Protein AF-0000000070255903 (afdb_homodimer)

Foldseek 3Di:
DDDPDDDDDDDPDDDDPCPDDPPDDPPPPPVVVVVVVVPVVPPPPVPVPVPCPVVVPDQQDPDDAPVNVPVDDLFLQDFDPPQVVRLVVRCVRHVVLQVPLQPAEEEEEEDELDFFPFPCLVVLLVLLVVQVCLLCVLVVYHYDYYNYQPDPQQDDQSSVLSVQSNVLVVCSSHFKYKYAYSQKGFLPSLDDDPCVVQSQAFKEWAFDCCQLANDQPNHALVRTDPRIMIGGSDSLSSVVSSVLSCCDPPDPCQQVSLCVLCVRHVPDDDSTDDSRSSLSCCCHVVVVSHVVRYHHDQQAPSPDELVVCPPCLVVVVVLVQVLCVVVLVLLAQDASNCSSVSVVVSVVVDDDPHHHHGMYGLPQLPSRHQRGDPVDPSVSSVQSSQLSSLSSVQSVCVNVQWHAPHSRDPDIDGDDRSPPDD/DDDDDDDDDDDDDDDDDDDDDDDDPDPPPVVPVVVVVVPPVPPPPVPVPVPCPVVVPDQQDPDDAPVNPPVDDLFLQDFDPPQVVRLVVRCVRHVVLQVPLQPAEEEEEEDEQDFFPFPCLVVLLVLQVVQVCLLCVLVVYHYDYDRYQPDPQQDDQSSVLSVQSNVLVVCSSHFKYKYAYSQKGFLPSLDDDPCVVQSQAFKEWAFDCCQLANDQPNHALVRTDPRIMIGGSDSLSSVVSNVLSCCDPPDPCQQVSLCVLCVRHVPDDDSTDDSRSSLSCCCHVVVVSHVVRYHHDQQAPSPDELVVCPPCLVVVVVLVQVLCVVVLVLLAQDASNCSSVSVVVSVVVDDDPHHHHGMYGLPQCPSRHNRGDPVDPDCSSVQSSQLSSLSSVQSVCVNVQWHAPHSRDPDIDGDDGSPPDD

Sequence (844 aa):
MTNAKRKRGCSIPNRNGYGEFPILKATLFVLLLLLCALWFKRNQLTILCPNKTMSEAIQDPPEKTFYDDPTLSYSVEEPMKQWDKKRSHWLQLHPSFAAGASDRILVLTGSQPTPCKNPIGDHLLLRCFKNKVDYCRIHNCEVYYSNLHLHPKMDSYWSKLPIIRSTMMAHPEVEWIWWMDADAVFSDMEFKVPLDRYKDHNLVVHGWSNMVYDDSENKSWTGLNAGSILVRNCQWSMDLLHVWAQMGPLTSNYAKWGKILTSIFKDKPFPLPDDQSSLIYLLSRQRRKWGAKTFLEEGYDLEGYWIATMGKLEGIQNKYDEIEKKARVLRRRHSEKVSVWYGEMREPYLKWSERRPFVKHFTGCQPCSGDHNPSYKGDVCWKEMERALNFADNQVLRNYGFVRKNLMTSSVYEVPFGYPRDMTNAKRKRGCSIPNRNGYGEFPILKATLFVLLLLLCALWFKRNQLTILCPNKTMSEAIQDPPEKTFYDDPTLSYSVEEPMKQWDKKRSHWLQLHPSFAAGASDRILVLTGSQPTPCKNPIGDHLLLRCFKNKVDYCRIHNCEVYYSNLHLHPKMDSYWSKLPIIRSTMMAHPEVEWIWWMDADAVFSDMEFKVPLDRYKDHNLVVHGWSNMVYDDSENKSWTGLNAGSILVRNCQWSMDLLHVWAQMGPLTSNYAKWGKILTSIFKDKPFPLPDDQSSLIYLLSRQRRKWGAKTFLEEGYDLEGYWIATMGKLEGIQNKYDEIEKKARVLRRRHSEKVSVWYGEMREPYLKWSERRPFVKHFTGCQPCSGDHNPSYKGDVCWKEMERALNFADNQVLRNYGFVRKNLMTSSVYEVPFGYPRD

InterPro domains:
  IPR008630 Glycosyltransferase 34 [PF05637] (102-371)
  IPR008630 Glycosyltransferase 34 [PTHR31311] (61-412)
  IPR029044 Nucleotide-diphospho-sugar transferases [G3DSA:3.90.550.10] (102-264)

pLDDT: mean 84.94, std 24.36, range [14.05, 98.94]

Radius of gyration: 37.78 Å; Cα contacts (8 Å, |Δi|>4): 1338; chains: 2; bounding box: 101×169×129 Å

Organism: Medicago truncatula (NCBI:txid3880)

Secondary structure (DSSP, 8-state):
----------------------GGGGGGGTHHHHHHHHHHTTTT--------------SS-SS--GGG-TT---STTSPP-SHHHHHHHHHHH-HHHHTTGGG-EEEEEE--SSPPSSTTHHHHHHHHHHHHHHHHHHHT-EEEEE-S-SSTT--GGGTHHHHHHHHHHH-TT-SEEEEE-TTEEES-TTPPP-GGGGTT-SEEEEE-HHHHTS-GGG--TTSEEEEEEEEESSHHHHHHHHHHHHTTTTSTTHHHHHHHHHHH-TT---SS--HHHHHHHHHHHTTTTTGGGEEEE-SB-SSEEGGGGTT-HHHHHHHHHHHHHH-GGGG----GGGHHHHHHHHGGG---SS-B--EEE-TTT-TTT----TTS-HHHHHHHHHHHHHHHHHHHHGGGTEEESSTT---EEEPPTTPSP-/-----------------------GGGGGGHHHHHHHHHHHTTTT--------------SS-SS--GGG-TT---STTSPP-SHHHHHHHHHHH-HHHHTTGGG-EEEEEE--SSPPSSTTHHHHHHHHHHHHHHHHHHHT-EEEEE-S-SSTT--GGGGHHHHHHHHHHH-TT-SEEEEE-TTEEES-TTPPP-GGGGTT-SEEEEE-HHHHTS-GGG--TTSEEEEEEEEESSHHHHHHHHHHHHTTTTSTTHHHHHHHHHHH-TT---SS--HHHHHHHHHHHTTTTTGGGEEE--SB-SSEEGGGGTT-HHHHHHHHHHHHHH-GGGG----GGGHHHHHHHHGGG---SS-B--EEE-TTT-TTT----TTS-TTHHHHHHHHHHHHHHHHHHGGGTEEESSTT---EEEPPTTPSP-

Nearest PDB structures (foldseek):
  6bsu-assembly1_B  TM=9.099E-01  e=1.149E-35  Arabidopsis thaliana
  2p72-assembly2_B  TM=7.169E-01  e=1.211E-06  Paramecium bursaria Chlorella virus 1
  2p6w-assembly1_A  TM=7.329E-01  e=1.877E-06  Paramecium bursaria Chlorella virus 1
  4cjb-assembly4_D  TM=5.389E-01  e=1.866E-03  Bacteroides ovatus
  5ggg-assembly1_A  TM=3.843E-01  e=2.195E-02  Homo sapiens

Structure (mmCIF, N/CA/C/O backbone):
data_AF-0000000070255903-model_v1
#
loop_
_entity.id
_entity.type
_entity.pdbx_description
1 polymer 'Galactosyl transferase GMA12/MNN10 family protein'
#
loop_
_atom_site.group_PDB
_atom_site.id
_atom_site.type_symbol
_atom_site.label_atom_id
_atom_site.label_alt_id
_atom_site.label_comp_id
_atom_site.label_asym_id
_atom_site.label_entity_id
_atom_site.label_seq_id
_atom_site.pdbx_PDB_ins_code
_atom_site.Cartn_x
_atom_site.Cartn_y
_atom_site.Cartn_z
_atom_site.occupancy
_atom_site.B_iso_or_equiv
_atom_site.auth_seq_id
_atom_site.auth_comp_id
_atom_site.auth_asym_id
_atom_site.auth_atom_id
_atom_site.pdbx_PDB_model_num
ATOM 1 N N . MET A 1 1 ? 68.125 -87.75 51.656 1 17.16 1 MET A N 1
ATOM 2 C CA . MET A 1 1 ? 67.312 -88.938 52.031 1 17.16 1 MET A CA 1
ATOM 3 C C . MET A 1 1 ? 66.062 -89.062 51.156 1 17.16 1 MET A C 1
ATOM 5 O O . MET A 1 1 ? 65.938 -90.062 50.438 1 17.16 1 MET A O 1
ATOM 9 N N . THR A 1 2 ? 64.75 -88.688 51.812 1 15.72 2 THR A N 1
ATOM 10 C CA . THR A 1 2 ? 63.656 -89.688 51.75 1 15.72 2 THR A CA 1
ATOM 11 C C . THR A 1 2 ? 63 -89.625 50.375 1 15.72 2 THR A C 1
ATOM 13 O O . THR A 1 2 ? 63.188 -88.75 49.594 1 15.72 2 THR A O 1
ATOM 16 N N . ASN A 1 3 ? 61.5 -89.688 50.312 1 14.05 3 ASN A N 1
ATOM 17 C CA . ASN A 1 3 ? 60.469 -90.688 50.031 1 14.05 3 ASN A CA 1
ATOM 18 C C . ASN A 1 3 ? 59.688 -90.312 48.781 1 14.05 3 ASN A C 1
ATOM 20 O O . ASN A 1 3 ? 58.625 -89.688 48.844 1 14.05 3 ASN A O 1
ATOM 24 N N . ALA A 1 4 ? 60.062 -89.812 47.656 1 15.47 4 ALA A N 1
ATOM 25 C CA . ALA A 1 4 ? 59.562 -88.938 46.656 1 15.47 4 ALA A CA 1
ATOM 26 C C . ALA A 1 4 ? 58.594 -89.625 45.688 1 15.47 4 ALA A C 1
ATOM 28 O O . ALA A 1 4 ? 58.344 -89.188 44.594 1 15.47 4 ALA A O 1
ATOM 29 N N . LYS A 1 5 ? 58.125 -90.875 46.406 1 16.66 5 LYS A N 1
ATOM 30 C CA . LYS A 1 5 ? 57.906 -91.875 45.312 1 16.66 5 LYS A CA 1
ATOM 31 C C . LYS A 1 5 ? 56.844 -91.375 44.344 1 16.66 5 LYS A C 1
ATOM 33 O O . LYS A 1 5 ? 56 -90.562 44.719 1 16.66 5 LYS A O 1
ATOM 38 N N . ARG A 1 6 ? 56.531 -92 43.25 1 15.74 6 ARG A N 1
ATOM 39 C CA . ARG A 1 6 ? 56.312 -92 41.781 1 15.74 6 ARG A CA 1
ATOM 40 C C . ARG A 1 6 ? 54.844 -92 41.469 1 15.74 6 ARG A C 1
ATOM 42 O O . ARG A 1 6 ? 54.406 -91.25 40.594 1 15.74 6 ARG A O 1
ATOM 49 N N . LYS A 1 7 ? 54.125 -93.188 41.906 1 16.7 7 LYS A N 1
ATOM 50 C CA . LYS A 1 7 ? 53.656 -94 40.75 1 16.7 7 LYS A CA 1
ATOM 51 C C . LYS A 1 7 ? 52.344 -93.438 40.219 1 16.7 7 LYS A C 1
ATOM 53 O O . LYS A 1 7 ? 52.25 -93.062 39.031 1 16.7 7 LYS A O 1
ATOM 58 N N . ARG A 1 8 ? 51.125 -94.188 40.406 1 16.09 8 ARG A N 1
ATOM 59 C CA . ARG A 1 8 ? 50.5 -95 39.406 1 16.09 8 ARG A CA 1
ATOM 60 C C . ARG A 1 8 ? 49.219 -94.312 38.875 1 16.09 8 ARG A C 1
ATOM 62 O O . ARG A 1 8 ? 48.781 -93.312 39.406 1 16.09 8 ARG A O 1
ATOM 69 N N . GLY A 1 9 ? 48.031 -95.125 38.844 1 16.58 9 GLY A N 1
ATOM 70 C CA . GLY A 1 9 ? 47.25 -95.688 37.75 1 16.58 9 GLY A CA 1
ATOM 71 C C . GLY A 1 9 ? 46 -94.875 37.438 1 16.58 9 GLY A C 1
ATOM 72 O O . GLY A 1 9 ? 45.812 -94.438 36.312 1 16.58 9 GLY A O 1
ATOM 73 N N . CYS A 1 10 ? 44.812 -95.125 38.156 1 17.2 10 CYS A N 1
ATOM 74 C CA . CYS A 1 10 ? 43.656 -95.812 37.594 1 17.2 10 CYS A CA 1
ATOM 75 C C . CYS A 1 10 ? 42.656 -94.812 37.031 1 17.2 10 CYS A C 1
ATOM 77 O O . CYS A 1 10 ? 42.719 -93.625 37.375 1 17.2 10 CYS A O 1
ATOM 79 N N . SER A 1 11 ? 41.281 -95.25 36.844 1 18.31 11 SER A N 1
ATOM 80 C CA . SER A 1 11 ? 40.125 -95.5 35.969 1 18.31 11 SER A CA 1
ATOM 81 C C . SER A 1 11 ? 39.062 -94.438 36.156 1 18.31 11 SER A C 1
ATOM 83 O O . SER A 1 11 ? 38.531 -94.25 37.25 1 18.31 11 SER A O 1
ATOM 85 N N . ILE A 1 12 ? 38.938 -93.25 35.344 1 19.92 12 ILE A N 1
ATOM 86 C CA . ILE A 1 12 ? 38.562 -91.875 35.562 1 19.92 12 ILE A CA 1
ATOM 87 C C . ILE A 1 12 ? 37.031 -91.688 35.438 1 19.92 12 ILE A C 1
ATOM 89 O O . ILE A 1 12 ? 36.531 -90.625 35.094 1 19.92 12 ILE A O 1
ATOM 93 N N . PRO A 1 13 ? 36.156 -92.688 36.094 1 18.52 13 PRO A N 1
ATOM 94 C CA . PRO A 1 13 ? 34.844 -92.875 35.5 1 18.52 13 PRO A CA 1
ATOM 95 C C . PRO A 1 13 ? 34 -91.625 35.438 1 18.52 13 PRO A C 1
ATOM 97 O O . PRO A 1 13 ? 34.281 -90.688 36.156 1 18.52 13 PRO A O 1
ATOM 100 N N . ASN A 1 14 ? 32.812 -91.75 34.656 1 18.48 14 ASN A N 1
ATOM 101 C CA . ASN A 1 14 ? 31.938 -90.875 33.812 1 18.48 14 ASN A CA 1
ATOM 102 C C . ASN A 1 14 ? 31.062 -90 34.656 1 18.48 14 ASN A C 1
ATOM 104 O O . ASN A 1 14 ? 30.422 -90.375 35.625 1 18.48 14 ASN A O 1
ATOM 108 N N . ARG A 1 15 ? 31.156 -88.688 34.562 1 19.22 15 ARG A N 1
ATOM 109 C CA . ARG A 1 15 ? 31.172 -87.5 35.406 1 19.22 15 ARG A CA 1
ATOM 110 C C . ARG A 1 15 ? 29.75 -87 35.75 1 19.22 15 ARG A C 1
ATOM 112 O O . ARG A 1 15 ? 29.516 -86.438 36.812 1 19.22 15 ARG A O 1
ATOM 119 N N . ASN A 1 16 ? 28.844 -87.188 34.75 1 19.2 16 ASN A N 1
ATOM 120 C CA . ASN A 1 16 ? 28.266 -85.938 34.438 1 19.2 16 ASN A CA 1
ATOM 121 C C . ASN A 1 16 ? 27.062 -85.625 35.312 1 19.2 16 ASN A C 1
ATOM 123 O O . ASN A 1 16 ? 26.047 -85.062 34.844 1 19.2 16 ASN A O 1
ATOM 127 N N . GLY A 1 17 ? 26.953 -85.875 36.5 1 18.92 17 GLY A N 1
ATOM 128 C CA . GLY A 1 17 ? 25.719 -86 37.281 1 18.92 17 GLY A CA 1
ATOM 129 C C . GLY A 1 17 ? 25.031 -84.625 37.438 1 18.92 17 GLY A C 1
ATOM 130 O O . GLY A 1 17 ? 24.188 -84.438 38.312 1 18.92 17 GLY A O 1
ATOM 131 N N . TYR A 1 18 ? 25.172 -83.625 36.438 1 19.59 18 TYR A N 1
ATOM 132 C CA . TYR A 1 18 ? 24.969 -82.25 36.938 1 19.59 18 TYR A CA 1
ATOM 133 C C . TYR A 1 18 ? 23.531 -82.125 37.438 1 19.59 18 TYR A C 1
ATOM 135 O O . TYR A 1 18 ? 22.578 -82.375 36.688 1 19.59 18 TYR A O 1
ATOM 143 N N . GLY A 1 19 ? 23.25 -82.375 38.625 1 19.97 19 GLY A N 1
ATOM 144 C CA . GLY A 1 19 ? 22.047 -82.312 39.438 1 19.97 19 GLY A CA 1
ATOM 145 C C . GLY A 1 19 ? 21.328 -81 39.438 1 19.97 19 GLY A C 1
ATOM 146 O O . GLY A 1 19 ? 20.469 -80.75 40.281 1 19.97 19 GLY A O 1
ATOM 147 N N . GLU A 1 20 ? 21.484 -80.25 38.312 1 20.03 20 GLU A N 1
ATOM 148 C CA . GLU A 1 20 ? 21.25 -78.812 38.562 1 20.03 20 GLU A CA 1
ATOM 149 C C . GLU A 1 20 ? 19.875 -78.562 39.188 1 20.03 20 GLU A C 1
ATOM 151 O O . GLU A 1 20 ? 18.984 -79.438 39.094 1 20.03 20 GLU A O 1
ATOM 156 N N . PHE A 1 21 ? 19.703 -77.375 39.938 1 21.02 21 PHE A N 1
ATOM 157 C CA . PHE A 1 21 ? 19.031 -76.688 41.031 1 21.02 21 PHE A CA 1
ATOM 158 C C . PHE A 1 21 ? 17.609 -76.25 40.625 1 21.02 21 PHE A C 1
ATOM 160 O O . PHE A 1 21 ? 17.406 -75.75 39.531 1 21.02 21 PHE A O 1
ATOM 167 N N . PRO A 1 22 ? 16.516 -77 41.125 1 21.66 22 PRO A N 1
ATOM 168 C CA . PRO A 1 22 ? 15.07 -77.062 40.906 1 21.66 22 PRO A CA 1
ATOM 169 C C . PRO A 1 22 ? 14.383 -75.688 40.938 1 21.66 22 PRO A C 1
ATOM 171 O O . PRO A 1 22 ? 13.266 -75.562 40.438 1 21.66 22 PRO A O 1
ATOM 174 N N . ILE A 1 23 ? 14.906 -74.812 41.812 1 21.52 23 ILE A N 1
ATOM 175 C CA . ILE A 1 23 ? 14 -74.062 42.719 1 21.52 23 ILE A CA 1
ATOM 176 C C . ILE A 1 23 ? 13.195 -73.062 41.906 1 21.52 23 ILE A C 1
ATOM 178 O O . ILE A 1 23 ? 12.102 -72.688 42.312 1 21.52 23 ILE A O 1
ATOM 182 N N . LEU A 1 24 ? 13.828 -72.375 40.969 1 21.66 24 LEU A N 1
ATOM 183 C CA . LEU A 1 24 ? 13.57 -70.938 40.938 1 21.66 24 LEU A CA 1
ATOM 184 C C . LEU A 1 24 ? 12.203 -70.688 40.312 1 21.66 24 LEU A C 1
ATOM 186 O O . LEU A 1 24 ? 12 -69.625 39.719 1 21.66 24 LEU A O 1
ATOM 190 N N . LYS A 1 25 ? 11.469 -71.625 39.844 1 22.83 25 LYS A N 1
ATOM 191 C CA . LYS A 1 25 ? 10.516 -71.25 38.812 1 22.83 25 LYS A CA 1
ATOM 192 C C . LYS A 1 25 ? 9.367 -70.438 39.375 1 22.83 25 LYS A C 1
ATOM 194 O O . LYS A 1 25 ? 8.391 -70.188 38.656 1 22.83 25 LYS A O 1
ATOM 199 N N . ALA A 1 26 ? 9.242 -70.438 40.656 1 21.88 26 ALA A N 1
ATOM 200 C CA . ALA A 1 26 ? 7.91 -70.188 41.188 1 21.88 26 ALA A CA 1
ATOM 201 C C . ALA A 1 26 ? 7.422 -68.812 40.688 1 21.88 26 ALA A C 1
ATOM 203 O O . ALA A 1 26 ? 6.223 -68.625 40.5 1 21.88 26 ALA A O 1
ATOM 204 N N . THR A 1 27 ? 8.328 -67.812 40.781 1 24.14 27 THR A N 1
ATOM 205 C CA . THR A 1 27 ? 7.816 -66.5 41.062 1 24.14 27 THR A CA 1
ATOM 206 C C . THR A 1 27 ? 7.133 -65.875 39.812 1 24.14 27 THR A C 1
ATOM 208 O O . THR A 1 27 ? 6.762 -64.75 39.781 1 24.14 27 THR A O 1
ATOM 211 N N . LEU A 1 28 ? 7.051 -66.688 38.75 1 25.62 28 LEU A N 1
ATOM 212 C CA . LEU A 1 28 ? 6.715 -66 37.5 1 25.62 28 LEU A CA 1
ATOM 213 C C . LEU A 1 28 ? 5.254 -65.562 37.469 1 25.62 28 LEU A C 1
ATOM 215 O O . LEU A 1 28 ? 4.812 -64.938 36.531 1 25.62 28 LEU A O 1
ATOM 219 N N . PHE A 1 29 ? 4.48 -66.25 38.281 1 26.17 29 PHE A N 1
ATOM 220 C CA . PHE A 1 29 ? 3.057 -66.25 37.969 1 26.17 29 PHE A CA 1
ATOM 221 C C . PHE A 1 29 ? 2.512 -64.812 38.062 1 26.17 29 PHE A C 1
ATOM 223 O O . PHE A 1 29 ? 1.541 -64.438 37.406 1 26.17 29 PHE A O 1
ATOM 230 N N . VAL A 1 30 ? 2.922 -64.188 39.156 1 28.98 30 VAL A N 1
ATOM 231 C CA . VAL A 1 30 ? 2.098 -63.062 39.625 1 28.98 30 VAL A CA 1
ATOM 232 C C . VAL A 1 30 ? 2.109 -61.906 38.625 1 28.98 30 VAL A C 1
ATOM 234 O O . VAL A 1 30 ? 1.23 -61.062 38.625 1 28.98 30 VAL A O 1
ATOM 237 N N . LEU A 1 31 ? 3.23 -61.844 37.906 1 27.03 31 LEU A N 1
ATOM 238 C CA . LEU A 1 31 ? 3.34 -60.531 37.25 1 27.03 31 LEU A CA 1
ATOM 239 C C . LEU A 1 31 ? 2.342 -60.406 36.094 1 27.03 31 LEU A C 1
ATOM 241 O O . LEU A 1 31 ? 2.285 -59.375 35.438 1 27.03 31 LEU A O 1
ATOM 245 N N . LEU A 1 32 ? 1.722 -61.5 35.75 1 29.53 32 LEU A N 1
ATOM 246 C CA . LEU A 1 32 ? 0.874 -61.438 34.562 1 29.53 32 LEU A CA 1
ATOM 247 C C . LEU A 1 32 ? -0.328 -60.531 34.781 1 29.53 32 LEU A C 1
ATOM 249 O O . LEU A 1 32 ? -0.903 -60 33.844 1 29.53 32 LEU A O 1
ATOM 253 N N . LEU A 1 33 ? -0.804 -60.594 36.031 1 30.41 33 LEU A N 1
ATOM 254 C CA . LEU A 1 33 ? -2.082 -59.938 36.281 1 30.41 33 LEU A CA 1
ATOM 255 C C . LEU A 1 33 ? -1.998 -58.438 35.938 1 30.41 33 LEU A C 1
ATOM 257 O O . LEU A 1 33 ? -2.99 -57.844 35.5 1 30.41 33 LEU A O 1
ATOM 261 N N . LEU A 1 34 ? -0.887 -57.875 36.375 1 29.67 34 LEU A N 1
ATOM 262 C CA . LEU A 1 34 ? -0.934 -56.406 36.375 1 29.67 34 LEU A CA 1
ATOM 263 C C . LEU A 1 34 ? -0.962 -55.875 34.938 1 29.67 34 LEU A C 1
ATOM 265 O O . LEU A 1 34 ? -1.273 -54.719 34.719 1 29.67 34 LEU A O 1
ATOM 269 N N . LEU A 1 35 ? -0.492 -56.656 34 1 30.09 35 LEU A N 1
ATOM 270 C CA . LEU A 1 35 ? -0.379 -56.031 32.688 1 30.09 35 LEU A CA 1
ATOM 271 C C . LEU A 1 35 ? -1.753 -55.875 32.062 1 30.09 35 LEU A C 1
ATOM 273 O O . LEU A 1 35 ? -1.914 -55.094 31.125 1 30.09 35 LEU A O 1
ATOM 277 N N . CYS A 1 36 ? -2.609 -56.844 32.344 1 30.62 36 CYS A N 1
ATOM 278 C CA . CYS A 1 36 ? -3.838 -56.781 31.578 1 30.62 36 CYS A CA 1
ATOM 279 C C . CYS A 1 36 ? -4.602 -55.5 31.859 1 30.62 36 CYS A C 1
ATOM 281 O O . CYS A 1 36 ? -5.473 -55.094 31.078 1 30.62 36 CYS A O 1
ATOM 283 N N . ALA A 1 37 ? -4.68 -55.188 33.125 1 30.62 37 ALA A N 1
ATOM 284 C CA . ALA A 1 37 ? -5.559 -54.062 33.5 1 30.62 37 ALA A CA 1
ATOM 285 C C . ALA A 1 37 ? -5.152 -52.781 32.781 1 30.62 37 ALA A C 1
ATOM 287 O O . ALA A 1 37 ? -5.969 -51.875 32.594 1 30.62 37 ALA A O 1
ATOM 288 N N . LEU A 1 38 ? -3.832 -52.656 32.594 1 30.66 38 LEU A N 1
ATOM 289 C CA . LEU A 1 38 ? -3.516 -51.344 32.062 1 30.66 38 LEU A CA 1
ATOM 290 C C . LEU A 1 38 ? -3.969 -51.219 30.609 1 30.66 38 LEU A C 1
ATOM 292 O O . LEU A 1 38 ? -3.869 -50.156 30 1 30.66 38 LEU A O 1
ATOM 296 N N . TRP A 1 39 ? -4.242 -52.344 29.969 1 29.66 39 TRP A N 1
ATOM 297 C CA . TRP A 1 39 ? -4.496 -52.188 28.547 1 29.66 39 TRP A CA 1
ATOM 298 C C . TRP A 1 39 ? -5.816 -51.469 28.297 1 29.66 39 TRP A C 1
ATOM 300 O O . TRP A 1 39 ? -6 -50.812 27.25 1 29.66 39 TRP A O 1
ATOM 310 N N . PHE A 1 40 ? -6.805 -51.875 29.062 1 29.41 40 PHE A N 1
ATOM 311 C CA . PHE A 1 40 ? -8.109 -51.375 28.641 1 29.41 40 PHE A CA 1
ATOM 312 C C . PHE A 1 40 ? -8.164 -49.844 28.719 1 29.41 40 PHE A C 1
ATOM 314 O O . PHE A 1 40 ? -9.109 -49.219 28.219 1 29.41 40 PHE A O 1
ATOM 321 N N . LYS A 1 41 ? -7.578 -49.312 29.766 1 28.67 41 LYS A N 1
ATOM 322 C CA . LYS A 1 41 ? -7.887 -47.906 29.906 1 28.67 41 LYS A CA 1
ATOM 323 C C . LYS A 1 41 ? -7.324 -47.094 28.734 1 28.67 41 LYS A C 1
ATOM 325 O O . LYS A 1 41 ? -7.176 -45.875 28.828 1 28.67 41 LYS A O 1
ATOM 330 N N . ARG A 1 42 ? -6.75 -47.812 27.844 1 28.14 42 ARG A N 1
ATOM 331 C CA . ARG A 1 42 ? -6.117 -46.938 26.875 1 28.14 42 ARG A CA 1
ATOM 332 C C . ARG A 1 42 ? -7.16 -46.094 26.125 1 28.14 42 ARG A C 1
ATOM 334 O O . ARG A 1 42 ? -6.816 -45.188 25.391 1 28.14 42 ARG A O 1
ATOM 341 N N . ASN A 1 43 ? -8.289 -46.812 25.891 1 26.52 43 ASN A N 1
ATOM 342 C CA . ASN A 1 43 ? -8.969 -46.219 24.75 1 26.52 43 ASN A CA 1
ATOM 343 C C . ASN A 1 43 ? -9.414 -44.781 25.031 1 26.52 43 ASN A C 1
ATOM 345 O O . ASN A 1 43 ? -9.578 -44 24.109 1 26.52 43 ASN A O 1
ATOM 349 N N . GLN A 1 44 ? -10.133 -44.75 26.172 1 26.73 44 GLN A N 1
ATOM 350 C CA . GLN A 1 44 ? -11.023 -43.594 26.094 1 26.73 44 GLN A CA 1
ATOM 351 C C . GLN A 1 44 ? -10.25 -42.281 26.219 1 26.73 44 GLN A C 1
ATOM 353 O O . GLN A 1 44 ? -10.359 -41.594 27.219 1 26.73 44 GLN A O 1
ATOM 358 N N . LEU A 1 45 ? -8.977 -42.281 26.219 1 27.55 45 LEU A N 1
ATOM 359 C CA . LEU A 1 45 ? -8.602 -40.875 26.359 1 27.55 45 LEU A CA 1
ATOM 360 C C . LEU A 1 45 ? -9.32 -40 25.328 1 27.55 45 LEU A C 1
ATOM 362 O O . LEU A 1 45 ? -9.062 -40.125 24.125 1 27.55 45 LEU A O 1
ATOM 366 N N . THR A 1 46 ? -10.633 -39.906 25.578 1 26.94 46 THR A N 1
ATOM 367 C CA . THR A 1 46 ? -11.289 -38.812 24.844 1 26.94 46 THR A CA 1
ATOM 368 C C . THR A 1 46 ? -10.398 -37.562 24.797 1 26.94 46 THR A C 1
ATOM 370 O O . THR A 1 46 ? -10 -37.062 25.844 1 26.94 46 THR A O 1
ATOM 373 N N . ILE A 1 47 ? -9.445 -37.625 23.922 1 28.92 47 ILE A N 1
ATOM 374 C CA . ILE A 1 47 ? -8.828 -36.312 23.625 1 28.92 47 ILE A CA 1
ATOM 375 C C . ILE A 1 47 ? -9.875 -35.219 23.719 1 28.92 47 ILE A C 1
ATOM 377 O O . ILE A 1 47 ? -10.828 -35.188 22.938 1 28.92 47 ILE A O 1
ATOM 381 N N . LEU A 1 48 ? -10.297 -34.969 24.984 1 27.95 48 LEU A N 1
ATOM 382 C CA . LEU A 1 48 ? -10.93 -33.656 25.016 1 27.95 48 LEU A CA 1
ATOM 383 C C . LEU A 1 48 ? -10.164 -32.656 24.141 1 27.95 48 LEU A C 1
ATOM 385 O O . LEU A 1 48 ? -9 -32.344 24.422 1 27.95 48 LEU A O 1
ATOM 389 N N . CYS A 1 49 ? -10.234 -33 22.875 1 28.48 49 CYS A N 1
ATOM 390 C CA . CYS A 1 49 ? -9.859 -31.828 22.094 1 28.48 49 CYS A CA 1
ATOM 391 C C . CYS A 1 49 ? -10.352 -30.547 22.766 1 28.48 49 CYS A C 1
ATOM 393 O O . CYS A 1 49 ? -11.547 -30.391 23 1 28.48 49 CYS A O 1
ATOM 395 N N . PRO A 1 50 ? -9.602 -30.156 23.812 1 31.27 50 PRO A N 1
ATOM 396 C CA . PRO A 1 50 ? -10.18 -28.875 24.188 1 31.27 50 PRO A CA 1
ATOM 397 C C . PRO A 1 50 ? -10.805 -28.141 23 1 31.27 50 PRO A C 1
ATOM 399 O O . PRO A 1 50 ? -10.227 -28.125 21.906 1 31.27 50 PRO A O 1
ATOM 402 N N . ASN A 1 51 ? -12.055 -28.391 22.812 1 29.45 51 ASN A N 1
ATOM 403 C CA . ASN A 1 51 ? -12.664 -27.281 22.094 1 29.45 51 ASN A CA 1
ATOM 404 C C . ASN A 1 51 ? -11.992 -25.953 22.422 1 29.45 51 ASN A C 1
ATOM 406 O O . ASN A 1 51 ? -12.109 -25.453 23.547 1 29.45 51 ASN A O 1
ATOM 410 N N . LYS A 1 52 ? -10.781 -25.859 22.109 1 33.44 52 LYS A N 1
ATOM 411 C CA . LYS A 1 52 ? -10.398 -24.453 22.156 1 33.44 52 LYS A CA 1
ATOM 412 C C . LYS A 1 52 ? -11.562 -23.547 21.719 1 33.44 52 LYS A C 1
ATOM 414 O O . LYS A 1 52 ? -11.859 -23.438 20.531 1 33.44 52 LYS A O 1
ATOM 419 N N . THR A 1 53 ? -12.602 -23.75 22.422 1 33.28 53 THR A N 1
ATOM 420 C CA . THR A 1 53 ? -13.336 -22.484 22.297 1 33.28 53 THR A CA 1
ATOM 421 C C . THR A 1 53 ? -12.383 -21.297 22.25 1 33.28 53 THR A C 1
ATOM 423 O O . THR A 1 53 ? -11.797 -20.922 23.281 1 33.28 53 THR A O 1
ATOM 426 N N . MET A 1 54 ? -11.469 -21.281 21.484 1 36.25 54 MET A N 1
ATOM 427 C CA . MET A 1 54 ? -10.891 -19.953 21.359 1 36.25 54 MET A CA 1
ATOM 428 C C . MET A 1 54 ? -11.922 -18.875 21.719 1 36.25 54 MET A C 1
ATOM 430 O O . MET A 1 54 ? -12.875 -18.656 20.969 1 36.25 54 MET A O 1
ATOM 434 N N . SER A 1 55 ? -12.406 -18.875 22.844 1 41.25 55 SER A N 1
ATOM 435 C CA . SER A 1 55 ? -13.148 -17.672 23.203 1 41.25 55 SER A CA 1
ATOM 436 C C . SER A 1 55 ? -12.727 -16.484 22.344 1 41.25 55 SER A C 1
ATOM 438 O O . SER A 1 55 ? -11.57 -16.062 22.375 1 41.25 55 SER A O 1
ATOM 440 N N . GLU A 1 56 ? -13.086 -16.469 21.125 1 57 56 GLU A N 1
ATOM 441 C CA . GLU A 1 56 ? -12.852 -15.352 20.234 1 57 56 GLU A CA 1
ATOM 442 C C . GLU A 1 56 ? -12.773 -14.031 21 1 57 56 GLU A C 1
ATOM 444 O O . GLU A 1 56 ? -13.742 -13.633 21.641 1 57 56 GLU A O 1
ATOM 449 N N . ALA A 1 57 ? -11.578 -13.641 21.484 1 70.88 57 ALA A N 1
ATOM 450 C CA . ALA A 1 57 ? -11.336 -12.398 22.219 1 70.88 57 ALA A CA 1
ATOM 451 C C . ALA A 1 57 ? -12.148 -11.25 21.625 1 70.88 57 ALA A C 1
ATOM 453 O O . ALA A 1 57 ? -12.188 -11.078 20.406 1 70.88 57 ALA A O 1
ATOM 454 N N . ILE A 1 58 ? -13.047 -10.797 22.406 1 86 58 ILE A N 1
ATOM 455 C CA . ILE A 1 58 ? -13.805 -9.609 22.047 1 86 58 ILE A CA 1
ATOM 456 C C . ILE A 1 58 ? -12.844 -8.469 21.688 1 86 58 ILE A C 1
ATOM 458 O O . ILE A 1 58 ? -12.086 -8.008 22.547 1 86 58 ILE A O 1
ATOM 462 N N . GLN A 1 59 ? -12.812 -8.117 20.391 1 91.56 59 GLN A N 1
ATOM 463 C CA . GLN A 1 59 ? -11.891 -7.078 19.938 1 91.56 59 GLN A CA 1
ATOM 464 C C . GLN A 1 59 ? -12.484 -5.688 20.141 1 91.56 59 GLN A C 1
ATOM 466 O O . GLN A 1 59 ? -11.75 -4.699 20.234 1 91.56 59 GLN A O 1
ATOM 471 N N . ASP A 1 60 ? -13.805 -5.594 20.156 1 95.19 60 ASP A N 1
ATOM 472 C CA . ASP A 1 60 ? -14.492 -4.332 20.422 1 95.19 60 ASP A CA 1
ATOM 473 C C . ASP A 1 60 ? -15.516 -4.48 21.547 1 95.19 60 ASP A C 1
ATOM 475 O O . ASP A 1 60 ? -16.656 -4.855 21.297 1 95.19 60 ASP A O 1
ATOM 479 N N . PRO A 1 61 ? -15.164 -4.133 22.75 1 95.31 61 PRO A N 1
ATOM 480 C CA . PRO A 1 61 ? -16.062 -4.316 23.891 1 95.31 61 PRO A CA 1
ATOM 481 C C . PRO A 1 61 ? -17.344 -3.504 23.766 1 95.31 61 PRO A C 1
ATOM 483 O O . PRO A 1 61 ? -17.391 -2.5 23.047 1 95.31 61 PRO A O 1
ATOM 486 N N . PRO A 1 62 ? -18.406 -3.906 24.484 1 94.25 62 PRO A N 1
ATOM 487 C CA . PRO A 1 62 ? -19.719 -3.285 24.328 1 94.25 62 PRO A CA 1
ATOM 488 C C . PRO A 1 62 ? -19.797 -1.913 24.984 1 94.25 62 PRO A C 1
ATOM 490 O O . PRO A 1 62 ? -20.766 -1.17 24.75 1 94.25 62 PRO A O 1
ATOM 493 N N . GLU A 1 63 ? -18.875 -1.629 25.859 1 96.62 63 GLU A N 1
ATOM 494 C CA . GLU A 1 63 ? -18.875 -0.318 26.5 1 96.62 63 GLU A CA 1
ATOM 495 C C . GLU A 1 63 ? -18.953 0.803 25.469 1 96.62 63 GLU A C 1
ATOM 497 O O . GLU A 1 63 ? -18.312 0.722 24.422 1 96.62 63 GLU A O 1
ATOM 502 N N . LYS A 1 64 ? -19.625 1.818 25.828 1 96.88 64 LYS A N 1
ATOM 503 C CA . LYS A 1 64 ? -19.828 2.926 24.906 1 96.88 64 LYS A CA 1
ATOM 504 C C . LYS A 1 64 ? -18.547 3.758 24.766 1 96.88 64 LYS A C 1
ATOM 506 O O . LYS A 1 64 ? -17.844 3.979 25.75 1 96.88 64 LYS A O 1
ATOM 511 N N . THR A 1 65 ? -18.281 4.219 23.609 1 97.81 65 THR A N 1
ATOM 512 C CA . THR A 1 65 ? -17.188 5.137 23.266 1 97.81 65 THR A CA 1
ATOM 513 C C . THR A 1 65 ? -17.719 6.281 22.391 1 97.81 65 THR A C 1
ATOM 515 O O . THR A 1 65 ? -18.922 6.43 22.219 1 97.81 65 THR A O 1
ATOM 518 N N . PHE A 1 66 ? -16.75 7.098 21.891 1 98.12 66 PHE A N 1
ATOM 519 C CA . PHE A 1 66 ? -17.172 8.195 21.031 1 98.12 66 PHE A CA 1
ATOM 520 C C . PHE A 1 66 ? -17.828 7.676 19.766 1 98.12 66 PHE A C 1
ATOM 522 O O . PHE A 1 66 ? -18.562 8.398 19.094 1 98.12 66 PHE A O 1
ATOM 529 N N . TYR A 1 67 ? -17.625 6.387 19.438 1 97.5 67 TYR A N 1
ATOM 530 C CA . TYR A 1 67 ? -18.234 5.773 18.266 1 97.5 67 TYR A CA 1
ATOM 531 C C . TYR A 1 67 ? -19.734 5.59 18.453 1 97.5 67 TYR A C 1
ATOM 533 O O . TYR A 1 67 ? -20.453 5.309 17.5 1 97.5 67 TYR A O 1
ATOM 541 N N . ASP A 1 68 ? -20.203 5.758 19.625 1 96.75 68 ASP A N 1
ATOM 542 C CA . ASP A 1 68 ? -21.609 5.555 19.922 1 96.75 68 ASP A CA 1
ATOM 543 C C . ASP A 1 68 ? -22.344 6.891 20.062 1 96.75 68 ASP A C 1
ATOM 545 O O . ASP A 1 68 ? -23.531 6.926 20.391 1 96.75 68 ASP A O 1
ATOM 549 N N . ASP A 1 69 ? -21.641 8 19.891 1 96.19 69 ASP A N 1
ATOM 550 C CA . ASP A 1 69 ? -22.219 9.336 20 1 96.19 69 ASP A CA 1
ATOM 551 C C . ASP A 1 69 ? -22.703 9.828 18.625 1 96.19 69 ASP A C 1
ATOM 553 O O . ASP A 1 69 ? -21.906 10.273 17.812 1 96.19 69 ASP A O 1
ATOM 557 N N . PRO A 1 70 ? -23.953 9.852 18.375 1 93.31 70 PRO A N 1
ATOM 558 C CA . PRO A 1 70 ? -24.469 10.188 17.047 1 93.31 70 PRO A CA 1
ATOM 559 C C . PRO A 1 70 ? -24.328 11.664 16.703 1 93.31 70 PRO A C 1
ATOM 561 O O . PRO A 1 70 ? -24.578 12.07 15.57 1 93.31 70 PRO A O 1
ATOM 564 N N . THR A 1 71 ? -23.953 12.453 17.625 1 94.88 71 THR A N 1
ATOM 565 C CA . THR A 1 71 ? -23.828 13.891 17.375 1 94.88 71 THR A CA 1
ATOM 566 C C . THR A 1 71 ? -22.469 14.227 16.797 1 94.88 71 THR A C 1
ATOM 568 O O . THR A 1 71 ? -22.234 15.352 16.328 1 94.88 71 THR A O 1
ATOM 571 N N . LEU A 1 72 ? -21.578 13.289 16.844 1 96.38 72 LEU A N 1
ATOM 572 C CA . LEU A 1 72 ? -20.234 13.547 16.344 1 96.38 72 LEU A CA 1
ATOM 573 C C . LEU A 1 72 ? -20.188 13.43 14.828 1 96.38 72 LEU A C 1
ATOM 575 O O . LEU A 1 72 ? -21.094 12.852 14.211 1 96.38 72 LEU A O 1
ATOM 579 N N . SER A 1 73 ? -19.188 14.047 14.219 1 96.94 73 SER A N 1
ATOM 580 C CA . SER A 1 73 ? -19 14.07 12.773 1 96.94 73 SER A CA 1
ATOM 581 C C . SER A 1 73 ? -17.547 13.812 12.398 1 96.94 73 SER A C 1
ATOM 583 O O . SER A 1 73 ? -16.641 14.195 13.141 1 96.94 73 SER A O 1
ATOM 585 N N . TYR A 1 74 ? -17.375 13.133 11.266 1 97.62 74 TYR A N 1
ATOM 586 C CA . TYR A 1 74 ? -16.031 12.938 10.703 1 97.62 74 TYR A CA 1
ATOM 587 C C . TYR A 1 74 ? -15.609 14.148 9.883 1 97.62 74 TYR A C 1
ATOM 589 O O . TYR A 1 74 ? -14.438 14.273 9.516 1 97.62 74 TYR A O 1
ATOM 597 N N . SER A 1 75 ? -16.5 15.031 9.594 1 96.5 75 SER A N 1
ATOM 598 C CA . SER A 1 75 ? -16.266 16.156 8.703 1 96.5 75 SER A CA 1
ATOM 599 C C . SER A 1 75 ? -15.383 17.219 9.367 1 96.5 75 SER A C 1
ATOM 601 O O . SER A 1 75 ? -15.555 17.516 10.547 1 96.5 75 SER A O 1
ATOM 603 N N . VAL A 1 76 ? -14.461 17.766 8.594 1 96.5 76 VAL A N 1
ATOM 604 C CA . VAL A 1 76 ? -13.562 18.812 9.062 1 96.5 76 VAL A CA 1
ATOM 605 C C . VAL A 1 76 ? -14.359 20.094 9.344 1 96.5 76 VAL A C 1
ATOM 607 O O . VAL A 1 76 ? -13.891 20.984 10.039 1 96.5 76 VAL A O 1
ATOM 610 N N . GLU A 1 77 ? -15.602 20.141 8.914 1 95.44 77 GLU A N 1
ATOM 611 C CA . GLU A 1 77 ? -16.469 21.297 9.086 1 95.44 77 GLU A CA 1
ATOM 612 C C . GLU A 1 77 ? -16.938 21.422 10.523 1 95.44 77 GLU A C 1
ATOM 614 O O . GLU A 1 77 ? -17.297 22.516 10.977 1 95.44 77 GLU A O 1
ATOM 619 N N . GLU A 1 78 ? -17.016 20.297 11.203 1 96.31 78 GLU A N 1
ATOM 620 C CA . GLU A 1 78 ? -17.531 20.266 12.57 1 96.31 78 GLU A CA 1
ATOM 621 C C . GLU A 1 78 ? -16.406 20.172 13.586 1 96.31 78 GLU A C 1
ATOM 623 O O . GLU A 1 78 ? -15.586 19.25 13.523 1 96.31 78 GLU A O 1
ATOM 628 N N . PRO A 1 79 ? -16.391 21.109 14.523 1 97 79 PRO A N 1
ATOM 629 C CA . PRO A 1 79 ? -15.336 21.016 15.539 1 97 79 PRO A CA 1
ATOM 630 C C . PRO A 1 79 ? -15.469 19.781 16.422 1 97 79 PRO A C 1
ATOM 632 O O . PRO A 1 79 ? -16.594 19.344 16.703 1 97 79 PRO A O 1
ATOM 635 N N . MET A 1 80 ? -14.422 19.219 16.828 1 98 80 MET A N 1
ATOM 636 C CA . MET A 1 80 ? -14.352 18.109 17.781 1 98 80 MET A CA 1
ATOM 637 C C . MET A 1 80 ? -13.938 18.594 19.156 1 98 80 MET A C 1
ATOM 639 O O . MET A 1 80 ? -12.984 19.375 19.297 1 98 80 MET A O 1
ATOM 643 N N . LYS A 1 81 ? -14.703 18.266 20.188 1 98.12 81 LYS A N 1
ATOM 644 C CA . LYS A 1 81 ? -14.375 18.641 21.547 1 98.12 81 LYS A CA 1
ATOM 645 C C . LYS A 1 81 ? -13.984 17.422 22.375 1 98.12 81 LYS A C 1
ATOM 647 O O . LYS A 1 81 ? -14.523 16.328 22.188 1 98.12 81 LYS A O 1
ATOM 652 N N . GLN A 1 82 ? -12.977 17.578 23.25 1 98.56 82 GLN A N 1
ATOM 653 C CA . GLN A 1 82 ? -12.539 16.578 24.219 1 98.56 82 GLN A CA 1
ATOM 654 C C . GLN A 1 82 ? -12.023 15.328 23.516 1 98.56 82 GLN A C 1
ATOM 656 O O . GLN A 1 82 ? -12.305 14.211 23.953 1 98.56 82 GLN A O 1
ATOM 661 N N . TRP A 1 83 ? -11.32 15.508 22.422 1 98.81 83 TRP A N 1
ATOM 662 C CA . TRP A 1 83 ? -10.836 14.375 21.656 1 98.81 83 TRP A CA 1
ATOM 663 C C . TRP A 1 83 ? -9.844 13.547 22.453 1 98.81 83 TRP A C 1
ATOM 665 O O . TRP A 1 83 ? -9.859 12.312 22.406 1 98.81 83 TRP A O 1
ATOM 675 N N . ASP A 1 84 ? -8.945 14.234 23.219 1 98.75 84 ASP A N 1
ATOM 676 C CA . ASP A 1 84 ? -7.965 13.492 24 1 98.75 84 ASP A CA 1
ATOM 677 C C . ASP A 1 84 ? -8.648 12.539 24.984 1 98.75 84 ASP A C 1
ATOM 679 O O . ASP A 1 84 ? -8.219 11.398 25.141 1 98.75 84 ASP A O 1
ATOM 683 N N . LYS A 1 85 ? -9.688 13.031 25.609 1 98.69 85 LYS A N 1
ATOM 684 C CA . LYS A 1 85 ? -10.438 12.203 26.547 1 98.69 85 LYS A CA 1
ATOM 685 C C . LYS A 1 85 ? -11.141 11.055 25.828 1 98.69 85 LYS A C 1
ATOM 687 O O . LYS A 1 85 ? -11.094 9.906 26.281 1 98.69 85 LYS A O 1
ATOM 692 N N . LYS A 1 86 ? -11.82 11.375 24.75 1 98.69 86 LYS A N 1
ATOM 693 C CA . LYS A 1 86 ? -12.523 10.375 23.953 1 98.69 86 LYS A CA 1
ATOM 694 C C . LYS A 1 86 ? -11.562 9.289 23.469 1 98.69 86 LYS A C 1
ATOM 696 O O . LYS A 1 86 ? -11.852 8.094 23.609 1 98.69 86 LYS A O 1
ATOM 701 N N . ARG A 1 87 ? -10.453 9.688 22.922 1 98.25 87 ARG A N 1
ATOM 702 C CA . ARG A 1 87 ? -9.461 8.773 22.391 1 98.25 87 ARG A CA 1
ATOM 703 C C . ARG A 1 87 ? -8.836 7.926 23.5 1 98.25 87 ARG A C 1
ATOM 705 O O . ARG A 1 87 ? -8.672 6.715 23.344 1 98.25 87 ARG A O 1
ATOM 712 N N . SER A 1 88 ? -8.469 8.547 24.609 1 97.75 88 SER A N 1
ATOM 713 C CA . SER A 1 88 ? -7.895 7.828 25.734 1 97.75 88 SER A CA 1
ATOM 714 C C . SER A 1 88 ? -8.859 6.77 26.266 1 97.75 88 SER A C 1
ATOM 716 O O . SER A 1 88 ? -8.445 5.66 26.609 1 97.75 88 SER A O 1
ATOM 718 N N . HIS A 1 89 ? -10.125 7.164 26.375 1 98.38 89 HIS A N 1
ATOM 719 C CA . HIS A 1 89 ? -11.148 6.219 26.812 1 98.38 89 HIS A CA 1
ATOM 720 C C . HIS A 1 89 ? -11.227 5.012 25.875 1 98.38 89 HIS A C 1
ATOM 722 O O . HIS A 1 89 ? -11.266 3.867 26.344 1 98.38 89 HIS A O 1
ATOM 728 N N . TRP A 1 90 ? -11.203 5.242 24.562 1 98.12 90 TRP A N 1
ATOM 729 C CA . TRP A 1 90 ? -11.234 4.148 23.594 1 98.12 90 TRP A CA 1
ATOM 730 C C . TRP A 1 90 ? -10.016 3.25 23.75 1 98.12 90 TRP A C 1
ATOM 732 O O . TRP A 1 90 ? -10.133 2.021 23.734 1 98.12 90 TRP A O 1
ATOM 742 N N . LEU A 1 91 ? -8.852 3.801 23.938 1 97.44 91 LEU A N 1
ATOM 743 C CA . LEU A 1 91 ? -7.609 3.049 24.062 1 97.44 91 LEU A CA 1
ATOM 744 C C . LEU A 1 91 ? -7.617 2.193 25.328 1 97.44 91 LEU A C 1
ATOM 746 O O . LEU A 1 91 ? -7.086 1.08 25.328 1 97.44 91 LEU A O 1
ATOM 750 N N . GLN A 1 92 ? -8.203 2.695 26.359 1 97.25 92 GLN A N 1
ATOM 751 C CA . GLN A 1 92 ? -8.305 1.938 27.594 1 97.25 92 GLN A CA 1
ATOM 752 C C . GLN A 1 92 ? -9.141 0.678 27.406 1 97.25 92 GLN A C 1
ATOM 754 O O . GLN A 1 92 ? -8.859 -0.358 28.016 1 97.25 92 GLN A O 1
ATOM 759 N N . LEU A 1 93 ? -10.094 0.827 26.562 1 96.94 93 LEU A N 1
ATOM 760 C CA . LEU A 1 93 ? -10.992 -0.291 26.312 1 96.94 93 LEU A CA 1
ATOM 761 C C . LEU A 1 93 ? -10.391 -1.257 25.297 1 96.94 93 LEU A C 1
ATOM 763 O O . LEU A 1 93 ? -10.891 -2.369 25.125 1 96.94 93 LEU A O 1
ATOM 767 N N . HIS A 1 94 ? -9.32 -0.854 24.609 1 96.31 94 HIS A N 1
ATOM 768 C CA . HIS A 1 94 ? -8.664 -1.662 23.594 1 96.31 94 HIS A CA 1
ATOM 769 C C . HIS A 1 94 ? -7.164 -1.771 23.859 1 96.31 94 HIS A C 1
ATOM 771 O O . HIS A 1 94 ? -6.352 -1.317 23.062 1 96.31 94 HIS A O 1
ATOM 777 N N . PRO A 1 95 ? -6.75 -2.479 24.891 1 94.06 95 PRO A N 1
ATOM 778 C CA . PRO A 1 95 ? -5.352 -2.48 25.328 1 94.06 95 PRO A CA 1
ATOM 779 C C . PRO A 1 95 ? -4.41 -3.084 24.297 1 94.06 95 PRO A C 1
ATOM 781 O O . PRO A 1 95 ? -3.238 -2.705 24.219 1 94.06 95 PRO A O 1
ATOM 784 N N . SER A 1 96 ? -4.895 -3.982 23.469 1 90.75 96 SER A N 1
ATOM 785 C CA . SER A 1 96 ? -4.055 -4.578 22.438 1 90.75 96 SER A CA 1
ATOM 786 C C . SER A 1 96 ? -3.562 -3.527 21.453 1 90.75 96 SER A C 1
ATOM 788 O O . SER A 1 96 ? -2.52 -3.703 20.812 1 90.75 96 SER A O 1
ATOM 790 N N . PHE A 1 97 ? -4.277 -2.414 21.359 1 92.94 97 PHE A N 1
ATOM 791 C CA . PHE A 1 97 ? -3.902 -1.357 20.422 1 92.94 97 PHE A CA 1
ATOM 792 C C . PHE A 1 97 ? -3.188 -0.223 21.156 1 92.94 97 PHE A C 1
ATOM 794 O O . PHE A 1 97 ? -2.605 0.658 20.516 1 92.94 97 PHE A O 1
ATOM 801 N N . ALA A 1 98 ? -3.26 -0.258 22.469 1 87.88 98 ALA A N 1
ATOM 802 C CA . ALA A 1 98 ? -2.633 0.799 23.25 1 87.88 98 ALA A CA 1
ATOM 803 C C . ALA A 1 98 ? -1.123 0.594 23.344 1 87.88 98 ALA A C 1
ATOM 805 O O . ALA A 1 98 ? -0.359 1.562 23.375 1 87.88 98 ALA A O 1
ATOM 806 N N . ALA A 1 99 ? -0.757 -0.65 23.297 1 82.75 99 ALA A N 1
ATOM 807 C CA . ALA A 1 99 ? 0.669 -0.961 23.328 1 82.75 99 ALA A CA 1
ATOM 808 C C . ALA A 1 99 ? 1.379 -0.46 22.078 1 82.75 99 ALA A C 1
ATOM 810 O O . ALA A 1 99 ? 0.982 -0.792 20.953 1 82.75 99 ALA A O 1
ATOM 811 N N . GLY A 1 100 ? 2.314 0.405 22.219 1 80.56 100 GLY A N 1
ATOM 812 C CA . GLY A 1 100 ? 3.088 0.897 21.094 1 80.56 100 GLY A CA 1
ATOM 813 C C . GLY A 1 100 ? 2.389 2.006 20.328 1 80.56 100 GLY A C 1
ATOM 814 O O . GLY A 1 100 ? 2.865 2.438 19.266 1 80.56 100 GLY A O 1
ATOM 815 N N . ALA A 1 101 ? 1.292 2.43 20.844 1 82.81 101 ALA A N 1
ATOM 816 C CA . ALA A 1 101 ? 0.495 3.436 20.141 1 82.81 101 ALA A CA 1
ATOM 817 C C . ALA A 1 101 ? 1.277 4.734 19.969 1 82.81 101 ALA A C 1
ATOM 819 O O . ALA A 1 101 ? 1.131 5.426 18.969 1 82.81 101 ALA A O 1
ATOM 820 N N . SER A 1 102 ? 2.184 4.973 20.844 1 86.19 102 SER A N 1
ATOM 821 C CA . SER A 1 102 ? 2.867 6.262 20.859 1 86.19 102 SER A CA 1
ATOM 822 C C . SER A 1 102 ? 3.781 6.422 19.641 1 86.19 102 SER A C 1
ATOM 824 O O . SER A 1 102 ? 4.094 7.543 19.234 1 86.19 102 SER A O 1
ATOM 826 N N . ASP A 1 103 ? 4.109 5.301 19.016 1 91.69 103 ASP A N 1
ATOM 827 C CA . ASP A 1 103 ? 5.047 5.383 17.891 1 91.69 103 ASP A CA 1
ATOM 828 C C . ASP A 1 103 ? 4.379 4.957 16.578 1 91.69 103 ASP A C 1
ATOM 830 O O . ASP A 1 103 ? 5.043 4.824 15.555 1 91.69 103 ASP A O 1
ATOM 834 N N . ARG A 1 104 ? 3.119 4.777 16.641 1 96.69 104 ARG A N 1
ATOM 835 C CA . ARG A 1 104 ? 2.428 4.266 15.461 1 96.69 104 ARG A CA 1
ATOM 836 C C . ARG A 1 104 ? 2.174 5.375 14.445 1 96.69 104 ARG A C 1
ATOM 838 O O . ARG A 1 104 ? 1.646 6.434 14.797 1 96.69 104 ARG A O 1
ATOM 845 N N . ILE A 1 105 ? 2.594 5.141 13.219 1 98.25 105 ILE A N 1
ATOM 846 C CA . ILE A 1 105 ? 2.445 6.09 12.117 1 98.25 105 ILE A CA 1
ATOM 847 C C . ILE A 1 105 ? 1.5 5.516 11.062 1 98.25 105 ILE A C 1
ATOM 849 O O . ILE A 1 105 ? 1.578 4.332 10.734 1 98.25 105 ILE A O 1
ATOM 853 N N . LEU A 1 106 ? 0.542 6.242 10.609 1 98.69 106 LEU A N 1
ATOM 854 C CA . LEU A 1 106 ? -0.225 5.969 9.398 1 98.69 106 LEU A CA 1
ATOM 855 C C . LEU A 1 106 ? 0.073 7.008 8.32 1 98.69 106 LEU A C 1
ATOM 857 O O . LEU A 1 106 ? -0.162 8.203 8.523 1 98.69 106 LEU A O 1
ATOM 861 N N . VAL A 1 107 ? 0.657 6.586 7.191 1 98.88 107 VAL A N 1
ATOM 862 C CA . VAL A 1 107 ? 0.956 7.473 6.07 1 98.88 107 VAL A CA 1
ATOM 863 C C . VAL A 1 107 ? -0.292 7.652 5.207 1 98.88 107 VAL A C 1
ATOM 865 O O . VAL A 1 107 ? -0.976 6.68 4.883 1 98.88 107 VAL A O 1
ATOM 868 N N . LEU A 1 108 ? -0.63 8.906 4.934 1 98.75 108 LEU A N 1
ATOM 869 C CA . LEU A 1 108 ? -1.744 9.266 4.059 1 98.75 108 LEU A CA 1
ATOM 870 C C . LEU A 1 108 ? -1.241 9.922 2.779 1 98.75 108 LEU A C 1
ATOM 872 O O . LEU A 1 108 ? -0.307 10.727 2.816 1 98.75 108 LEU A O 1
ATOM 876 N N . THR A 1 109 ? -1.771 9.555 1.693 1 98.62 109 THR A N 1
ATOM 877 C CA . THR A 1 109 ? -1.541 10.18 0.396 1 98.62 109 THR A CA 1
ATOM 878 C C . THR A 1 109 ? -2.795 10.102 -0.471 1 98.62 109 THR A C 1
ATOM 880 O O . THR A 1 109 ? -3.811 9.539 -0.053 1 98.62 109 THR A O 1
ATOM 883 N N . GLY A 1 110 ? -2.814 10.773 -1.588 1 96.62 110 GLY A N 1
ATOM 884 C CA . GLY A 1 110 ? -4.027 10.734 -2.387 1 96.62 110 GLY A CA 1
ATOM 885 C C . GLY A 1 110 ? -3.928 11.547 -3.666 1 96.62 110 GLY A C 1
ATOM 886 O O . GLY A 1 110 ? -2.928 12.227 -3.896 1 96.62 110 GLY A O 1
ATOM 887 N N . SER A 1 111 ? -4.891 11.406 -4.465 1 95.75 111 SER A N 1
ATOM 888 C CA . SER A 1 111 ? -5.039 12.117 -5.73 1 95.75 111 SER A CA 1
ATOM 889 C C . SER A 1 111 ? -6.508 12.398 -6.035 1 95.75 111 SER A C 1
ATOM 891 O O . SER A 1 111 ? -7.395 12 -5.277 1 95.75 111 SER A O 1
ATOM 893 N N . GLN A 1 112 ? -6.746 13.117 -7.109 1 94.94 112 GLN A N 1
ATOM 894 C CA . GLN A 1 112 ? -8.109 13.352 -7.586 1 94.94 112 GLN A CA 1
ATOM 895 C C . GLN A 1 112 ? -8.758 12.039 -8.039 1 94.94 112 GLN A C 1
ATOM 897 O O . GLN A 1 112 ? -8.062 11.078 -8.367 1 94.94 112 GLN A O 1
ATOM 902 N N . PRO A 1 113 ? -10.062 12.008 -8.055 1 95 113 PRO A N 1
ATOM 903 C CA . PRO A 1 113 ? -10.773 10.766 -8.367 1 95 113 PRO A CA 1
ATOM 904 C C . PRO A 1 113 ? -10.719 10.414 -9.852 1 95 113 PRO A C 1
ATOM 906 O O . PRO A 1 113 ? -10.883 9.25 -10.227 1 95 113 PRO A O 1
ATOM 909 N N . THR A 1 114 ? -10.469 11.367 -10.734 1 94.81 114 THR A N 1
ATOM 910 C CA . THR A 1 114 ? -10.5 11.133 -12.172 1 94.81 114 THR A CA 1
ATOM 911 C C . THR A 1 114 ? -9.109 10.797 -12.695 1 94.81 114 THR A C 1
ATOM 913 O O . THR A 1 114 ? -8.102 11.133 -12.07 1 94.81 114 THR A O 1
ATOM 916 N N . PRO A 1 115 ? -9.055 10.117 -13.867 1 95.88 115 PRO A N 1
ATOM 917 C CA . PRO A 1 115 ? -7.746 9.898 -14.484 1 95.88 115 PRO A CA 1
ATOM 918 C C . PRO A 1 115 ? -6.984 11.203 -14.727 1 95.88 115 PRO A C 1
ATOM 920 O O . PRO A 1 115 ? -7.602 12.242 -14.969 1 95.88 115 PRO A O 1
ATOM 923 N N . CYS A 1 116 ? -5.695 11.086 -14.672 1 96.5 116 CYS A N 1
ATOM 924 C CA . CYS A 1 116 ? -4.848 12.234 -14.953 1 96.5 116 CYS A CA 1
ATOM 925 C C . CYS A 1 116 ? -5.004 12.688 -16.406 1 96.5 116 CYS A C 1
ATOM 927 O O . CYS A 1 116 ? -5.188 11.859 -17.297 1 96.5 116 CYS A O 1
ATOM 929 N N . LYS A 1 117 ? -4.906 13.984 -16.609 1 95.06 117 LYS A N 1
ATOM 930 C CA . LYS A 1 117 ? -4.863 14.539 -17.953 1 95.06 117 LYS A CA 1
ATOM 931 C C . LYS A 1 117 ? -3.557 14.188 -18.656 1 95.06 117 LYS A C 1
ATOM 933 O O . LYS A 1 117 ? -3.551 13.867 -19.844 1 95.06 117 LYS A O 1
ATOM 938 N N . ASN A 1 118 ? -2.469 14.32 -17.891 1 92.81 118 ASN A N 1
ATOM 939 C CA . ASN A 1 118 ? -1.167 13.891 -18.406 1 92.81 118 ASN A CA 1
ATOM 940 C C . ASN A 1 118 ? -1.122 12.383 -18.641 1 92.81 118 ASN A C 1
ATOM 942 O O . ASN A 1 118 ? -1.348 11.602 -17.719 1 92.81 118 ASN A O 1
ATOM 946 N N . PRO A 1 119 ? -0.793 11.969 -19.828 1 91.62 119 PRO A N 1
ATOM 947 C CA . PRO A 1 119 ? -0.877 10.547 -20.188 1 91.62 119 PRO A CA 1
ATOM 948 C C . PRO A 1 119 ? -0.018 9.664 -19.297 1 91.62 119 PRO A C 1
ATOM 950 O O . PRO A 1 119 ? -0.344 8.492 -19.078 1 91.62 119 PRO A O 1
ATOM 953 N N . ILE A 1 120 ? 1.023 10.164 -18.781 1 93.69 120 ILE A N 1
ATOM 954 C CA . ILE A 1 120 ? 1.874 9.32 -17.953 1 93.69 120 ILE A CA 1
ATOM 955 C C . ILE A 1 120 ? 1.626 9.625 -16.484 1 93.69 120 ILE A C 1
ATOM 957 O O . ILE A 1 120 ? 2.316 9.094 -15.609 1 93.69 120 ILE A O 1
ATOM 961 N N . GLY A 1 121 ? 0.671 10.539 -16.219 1 95.94 121 GLY A N 1
ATOM 962 C CA . GLY A 1 121 ? 0.429 11.023 -14.867 1 95.94 121 GLY A CA 1
ATOM 963 C C . GLY A 1 121 ? 0.064 9.914 -13.898 1 95.94 121 GLY A C 1
ATOM 964 O O . GLY A 1 121 ? 0.671 9.797 -12.828 1 95.94 121 GLY A O 1
ATOM 965 N N . ASP A 1 122 ? -0.889 9.086 -14.305 1 97.69 122 ASP A N 1
ATOM 966 C CA . ASP A 1 122 ? -1.338 8.023 -13.406 1 97.69 122 ASP A CA 1
ATOM 967 C C . ASP A 1 122 ? -0.252 6.965 -13.227 1 97.69 122 ASP A C 1
ATOM 969 O O . ASP A 1 122 ? -0.175 6.324 -12.172 1 97.69 122 ASP A O 1
ATOM 973 N N . HIS A 1 123 ? 0.599 6.758 -14.203 1 97.56 123 HIS A N 1
ATOM 974 C CA . HIS A 1 123 ? 1.743 5.867 -14.055 1 97.56 123 HIS A CA 1
ATOM 975 C C . HIS A 1 123 ? 2.693 6.371 -12.969 1 97.56 123 HIS A C 1
ATOM 977 O O . HIS A 1 123 ? 3.154 5.594 -12.133 1 97.56 123 HIS A O 1
ATOM 983 N N . LEU A 1 124 ? 2.961 7.637 -13.023 1 96.88 124 LEU A N 1
ATOM 984 C CA . LEU A 1 124 ? 3.834 8.234 -12.023 1 96.88 124 LEU A CA 1
ATOM 985 C C . LEU A 1 124 ? 3.197 8.164 -10.641 1 96.88 124 LEU A C 1
ATOM 987 O O . LEU A 1 124 ? 3.873 7.859 -9.656 1 96.88 124 LEU A O 1
ATOM 991 N N . LEU A 1 125 ? 1.888 8.422 -10.539 1 97.75 125 LEU A N 1
ATOM 992 C CA . LEU A 1 125 ? 1.193 8.336 -9.258 1 97.75 125 LEU A CA 1
ATOM 993 C C . LEU A 1 125 ? 1.24 6.914 -8.711 1 97.75 125 LEU A C 1
ATOM 995 O O . LEU A 1 125 ? 1.41 6.715 -7.504 1 97.75 125 LEU A O 1
ATOM 999 N N . LEU A 1 126 ? 1.05 5.953 -9.578 1 98.38 126 LEU A N 1
ATOM 1000 C CA . LEU A 1 126 ? 1.134 4.547 -9.188 1 98.38 126 LEU A CA 1
ATOM 1001 C C . LEU A 1 126 ? 2.506 4.23 -8.602 1 98.38 126 LEU A C 1
ATOM 1003 O O . LEU A 1 126 ? 2.602 3.6 -7.547 1 98.38 126 LEU A O 1
ATOM 1007 N N . ARG A 1 127 ? 3.533 4.676 -9.234 1 98.31 127 ARG A N 1
ATOM 1008 C CA . ARG A 1 127 ? 4.895 4.414 -8.773 1 98.31 127 ARG A CA 1
ATOM 1009 C C . ARG A 1 127 ? 5.188 5.168 -7.48 1 98.31 127 ARG A C 1
ATOM 1011 O O . ARG A 1 127 ? 5.902 4.66 -6.609 1 98.31 127 ARG A O 1
ATOM 1018 N N . CYS A 1 128 ? 4.688 6.375 -7.371 1 98.56 128 CYS A N 1
ATOM 1019 C CA . CYS A 1 128 ? 4.828 7.125 -6.129 1 98.56 128 CYS A CA 1
ATOM 1020 C C . CYS A 1 128 ? 4.113 6.422 -4.98 1 98.56 128 CYS A C 1
ATOM 1022 O O . CYS A 1 128 ? 4.625 6.375 -3.861 1 98.56 128 CYS A O 1
ATOM 1024 N N . PHE A 1 129 ? 2.912 5.887 -5.262 1 98.75 129 PHE A N 1
ATOM 1025 C CA . PHE A 1 129 ? 2.168 5.141 -4.25 1 98.75 129 PHE A CA 1
ATOM 1026 C C . PHE A 1 129 ? 2.926 3.885 -3.836 1 98.75 129 PHE A C 1
ATOM 1028 O O . PHE A 1 129 ? 3.055 3.598 -2.645 1 98.75 129 PHE A O 1
ATOM 1035 N N . LYS A 1 130 ? 3.453 3.164 -4.77 1 98.88 130 LYS A N 1
ATOM 1036 C CA . LYS A 1 130 ? 4.293 2.004 -4.48 1 98.88 130 LYS A CA 1
ATOM 1037 C C . LYS A 1 130 ? 5.441 2.375 -3.549 1 98.88 130 LYS A C 1
ATOM 1039 O O . LYS A 1 130 ? 5.762 1.628 -2.623 1 98.88 130 LYS A O 1
ATOM 1044 N N . ASN A 1 131 ? 6.141 3.459 -3.861 1 98.81 131 ASN A N 1
ATOM 1045 C CA . ASN A 1 131 ? 7.234 3.971 -3.039 1 98.81 131 ASN A CA 1
ATOM 1046 C C . ASN A 1 131 ? 6.824 4.098 -1.575 1 98.81 131 ASN A C 1
ATOM 1048 O O . ASN A 1 131 ? 7.547 3.65 -0.683 1 98.81 131 ASN A O 1
ATOM 1052 N N . LYS A 1 132 ? 5.668 4.672 -1.339 1 98.94 132 LYS A N 1
ATOM 1053 C CA . LYS A 1 132 ? 5.176 4.883 0.019 1 98.94 132 LYS A CA 1
ATOM 1054 C C . LYS A 1 132 ? 4.777 3.562 0.67 1 98.94 132 LYS A C 1
ATOM 1056 O O . LYS A 1 132 ? 5.008 3.357 1.863 1 98.94 132 LYS A O 1
ATOM 1061 N N . VAL A 1 133 ? 4.18 2.674 -0.088 1 98.88 133 VAL A N 1
ATOM 1062 C CA . VAL A 1 133 ? 3.807 1.356 0.417 1 98.88 133 VAL A CA 1
ATOM 1063 C C . VAL A 1 133 ? 5.062 0.58 0.807 1 98.88 133 VAL A C 1
ATOM 1065 O O . VAL A 1 133 ? 5.098 -0.067 1.856 1 98.88 133 VAL A O 1
ATOM 1068 N N . ASP A 1 134 ? 6.133 0.654 -0.026 1 98.81 134 ASP A N 1
ATOM 1069 C CA . ASP A 1 134 ? 7.395 -0.016 0.277 1 98.81 134 ASP A CA 1
ATOM 1070 C C . ASP A 1 134 ? 8.008 0.522 1.569 1 98.81 134 ASP A C 1
ATOM 1072 O O . ASP A 1 134 ? 8.453 -0.251 2.422 1 98.81 134 ASP A O 1
ATOM 1076 N N . TYR A 1 135 ? 8.055 1.829 1.691 1 98.81 135 TYR A N 1
ATOM 1077 C CA . TYR A 1 135 ? 8.602 2.422 2.904 1 98.81 135 TYR A CA 1
ATOM 1078 C C . TYR A 1 135 ? 7.859 1.93 4.141 1 98.81 135 TYR A C 1
ATOM 1080 O O . TYR A 1 135 ? 8.477 1.569 5.145 1 98.81 135 TYR A O 1
ATOM 1088 N N . CYS A 1 136 ? 6.5 1.926 4.051 1 98.56 136 CYS A N 1
ATOM 1089 C CA . CYS A 1 136 ? 5.684 1.526 5.195 1 98.56 136 CYS A CA 1
ATOM 1090 C C . CYS A 1 136 ? 5.863 0.044 5.5 1 98.56 136 CYS A C 1
ATOM 1092 O O . CYS A 1 136 ? 5.887 -0.356 6.664 1 98.56 136 CYS A O 1
ATOM 1094 N N . ARG A 1 137 ? 6.023 -0.768 4.48 1 98.12 137 ARG A N 1
ATOM 1095 C CA . ARG A 1 137 ? 6.266 -2.189 4.703 1 98.12 137 ARG A CA 1
ATOM 1096 C C . ARG A 1 137 ? 7.582 -2.412 5.445 1 98.12 137 ARG A C 1
ATOM 1098 O O . ARG A 1 137 ? 7.637 -3.182 6.406 1 98.12 137 ARG A O 1
ATOM 1105 N N . ILE A 1 138 ? 8.633 -1.692 5.082 1 97.94 138 ILE A N 1
ATOM 1106 C CA . ILE A 1 138 ? 9.969 -1.815 5.652 1 97.94 138 ILE A CA 1
ATOM 1107 C C . ILE A 1 138 ? 9.961 -1.33 7.102 1 97.94 138 ILE A C 1
ATOM 1109 O O . ILE A 1 138 ? 10.609 -1.924 7.965 1 97.94 138 ILE A O 1
ATOM 1113 N N . HIS A 1 139 ? 9.172 -0.335 7.402 1 97.25 139 HIS A N 1
ATOM 1114 C CA . HIS A 1 139 ? 9.211 0.315 8.703 1 97.25 139 HIS A CA 1
ATOM 1115 C C . HIS A 1 139 ? 8.055 -0.146 9.586 1 97.25 139 HIS A C 1
ATOM 1117 O O . HIS A 1 139 ? 7.855 0.377 10.68 1 97.25 139 HIS A O 1
ATOM 1123 N N . ASN A 1 140 ? 7.273 -1.099 9.078 1 94.06 140 ASN A N 1
ATOM 1124 C CA . ASN A 1 140 ? 6.137 -1.637 9.82 1 94.06 140 ASN A CA 1
ATOM 1125 C C . ASN A 1 140 ? 5.113 -0.552 10.141 1 94.06 140 ASN A C 1
ATOM 1127 O O . ASN A 1 140 ? 4.691 -0.414 11.289 1 94.06 140 ASN A O 1
ATOM 1131 N N . CYS A 1 141 ? 4.855 0.273 9.18 1 96.62 141 CYS A N 1
ATOM 1132 C CA . CYS A 1 141 ? 3.748 1.219 9.258 1 96.62 141 CYS A CA 1
ATOM 1133 C C . CYS A 1 141 ? 2.74 0.971 8.141 1 96.62 141 CYS A C 1
ATOM 1135 O O . CYS A 1 141 ? 2.941 0.093 7.301 1 96.62 141 CYS A O 1
ATOM 1137 N N . GLU A 1 142 ? 1.596 1.629 8.266 1 97.12 142 GLU A N 1
ATOM 1138 C CA . GLU A 1 142 ? 0.523 1.426 7.297 1 97.12 142 GLU A CA 1
ATOM 1139 C C . GLU A 1 142 ? 0.319 2.666 6.434 1 97.12 142 GLU A C 1
ATOM 1141 O O . GLU A 1 142 ? 0.828 3.742 6.75 1 97.12 142 GLU A O 1
ATOM 1146 N N . VAL A 1 143 ? -0.331 2.494 5.309 1 98.5 143 VAL A N 1
ATOM 1147 C CA . VAL A 1 143 ? -0.558 3.592 4.371 1 98.5 143 VAL A CA 1
ATOM 1148 C C . VAL A 1 143 ? -2.002 3.561 3.877 1 98.5 143 VAL A C 1
ATOM 1150 O O . VAL A 1 143 ? -2.588 2.486 3.725 1 98.5 143 VAL A O 1
ATOM 1153 N N . TYR A 1 144 ? -2.605 4.668 3.773 1 98.62 144 TYR A N 1
ATOM 1154 C CA . TYR A 1 144 ? -3.93 4.859 3.191 1 98.62 144 TYR A CA 1
ATOM 1155 C C . TYR A 1 144 ? -3.873 5.832 2.02 1 98.62 144 TYR A C 1
ATOM 1157 O O . TYR A 1 144 ? -3.297 6.918 2.131 1 98.62 144 TYR A O 1
ATOM 1165 N N . TYR A 1 145 ? -4.355 5.441 0.858 1 98.56 145 TYR A N 1
ATOM 1166 C CA . TYR A 1 145 ? -4.461 6.262 -0.345 1 98.56 145 TYR A CA 1
ATOM 1167 C C . TYR A 1 145 ? -5.891 6.734 -0.559 1 98.56 145 TYR A C 1
ATOM 1169 O O . TYR A 1 145 ? -6.805 5.918 -0.709 1 98.56 145 TYR A O 1
ATOM 1177 N N . SER A 1 146 ? -6.105 7.996 -0.602 1 97.12 146 SER A N 1
ATOM 1178 C CA . SER A 1 146 ? -7.426 8.539 -0.897 1 97.12 146 SER A CA 1
ATOM 1179 C C . SER A 1 146 ? -7.527 8.984 -2.352 1 97.12 146 SER A C 1
ATOM 1181 O O . SER A 1 146 ? -6.812 9.898 -2.779 1 97.12 146 SER A O 1
ATOM 1183 N N . ASN A 1 147 ? -8.367 8.398 -3.092 1 95.31 147 ASN A N 1
ATOM 1184 C CA . ASN A 1 147 ? -8.617 8.812 -4.469 1 95.31 147 ASN A CA 1
ATOM 1185 C C . ASN A 1 147 ? -9.953 9.547 -4.594 1 95.31 147 ASN A C 1
ATOM 1187 O O . ASN A 1 147 ? -10.664 9.383 -5.586 1 95.31 147 ASN A O 1
ATOM 1191 N N . LEU A 1 148 ? -10.352 10.25 -3.465 1 94.69 148 LEU A N 1
ATOM 1192 C CA . LEU A 1 148 ? -11.602 11 -3.393 1 94.69 148 LEU A CA 1
ATOM 1193 C C . LEU A 1 148 ? -11.391 12.336 -2.682 1 94.69 148 LEU A C 1
ATOM 1195 O O . LEU A 1 148 ? -10.477 12.477 -1.87 1 94.69 148 LEU A O 1
ATOM 1199 N N . HIS A 1 149 ? -12.266 13.242 -3.133 1 95.06 149 HIS A N 1
ATOM 1200 C CA . HIS A 1 149 ? -12.438 14.422 -2.293 1 95.06 149 HIS A CA 1
ATOM 1201 C C . HIS A 1 149 ? -13.555 14.203 -1.274 1 95.06 149 HIS A C 1
ATOM 1203 O O . HIS A 1 149 ? -14.727 14.062 -1.647 1 95.06 149 HIS A O 1
ATOM 1209 N N . LEU A 1 150 ? -13.18 14.188 0.012 1 94.75 150 LEU A N 1
ATOM 1210 C CA . LEU A 1 150 ? -14.188 13.945 1.039 1 94.75 150 LEU A CA 1
ATOM 1211 C C . LEU A 1 150 ? -15.125 15.141 1.17 1 94.75 150 LEU A C 1
ATOM 1213 O O . LEU A 1 150 ? -16.219 15.016 1.739 1 94.75 150 LEU A O 1
ATOM 1217 N N . HIS A 1 151 ? -14.703 16.281 0.702 1 93.19 151 HIS A N 1
ATOM 1218 C CA . HIS A 1 151 ? -15.523 17.469 0.577 1 93.19 151 HIS A CA 1
ATOM 1219 C C . HIS A 1 151 ? -15.445 18.047 -0.835 1 93.19 151 HIS A C 1
ATOM 1221 O O . HIS A 1 151 ? -14.359 18.266 -1.364 1 93.19 151 HIS A O 1
ATOM 1227 N N . PRO A 1 152 ? -16.547 18.344 -1.409 1 90.56 152 PRO A N 1
ATOM 1228 C CA . PRO A 1 152 ? -16.547 18.703 -2.826 1 90.56 152 PRO A CA 1
ATOM 1229 C C . PRO A 1 152 ? -15.812 20.016 -3.096 1 90.56 152 PRO A C 1
ATOM 1231 O O . PRO A 1 152 ? -15.273 20.203 -4.188 1 90.56 152 PRO A O 1
ATOM 1234 N N . LYS A 1 153 ? -15.781 20.922 -2.156 1 93 153 LYS A N 1
ATOM 1235 C CA . LYS A 1 153 ? -15.125 22.219 -2.359 1 93 153 LYS A CA 1
ATOM 1236 C C . LYS A 1 153 ? -13.633 22.125 -2.037 1 93 153 LYS A C 1
ATOM 1238 O O . LYS A 1 153 ? -12.867 23.016 -2.393 1 93 153 LYS A O 1
ATOM 1243 N N . MET A 1 154 ? -13.266 21.125 -1.286 1 92.81 154 MET A N 1
ATOM 1244 C CA . MET A 1 154 ? -11.883 21 -0.834 1 92.81 154 MET A CA 1
ATOM 1245 C C . MET A 1 154 ? -11.086 20.094 -1.764 1 92.81 154 MET A C 1
ATOM 1247 O O . MET A 1 154 ? -10.711 18.984 -1.383 1 92.81 154 MET A O 1
ATOM 1251 N N . ASP A 1 155 ? -10.75 20.609 -2.871 1 90.69 155 ASP A N 1
ATOM 1252 C CA . ASP A 1 155 ? -9.969 19.859 -3.85 1 90.69 155 ASP A CA 1
ATOM 1253 C C . ASP A 1 155 ? -8.5 20.266 -3.812 1 90.69 155 ASP A C 1
ATOM 1255 O O . ASP A 1 155 ? -8.078 20.984 -2.906 1 90.69 155 ASP A O 1
ATOM 1259 N N . SER A 1 156 ? -7.672 19.641 -4.629 1 88.44 156 SER A N 1
ATOM 1260 C CA . SER A 1 156 ? -6.254 19.969 -4.766 1 88.44 156 SER A CA 1
ATOM 1261 C C . SER A 1 156 ? -5.543 19.922 -3.418 1 88.44 156 SER A C 1
ATOM 1263 O O . SER A 1 156 ? -5.691 18.953 -2.662 1 88.44 156 SER A O 1
ATOM 1265 N N . TYR A 1 157 ? -4.863 21.031 -3.062 1 92.06 157 TYR A N 1
ATOM 1266 C CA . TYR A 1 157 ? -4.027 21 -1.867 1 92.06 157 TYR A CA 1
ATOM 1267 C C . TYR A 1 157 ? -4.879 21.109 -0.607 1 92.06 157 TYR A C 1
ATOM 1269 O O . TYR A 1 157 ? -4.398 20.844 0.498 1 92.06 157 TYR A O 1
ATOM 1277 N N . TRP A 1 158 ? -6.152 21.453 -0.663 1 96.75 158 TRP A N 1
ATOM 1278 C CA . TRP A 1 158 ? -7.039 21.516 0.494 1 96.75 158 TRP A CA 1
ATOM 1279 C C . TRP A 1 158 ? -7.574 20.141 0.86 1 96.75 158 TRP A C 1
ATOM 1281 O O . TRP A 1 158 ? -8.086 19.938 1.963 1 96.75 158 TRP A O 1
ATOM 1291 N N . SER A 1 159 ? -7.449 19.125 -0.037 1 96.25 159 SER A N 1
ATOM 1292 C CA . SER A 1 159 ? -8.086 17.828 0.123 1 96.25 159 SER A CA 1
ATOM 1293 C C . SER A 1 159 ? -7.473 17.047 1.279 1 96.25 159 SER A C 1
ATOM 1295 O O . SER A 1 159 ? -8.102 16.141 1.829 1 96.25 159 SER A O 1
ATOM 1297 N N . LYS A 1 160 ? -6.258 17.391 1.684 1 97.56 160 LYS A N 1
ATOM 1298 C CA . LYS A 1 160 ? -5.57 16.625 2.721 1 97.56 160 LYS A CA 1
ATOM 1299 C C . LYS A 1 160 ? -6.234 16.828 4.078 1 97.56 160 LYS A C 1
ATOM 1301 O O . LYS A 1 160 ? -6.246 15.906 4.91 1 97.56 160 LYS A O 1
ATOM 1306 N N . LEU A 1 161 ? -6.848 18.016 4.352 1 98.38 161 LEU A N 1
ATOM 1307 C CA . LEU A 1 161 ? -7.34 18.344 5.684 1 98.38 161 LEU A CA 1
ATOM 1308 C C . LEU A 1 161 ? -8.539 17.469 6.043 1 98.38 161 LEU A C 1
ATOM 1310 O O . LEU A 1 161 ? -8.555 16.828 7.098 1 98.38 161 LEU A O 1
ATOM 1314 N N . PRO A 1 162 ? -9.562 17.328 5.121 1 98.12 162 PRO A N 1
ATOM 1315 C CA . PRO A 1 162 ? -10.672 16.422 5.445 1 98.12 162 PRO A CA 1
ATOM 1316 C C . PRO A 1 162 ? -10.211 14.977 5.633 1 98.12 162 PRO A C 1
ATOM 1318 O O . PRO A 1 162 ? -10.734 14.266 6.496 1 98.12 162 PRO A O 1
ATOM 1321 N N . ILE A 1 163 ? -9.258 14.539 4.895 1 98.12 163 ILE A N 1
ATOM 1322 C CA . ILE A 1 163 ? -8.805 13.156 4.969 1 98.12 163 ILE A CA 1
ATOM 1323 C C . ILE A 1 163 ? -8.078 12.922 6.289 1 98.12 163 ILE A C 1
ATOM 1325 O O . ILE A 1 163 ? -8.258 11.883 6.93 1 98.12 163 ILE A O 1
ATOM 1329 N N . ILE A 1 164 ? -7.203 13.852 6.695 1 98.75 164 ILE A N 1
ATOM 1330 C CA . ILE A 1 164 ? -6.496 13.727 7.965 1 98.75 164 ILE A CA 1
ATOM 1331 C C . ILE A 1 164 ? -7.5 13.688 9.117 1 98.75 164 ILE A C 1
ATOM 1333 O O . ILE A 1 164 ? -7.426 12.82 9.984 1 98.75 164 ILE A O 1
ATOM 1337 N N . ARG A 1 165 ? -8.461 14.594 9.078 1 98.62 165 ARG A N 1
ATOM 1338 C CA . ARG A 1 165 ? -9.492 14.664 10.102 1 98.62 165 ARG A CA 1
ATOM 1339 C C . ARG A 1 165 ? -10.25 13.352 10.219 1 98.62 165 ARG A C 1
ATOM 1341 O O . ARG A 1 165 ? -10.445 12.828 11.32 1 98.62 165 ARG A O 1
ATOM 1348 N N . SER A 1 166 ? -10.703 12.867 9.125 1 98.44 166 SER A N 1
ATOM 1349 C CA . SER A 1 166 ? -11.461 11.617 9.109 1 98.44 166 SER A CA 1
ATOM 1350 C C . SER A 1 166 ? -10.617 10.445 9.594 1 98.44 166 SER A C 1
ATOM 1352 O O . SER A 1 166 ? -11.102 9.578 10.32 1 98.44 166 SER A O 1
ATOM 1354 N N . THR A 1 167 ? -9.359 10.438 9.219 1 98.75 167 THR A N 1
ATOM 1355 C CA . THR A 1 167 ? -8.438 9.359 9.578 1 98.75 167 THR A CA 1
ATOM 1356 C C . THR A 1 167 ? -8.195 9.344 11.086 1 98.75 167 THR A C 1
ATOM 1358 O O . THR A 1 167 ? -8.07 8.273 11.688 1 98.75 167 THR A O 1
ATOM 1361 N N . MET A 1 168 ? -8.109 10.5 11.727 1 98.75 168 MET A N 1
ATOM 1362 C CA . MET A 1 168 ? -7.895 10.586 13.164 1 98.75 168 MET A CA 1
ATOM 1363 C C . MET A 1 168 ? -8.984 9.836 13.922 1 98.75 168 MET A C 1
ATOM 1365 O O . MET A 1 168 ? -8.711 9.18 14.93 1 98.75 168 MET A O 1
ATOM 1369 N N . MET A 1 169 ? -10.188 9.883 13.43 1 98.56 169 MET A N 1
ATOM 1370 C CA . MET A 1 169 ? -11.305 9.211 14.086 1 98.56 169 MET A CA 1
ATOM 1371 C C . MET A 1 169 ? -11.359 7.742 13.695 1 98.56 169 MET A C 1
ATOM 1373 O O . MET A 1 169 ? -11.688 6.887 14.516 1 98.56 169 MET A O 1
ATOM 1377 N N . ALA A 1 170 ? -11.008 7.445 12.445 1 98.62 170 ALA A N 1
ATOM 1378 C CA . ALA A 1 170 ? -11.047 6.074 11.953 1 98.62 170 ALA A CA 1
ATOM 1379 C C . ALA A 1 170 ? -9.961 5.223 12.609 1 98.62 170 ALA A C 1
ATOM 1381 O O . ALA A 1 170 ? -10.094 4 12.695 1 98.62 170 ALA A O 1
ATOM 1382 N N . HIS A 1 171 ? -8.883 5.902 13.078 1 98.44 171 HIS A N 1
ATOM 1383 C CA . HIS A 1 171 ? -7.727 5.211 13.633 1 98.44 171 HIS A CA 1
ATOM 1384 C C . HIS A 1 171 ? -7.301 5.836 14.953 1 98.44 171 HIS A C 1
ATOM 1386 O O . HIS A 1 171 ? -6.195 6.375 15.062 1 98.44 171 HIS A O 1
ATOM 1392 N N . PRO A 1 172 ? -8.07 5.633 15.961 1 98.25 172 PRO A N 1
ATOM 1393 C CA . PRO A 1 172 ? -7.68 6.191 17.266 1 98.25 172 PRO A CA 1
ATOM 1394 C C . PRO A 1 172 ? -6.418 5.543 17.828 1 98.25 172 PRO A C 1
ATOM 1396 O O . PRO A 1 172 ? -5.793 6.094 18.734 1 98.25 172 PRO A O 1
ATOM 1399 N N . GLU A 1 173 ? -6.02 4.402 17.312 1 97.81 173 GLU A N 1
ATOM 1400 C CA . GLU A 1 173 ? -4.824 3.703 17.781 1 97.81 173 GLU A CA 1
ATOM 1401 C C . GLU A 1 173 ? -3.557 4.344 17.234 1 97.81 173 GLU A C 1
ATOM 1403 O O . GLU A 1 173 ? -2.453 4.051 17.703 1 97.81 173 GLU A O 1
ATOM 1408 N N . VAL A 1 174 ? -3.658 5.223 16.25 1 98.25 174 VAL A N 1
ATOM 1409 C CA . VAL A 1 174 ? -2.514 5.84 15.586 1 98.25 174 VAL A CA 1
ATOM 1410 C C . VAL A 1 174 ? -2.15 7.145 16.297 1 98.25 174 VAL A C 1
ATOM 1412 O O . VAL A 1 174 ? -3.023 7.969 16.562 1 98.25 174 VAL A O 1
ATOM 1415 N N . GLU A 1 175 ? -0.909 7.32 16.547 1 98.25 175 GLU A N 1
ATOM 1416 C CA . GLU A 1 175 ? -0.443 8.539 17.203 1 98.25 175 GLU A CA 1
ATOM 1417 C C . GLU A 1 175 ? -0.106 9.617 16.172 1 98.25 175 GLU A C 1
ATOM 1419 O O . GLU A 1 175 ? -0.44 10.789 16.375 1 98.25 175 GLU A O 1
ATOM 1424 N N . TRP A 1 176 ? 0.58 9.234 15.102 1 98.69 176 TRP A N 1
ATOM 1425 C CA . TRP A 1 176 ? 1.048 10.188 14.102 1 98.69 176 TRP A CA 1
ATOM 1426 C C . TRP A 1 176 ? 0.415 9.914 12.742 1 98.69 176 TRP A C 1
ATOM 1428 O O . TRP A 1 176 ? 0.595 8.828 12.18 1 98.69 176 TRP A O 1
ATOM 1438 N N . ILE A 1 177 ? -0.306 10.82 12.25 1 98.75 177 ILE A N 1
ATOM 1439 C CA . ILE A 1 177 ? -0.768 10.805 10.867 1 98.75 177 ILE A CA 1
ATOM 1440 C C . ILE A 1 177 ? 0.224 11.562 9.984 1 98.75 177 ILE A C 1
ATOM 1442 O O . ILE A 1 177 ? 0.484 12.742 10.203 1 98.75 177 ILE A O 1
ATOM 1446 N N . TRP A 1 178 ? 0.832 10.898 9.055 1 98.88 178 TRP A N 1
ATOM 1447 C CA . TRP A 1 178 ? 1.834 11.477 8.164 1 98.88 178 TRP A CA 1
ATOM 1448 C C . TRP A 1 178 ? 1.258 11.695 6.77 1 98.88 178 TRP A C 1
ATOM 1450 O O . TRP A 1 178 ? 1.176 10.758 5.969 1 98.88 178 TRP A O 1
ATOM 1460 N N . TRP A 1 179 ? 0.893 12.914 6.488 1 98.75 179 TRP A N 1
ATOM 1461 C CA . TRP A 1 179 ? 0.473 13.234 5.129 1 98.75 179 TRP A CA 1
ATOM 1462 C C . TRP A 1 179 ? 1.68 13.375 4.207 1 98.75 179 TRP A C 1
ATOM 1464 O O . TRP A 1 179 ? 2.648 14.062 4.543 1 98.75 179 TRP A O 1
ATOM 1474 N N . MET A 1 180 ? 1.584 12.773 3.037 1 98.5 180 MET A N 1
ATOM 1475 C CA . MET A 1 180 ? 2.574 12.914 1.975 1 98.5 180 MET A CA 1
ATOM 1476 C C . MET A 1 180 ? 1.898 13.172 0.631 1 98.5 180 MET A C 1
ATOM 1478 O O . MET A 1 180 ? 1.094 12.359 0.171 1 98.5 180 MET A O 1
ATOM 1482 N N . ASP A 1 181 ? 2.26 14.32 -0.011 1 97.94 181 ASP A N 1
ATOM 1483 C CA . ASP A 1 181 ? 1.727 14.609 -1.34 1 97.94 181 ASP A CA 1
ATOM 1484 C C . ASP A 1 181 ? 2.014 13.461 -2.305 1 97.94 181 ASP A C 1
ATOM 1486 O O . ASP A 1 181 ? 3.01 12.75 -2.156 1 97.94 181 ASP A O 1
ATOM 1490 N N . ALA A 1 182 ? 1.132 13.352 -3.281 1 97.19 182 ALA A N 1
ATOM 1491 C CA . ALA A 1 182 ? 1.238 12.242 -4.223 1 97.19 182 ALA A CA 1
ATOM 1492 C C . ALA A 1 182 ? 2.562 12.289 -4.98 1 97.19 182 ALA A C 1
ATOM 1494 O O . ALA A 1 182 ? 3.102 11.25 -5.367 1 97.19 182 ALA A O 1
ATOM 1495 N N . ASP A 1 183 ? 3.133 13.477 -5.164 1 96.44 183 ASP A N 1
ATOM 1496 C CA . ASP A 1 183 ? 4.352 13.609 -5.957 1 96.44 183 ASP A CA 1
ATOM 1497 C C . ASP A 1 183 ? 5.574 13.766 -5.062 1 96.44 183 ASP A C 1
ATOM 1499 O O . ASP A 1 183 ? 6.59 14.328 -5.484 1 96.44 183 ASP A O 1
ATOM 1503 N N . ALA A 1 184 ? 5.477 13.43 -3.805 1 98 184 ALA A N 1
ATOM 1504 C CA . ALA A 1 184 ? 6.617 13.297 -2.906 1 98 184 ALA A CA 1
ATOM 1505 C C . ALA A 1 184 ? 7.125 11.859 -2.869 1 98 184 ALA A C 1
ATOM 1507 O O . ALA A 1 184 ? 6.332 10.914 -2.873 1 98 184 ALA A O 1
ATOM 1508 N N . VAL A 1 185 ? 8.453 11.664 -2.85 1 98.31 185 VAL A N 1
ATOM 1509 C CA . VAL A 1 185 ? 9.078 10.352 -2.979 1 98.31 185 VAL A CA 1
ATOM 1510 C C . VAL A 1 185 ? 10.055 10.133 -1.824 1 98.31 185 VAL A C 1
ATOM 1512 O O . VAL A 1 185 ? 10.938 10.961 -1.576 1 98.31 185 VAL A O 1
ATOM 1515 N N . PHE A 1 186 ? 9.875 9.016 -1.045 1 98.62 186 PHE A N 1
ATOM 1516 C CA . PHE A 1 186 ? 10.945 8.602 -0.145 1 98.62 186 PHE A CA 1
ATOM 1517 C C . PHE A 1 186 ? 12.195 8.219 -0.93 1 98.62 186 PHE A C 1
ATOM 1519 O O . PHE A 1 186 ? 12.133 7.391 -1.84 1 98.62 186 PHE A O 1
ATOM 1526 N N . SER A 1 187 ? 13.32 8.797 -0.624 1 97.06 187 SER A N 1
ATOM 1527 C CA . SER A 1 187 ? 14.562 8.477 -1.329 1 97.06 187 SER A CA 1
ATOM 1528 C C . SER A 1 187 ? 15.555 7.77 -0.415 1 97.06 187 SER A C 1
ATOM 1530 O O . SER A 1 187 ? 16.594 7.289 -0.871 1 97.06 187 SER A O 1
ATOM 1532 N N . ASP A 1 188 ? 15.352 7.73 0.812 1 96.88 188 ASP A N 1
ATOM 1533 C CA . ASP A 1 188 ? 16.094 6.934 1.787 1 96.88 188 ASP A CA 1
ATOM 1534 C C . ASP A 1 188 ? 15.164 5.957 2.51 1 96.88 188 ASP A C 1
ATOM 1536 O O . ASP A 1 188 ? 14.602 6.285 3.557 1 96.88 188 ASP A O 1
ATOM 1540 N N . MET A 1 189 ? 15.109 4.746 2.055 1 97.94 189 MET A N 1
ATOM 1541 C CA . MET A 1 189 ? 14.055 3.803 2.4 1 97.94 189 MET A CA 1
ATOM 1542 C C . MET A 1 189 ? 14.305 3.188 3.773 1 97.94 189 MET A C 1
ATOM 1544 O O . MET A 1 189 ? 13.398 2.596 4.363 1 97.94 189 MET A O 1
ATOM 1548 N N . GLU A 1 190 ? 15.484 3.32 4.328 1 96.75 190 GLU A N 1
ATOM 1549 C CA . GLU A 1 190 ? 15.797 2.666 5.594 1 96.75 190 GLU A CA 1
ATOM 1550 C C . GLU A 1 190 ? 15.891 3.684 6.73 1 96.75 190 GLU A C 1
ATOM 1552 O O . GLU A 1 190 ? 16.078 3.309 7.891 1 96.75 190 GLU A O 1
ATOM 1557 N N . PHE A 1 191 ? 15.75 4.957 6.406 1 97 191 PHE A N 1
ATOM 1558 C CA . PHE A 1 191 ? 15.82 5.988 7.438 1 97 191 PHE A CA 1
ATOM 1559 C C . PHE A 1 191 ? 14.547 6.004 8.281 1 97 191 PHE A C 1
ATO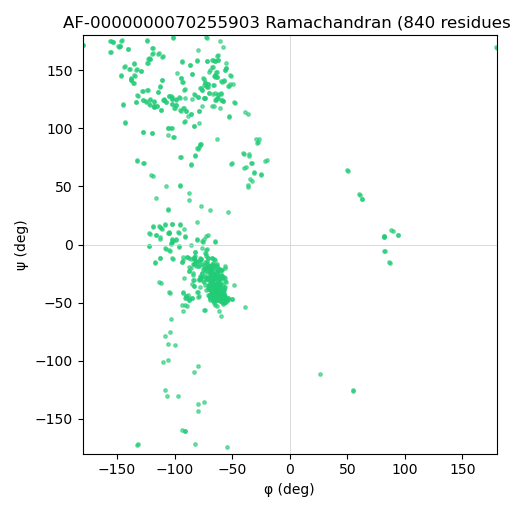M 1561 O O . PHE A 1 191 ? 13.445 6.102 7.742 1 97 191 PHE A O 1
ATOM 1568 N N . LYS A 1 192 ? 14.719 5.906 9.547 1 95.94 192 LYS A N 1
ATOM 1569 C CA . LYS A 1 192 ? 13.602 5.953 10.484 1 95.94 192 LYS A CA 1
ATOM 1570 C C . LYS A 1 192 ? 13.414 7.363 11.039 1 95.94 192 LYS A C 1
ATOM 1572 O O . LYS A 1 192 ? 14.344 7.957 11.586 1 95.94 192 LYS A O 1
ATOM 1577 N N . VAL A 1 193 ? 12.188 7.844 10.906 1 96.44 193 VAL A N 1
ATOM 1578 C CA . VAL A 1 193 ? 11.883 9.18 11.422 1 96.44 193 VAL A CA 1
ATOM 1579 C C . VAL A 1 193 ? 12.094 9.211 12.93 1 96.44 193 VAL A C 1
ATOM 1581 O O . VAL A 1 193 ? 11.602 8.344 13.648 1 96.44 193 VAL A O 1
ATOM 1584 N N . PRO A 1 194 ? 12.844 10.156 13.5 1 96.5 194 PRO A N 1
ATOM 1585 C CA . PRO A 1 194 ? 13.125 10.234 14.93 1 96.5 194 PRO A CA 1
ATOM 1586 C C . PRO A 1 194 ? 11.984 10.852 15.734 1 96.5 194 PRO A C 1
ATOM 1588 O O . PRO A 1 194 ? 12.078 11.992 16.172 1 96.5 194 PRO A O 1
ATOM 1591 N N . LEU A 1 195 ? 11.039 10.133 16.062 1 96.88 195 LEU A N 1
ATOM 1592 C CA . LEU A 1 195 ? 9.812 10.625 16.688 1 96.88 195 LEU A CA 1
ATOM 1593 C C . LEU A 1 195 ? 10.102 11.203 18.078 1 96.88 195 LEU A C 1
ATOM 1595 O O . LEU A 1 195 ? 9.383 12.094 18.547 1 96.88 195 LEU A O 1
ATOM 1599 N N . ASP A 1 196 ? 11.133 10.75 18.734 1 95.88 196 ASP A N 1
ATOM 1600 C CA . ASP A 1 196 ? 11.484 11.258 20.047 1 95.88 196 ASP A CA 1
ATOM 1601 C C . ASP A 1 196 ? 11.805 12.75 20 1 95.88 196 ASP A C 1
ATOM 1603 O O . ASP A 1 196 ? 11.578 13.469 20.984 1 95.88 196 ASP A O 1
ATOM 1607 N N . ARG A 1 197 ? 12.312 13.172 18.844 1 96.44 197 ARG A N 1
ATOM 1608 C CA . ARG A 1 197 ? 12.625 14.586 18.625 1 96.44 197 ARG A CA 1
ATOM 1609 C C . ARG A 1 197 ? 11.367 15.438 18.703 1 96.44 197 ARG A C 1
ATOM 1611 O O . ARG A 1 197 ? 11.438 16.641 18.953 1 96.44 197 ARG A O 1
ATOM 1618 N N . TYR A 1 198 ? 10.234 14.766 18.531 1 98.12 198 TYR A N 1
ATOM 1619 C CA . TYR A 1 198 ? 9 15.523 18.375 1 98.12 198 TYR A CA 1
ATOM 1620 C C . TYR A 1 198 ? 8.078 15.312 19.578 1 98.12 198 TYR A C 1
ATOM 1622 O O . TYR A 1 198 ? 6.887 15.633 19.516 1 98.12 198 TYR A O 1
ATOM 1630 N N . LYS A 1 199 ? 8.531 14.797 20.672 1 96.06 199 LYS A N 1
ATOM 1631 C CA . LYS A 1 199 ? 7.711 14.328 21.781 1 96.06 199 LYS A CA 1
ATOM 1632 C C . LYS A 1 199 ? 6.863 15.453 22.359 1 96.06 199 LYS A C 1
ATOM 1634 O O . LYS A 1 199 ? 5.754 15.219 22.859 1 96.06 199 LYS A O 1
ATOM 1639 N N . ASP A 1 200 ? 7.316 16.734 22.234 1 97.5 200 ASP A N 1
ATOM 1640 C CA . ASP A 1 200 ? 6.617 17.859 22.859 1 97.5 200 ASP A CA 1
ATOM 1641 C C . ASP A 1 200 ? 5.84 18.672 21.828 1 97.5 200 ASP A C 1
ATOM 1643 O O . ASP A 1 200 ? 5.363 19.766 22.125 1 97.5 200 ASP A O 1
ATOM 1647 N N . HIS A 1 201 ? 5.723 18.188 20.625 1 98.69 201 HIS A N 1
ATOM 1648 C CA . HIS A 1 201 ? 5.055 18.891 19.547 1 98.69 201 HIS A CA 1
ATOM 1649 C C . HIS A 1 201 ? 3.91 18.062 18.969 1 98.69 201 HIS A C 1
ATOM 1651 O O . HIS A 1 201 ? 3.822 16.859 19.219 1 98.69 201 HIS A O 1
ATOM 1657 N N . ASN A 1 202 ? 3.012 18.734 18.297 1 98.81 202 ASN A N 1
ATOM 1658 C CA . ASN A 1 202 ? 1.835 18.078 17.75 1 98.81 202 ASN A CA 1
ATOM 1659 C C . ASN A 1 202 ? 1.808 18.156 16.219 1 98.81 202 ASN A C 1
ATOM 1661 O O . ASN A 1 202 ? 1.044 17.438 15.57 1 98.81 202 ASN A O 1
ATOM 1665 N N . LEU A 1 203 ? 2.59 19.016 15.648 1 98.88 203 LEU A N 1
ATOM 1666 C CA . LEU A 1 203 ? 2.777 19.156 14.211 1 98.88 203 LEU A CA 1
ATOM 1667 C C . LEU A 1 203 ? 4.258 19.219 13.859 1 98.88 203 LEU A C 1
ATOM 1669 O O . LEU A 1 203 ? 5.023 19.938 14.508 1 98.88 203 LEU A O 1
ATOM 1673 N N . VAL A 1 204 ? 4.711 18.406 12.945 1 98.88 204 VAL A N 1
ATOM 1674 C CA . VAL A 1 204 ? 6.074 18.438 12.422 1 98.88 204 VAL A CA 1
ATOM 1675 C C . VAL A 1 204 ? 6.043 18.75 10.922 1 98.88 204 VAL A C 1
ATOM 1677 O O . VAL A 1 204 ? 5.355 18.062 10.164 1 98.88 204 VAL A O 1
ATOM 1680 N N . VAL A 1 205 ? 6.691 19.75 10.5 1 98.62 205 VAL A N 1
ATOM 1681 C CA . VAL A 1 205 ? 6.73 20.203 9.117 1 98.62 205 VAL A CA 1
ATOM 1682 C C . VAL A 1 205 ? 8.102 20.797 8.805 1 98.62 205 VAL A C 1
ATOM 1684 O O . VAL A 1 205 ? 8.789 21.297 9.695 1 98.62 205 VAL A O 1
ATOM 1687 N N . HIS A 1 206 ? 8.539 20.609 7.605 1 98.06 206 HIS A N 1
ATOM 1688 C CA . HIS A 1 206 ? 9.766 21.297 7.215 1 98.06 206 HIS A CA 1
ATOM 1689 C C . HIS A 1 206 ? 9.523 22.797 7.035 1 98.06 206 HIS A C 1
ATOM 1691 O O . HIS A 1 206 ? 8.531 23.188 6.426 1 98.06 206 HIS A O 1
ATOM 1697 N N . GLY A 1 207 ? 10.406 23.578 7.543 1 96.19 207 GLY A N 1
ATOM 1698 C CA . GLY A 1 207 ? 10.336 25.031 7.383 1 96.19 207 GLY A CA 1
ATOM 1699 C C . GLY A 1 207 ? 11.469 25.766 8.07 1 96.19 207 GLY A C 1
ATOM 1700 O O . GLY A 1 207 ? 12.258 25.156 8.797 1 96.19 207 GLY A O 1
ATOM 1701 N N . TRP A 1 208 ? 11.547 27.016 7.777 1 95.06 208 TRP A N 1
ATOM 1702 C CA . TRP A 1 208 ? 12.57 27.891 8.359 1 95.06 208 TRP A CA 1
ATOM 1703 C C . TRP A 1 208 ? 11.953 28.875 9.336 1 95.06 208 TRP A C 1
ATOM 1705 O O . TRP A 1 208 ? 11.102 29.688 8.953 1 95.06 208 TRP A O 1
ATOM 1715 N N . SER A 1 209 ? 12.461 28.859 10.516 1 93.94 209 SER A N 1
ATOM 1716 C CA . SER A 1 209 ? 11.883 29.656 11.594 1 93.94 209 SER A CA 1
ATOM 1717 C C . SER A 1 209 ? 11.859 31.141 11.219 1 93.94 209 SER A C 1
ATOM 1719 O O . SER A 1 209 ? 10.883 31.844 11.5 1 93.94 209 SER A O 1
ATOM 1721 N N . ASN A 1 210 ? 12.922 31.641 10.57 1 92.88 210 ASN A N 1
ATOM 1722 C CA . ASN A 1 210 ? 13.008 33.062 10.219 1 92.88 210 ASN A CA 1
ATOM 1723 C C . ASN A 1 210 ? 11.961 33.438 9.18 1 92.88 210 ASN A C 1
ATOM 1725 O O . ASN A 1 210 ? 11.492 34.594 9.156 1 92.88 210 ASN A O 1
ATOM 1729 N N . MET A 1 211 ? 11.617 32.5 8.375 1 94.19 211 MET A N 1
ATOM 1730 C CA . MET A 1 211 ? 10.656 32.781 7.312 1 94.19 211 MET A CA 1
ATOM 1731 C C . MET A 1 211 ? 9.227 32.594 7.809 1 94.19 211 MET A C 1
ATOM 1733 O O . MET A 1 211 ? 8.289 33.188 7.254 1 94.19 211 MET A O 1
ATOM 1737 N N . VAL A 1 212 ? 9.055 31.828 8.844 1 95.44 212 VAL A N 1
ATOM 1738 C CA . VAL A 1 212 ? 7.727 31.531 9.352 1 95.44 212 VAL A CA 1
ATOM 1739 C C . VAL A 1 212 ? 7.348 32.531 10.445 1 95.44 212 VAL A C 1
ATOM 1741 O O . VAL A 1 212 ? 6.238 33.062 10.453 1 95.44 212 VAL A O 1
ATOM 1744 N N . TYR A 1 213 ? 8.281 32.875 11.344 1 93.81 213 TYR A N 1
ATOM 1745 C CA . TYR A 1 213 ? 7.906 33.562 12.578 1 93.81 213 TYR A CA 1
ATOM 1746 C C . TYR A 1 213 ? 8.422 35 12.594 1 93.81 213 TYR A C 1
ATOM 1748 O O . TYR A 1 213 ? 7.898 35.844 13.312 1 93.81 213 TYR A O 1
ATOM 1756 N N . ASP A 1 214 ? 9.531 35.156 11.984 1 86.56 214 ASP A N 1
ATOM 1757 C CA . ASP A 1 214 ? 10.164 36.469 12.141 1 86.56 214 ASP A CA 1
ATOM 1758 C C . ASP A 1 214 ? 9.414 37.531 11.352 1 86.56 214 ASP A C 1
ATOM 1760 O O . ASP A 1 214 ? 8.461 37.25 10.633 1 86.56 214 ASP A O 1
ATOM 1764 N N . ASP A 1 215 ? 9.93 38.781 11.477 1 75.19 215 ASP A N 1
ATOM 1765 C CA . ASP A 1 215 ? 9.281 40 10.984 1 75.19 215 ASP A CA 1
ATOM 1766 C C . ASP A 1 215 ? 9.125 39.969 9.469 1 75.19 215 ASP A C 1
ATOM 1768 O O . ASP A 1 215 ? 9.781 39.156 8.789 1 75.19 215 ASP A O 1
ATOM 1772 N N . SER A 1 216 ? 8.289 40.812 9.039 1 65.38 216 SER A N 1
ATOM 1773 C CA . SER A 1 216 ? 7.582 40.875 7.766 1 65.38 216 SER A CA 1
ATOM 1774 C C . SER A 1 216 ? 8.562 40.875 6.594 1 65.38 216 SER A C 1
ATOM 1776 O O . SER A 1 216 ? 8.273 40.312 5.535 1 65.38 216 SER A O 1
ATOM 1778 N N . GLU A 1 217 ? 9.758 41.188 6.742 1 77.44 217 GLU A N 1
ATOM 1779 C CA . GLU A 1 217 ? 10.562 41.344 5.535 1 77.44 217 GLU A CA 1
ATOM 1780 C C . GLU A 1 217 ? 11.055 39.969 5.027 1 77.44 217 GLU A C 1
ATOM 1782 O O . GLU A 1 217 ? 11.281 39.812 3.83 1 77.44 217 GLU A O 1
ATOM 1787 N N . ASN A 1 218 ? 11.023 39.031 5.84 1 83.81 218 ASN A N 1
ATOM 1788 C CA . ASN A 1 218 ? 11.578 37.75 5.434 1 83.81 218 ASN A CA 1
ATOM 1789 C C . ASN A 1 218 ? 10.484 36.688 5.297 1 83.81 218 ASN A C 1
ATOM 1791 O O . ASN A 1 218 ? 10.766 35.531 4.941 1 83.81 218 ASN A O 1
ATOM 1795 N N . LYS A 1 219 ? 9.312 37.125 5.461 1 89.31 219 LYS A N 1
ATOM 1796 C CA . LYS A 1 219 ? 8.211 36.188 5.406 1 89.31 219 LYS A CA 1
ATOM 1797 C C . LYS A 1 219 ? 7.953 35.719 3.973 1 89.31 219 LYS A C 1
ATOM 1799 O O . LYS A 1 219 ? 7.992 36.531 3.041 1 89.31 219 LYS A O 1
ATOM 1804 N N . SER A 1 220 ? 7.754 34.5 3.891 1 93.81 220 SER A N 1
ATOM 1805 C CA . SER A 1 220 ? 7.516 33.906 2.578 1 93.81 220 SER A CA 1
ATOM 1806 C C . SER A 1 220 ? 6.395 32.875 2.633 1 93.81 220 SER A C 1
ATOM 1808 O O . SER A 1 220 ? 6.289 32.094 3.602 1 93.81 220 SER A O 1
ATOM 1810 N N . TRP A 1 221 ? 5.59 32.844 1.547 1 94.06 221 TRP A N 1
ATOM 1811 C CA . TRP A 1 221 ? 4.535 31.828 1.471 1 94.06 221 TRP A CA 1
ATOM 1812 C C . TRP A 1 221 ? 5.125 30.422 1.368 1 94.06 221 TRP A C 1
ATOM 1814 O O . TRP A 1 221 ? 4.422 29.422 1.562 1 94.06 221 TRP A O 1
ATOM 1824 N N . THR A 1 222 ? 6.441 30.312 1.112 1 92.88 222 THR A N 1
ATOM 1825 C CA . THR A 1 222 ? 7.145 29.031 1.029 1 92.88 222 THR A CA 1
ATOM 1826 C C . THR A 1 222 ? 8.055 28.844 2.24 1 92.88 222 THR A C 1
ATOM 1828 O O . THR A 1 222 ? 9.008 28.062 2.188 1 92.88 222 THR A O 1
ATOM 1831 N N . GLY A 1 223 ? 7.805 29.625 3.271 1 95.44 223 GLY A N 1
ATOM 1832 C CA . GLY A 1 223 ? 8.609 29.5 4.477 1 95.44 223 GLY A CA 1
ATOM 1833 C C . GLY A 1 223 ? 8.547 28.109 5.094 1 95.44 223 GLY A C 1
ATOM 1834 O O . GLY A 1 223 ? 9.398 27.75 5.902 1 95.44 223 GLY A O 1
ATOM 1835 N N . LEU A 1 224 ? 7.512 27.391 4.781 1 96.94 224 LEU A N 1
ATOM 1836 C CA . LEU A 1 224 ? 7.398 25.969 5.102 1 96.94 224 LEU A CA 1
ATOM 1837 C C . LEU A 1 224 ? 6.754 25.203 3.951 1 96.94 224 LEU A C 1
ATOM 1839 O O . LEU A 1 224 ? 6.316 25.797 2.967 1 96.94 224 LEU A O 1
ATOM 1843 N N . ASN A 1 225 ? 6.828 23.875 4.051 1 96.75 225 ASN A N 1
ATOM 1844 C CA . ASN A 1 225 ? 6.207 23.047 3.016 1 96.75 225 ASN A CA 1
ATOM 1845 C C . ASN A 1 225 ? 5.215 22.047 3.611 1 96.75 225 ASN A C 1
ATOM 1847 O O . ASN A 1 225 ? 5.594 21.188 4.406 1 96.75 225 ASN A O 1
ATOM 1851 N N . ALA A 1 226 ? 3.998 22.109 3.156 1 97.19 226 ALA A N 1
ATOM 1852 C CA . ALA A 1 226 ? 2.932 21.297 3.719 1 97.19 226 ALA A CA 1
ATOM 1853 C C . ALA A 1 226 ? 2.748 20.016 2.914 1 97.19 226 ALA A C 1
ATOM 1855 O O . ALA A 1 226 ? 1.702 19.359 2.996 1 97.19 226 ALA A O 1
ATOM 1856 N N . GLY A 1 227 ? 3.711 19.609 2.08 1 97.44 227 GLY A N 1
ATOM 1857 C CA . GLY A 1 227 ? 3.607 18.422 1.246 1 97.44 227 GLY A CA 1
ATOM 1858 C C . GLY A 1 227 ? 3.988 17.156 1.974 1 97.44 227 GLY A C 1
ATOM 1859 O O . GLY A 1 227 ? 3.717 16.047 1.49 1 97.44 227 GLY A O 1
ATOM 1860 N N . SER A 1 228 ? 4.648 17.281 3.062 1 98.44 228 SER A N 1
ATOM 1861 C CA . SER A 1 228 ? 4.988 16.188 3.975 1 98.44 228 SER A CA 1
ATOM 1862 C C . SER A 1 228 ? 4.91 16.656 5.43 1 98.44 228 SER A C 1
ATOM 1864 O O . SER A 1 228 ? 5.812 17.328 5.918 1 98.44 228 SER A O 1
ATOM 1866 N N . ILE A 1 229 ? 3.863 16.25 6.168 1 98.69 229 ILE A N 1
ATOM 1867 C CA . ILE A 1 229 ? 3.691 16.75 7.527 1 98.69 229 ILE A CA 1
ATOM 1868 C C . ILE A 1 229 ? 3.26 15.602 8.445 1 98.69 229 ILE A C 1
ATOM 1870 O O . ILE A 1 229 ? 2.518 14.711 8.023 1 98.69 229 ILE A O 1
ATOM 1874 N N . LEU A 1 230 ? 3.756 15.578 9.648 1 98.81 230 LEU A N 1
ATOM 1875 C CA . LEU A 1 230 ? 3.295 14.688 10.711 1 98.81 230 LEU A CA 1
ATOM 1876 C C . LEU A 1 230 ? 2.33 15.414 11.641 1 98.81 230 LEU A C 1
ATOM 1878 O O . LEU A 1 230 ? 2.646 16.484 12.156 1 98.81 230 LEU A O 1
ATOM 1882 N N . VAL A 1 231 ? 1.18 14.875 11.82 1 98.94 231 VAL A N 1
ATOM 1883 C CA . VAL A 1 231 ? 0.141 15.438 12.672 1 98.94 231 VAL A CA 1
ATOM 1884 C C . VAL A 1 231 ? -0.171 14.469 13.812 1 98.94 231 VAL A C 1
ATOM 1886 O O . VAL A 1 231 ? -0.578 13.328 13.57 1 98.94 231 VAL A O 1
ATOM 1889 N N . ARG A 1 232 ? 0.054 14.922 15.047 1 98.81 232 ARG A N 1
ATOM 1890 C CA . ARG A 1 232 ? -0.263 14.078 16.203 1 98.81 232 ARG A CA 1
ATOM 1891 C C . ARG A 1 232 ? -1.771 13.945 16.375 1 98.81 232 ARG A C 1
ATOM 1893 O O . ARG A 1 232 ? -2.512 14.914 16.234 1 98.81 232 ARG A O 1
ATOM 1900 N N . ASN A 1 233 ? -2.283 12.781 16.672 1 98.75 233 ASN A N 1
ATOM 1901 C CA . ASN A 1 233 ? -3.703 12.531 16.891 1 98.75 233 ASN A CA 1
ATOM 1902 C C . ASN A 1 233 ? -4.156 13.008 18.266 1 98.75 233 ASN A C 1
ATOM 1904 O O . ASN A 1 233 ? -4.25 12.211 19.203 1 98.75 233 ASN A O 1
ATOM 1908 N N . CYS A 1 234 ? -4.523 14.305 18.328 1 98.75 234 CYS A N 1
ATOM 1909 C CA . CYS A 1 234 ? -4.887 14.914 19.609 1 98.75 234 CYS A CA 1
ATOM 1910 C C . CYS A 1 234 ? -5.848 16.078 19.406 1 98.75 234 CYS A C 1
ATOM 1912 O O . CYS A 1 234 ? -6.168 16.422 18.266 1 98.75 234 CYS A O 1
ATOM 1914 N N . GLN A 1 235 ? -6.336 16.641 20.5 1 98.88 235 GLN A N 1
ATOM 1915 C CA . GLN A 1 235 ? -7.297 17.734 20.469 1 98.88 235 GLN A CA 1
ATOM 1916 C C . GLN A 1 235 ? -6.715 18.953 19.75 1 98.88 235 GLN A C 1
ATOM 1918 O O . GLN A 1 235 ? -7.395 19.594 18.953 1 98.88 235 GLN A O 1
ATOM 1923 N N . TRP A 1 236 ? -5.488 19.281 20.062 1 98.88 236 TRP A N 1
ATOM 1924 C CA . TRP A 1 236 ? -4.828 20.422 19.469 1 98.88 236 TRP A CA 1
ATOM 1925 C C . TRP A 1 236 ? -4.883 20.344 17.938 1 98.88 236 TRP A C 1
ATOM 1927 O O . TRP A 1 236 ? -5.211 21.328 17.266 1 98.88 236 TRP A O 1
ATOM 1937 N N . SER A 1 237 ? -4.582 19.172 17.391 1 98.94 237 SER A N 1
ATOM 1938 C CA . SER A 1 237 ? -4.574 18.953 15.953 1 98.94 237 SER A CA 1
ATOM 1939 C C . SER A 1 237 ? -5.977 19.062 15.367 1 98.94 237 SER A C 1
ATOM 1941 O O . SER A 1 237 ? -6.16 19.609 14.281 1 98.94 237 SER A O 1
ATOM 1943 N N . MET A 1 238 ? -6.973 18.531 16.109 1 98.81 238 MET A N 1
ATOM 1944 C CA . MET A 1 238 ? -8.359 18.688 15.68 1 98.81 238 MET A CA 1
ATOM 1945 C C . MET A 1 238 ? -8.719 20.156 15.531 1 98.81 238 MET A C 1
ATOM 1947 O O . MET A 1 238 ? -9.352 20.547 14.547 1 98.81 238 MET A O 1
ATOM 1951 N N . ASP A 1 239 ? -8.305 20.891 16.5 1 98.81 239 ASP A N 1
ATOM 1952 C CA . ASP A 1 239 ? -8.586 22.328 16.484 1 98.81 239 ASP A CA 1
ATOM 1953 C C . ASP A 1 239 ? -7.875 23.031 15.336 1 98.81 239 ASP A C 1
ATOM 1955 O O . ASP A 1 239 ? -8.461 23.859 14.648 1 98.81 239 ASP A O 1
ATOM 1959 N N . LEU A 1 240 ? -6.633 22.688 15.156 1 98.88 240 LEU A N 1
ATOM 1960 C CA . LEU A 1 240 ? -5.871 23.297 14.07 1 98.88 240 LEU A CA 1
ATOM 1961 C C . LEU A 1 240 ? -6.508 23 12.719 1 98.88 240 LEU A C 1
ATOM 1963 O O . LEU A 1 240 ? -6.664 23.891 11.883 1 98.88 240 LEU A O 1
ATOM 1967 N N . LEU A 1 241 ? -6.824 21.719 12.492 1 98.69 241 LEU A N 1
ATOM 1968 C CA . LEU A 1 241 ? -7.414 21.328 11.219 1 98.69 241 LEU A CA 1
ATOM 1969 C C . LEU A 1 241 ? -8.695 22.094 10.938 1 98.69 241 LEU A C 1
ATOM 1971 O O . LEU A 1 241 ? -8.961 22.484 9.797 1 98.69 241 LEU A O 1
ATOM 1975 N N . HIS A 1 242 ? -9.43 22.281 11.992 1 98.19 242 HIS A N 1
ATOM 1976 C CA . HIS A 1 242 ? -10.703 22.984 11.836 1 98.19 242 HIS A CA 1
ATOM 1977 C C . HIS A 1 242 ? -10.484 24.438 11.422 1 98.19 242 HIS A C 1
ATOM 1979 O O . HIS A 1 242 ? -11.086 24.891 10.453 1 98.19 242 HIS A O 1
ATOM 1985 N N . VAL A 1 243 ? -9.633 25.172 12.109 1 97.81 243 VAL A N 1
ATOM 1986 C CA . VAL A 1 243 ? -9.414 26.578 11.82 1 97.81 243 VAL A CA 1
ATOM 1987 C C . VAL A 1 243 ? -8.688 26.734 10.484 1 97.81 243 VAL A C 1
ATOM 1989 O O . VAL A 1 243 ? -8.961 27.656 9.719 1 97.81 243 VAL A O 1
ATOM 1992 N N . TRP A 1 244 ? -7.723 25.828 10.203 1 98.44 244 TRP A N 1
ATOM 1993 C CA . TRP A 1 244 ? -7 25.781 8.93 1 98.44 244 TRP A CA 1
ATOM 1994 C C . TRP A 1 244 ? -7.961 25.625 7.762 1 98.44 244 TRP A C 1
ATOM 1996 O O . TRP A 1 244 ? -7.883 26.344 6.773 1 98.44 244 TRP A O 1
ATOM 2006 N N . ALA A 1 245 ? -8.938 24.766 7.895 1 97.69 245 ALA A N 1
ATOM 2007 C CA . ALA A 1 245 ? -9.922 24.484 6.848 1 97.69 245 ALA A CA 1
ATOM 2008 C C . ALA A 1 245 ? -10.828 25.688 6.613 1 97.69 245 ALA A C 1
ATOM 2010 O O . ALA A 1 245 ? -11.281 25.922 5.488 1 97.69 245 ALA A O 1
ATOM 2011 N N . GLN A 1 246 ? -11.062 26.469 7.617 1 96.69 246 GLN A N 1
ATOM 2012 C CA . GLN A 1 246 ? -11.945 27.641 7.508 1 96.69 246 GLN A CA 1
ATOM 2013 C C . GLN A 1 246 ? -11.328 28.719 6.625 1 96.69 246 GLN A C 1
ATOM 2015 O O . GLN A 1 246 ? -12.039 29.594 6.129 1 96.69 246 GLN A O 1
ATOM 2020 N N . MET A 1 247 ? -10.031 28.656 6.457 1 96.88 247 MET A N 1
ATOM 2021 C CA . MET A 1 247 ? -9.359 29.625 5.605 1 96.88 247 MET A CA 1
ATOM 2022 C C . MET A 1 247 ? -9.453 29.234 4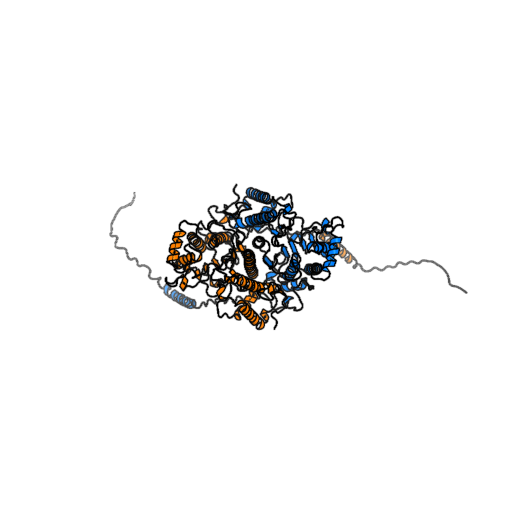.137 1 96.88 247 MET A C 1
ATOM 2024 O O . MET A 1 247 ? -9.086 30 3.252 1 96.88 247 MET A O 1
ATOM 2028 N N . GLY A 1 248 ? -9.938 27.984 3.932 1 96.12 248 GLY A N 1
ATOM 2029 C CA . GLY A 1 248 ? -10.062 27.438 2.588 1 96.12 248 GLY A CA 1
ATOM 2030 C C . GLY A 1 248 ? -11.414 27.703 1.962 1 96.12 248 GLY A C 1
ATOM 2031 O O . GLY A 1 248 ? -12.133 28.609 2.383 1 96.12 248 GLY A O 1
ATOM 2032 N N . PRO A 1 249 ? -11.75 26.922 0.934 1 95.94 249 PRO A N 1
ATOM 2033 C CA . PRO A 1 249 ? -12.938 27.203 0.128 1 95.94 249 PRO A CA 1
ATOM 2034 C C . PRO A 1 249 ? -14.242 26.828 0.832 1 95.94 249 PRO A C 1
ATOM 2036 O O . PRO A 1 249 ? -15.328 27.016 0.283 1 95.94 249 PRO A O 1
ATOM 2039 N N . LEU A 1 250 ? -14.172 26.375 2.004 1 92.5 250 LEU A N 1
ATOM 2040 C CA . LEU A 1 250 ? -15.344 25.953 2.758 1 92.5 250 LEU A CA 1
ATOM 2041 C C . LEU A 1 250 ? -16.234 27.141 3.1 1 92.5 250 LEU A C 1
ATOM 2043 O O . LEU A 1 250 ? -17.453 27 3.236 1 92.5 250 LEU A O 1
ATOM 2047 N N . THR A 1 251 ? -15.57 28.25 3.291 1 90.75 251 THR A N 1
ATOM 2048 C CA . THR A 1 251 ? -16.328 29.375 3.84 1 90.75 251 THR A CA 1
ATOM 2049 C C . THR A 1 251 ? -16.438 30.5 2.82 1 90.75 251 THR A C 1
ATOM 2051 O O . THR A 1 251 ? -15.695 30.531 1.832 1 90.75 251 THR A O 1
ATOM 2054 N N . SER A 1 252 ? -17.312 31.391 3.074 1 92.38 252 SER A N 1
ATOM 2055 C CA . SER A 1 252 ? -17.5 32.562 2.215 1 92.38 252 SER A CA 1
ATOM 2056 C C . SER A 1 252 ? -16.359 33.562 2.367 1 92.38 252 SER A C 1
ATOM 2058 O O . SER A 1 252 ? -16.234 34.5 1.577 1 92.38 252 SER A O 1
ATOM 2060 N N . ASN A 1 253 ? -15.461 33.312 3.256 1 94.12 253 ASN A N 1
ATOM 2061 C CA . ASN A 1 253 ? -14.352 34.188 3.52 1 94.12 253 ASN A CA 1
ATOM 2062 C C . ASN A 1 253 ? -13.133 33.844 2.664 1 94.12 253 ASN A C 1
ATOM 2064 O O . ASN A 1 253 ? -12.062 34.438 2.84 1 94.12 253 ASN A O 1
ATOM 2068 N N . TYR A 1 254 ? -13.289 32.969 1.788 1 95.62 254 TYR A N 1
ATOM 2069 C CA . TYR A 1 254 ? -12.188 32.438 0.988 1 95.62 254 TYR A CA 1
ATOM 2070 C C . TYR A 1 254 ? -11.461 33.562 0.259 1 95.62 254 TYR A C 1
ATOM 2072 O O . TYR A 1 254 ? -10.242 33.688 0.356 1 95.62 254 TYR A O 1
ATOM 2080 N N . ALA A 1 255 ? -12.148 34.438 -0.383 1 95.5 255 ALA A N 1
ATOM 2081 C CA . ALA A 1 255 ? -11.562 35.562 -1.122 1 95.5 255 ALA A CA 1
ATOM 2082 C C . ALA A 1 255 ? -10.922 36.562 -0.174 1 95.5 255 ALA A C 1
ATOM 2084 O O . ALA A 1 255 ? -9.875 37.156 -0.486 1 95.5 255 ALA A O 1
ATOM 2085 N N . LYS A 1 256 ? -11.586 36.781 0.916 1 96.94 256 LYS A N 1
ATOM 2086 C CA . LYS A 1 256 ? -11.055 37.688 1.914 1 96.94 256 LYS A CA 1
ATOM 2087 C C . LYS A 1 256 ? -9.711 37.219 2.443 1 96.94 256 LYS A C 1
ATOM 2089 O O . LYS A 1 256 ? -8.773 38 2.59 1 96.94 256 LYS A O 1
ATOM 2094 N N . TRP A 1 257 ? -9.609 35.969 2.705 1 97.06 257 TRP A N 1
ATOM 2095 C CA . TRP A 1 257 ? -8.344 35.375 3.168 1 97.06 257 TRP A CA 1
ATOM 2096 C C . TRP A 1 257 ? -7.266 35.5 2.1 1 97.06 257 TRP A C 1
ATOM 2098 O O . TRP A 1 257 ? -6.09 35.688 2.416 1 97.06 257 TRP A O 1
ATOM 2108 N N . GLY A 1 258 ? -7.668 35.375 0.878 1 96.94 258 GLY A N 1
ATOM 2109 C CA . GLY A 1 258 ? -6.727 35.594 -0.209 1 96.94 258 GLY A CA 1
ATOM 2110 C C . GLY A 1 258 ? -6.059 36.969 -0.163 1 96.94 258 GLY A C 1
ATOM 2111 O O . GLY A 1 258 ? -4.84 37.062 -0.301 1 96.94 258 GLY A O 1
ATOM 2112 N N . LYS A 1 259 ? -6.82 38 0.079 1 96.75 259 LYS A N 1
ATOM 2113 C CA . LYS A 1 259 ? -6.312 39.375 0.163 1 96.75 259 LYS A CA 1
ATOM 2114 C C . LYS A 1 259 ? -5.375 39.531 1.357 1 96.75 259 LYS A C 1
ATOM 2116 O O . LYS A 1 259 ? -4.324 40.188 1.246 1 96.75 259 LYS A O 1
ATOM 2121 N N . ILE A 1 260 ? -5.746 38.938 2.428 1 96.56 260 ILE A N 1
ATOM 2122 C CA . ILE A 1 260 ? -4.941 39.031 3.639 1 96.56 260 ILE A CA 1
ATOM 2123 C C . ILE A 1 260 ? -3.59 38.375 3.42 1 96.56 260 ILE A C 1
ATOM 2125 O O . ILE A 1 260 ? -2.543 38.969 3.693 1 96.56 260 ILE A O 1
ATOM 2129 N N . LEU A 1 261 ? -3.596 37.188 2.879 1 96.56 261 LEU A N 1
ATOM 2130 C CA . LEU A 1 261 ? -2.365 36.438 2.705 1 96.56 261 LEU A CA 1
ATOM 2131 C C . LEU A 1 261 ? -1.452 37.094 1.682 1 96.56 261 LEU A C 1
ATOM 2133 O O . LEU A 1 261 ? -0.232 37.125 1.857 1 96.56 261 LEU A O 1
ATOM 2137 N N . THR A 1 262 ? -2.033 37.688 0.663 1 95.75 262 THR A N 1
ATOM 2138 C CA . THR A 1 262 ? -1.221 38.344 -0.347 1 95.75 262 THR A CA 1
ATOM 2139 C C . THR A 1 262 ? -0.615 39.625 0.211 1 95.75 262 THR A C 1
ATOM 2141 O O . THR A 1 262 ? 0.451 40.062 -0.23 1 95.75 262 THR A O 1
ATOM 2144 N N . SER A 1 263 ? -1.269 40.25 1.134 1 94.06 263 SER A N 1
ATOM 2145 C CA . SER A 1 263 ? -0.727 41.438 1.767 1 94.06 263 SER A CA 1
ATOM 2146 C C . SER A 1 263 ? 0.445 41.094 2.68 1 94.06 263 SER A C 1
ATOM 2148 O O . SER A 1 263 ? 1.358 41.906 2.854 1 94.06 263 SER A O 1
ATOM 2150 N N . ILE A 1 264 ? 0.423 39.938 3.209 1 92.5 264 ILE A N 1
ATOM 2151 C CA . ILE A 1 264 ? 1.442 39.531 4.168 1 92.5 264 ILE A CA 1
ATOM 2152 C C . ILE A 1 264 ? 2.619 38.875 3.424 1 92.5 264 ILE A C 1
ATOM 2154 O O . ILE A 1 264 ? 3.779 39.156 3.746 1 92.5 264 ILE A O 1
ATOM 2158 N N . PHE A 1 265 ? 2.25 38.031 2.51 1 94.81 265 PHE A N 1
ATOM 2159 C CA . PHE A 1 265 ? 3.27 37.344 1.738 1 94.81 265 PHE A CA 1
ATOM 2160 C C . PHE A 1 265 ? 3.408 37.938 0.348 1 94.81 265 PHE A C 1
ATOM 2162 O O . PHE A 1 265 ? 2.738 37.5 -0.594 1 94.81 265 PHE A O 1
ATOM 2169 N N . LYS A 1 266 ? 4.371 38.75 0.161 1 91.38 266 LYS A N 1
ATOM 2170 C CA . LYS A 1 266 ? 4.516 39.531 -1.065 1 91.38 266 LYS A CA 1
ATOM 2171 C C . LYS A 1 266 ? 4.953 38.656 -2.23 1 91.38 266 LYS A C 1
ATOM 2173 O O . LYS A 1 266 ? 4.738 39 -3.393 1 91.38 266 LYS A O 1
ATOM 2178 N N . ASP A 1 267 ? 5.516 37.5 -1.934 1 92.56 267 ASP A N 1
ATOM 2179 C CA . ASP A 1 267 ? 6.02 36.625 -2.977 1 92.56 267 ASP A CA 1
ATOM 2180 C C . ASP A 1 267 ? 4.988 35.531 -3.336 1 92.56 267 ASP A C 1
ATOM 2182 O O . ASP A 1 267 ? 5.289 34.594 -4.078 1 92.56 267 ASP A O 1
ATOM 2186 N N . LYS A 1 268 ? 3.803 35.688 -2.842 1 93.25 268 LYS A N 1
ATOM 2187 C CA . LYS A 1 268 ? 2.742 34.75 -3.18 1 93.25 268 LYS A CA 1
ATOM 2188 C C . LYS A 1 268 ? 2.232 34.969 -4.598 1 93.25 268 LYS A C 1
ATOM 2190 O O . LYS A 1 268 ? 1.803 36.062 -4.941 1 93.25 268 LYS A O 1
ATOM 2195 N N . PRO A 1 269 ? 2.229 33.875 -5.406 1 86.94 269 PRO A N 1
ATOM 2196 C CA . PRO A 1 269 ? 1.965 34.094 -6.832 1 86.94 269 PRO A CA 1
ATOM 2197 C C . PRO A 1 269 ? 0.478 34.031 -7.172 1 86.94 269 PRO A C 1
ATOM 2199 O O . PRO A 1 269 ? 0.089 34.312 -8.312 1 86.94 269 PRO A O 1
ATOM 2202 N N . PHE A 1 270 ? -0.456 33.594 -6.293 1 87.88 270 PHE A N 1
ATOM 2203 C CA . PHE A 1 270 ? -1.868 33.469 -6.633 1 87.88 270 PHE A CA 1
ATOM 2204 C C . PHE A 1 270 ? -2.74 34.156 -5.59 1 87.88 270 PHE A C 1
ATOM 2206 O O . PHE A 1 270 ? -2.393 34.188 -4.406 1 87.88 270 PHE A O 1
ATOM 2213 N N . PRO A 1 271 ? -3.844 34.656 -6 1 92.44 271 PRO A N 1
ATOM 2214 C CA . PRO A 1 271 ? -4.66 35.5 -5.152 1 92.44 271 PRO A CA 1
ATOM 2215 C C . PRO A 1 271 ? -5.457 34.75 -4.105 1 92.44 271 PRO A C 1
ATOM 2217 O O . PRO A 1 271 ? -5.809 35.281 -3.057 1 92.44 271 PRO A O 1
ATOM 2220 N N . LEU A 1 272 ? -5.781 33.5 -4.414 1 93.44 272 LEU A N 1
ATOM 2221 C CA . LEU A 1 272 ? -6.594 32.719 -3.484 1 93.44 272 LEU A CA 1
ATOM 2222 C C . LEU A 1 272 ? -5.719 32.031 -2.443 1 93.44 272 LEU A C 1
ATOM 2224 O O . LEU A 1 272 ? -4.535 31.781 -2.686 1 93.44 272 LEU A O 1
ATOM 2228 N N . PRO A 1 273 ? -6.305 31.75 -1.273 1 95.81 273 PRO A N 1
ATOM 2229 C CA . PRO A 1 273 ? -5.547 31.047 -0.234 1 95.81 273 PRO A CA 1
ATOM 2230 C C . PRO A 1 273 ? -5.121 29.641 -0.66 1 95.81 273 PRO A C 1
ATOM 2232 O O . PRO A 1 273 ? -5.84 28.969 -1.404 1 95.81 273 PRO A O 1
ATOM 2235 N N . ASP A 1 274 ? -3.979 29.297 -0.209 1 95.62 274 ASP A N 1
ATOM 2236 C CA . ASP A 1 274 ? -3.504 27.922 -0.278 1 95.62 274 ASP A CA 1
ATOM 2237 C C . ASP A 1 274 ? -3.219 27.359 1.116 1 95.62 274 ASP A C 1
ATOM 2239 O O . ASP A 1 274 ? -3.164 28.125 2.09 1 95.62 274 ASP A O 1
ATOM 2243 N N . ASP A 1 275 ? -3.1 26.078 1.192 1 96.25 275 ASP A N 1
ATOM 2244 C CA . ASP A 1 275 ? -2.936 25.406 2.48 1 96.25 275 ASP A CA 1
ATOM 2245 C C . ASP A 1 275 ? -1.651 25.859 3.174 1 96.25 275 ASP A C 1
ATOM 2247 O O . ASP A 1 275 ? -1.638 26.078 4.387 1 96.25 275 ASP A O 1
ATOM 2251 N N . GLN A 1 276 ? -0.642 26.094 2.451 1 96.88 276 GLN A N 1
ATOM 2252 C CA . GLN A 1 276 ? 0.676 26.375 3.016 1 96.88 276 GLN A CA 1
ATOM 2253 C C . GLN A 1 276 ? 0.739 27.766 3.613 1 96.88 276 GLN A C 1
ATOM 2255 O O . GLN A 1 276 ? 1.105 27.938 4.777 1 96.88 276 GLN A O 1
ATOM 2260 N N . SER A 1 277 ? 0.431 28.812 2.787 1 96.88 277 SER A N 1
ATOM 2261 C CA . SER A 1 277 ? 0.468 30.172 3.309 1 96.88 277 SER A CA 1
ATOM 2262 C C . SER A 1 277 ? -0.532 30.359 4.445 1 96.88 277 SER A C 1
ATOM 2264 O O . SER A 1 277 ? -0.282 31.125 5.383 1 96.88 277 SER A O 1
ATOM 2266 N N . SER A 1 278 ? -1.658 29.656 4.391 1 97.81 278 SER A N 1
ATOM 2267 C CA . SER A 1 278 ? -2.641 29.703 5.469 1 97.81 278 SER A CA 1
ATOM 2268 C C . SER A 1 278 ? -2.064 29.156 6.766 1 97.81 278 SER A C 1
ATOM 2270 O O . SER A 1 278 ? -2.279 29.719 7.84 1 97.81 278 SER A O 1
ATOM 2272 N N . LEU A 1 279 ? -1.353 28.062 6.648 1 98.5 279 LEU A N 1
ATOM 2273 C CA . LEU A 1 279 ? -0.73 27.469 7.828 1 98.5 279 LEU A CA 1
ATOM 2274 C C . LEU A 1 279 ? 0.314 28.406 8.414 1 98.5 279 LEU A C 1
ATOM 2276 O O . LEU A 1 279 ? 0.372 28.594 9.633 1 98.5 279 LEU A O 1
ATOM 2280 N N . ILE A 1 280 ? 1.146 29.016 7.562 1 97.69 280 ILE A N 1
ATOM 2281 C CA . ILE A 1 280 ? 2.166 29.938 8.031 1 97.69 280 ILE A CA 1
ATOM 2282 C C . ILE A 1 280 ? 1.506 31.109 8.766 1 97.69 280 ILE A C 1
ATOM 2284 O O . ILE A 1 280 ? 1.989 31.547 9.812 1 97.69 280 ILE A O 1
ATOM 2288 N N . TYR A 1 281 ? 0.438 31.594 8.203 1 96.81 281 TYR A N 1
ATOM 2289 C CA . TYR A 1 281 ? -0.31 32.656 8.844 1 96.81 281 TYR A CA 1
ATOM 2290 C C . TYR A 1 281 ? -0.738 32.281 10.25 1 96.81 281 TYR A C 1
ATOM 2292 O O . TYR A 1 281 ? -0.529 33.031 11.203 1 96.81 281 TYR A O 1
ATOM 2300 N N . LEU A 1 282 ? -1.335 31.094 10.422 1 98 282 LEU A N 1
ATOM 2301 C CA . LEU A 1 282 ? -1.799 30.641 11.727 1 98 282 LEU A CA 1
ATOM 2302 C C . LEU A 1 282 ? -0.634 30.5 12.695 1 98 282 LEU A C 1
ATOM 2304 O O . LEU A 1 282 ? -0.719 30.953 13.844 1 98 282 LEU A O 1
ATOM 2308 N N . LEU A 1 283 ? 0.445 29.953 12.227 1 97.94 283 LEU A N 1
ATOM 2309 C CA . LEU A 1 283 ? 1.608 29.719 13.078 1 97.94 283 LEU A CA 1
ATOM 2310 C C . LEU A 1 283 ? 2.217 31.031 13.539 1 97.94 283 LEU A C 1
ATOM 2312 O O . LEU A 1 283 ? 2.67 31.141 14.68 1 97.94 283 LEU A O 1
ATOM 2316 N N . SER A 1 284 ? 2.291 31.969 12.703 1 95.38 284 SER A N 1
ATOM 2317 C CA . SER A 1 284 ? 2.965 33.219 12.984 1 95.38 284 SER A CA 1
ATOM 2318 C C . SER A 1 284 ? 2.068 34.156 13.797 1 95.38 284 SER A C 1
ATOM 2320 O O . SER A 1 284 ? 2.531 34.812 14.734 1 95.38 284 SER A O 1
ATOM 2322 N N . ARG A 1 285 ? 0.782 34.219 13.469 1 94.38 285 ARG A N 1
ATOM 2323 C CA . ARG A 1 285 ? -0.114 35.188 14.094 1 94.38 285 ARG A CA 1
ATOM 2324 C C . ARG A 1 285 ? -0.631 34.688 15.43 1 94.38 285 ARG A C 1
ATOM 2326 O O . ARG A 1 285 ? -0.974 35.469 16.312 1 94.38 285 ARG A O 1
ATOM 2333 N N . GLN A 1 286 ? -0.742 33.406 15.523 1 95.81 286 GLN A N 1
ATOM 2334 C CA . GLN A 1 286 ? -1.128 32.812 16.781 1 95.81 286 GLN A CA 1
ATOM 2335 C C . GLN A 1 286 ? -0.042 31.859 17.281 1 95.81 286 GLN A C 1
ATOM 2337 O O . GLN A 1 286 ? -0.315 30.688 17.578 1 95.81 286 GLN A O 1
ATOM 2342 N N . ARG A 1 287 ? 1.072 32.406 17.469 1 95.38 287 ARG A N 1
ATOM 2343 C CA . ARG A 1 287 ? 2.295 31.656 17.719 1 95.38 287 ARG A CA 1
ATOM 2344 C C . ARG A 1 287 ? 2.201 30.875 19.031 1 95.38 287 ARG A C 1
ATOM 2346 O O . ARG A 1 287 ? 2.66 29.734 19.109 1 95.38 287 ARG A O 1
ATOM 2353 N N . ARG A 1 288 ? 1.636 31.422 20.062 1 96.62 288 ARG A N 1
ATOM 2354 C CA . ARG A 1 288 ? 1.535 30.766 21.359 1 96.62 288 ARG A CA 1
ATOM 2355 C C . ARG A 1 288 ? 0.68 29.5 21.266 1 96.62 288 ARG A C 1
ATOM 2357 O O . ARG A 1 288 ? 0.984 28.484 21.906 1 96.62 288 ARG A O 1
ATOM 2364 N N . LYS A 1 289 ? -0.267 29.594 20.469 1 97.5 289 LYS A N 1
ATOM 2365 C CA . LYS A 1 289 ? -1.203 28.469 20.375 1 97.5 289 LYS A CA 1
ATOM 2366 C C . LYS A 1 289 ? -0.724 27.438 19.375 1 97.5 289 LYS A C 1
ATOM 2368 O O . LYS A 1 289 ? -0.73 26.234 19.656 1 97.5 289 LYS A O 1
ATOM 2373 N N . TRP A 1 290 ? -0.32 27.922 18.172 1 98.5 290 TRP A N 1
ATOM 2374 C CA . TRP A 1 290 ? -0.037 27 17.094 1 98.5 290 TRP A CA 1
ATOM 2375 C C . TRP A 1 290 ? 1.466 26.844 16.875 1 98.5 290 TRP A C 1
ATOM 2377 O O . TRP A 1 290 ? 1.963 25.719 16.719 1 98.5 290 TRP A O 1
ATOM 2387 N N . GLY A 1 291 ? 2.217 27.906 16.938 1 97.81 291 GLY A N 1
ATOM 2388 C CA . GLY A 1 291 ? 3.652 27.875 16.703 1 97.81 291 GLY A CA 1
ATOM 2389 C C . GLY A 1 291 ? 4.406 27.078 17.75 1 97.81 291 GLY A C 1
ATOM 2390 O O . GLY A 1 291 ? 5.32 26.312 17.422 1 97.81 291 GLY A O 1
ATOM 2391 N N . ALA A 1 292 ? 3.986 27.188 18.969 1 97.5 292 ALA A N 1
ATOM 2392 C CA . ALA A 1 292 ? 4.68 26.578 20.094 1 97.5 292 ALA A CA 1
ATOM 2393 C C . ALA A 1 292 ? 4.598 25.047 20.031 1 97.5 292 ALA A C 1
ATOM 2395 O O . ALA A 1 292 ? 5.48 24.359 20.531 1 97.5 292 ALA A O 1
ATOM 2396 N N . LYS A 1 293 ? 3.598 24.531 19.391 1 98.5 293 LYS A N 1
ATOM 2397 C CA . LYS A 1 293 ? 3.395 23.094 19.297 1 98.5 293 LYS A CA 1
ATOM 2398 C C . LYS A 1 293 ? 3.754 22.562 17.922 1 98.5 293 LYS A C 1
ATOM 2400 O O . LYS A 1 293 ? 3.473 21.406 17.594 1 98.5 293 LYS A O 1
ATOM 2405 N N . THR A 1 294 ? 4.367 23.406 17.109 1 98.81 294 THR A N 1
ATOM 2406 C CA . THR A 1 294 ? 4.832 23 15.781 1 98.81 294 THR A CA 1
ATOM 2407 C C . THR A 1 294 ? 6.355 22.922 15.734 1 98.81 294 THR A C 1
ATOM 2409 O O . THR A 1 294 ? 7.039 23.844 16.172 1 98.81 294 THR A O 1
ATOM 2412 N N . PHE A 1 295 ? 6.836 21.797 15.352 1 98.69 295 PHE A N 1
ATOM 2413 C CA . PHE A 1 295 ? 8.266 21.609 15.148 1 98.69 295 PHE A CA 1
ATOM 2414 C C . PHE A 1 295 ? 8.641 21.844 13.688 1 98.69 295 PHE A C 1
ATOM 2416 O O . PHE A 1 295 ? 8.156 21.141 12.797 1 98.69 295 PHE A O 1
ATOM 2423 N N . LEU A 1 296 ? 9.422 22.859 13.414 1 98.19 296 LEU A N 1
ATOM 2424 C CA . LEU A 1 296 ? 9.977 23.062 12.078 1 98.19 296 LEU A CA 1
ATOM 2425 C C . LEU A 1 296 ? 11.234 22.234 11.875 1 98.19 296 LEU A C 1
ATOM 2427 O O . LEU A 1 296 ? 12.312 22.594 12.352 1 98.19 296 LEU A O 1
ATOM 2431 N N . GLU A 1 297 ? 11.141 21.094 11.156 1 97.88 297 GLU A N 1
ATOM 2432 C CA . GLU A 1 297 ? 12.227 20.141 10.977 1 97.88 297 GLU A CA 1
ATOM 2433 C C . GLU A 1 297 ? 13.227 20.609 9.93 1 97.88 297 GLU A C 1
ATOM 2435 O O . GLU A 1 297 ? 12.891 20.719 8.75 1 97.88 297 GLU A O 1
ATOM 2440 N N . GLU A 1 298 ? 14.43 20.875 10.352 1 94.25 298 GLU A N 1
ATOM 2441 C CA . GLU A 1 298 ? 15.492 21.344 9.469 1 94.25 298 GLU A CA 1
ATOM 2442 C C . GLU A 1 298 ? 16.703 20.406 9.508 1 94.25 298 GLU A C 1
ATOM 2444 O O . GLU A 1 298 ? 17.672 20.594 8.773 1 94.25 298 GLU A O 1
ATOM 2449 N N . GLY A 1 299 ? 16.578 19.406 10.312 1 94.38 299 GLY A N 1
ATOM 2450 C CA . GLY A 1 299 ? 17.719 18.516 10.5 1 94.38 299 GLY A CA 1
ATOM 2451 C C . GLY A 1 299 ? 17.891 17.531 9.352 1 94.38 299 GLY A C 1
ATOM 2452 O O . GLY A 1 299 ? 18.984 17.031 9.125 1 94.38 299 GLY A O 1
ATOM 2453 N N . TYR A 1 300 ? 16.891 17.188 8.68 1 96.19 300 TYR A N 1
ATOM 2454 C CA . TYR A 1 300 ? 16.859 16.375 7.477 1 96.19 300 TYR A CA 1
ATOM 2455 C C . TYR A 1 300 ? 15.703 16.781 6.57 1 96.19 300 TYR A C 1
ATOM 2457 O O . TYR A 1 300 ? 14.867 17.609 6.949 1 96.19 300 TYR A O 1
ATOM 2465 N N . ASP A 1 301 ? 15.672 16.266 5.379 1 96.5 301 ASP A N 1
ATOM 2466 C CA . ASP A 1 301 ? 14.625 16.641 4.426 1 96.5 301 ASP A CA 1
ATOM 2467 C C . ASP A 1 301 ? 13.352 15.844 4.68 1 96.5 301 ASP A C 1
ATOM 2469 O O . ASP A 1 301 ? 13.016 14.938 3.918 1 96.5 301 ASP A O 1
ATOM 2473 N N . LEU A 1 302 ? 12.648 16.297 5.766 1 98.06 302 LEU A N 1
ATOM 2474 C CA . LEU A 1 302 ? 11.297 15.766 5.867 1 98.06 302 LEU A CA 1
ATOM 2475 C C . LEU A 1 302 ? 10.5 16.047 4.594 1 98.06 302 LEU A C 1
ATOM 2477 O O . LEU A 1 302 ? 9.602 15.289 4.23 1 98.06 302 LEU A O 1
ATOM 2481 N N . GLU A 1 303 ? 10.844 17.125 4.047 1 96.69 303 GLU A N 1
ATOM 2482 C CA . GLU A 1 303 ? 10.484 17.516 2.688 1 96.69 303 GLU A CA 1
ATOM 2483 C C . GLU A 1 303 ? 11.609 18.297 2.023 1 96.69 303 GLU A C 1
ATOM 2485 O O . GLU A 1 303 ? 12.102 19.281 2.576 1 96.69 303 GLU A O 1
ATOM 2490 N N . GLY A 1 304 ? 12.117 17.812 0.917 1 95.12 304 GLY A N 1
ATOM 2491 C CA . GLY A 1 304 ? 13.109 18.516 0.122 1 95.12 304 GLY A CA 1
ATOM 2492 C C . GLY A 1 304 ? 12.688 18.719 -1.321 1 95.12 304 GLY A C 1
ATOM 2493 O O . GLY A 1 304 ? 12.227 17.781 -1.974 1 95.12 304 GLY A O 1
ATOM 2494 N N . TYR A 1 305 ? 12.867 19.938 -1.787 1 93 305 TYR A N 1
ATOM 2495 C CA . TYR A 1 305 ? 12.539 20.219 -3.178 1 93 305 TYR A CA 1
ATOM 2496 C C . TYR A 1 305 ? 13.461 19.469 -4.129 1 93 305 TYR A C 1
ATOM 2498 O O . TYR A 1 305 ? 14.68 19.438 -3.93 1 93 305 TYR A O 1
ATOM 2506 N N . TRP A 1 306 ? 12.914 18.922 -5.156 1 92.88 306 TRP A N 1
ATOM 2507 C CA . TRP A 1 306 ? 13.648 18.062 -6.074 1 92.88 306 TRP A CA 1
ATOM 2508 C C . TRP A 1 306 ? 14.766 18.828 -6.77 1 92.88 306 TRP A C 1
ATOM 2510 O O . TRP A 1 306 ? 15.828 18.266 -7.051 1 92.88 306 TRP A O 1
ATOM 2520 N N . ILE A 1 307 ? 14.641 20.047 -6.992 1 89.31 307 ILE A N 1
ATOM 2521 C CA . ILE A 1 307 ? 15.609 20.859 -7.723 1 89.31 307 ILE A CA 1
ATOM 2522 C C . ILE A 1 307 ? 16.906 20.969 -6.926 1 89.31 307 ILE A C 1
ATOM 2524 O O . ILE A 1 307 ? 18 21.016 -7.504 1 89.31 307 ILE A O 1
ATOM 2528 N N . ALA A 1 308 ? 16.75 20.953 -5.648 1 85 308 ALA A N 1
ATOM 2529 C CA . ALA A 1 308 ? 17.922 21.109 -4.781 1 85 308 ALA A CA 1
ATOM 2530 C C . ALA A 1 308 ? 18.828 19.891 -4.852 1 85 308 ALA A C 1
ATOM 2532 O O . ALA A 1 308 ? 20.031 19.984 -4.609 1 85 308 ALA A O 1
ATOM 2533 N N . THR A 1 309 ? 18.297 18.766 -5.23 1 83.5 309 THR A N 1
ATOM 2534 C CA . THR A 1 309 ? 19.094 17.531 -5.219 1 83.5 309 THR A CA 1
ATOM 2535 C C . THR A 1 309 ? 19.203 16.953 -6.625 1 83.5 309 THR A C 1
ATOM 2537 O O . THR A 1 309 ? 19.594 15.789 -6.793 1 83.5 309 THR A O 1
ATOM 2540 N N . MET A 1 310 ? 18.891 17.766 -7.535 1 85.31 310 MET A N 1
ATOM 2541 C CA . MET A 1 310 ? 18.984 17.297 -8.914 1 85.31 310 MET A CA 1
ATOM 2542 C C . MET A 1 310 ? 20.406 16.859 -9.25 1 85.31 310 MET A C 1
ATOM 2544 O O . MET A 1 310 ? 21.375 17.562 -8.93 1 85.31 310 MET A O 1
ATOM 2548 N N . GLY A 1 311 ? 20.5 15.648 -9.82 1 85.75 311 GLY A N 1
ATOM 2549 C CA . GLY A 1 311 ? 21.797 15.156 -10.273 1 85.75 311 GLY A CA 1
ATOM 2550 C C . GLY A 1 311 ? 22.625 14.555 -9.156 1 85.75 311 GLY A C 1
ATOM 2551 O O . GLY A 1 311 ? 23.766 14.133 -9.375 1 85.75 311 GLY A O 1
ATOM 2552 N N . LYS A 1 312 ? 22.078 14.414 -8 1 90.62 312 LYS A N 1
ATOM 2553 C CA . LYS A 1 312 ? 22.891 14.008 -6.855 1 90.62 312 LYS A CA 1
ATOM 2554 C C . LYS A 1 312 ? 22.656 12.547 -6.5 1 90.62 312 LYS A C 1
ATOM 2556 O O . LYS A 1 312 ? 23.359 11.977 -5.672 1 90.62 312 LYS A O 1
ATOM 2561 N N . LEU A 1 313 ? 21.75 11.891 -7.129 1 93.19 313 LEU A N 1
ATOM 2562 C CA . LEU A 1 313 ? 21.312 10.562 -6.723 1 93.19 313 LEU A CA 1
ATOM 2563 C C . LEU A 1 313 ? 22.422 9.547 -6.906 1 93.19 313 LEU A C 1
ATOM 2565 O O . LEU A 1 313 ? 22.656 8.695 -6.039 1 93.19 313 LEU A O 1
ATOM 2569 N N . GLU A 1 314 ? 23.188 9.648 -8.008 1 92.25 314 GLU A N 1
ATOM 2570 C CA . GLU A 1 314 ? 24.281 8.727 -8.242 1 92.25 314 GLU A CA 1
ATOM 2571 C C . GLU A 1 314 ? 25.375 8.906 -7.195 1 92.25 314 GLU A C 1
ATOM 2573 O O . GLU A 1 314 ? 25.984 7.926 -6.758 1 92.25 314 GLU A O 1
ATOM 2578 N N . GLY A 1 315 ? 25.625 10.148 -6.867 1 91.12 315 GLY A N 1
ATOM 2579 C CA . GLY A 1 315 ? 26.578 10.422 -5.809 1 91.12 315 GLY A CA 1
ATOM 2580 C C . GLY A 1 315 ? 26.188 9.828 -4.473 1 91.12 315 GLY A C 1
ATOM 2581 O O . GLY A 1 315 ? 27.031 9.297 -3.75 1 91.12 315 GLY A O 1
ATOM 2582 N N . ILE A 1 316 ? 24.922 9.906 -4.164 1 91.5 316 ILE A N 1
ATOM 2583 C CA . ILE A 1 316 ? 24.422 9.328 -2.922 1 91.5 316 ILE A CA 1
ATOM 2584 C C . ILE A 1 316 ? 24.578 7.809 -2.959 1 91.5 316 ILE A C 1
ATOM 2586 O O . ILE A 1 316 ? 25.016 7.199 -1.979 1 91.5 316 ILE A O 1
ATOM 2590 N N . GLN A 1 317 ? 24.266 7.176 -4.066 1 91.19 317 GLN A N 1
ATOM 2591 C CA . GLN A 1 317 ? 24.438 5.734 -4.23 1 91.19 317 GLN A CA 1
ATOM 2592 C C . GLN A 1 317 ? 25.891 5.324 -4.02 1 91.19 317 GLN A C 1
ATOM 2594 O O . GLN A 1 317 ? 26.172 4.328 -3.354 1 91.19 317 GLN A O 1
ATOM 2599 N N . ASN A 1 318 ? 26.781 6.113 -4.637 1 90.94 318 ASN A N 1
ATOM 2600 C CA . ASN A 1 318 ? 28.203 5.848 -4.484 1 90.94 318 ASN A CA 1
ATOM 2601 C C . ASN A 1 318 ? 28.641 5.926 -3.021 1 90.94 318 ASN A C 1
ATOM 2603 O O . ASN A 1 318 ? 29.453 5.129 -2.566 1 90.94 318 ASN A O 1
ATOM 2607 N N . LYS A 1 319 ? 28.109 6.902 -2.385 1 90 319 LYS A N 1
ATOM 2608 C CA . LYS A 1 319 ? 28.406 7.051 -0.963 1 90 319 LYS A CA 1
ATOM 2609 C C . LYS A 1 319 ? 27.969 5.816 -0.179 1 90 319 LYS A C 1
ATOM 2611 O O . LYS A 1 319 ? 28.703 5.324 0.675 1 90 319 LYS A O 1
ATOM 2616 N N . TYR A 1 320 ? 26.781 5.281 -0.416 1 89.88 320 TYR A N 1
ATOM 2617 C CA . TYR A 1 320 ? 26.281 4.074 0.24 1 89.88 320 TYR A CA 1
ATOM 2618 C C . TYR A 1 320 ? 27.188 2.883 -0.074 1 89.88 320 TYR A C 1
ATOM 2620 O O . TYR A 1 320 ? 27.531 2.107 0.82 1 89.88 320 TYR A O 1
ATOM 2628 N N . ASP A 1 321 ? 27.578 2.791 -1.304 1 90.19 321 ASP A N 1
ATOM 2629 C CA . ASP A 1 321 ? 28.438 1.691 -1.726 1 90.19 321 ASP A CA 1
ATOM 2630 C C . ASP A 1 321 ? 29.781 1.738 -1.002 1 90.19 321 ASP A C 1
ATOM 2632 O O . ASP A 1 321 ? 30.297 0.705 -0.57 1 90.19 321 ASP A O 1
ATOM 2636 N N . GLU A 1 322 ? 30.328 2.924 -0.91 1 91.44 322 GLU A N 1
ATOM 2637 C CA . GLU A 1 322 ? 31.609 3.096 -0.242 1 91.44 322 GLU A CA 1
ATOM 2638 C C . GLU A 1 322 ? 31.531 2.717 1.233 1 91.44 322 GLU A C 1
ATOM 2640 O O . GLU A 1 322 ? 32.438 2.094 1.775 1 91.44 322 GLU A O 1
ATOM 2645 N N . ILE A 1 323 ? 30.453 3.074 1.841 1 92.25 323 ILE A N 1
ATOM 2646 C CA . ILE A 1 323 ? 30.234 2.738 3.244 1 92.25 323 ILE A CA 1
ATOM 2647 C C . ILE A 1 323 ? 30.156 1.223 3.406 1 92.25 323 ILE A C 1
ATOM 2649 O O . ILE A 1 323 ? 30.781 0.659 4.316 1 92.25 323 ILE A O 1
ATOM 2653 N N . GLU A 1 324 ? 29.438 0.595 2.535 1 90.62 324 GLU A N 1
ATOM 2654 C CA . GLU A 1 324 ? 29.25 -0.85 2.629 1 90.62 324 GLU A CA 1
ATOM 2655 C C . GLU A 1 324 ? 30.547 -1.592 2.309 1 90.62 324 GLU A C 1
ATOM 2657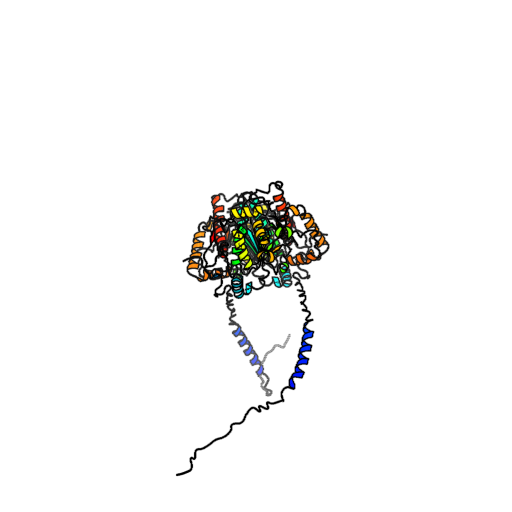 O O . GLU A 1 324 ? 30.797 -2.676 2.838 1 90.62 324 GLU A O 1
ATOM 2662 N N . LYS A 1 325 ? 31.422 -1.009 1.485 1 88.75 325 LYS A N 1
ATOM 2663 C CA . LYS A 1 325 ? 32.719 -1.597 1.206 1 88.75 325 LYS A CA 1
ATOM 2664 C C . LYS A 1 325 ? 33.625 -1.52 2.43 1 88.75 325 LYS A C 1
ATOM 2666 O O . LYS A 1 325 ? 34.438 -2.43 2.678 1 88.75 325 LYS A O 1
ATOM 2671 N N . LYS A 1 326 ? 33.469 -0.48 3.146 1 88.31 326 LYS A N 1
ATOM 2672 C CA . LYS A 1 326 ? 34.281 -0.265 4.332 1 88.31 326 LYS A CA 1
ATOM 2673 C C . LYS A 1 326 ? 33.781 -1.08 5.516 1 88.31 326 LYS A C 1
ATOM 2675 O O . LYS A 1 326 ? 34.562 -1.67 6.258 1 88.31 326 LYS A O 1
ATOM 2680 N N . ALA A 1 327 ? 32.5 -1.062 5.691 1 90.38 327 ALA A N 1
ATOM 2681 C CA . ALA A 1 327 ? 31.844 -1.837 6.75 1 90.38 327 ALA A CA 1
ATOM 2682 C C . ALA A 1 327 ? 31.219 -3.111 6.195 1 90.38 327 ALA A C 1
ATOM 2684 O O . ALA A 1 327 ? 30.016 -3.152 5.93 1 90.38 327 ALA A O 1
ATOM 2685 N N . ARG A 1 328 ? 31.953 -4.184 6.215 1 86 328 ARG A N 1
ATOM 2686 C CA . ARG A 1 328 ? 31.578 -5.422 5.531 1 86 328 ARG A CA 1
ATOM 2687 C C . ARG A 1 328 ? 30.297 -6 6.109 1 86 328 ARG A C 1
ATOM 2689 O O . ARG A 1 328 ? 29.516 -6.648 5.398 1 86 328 ARG A O 1
ATOM 2696 N N . VAL A 1 329 ? 30.078 -5.715 7.367 1 88.62 329 VAL A N 1
ATOM 2697 C CA . VAL A 1 329 ? 28.906 -6.258 8.031 1 88.62 329 VAL A CA 1
ATOM 2698 C C . VAL A 1 329 ? 27.641 -5.715 7.367 1 88.62 329 VAL A C 1
ATOM 2700 O O . VAL A 1 329 ? 26.609 -6.395 7.332 1 88.62 329 VAL A O 1
ATOM 2703 N N . LEU A 1 330 ? 27.672 -4.594 6.707 1 91.69 330 LEU A N 1
ATOM 2704 C CA . LEU A 1 330 ? 26.516 -3.943 6.09 1 91.69 330 LEU A CA 1
ATOM 2705 C C . LEU A 1 330 ? 26.219 -4.555 4.723 1 91.69 330 LEU A C 1
ATOM 2707 O O . LEU A 1 330 ? 25.156 -4.316 4.152 1 91.69 330 LEU A O 1
ATOM 2711 N N . ARG A 1 331 ? 27.078 -5.441 4.262 1 91.19 331 ARG A N 1
ATOM 2712 C CA . ARG A 1 331 ? 26.922 -6.07 2.953 1 91.19 331 ARG A CA 1
ATOM 2713 C C . ARG A 1 331 ? 26.156 -7.383 3.066 1 91.19 331 ARG A C 1
ATOM 2715 O O . ARG A 1 331 ? 25.75 -7.965 2.055 1 91.19 331 ARG A O 1
ATOM 2722 N N . ARG A 1 332 ? 26.047 -7.773 4.215 1 93.12 332 ARG A N 1
ATOM 2723 C CA . ARG A 1 332 ? 25.391 -9.062 4.418 1 93.12 332 ARG A CA 1
ATOM 2724 C C . ARG A 1 332 ? 23.969 -9.062 3.848 1 93.12 332 ARG A C 1
ATOM 2726 O O . ARG A 1 332 ? 23.172 -8.18 4.16 1 93.12 332 ARG A O 1
ATOM 2733 N N . ARG A 1 333 ? 23.75 -10.055 2.951 1 95.44 333 ARG A N 1
ATOM 2734 C CA . ARG A 1 333 ? 22.375 -10.273 2.512 1 95.44 333 ARG A CA 1
ATOM 2735 C C . ARG A 1 333 ? 21.469 -10.617 3.691 1 95.44 333 ARG A C 1
ATOM 2737 O O . ARG A 1 333 ? 21.906 -11.297 4.633 1 95.44 333 ARG A O 1
ATOM 2744 N N . HIS A 1 334 ? 20.281 -10.094 3.672 1 96.62 334 HIS A N 1
ATOM 2745 C CA . HIS A 1 334 ? 19.375 -10.305 4.793 1 96.62 334 HIS A CA 1
ATOM 2746 C C . HIS A 1 334 ? 17.922 -10.148 4.359 1 96.62 334 HIS A C 1
ATOM 2748 O O . HIS A 1 334 ? 17.641 -9.695 3.246 1 96.62 334 HIS A O 1
ATOM 2754 N N . SER A 1 335 ? 17.031 -10.602 5.215 1 97.56 335 SER A N 1
ATOM 2755 C CA . SER A 1 335 ? 15.602 -10.414 5.012 1 97.56 335 SER A CA 1
ATOM 2756 C C . SER A 1 335 ? 15.227 -8.938 5.027 1 97.56 335 SER A C 1
ATOM 2758 O O . SER A 1 335 ? 15.844 -8.141 5.742 1 97.56 335 SER A O 1
ATOM 2760 N N . GLU A 1 336 ? 14.203 -8.594 4.258 1 97.88 336 GLU A N 1
ATOM 2761 C CA . GLU A 1 336 ? 13.719 -7.219 4.273 1 97.88 336 GLU A CA 1
ATOM 2762 C C . GLU A 1 336 ? 13.312 -6.793 5.684 1 97.88 336 GLU A C 1
ATOM 2764 O O . GLU A 1 336 ? 13.445 -5.621 6.043 1 97.88 336 GLU A O 1
ATOM 2769 N N . LYS A 1 337 ? 12.906 -7.734 6.523 1 96 337 LYS A N 1
ATOM 2770 C CA . LYS A 1 337 ? 12.344 -7.438 7.84 1 96 337 LYS A CA 1
ATOM 2771 C C . LYS A 1 337 ? 13.414 -6.867 8.773 1 96 337 LYS A C 1
ATOM 2773 O O . LYS A 1 337 ? 13.086 -6.266 9.797 1 96 337 LYS A O 1
ATOM 2778 N N . VAL A 1 338 ? 14.648 -7.059 8.461 1 96.88 338 VAL A N 1
ATOM 2779 C CA . VAL A 1 338 ? 15.68 -6.547 9.352 1 96.88 338 VAL A CA 1
ATOM 2780 C C . VAL A 1 338 ? 16.422 -5.398 8.672 1 96.88 338 VAL A C 1
ATOM 2782 O O . VAL A 1 338 ? 17.484 -4.98 9.133 1 96.88 338 VAL A O 1
ATOM 2785 N N . SER A 1 339 ? 15.883 -4.852 7.559 1 96.12 339 SER A N 1
ATOM 2786 C CA . SER A 1 339 ? 16.547 -3.807 6.781 1 96.12 339 SER A CA 1
ATOM 2787 C C . SER A 1 339 ? 16.703 -2.531 7.602 1 96.12 339 SER A C 1
ATOM 2789 O O . SER A 1 339 ? 17.719 -1.846 7.492 1 96.12 339 SER A O 1
ATOM 2791 N N . VAL A 1 340 ? 15.719 -2.197 8.383 1 95.81 340 VAL A N 1
ATOM 2792 C CA . VAL A 1 340 ? 15.781 -0.981 9.188 1 95.81 340 VAL A CA 1
ATOM 2793 C C . VAL A 1 340 ? 16.938 -1.076 10.172 1 95.81 340 VAL A C 1
ATOM 2795 O O . VAL A 1 340 ? 17.609 -0.078 10.453 1 95.81 340 VAL A O 1
ATOM 2798 N N . TRP A 1 341 ? 17.141 -2.238 10.734 1 95.62 341 TRP A N 1
ATOM 2799 C CA . TRP A 1 341 ? 18.25 -2.459 11.656 1 95.62 341 TRP A CA 1
ATOM 2800 C C . TRP A 1 341 ? 19.578 -2.203 10.961 1 95.62 341 TRP A C 1
ATOM 2802 O O . TRP A 1 341 ? 20.484 -1.6 11.547 1 95.62 341 TRP A O 1
ATOM 2812 N N . TYR A 1 342 ? 19.75 -2.643 9.75 1 94.88 342 TYR A N 1
ATOM 2813 C CA . TYR A 1 342 ? 20.969 -2.377 8.977 1 94.88 342 TYR A CA 1
ATOM 2814 C C . TYR A 1 342 ? 21.109 -0.891 8.672 1 94.88 342 TYR A C 1
ATOM 2816 O O . TYR A 1 342 ? 22.219 -0.36 8.633 1 94.88 342 TYR A O 1
ATOM 2824 N N . GLY A 1 343 ? 19.938 -0.262 8.406 1 94.44 343 GLY A N 1
ATOM 2825 C CA . GLY A 1 343 ? 19.953 1.183 8.25 1 94.44 343 GLY A CA 1
ATOM 2826 C C . GLY A 1 343 ? 20.484 1.906 9.469 1 94.44 343 GLY A C 1
ATOM 2827 O O . GLY A 1 343 ? 21.281 2.846 9.344 1 94.44 343 GLY A O 1
ATOM 2828 N N . GLU A 1 344 ? 20.078 1.467 10.594 1 94.56 344 GLU A N 1
ATOM 2829 C CA . GLU A 1 344 ? 20.547 2.047 11.852 1 94.56 344 GLU A CA 1
ATOM 2830 C C . GLU A 1 344 ? 22.047 1.8 12.039 1 94.56 344 GLU A C 1
ATOM 2832 O O . GLU A 1 344 ? 22.766 2.68 12.5 1 94.56 344 GLU A O 1
ATOM 2837 N N . MET A 1 345 ? 22.484 0.655 11.703 1 93.19 345 MET A N 1
ATOM 2838 C CA . MET A 1 345 ? 23.906 0.312 11.812 1 93.19 345 MET A CA 1
ATOM 2839 C C . MET A 1 345 ? 24.75 1.18 10.883 1 93.19 345 MET A C 1
ATOM 2841 O O . MET A 1 345 ? 25.922 1.429 11.156 1 93.19 345 MET A O 1
ATOM 2845 N N . ARG A 1 346 ? 24.188 1.662 9.852 1 94.19 346 ARG A N 1
ATOM 2846 C CA . ARG A 1 346 ? 24.891 2.475 8.867 1 94.19 346 ARG A CA 1
ATOM 2847 C C . ARG A 1 346 ? 25.047 3.912 9.352 1 94.19 346 ARG A C 1
ATOM 2849 O O . ARG A 1 346 ? 25.906 4.652 8.859 1 94.19 346 ARG A O 1
ATOM 2856 N N . GLU A 1 347 ? 24.266 4.359 10.336 1 93.31 347 GLU A N 1
ATOM 2857 C CA . GLU A 1 347 ? 24.141 5.754 10.742 1 93.31 347 GLU A CA 1
ATOM 2858 C C . GLU A 1 347 ? 25.484 6.348 11.141 1 93.31 347 GLU A C 1
ATOM 2860 O O . GLU A 1 347 ? 25.828 7.453 10.727 1 93.31 347 GLU A O 1
ATOM 2865 N N . PRO A 1 348 ? 26.328 5.598 11.867 1 92.31 348 PRO A N 1
ATOM 2866 C CA . PRO A 1 348 ? 27.609 6.176 12.273 1 92.31 348 PRO A CA 1
ATOM 2867 C C . PRO A 1 348 ? 28.547 6.457 11.094 1 92.31 348 PRO A C 1
ATOM 2869 O O . PRO A 1 348 ? 29.469 7.262 11.211 1 92.31 348 PRO A O 1
ATOM 2872 N N . TYR A 1 349 ? 28.266 5.852 9.984 1 92.44 349 TYR A N 1
ATOM 2873 C CA . TYR A 1 349 ? 29.125 6.004 8.812 1 92.44 349 TYR A CA 1
ATOM 2874 C C . TYR A 1 349 ? 28.625 7.121 7.906 1 92.44 349 TYR A C 1
ATOM 2876 O O . TYR A 1 349 ? 29.328 7.551 6.992 1 92.44 349 TYR A O 1
ATOM 2884 N N . LEU A 1 350 ? 27.391 7.496 8.164 1 89.88 350 LEU A N 1
ATOM 2885 C CA . LEU A 1 350 ? 26.766 8.492 7.297 1 89.88 350 LEU A CA 1
ATOM 2886 C C . LEU A 1 350 ? 27.109 9.906 7.746 1 89.88 350 LEU A C 1
ATOM 2888 O O . LEU A 1 350 ? 26.891 10.266 8.906 1 89.88 350 LEU A O 1
ATOM 2892 N N . LYS A 1 351 ? 27.859 10.602 6.961 1 84.94 351 LYS A N 1
ATOM 2893 C CA . LYS A 1 351 ? 28.125 12.031 7.145 1 84.94 351 LYS A CA 1
ATOM 2894 C C . LYS A 1 351 ? 27.547 12.852 5.996 1 84.94 351 LYS A C 1
ATOM 2896 O O . LYS A 1 351 ? 27.859 12.594 4.828 1 84.94 351 LYS A O 1
ATOM 2901 N N . TRP A 1 352 ? 26.641 13.727 6.383 1 83.44 352 TRP A N 1
ATOM 2902 C CA . TRP A 1 352 ? 26.031 14.555 5.355 1 83.44 352 TRP A CA 1
ATOM 2903 C C . TRP A 1 352 ? 26.578 15.977 5.398 1 83.44 352 TRP A C 1
ATOM 2905 O O . TRP A 1 352 ? 26.688 16.578 6.469 1 83.44 352 TRP A O 1
ATOM 2915 N N . SER A 1 353 ? 27.031 16.422 4.254 1 79.88 353 SER A N 1
ATOM 2916 C CA . SER A 1 353 ? 27.422 17.812 4.145 1 79.88 353 SER A CA 1
ATOM 2917 C C . SER A 1 353 ? 26.203 18.734 4.047 1 79.88 353 SER A C 1
ATOM 2919 O O . SER A 1 353 ? 26.281 19.922 4.359 1 79.88 353 SER A O 1
ATOM 2921 N N . GLU A 1 354 ? 25.172 18.172 3.6 1 86.25 354 GLU A N 1
ATOM 2922 C CA . GLU A 1 354 ? 23.859 18.812 3.502 1 86.25 354 GLU A CA 1
ATOM 2923 C C . GLU A 1 354 ? 22.797 18 4.238 1 86.25 354 GLU A C 1
ATOM 2925 O O . GLU A 1 354 ? 23.109 17 4.891 1 86.25 354 GLU A O 1
ATOM 2930 N N . ARG A 1 355 ? 21.641 18.594 4.246 1 90.56 355 ARG A N 1
ATOM 2931 C CA . ARG A 1 355 ? 20.578 17.859 4.902 1 90.56 355 ARG A CA 1
ATOM 2932 C C . ARG A 1 355 ? 20.391 16.484 4.266 1 90.56 355 ARG A C 1
ATOM 2934 O O . ARG A 1 355 ? 20.453 16.344 3.043 1 90.56 355 ARG A O 1
ATOM 2941 N N . ARG A 1 356 ? 20.125 15.539 5.082 1 93.75 356 ARG A N 1
ATOM 2942 C CA . ARG A 1 356 ? 19.859 14.18 4.602 1 93.75 356 ARG A CA 1
ATOM 2943 C C . ARG A 1 356 ? 18.688 14.156 3.633 1 93.75 356 ARG A C 1
ATOM 2945 O O . ARG A 1 356 ? 17.594 14.617 3.963 1 93.75 356 ARG A O 1
ATOM 2952 N N . PRO A 1 357 ? 18.891 13.656 2.439 1 94.19 357 PRO A N 1
ATOM 2953 C CA . PRO A 1 357 ? 17.812 13.625 1.449 1 94.19 357 PRO A CA 1
ATOM 2954 C C . PRO A 1 357 ? 16.828 12.484 1.688 1 94.19 357 PRO A C 1
ATOM 2956 O O . PRO A 1 357 ? 16.859 11.477 0.971 1 94.19 357 PRO A O 1
ATOM 2959 N N . PHE A 1 358 ? 15.922 12.695 2.518 1 97.25 358 PHE A N 1
ATOM 2960 C CA . PHE A 1 358 ? 14.984 11.664 2.955 1 97.25 358 PHE A CA 1
ATOM 2961 C C . PHE A 1 358 ? 13.742 11.656 2.078 1 97.25 358 PHE A C 1
ATOM 2963 O O . PHE A 1 358 ? 13.336 10.609 1.565 1 97.25 358 PHE A O 1
ATOM 2970 N N . VAL A 1 359 ? 13.047 12.781 1.856 1 98.25 359 VAL A N 1
ATOM 2971 C CA . VAL A 1 359 ? 11.867 12.922 1.015 1 98.25 359 VAL A CA 1
ATOM 2972 C C . VAL A 1 359 ? 12.125 13.969 -0.072 1 98.25 359 VAL A C 1
ATOM 2974 O O . VAL A 1 359 ? 12.438 15.117 0.228 1 98.25 359 VAL A O 1
ATOM 2977 N N . LYS A 1 360 ? 12.016 13.531 -1.264 1 97.12 360 LYS A N 1
ATOM 2978 C CA . LYS A 1 360 ? 12.117 14.422 -2.416 1 97.12 360 LYS A CA 1
ATOM 2979 C C . LYS A 1 360 ? 10.734 14.797 -2.939 1 97.12 360 LYS A C 1
ATOM 2981 O O . LYS A 1 360 ? 9.969 13.938 -3.359 1 97.12 360 LYS A O 1
ATOM 2986 N N . HIS A 1 361 ? 10.438 16.062 -2.939 1 96.94 361 HIS A N 1
ATOM 2987 C CA . HIS A 1 361 ? 9.133 16.562 -3.338 1 96.94 361 HIS A CA 1
ATOM 2988 C C . HIS A 1 361 ? 9.195 17.25 -4.695 1 96.94 361 HIS A C 1
ATOM 2990 O O . HIS A 1 361 ? 9.938 18.219 -4.863 1 96.94 361 HIS A O 1
ATOM 2996 N N . PHE A 1 362 ? 8.422 16.781 -5.602 1 95.25 362 PHE A N 1
ATOM 2997 C CA . PHE A 1 362 ? 8.453 17.297 -6.969 1 95.25 362 PHE A CA 1
ATOM 2998 C C . PHE A 1 362 ? 7.391 18.359 -7.172 1 95.25 362 PHE A C 1
ATOM 3000 O O . PHE A 1 362 ? 6.633 18.312 -8.141 1 95.25 362 PHE A O 1
ATOM 3007 N N . THR A 1 363 ? 7.465 19.266 -6.234 1 90.88 363 THR A N 1
ATOM 3008 C CA . THR A 1 363 ? 6.57 20.422 -6.289 1 90.88 363 THR A CA 1
ATOM 3009 C C . THR A 1 363 ? 6.664 21.109 -7.645 1 90.88 363 THR A C 1
ATOM 3011 O O . THR A 1 363 ? 7.766 21.328 -8.164 1 90.88 363 THR A O 1
ATOM 3014 N N . GLY A 1 364 ? 5.547 21.484 -8.203 1 89.5 364 GLY A N 1
ATOM 3015 C CA . GLY A 1 364 ? 5.52 22.234 -9.445 1 89.5 364 GLY A CA 1
ATOM 3016 C C . GLY A 1 364 ? 5.547 21.344 -10.68 1 89.5 364 GLY A C 1
ATOM 3017 O O . GLY A 1 364 ? 5.254 21.812 -11.781 1 89.5 364 GLY A O 1
ATOM 3018 N N . CYS A 1 365 ? 5.906 20.062 -10.523 1 91.62 365 CYS A N 1
ATOM 3019 C CA . CYS A 1 365 ? 5.965 19.156 -11.664 1 91.62 365 CYS A CA 1
ATOM 3020 C C . CYS A 1 365 ? 4.562 18.75 -12.109 1 91.62 365 CYS A C 1
ATOM 3022 O O . CYS A 1 365 ? 4.332 18.484 -13.289 1 91.62 365 CYS A O 1
ATOM 3024 N N . GLN A 1 366 ? 3.625 18.656 -11.164 1 89.5 366 GLN A N 1
ATOM 3025 C CA . GLN A 1 366 ? 2.213 18.391 -11.422 1 89.5 366 GLN A CA 1
ATOM 3026 C C . GLN A 1 366 ? 2.031 17.188 -12.344 1 89.5 366 GLN A C 1
ATOM 3028 O O . GLN A 1 366 ? 1.438 17.297 -13.414 1 89.5 366 GLN A O 1
ATOM 3033 N N . PRO A 1 367 ? 2.432 16.094 -11.883 1 88.38 367 PRO A N 1
ATOM 3034 C CA . PRO A 1 367 ? 2.412 14.914 -12.75 1 88.38 367 PRO A CA 1
ATOM 3035 C C . PRO A 1 367 ? 1.016 14.586 -13.273 1 88.38 367 PRO A C 1
ATOM 3037 O O . PRO A 1 367 ? 0.873 14.094 -14.391 1 88.38 367 PRO A O 1
ATOM 3040 N N . CYS A 1 368 ? 0.005 14.922 -12.609 1 91.06 368 CYS A N 1
ATOM 3041 C CA . CYS A 1 368 ? -1.33 14.516 -13.031 1 91.06 368 CYS A CA 1
ATOM 3042 C C . CYS A 1 368 ? -1.894 15.492 -14.062 1 91.06 368 CYS A C 1
ATOM 3044 O O . CYS A 1 368 ? -2.453 15.07 -15.078 1 91.06 368 CYS A O 1
ATOM 3046 N N . SER A 1 369 ? -1.804 16.766 -13.852 1 89.06 369 SER A N 1
ATOM 3047 C CA . SER A 1 369 ? -2.365 17.734 -14.789 1 89.06 369 SER A CA 1
ATOM 3048 C C . SER A 1 369 ? -1.459 17.922 -16 1 89.06 369 SER A C 1
ATOM 3050 O O . SER A 1 369 ? -1.937 18.203 -17.109 1 89.06 369 SER A O 1
ATOM 3052 N N . GLY A 1 370 ? -0.207 17.766 -15.852 1 85.62 370 GLY A N 1
ATOM 3053 C CA . GLY A 1 370 ? 0.764 18.031 -16.891 1 85.62 370 GLY A CA 1
ATOM 3054 C C . GLY A 1 370 ? 1.136 19.5 -17 1 85.62 370 GLY A C 1
ATOM 3055 O O . GLY A 1 370 ? 2.045 19.875 -17.75 1 85.62 370 GLY A O 1
ATOM 3056 N N . ASP A 1 371 ? 0.435 20.328 -16.219 1 85.19 371 ASP A N 1
ATOM 3057 C CA . ASP A 1 371 ? 0.678 21.766 -16.25 1 85.19 371 ASP A CA 1
ATOM 3058 C C . ASP A 1 371 ? 1.818 22.156 -15.305 1 85.19 371 ASP A C 1
ATOM 3060 O O . ASP A 1 371 ? 1.606 22.859 -14.328 1 85.19 371 ASP A O 1
ATOM 3064 N N . HIS A 1 372 ? 3.014 21.766 -15.648 1 83.62 372 HIS A N 1
ATOM 3065 C CA . HIS A 1 372 ? 4.16 22 -14.781 1 83.62 372 HIS A CA 1
ATOM 3066 C C . HIS A 1 372 ? 4.551 23.469 -14.758 1 83.62 372 HIS A C 1
ATOM 3068 O O . HIS A 1 372 ? 4.137 24.25 -15.633 1 83.62 372 HIS A O 1
ATOM 3074 N N . ASN A 1 373 ? 5.25 23.812 -13.672 1 83.38 373 ASN A N 1
ATOM 3075 C CA . ASN A 1 373 ? 5.848 25.141 -13.609 1 83.38 373 ASN A CA 1
ATOM 3076 C C . ASN A 1 373 ? 6.613 25.484 -14.883 1 83.38 373 ASN A C 1
ATOM 3078 O O . ASN A 1 373 ? 7.516 24.75 -15.281 1 83.38 373 ASN A O 1
ATOM 3082 N N . PRO A 1 374 ? 6.266 26.531 -15.523 1 82.81 374 PRO A N 1
ATOM 3083 C CA . PRO A 1 374 ? 6.867 26.875 -16.812 1 82.81 374 PRO A CA 1
ATOM 3084 C C . PRO A 1 374 ? 8.383 27.078 -16.719 1 82.81 374 PRO A C 1
ATOM 3086 O O . PRO A 1 374 ? 9.078 26.984 -17.734 1 82.81 374 PRO A O 1
ATOM 3089 N N . SER A 1 375 ? 8.836 27.359 -15.539 1 81.62 375 SER A N 1
ATOM 3090 C CA . SER A 1 375 ? 10.273 27.562 -15.375 1 81.62 375 SER A CA 1
ATOM 3091 C C . SER A 1 375 ? 11.031 26.25 -15.453 1 81.62 375 SER A C 1
ATOM 3093 O O . SER A 1 375 ? 12.258 26.234 -15.594 1 81.62 375 SER A O 1
ATOM 3095 N N . TYR A 1 376 ? 10.273 25.203 -15.328 1 81.5 376 TYR A N 1
ATOM 3096 C CA . TYR A 1 376 ? 10.906 23.891 -15.414 1 81.5 376 TYR A CA 1
ATOM 3097 C C . TYR A 1 376 ? 10.906 23.375 -16.859 1 81.5 376 TYR A C 1
ATOM 3099 O O . TYR A 1 376 ? 9.992 23.672 -17.625 1 81.5 376 TYR A O 1
ATOM 3107 N N . LYS A 1 377 ? 12.125 22.984 -17.422 1 73.69 377 LYS A N 1
ATOM 3108 C CA . LYS A 1 377 ? 12.07 22.312 -18.719 1 73.69 377 LYS A CA 1
ATOM 3109 C C . LYS A 1 377 ? 11.266 21.016 -18.625 1 73.69 377 LYS A C 1
ATOM 3111 O O . LYS A 1 377 ? 11.398 20.266 -17.656 1 73.69 377 LYS A O 1
ATOM 3116 N N . GLY A 1 378 ? 10.148 20.922 -19.344 1 59.94 378 GLY A N 1
ATOM 3117 C CA . GLY A 1 378 ? 9.039 20 -19.234 1 59.94 378 GLY A CA 1
ATOM 3118 C C . GLY A 1 378 ? 9.469 18.578 -18.906 1 59.94 378 GLY A C 1
ATOM 3119 O O . GLY A 1 378 ? 9.07 18.047 -17.875 1 59.94 378 GLY A O 1
ATOM 3120 N N . ASP A 1 379 ? 10.352 18.016 -19.672 1 76.19 379 ASP A N 1
ATOM 3121 C CA . ASP A 1 379 ? 10.594 16.594 -19.516 1 76.19 379 ASP A CA 1
ATOM 3122 C C . ASP A 1 379 ? 11.617 16.312 -18.422 1 76.19 379 ASP A C 1
ATOM 3124 O O . ASP A 1 379 ? 11.789 15.164 -18 1 76.19 379 ASP A O 1
ATOM 3128 N N . VAL A 1 380 ? 12.078 17.375 -17.859 1 85.44 380 VAL A N 1
ATOM 3129 C CA . VAL A 1 380 ? 13.117 17.188 -16.844 1 85.44 380 VAL A CA 1
ATOM 3130 C C . VAL A 1 380 ? 12.484 16.734 -15.531 1 85.44 380 VAL A C 1
ATOM 3132 O O . VAL A 1 380 ? 13.016 15.836 -14.867 1 85.44 380 VAL A O 1
ATOM 3135 N N . CYS A 1 381 ? 11.328 17.266 -15.273 1 88.75 381 CYS A N 1
ATOM 3136 C CA . CYS A 1 381 ? 10.641 16.922 -14.031 1 88.75 381 CYS A CA 1
ATOM 3137 C C . CYS A 1 381 ? 10.289 15.438 -13.992 1 88.75 381 CYS A C 1
ATOM 3139 O O . CYS A 1 381 ? 10.586 14.75 -13.016 1 88.75 381 CYS A O 1
ATOM 3141 N N . TRP A 1 382 ? 9.75 15.016 -15.047 1 88.81 382 TRP A N 1
ATOM 3142 C CA . TRP A 1 382 ? 9.281 13.641 -15.094 1 88.81 382 TRP A CA 1
ATOM 3143 C C . TRP A 1 382 ? 10.445 12.656 -15.109 1 88.81 382 TRP A C 1
ATOM 3145 O O . TRP A 1 382 ? 10.391 11.602 -14.469 1 88.81 382 TRP A O 1
ATOM 3155 N N . LYS A 1 383 ? 11.477 13.062 -15.797 1 90.81 383 LYS A N 1
ATOM 3156 C CA . LYS A 1 383 ? 12.672 12.227 -15.828 1 90.81 383 LYS A CA 1
ATOM 3157 C C . LYS A 1 383 ? 13.312 12.133 -14.445 1 90.81 383 LYS A C 1
ATOM 3159 O O . LYS A 1 383 ? 13.734 11.047 -14.023 1 90.81 383 LYS A O 1
ATOM 3164 N N . GLU A 1 384 ? 13.398 13.258 -13.789 1 93.75 384 GLU A N 1
ATOM 3165 C CA . GLU A 1 384 ? 14 13.258 -12.453 1 93.75 384 GLU A CA 1
ATOM 3166 C C . GLU A 1 384 ? 13.133 12.492 -11.453 1 93.75 384 GLU A C 1
ATOM 3168 O O . GLU A 1 384 ? 13.656 11.867 -10.531 1 93.75 384 GLU A O 1
ATOM 3173 N N . MET A 1 385 ? 11.852 12.578 -11.633 1 95 385 MET A N 1
ATOM 3174 C CA . MET A 1 385 ? 10.953 11.789 -10.789 1 95 385 MET A CA 1
ATOM 3175 C C . MET A 1 385 ? 11.195 10.297 -10.992 1 95 385 MET A C 1
ATOM 3177 O O . MET A 1 385 ? 11.266 9.539 -10.023 1 95 385 MET A O 1
ATOM 3181 N N . GLU A 1 386 ? 11.32 9.922 -12.219 1 95.06 386 GLU A N 1
ATOM 3182 C CA . GLU A 1 386 ? 11.609 8.531 -12.531 1 95.06 386 GLU A CA 1
ATOM 3183 C C . GLU A 1 386 ? 12.93 8.086 -11.906 1 95.06 386 GLU A C 1
ATOM 3185 O O . GLU A 1 386 ? 13.016 6.988 -11.352 1 95.06 386 GLU A O 1
ATOM 3190 N N . ARG A 1 387 ? 13.906 8.898 -12.016 1 96.38 387 ARG A N 1
ATOM 3191 C CA . ARG A 1 387 ? 15.219 8.586 -11.438 1 96.38 387 ARG A CA 1
ATOM 3192 C C . ARG A 1 387 ? 15.125 8.43 -9.93 1 96.38 387 ARG A C 1
ATOM 3194 O O . ARG A 1 387 ? 15.695 7.492 -9.359 1 96.38 387 ARG A O 1
ATOM 3201 N N . ALA A 1 388 ? 14.422 9.352 -9.281 1 97.25 388 ALA A N 1
ATOM 3202 C CA . ALA A 1 388 ? 14.258 9.281 -7.832 1 97.25 388 ALA A CA 1
ATOM 3203 C C . ALA A 1 388 ? 13.516 8.008 -7.422 1 97.25 388 ALA A C 1
ATOM 3205 O O . ALA A 1 388 ? 13.891 7.352 -6.449 1 97.25 388 ALA A O 1
ATOM 3206 N N . LEU A 1 389 ? 12.484 7.672 -8.172 1 97.81 389 LEU A N 1
ATOM 3207 C CA . LEU A 1 389 ? 11.695 6.473 -7.898 1 97.81 389 LEU A CA 1
ATOM 3208 C C . LEU A 1 389 ? 12.531 5.215 -8.086 1 97.81 389 LEU A C 1
ATOM 3210 O O . LEU A 1 389 ? 12.461 4.289 -7.277 1 97.81 389 LEU A O 1
ATOM 3214 N N . ASN A 1 390 ? 13.32 5.195 -9.156 1 97.69 390 ASN A N 1
ATOM 3215 C CA . ASN A 1 390 ? 14.195 4.051 -9.398 1 97.69 390 ASN A CA 1
ATOM 3216 C C . ASN A 1 390 ? 15.281 3.939 -8.344 1 97.69 390 ASN A C 1
ATOM 3218 O O . ASN A 1 390 ? 15.633 2.834 -7.918 1 97.69 390 ASN A O 1
ATOM 3222 N N . PHE A 1 391 ? 15.867 5.09 -7.957 1 97.56 391 PHE A N 1
ATOM 3223 C CA . PHE A 1 391 ? 16.859 5.137 -6.895 1 97.56 391 PHE A CA 1
ATOM 3224 C C . PHE A 1 391 ? 16.312 4.539 -5.605 1 97.56 391 PHE A C 1
ATOM 3226 O O . PHE A 1 391 ? 16.969 3.699 -4.977 1 97.56 391 PHE A O 1
ATOM 3233 N N . ALA A 1 392 ? 15.117 4.953 -5.207 1 98.06 392 ALA A N 1
ATOM 3234 C CA . ALA A 1 392 ? 14.438 4.434 -4.023 1 98.06 392 ALA A CA 1
ATOM 3235 C C . ALA A 1 392 ? 14.117 2.949 -4.18 1 98.06 392 ALA A C 1
ATOM 3237 O O . ALA A 1 392 ? 14.328 2.16 -3.254 1 98.06 392 ALA A O 1
ATOM 3238 N N . ASP A 1 393 ? 13.625 2.562 -5.324 1 97.94 393 ASP A N 1
ATOM 3239 C CA . ASP A 1 393 ? 13.234 1.182 -5.586 1 97.94 393 ASP A CA 1
ATOM 3240 C C . ASP A 1 393 ? 14.438 0.245 -5.504 1 97.94 393 ASP A C 1
ATOM 3242 O O . ASP A 1 393 ? 14.305 -0.906 -5.082 1 97.94 393 ASP A O 1
ATOM 3246 N N . ASN A 1 394 ? 15.609 0.701 -5.91 1 97 394 ASN A N 1
ATOM 3247 C CA . ASN A 1 394 ? 16.828 -0.108 -5.82 1 97 394 ASN A CA 1
ATOM 3248 C C . ASN A 1 394 ? 17.141 -0.48 -4.375 1 97 394 ASN A C 1
ATOM 3250 O O . ASN A 1 394 ? 17.672 -1.563 -4.109 1 97 394 ASN A O 1
ATOM 3254 N N . GLN A 1 395 ? 16.844 0.407 -3.467 1 96.5 395 GLN A N 1
ATOM 3255 C CA . GLN A 1 395 ? 17.062 0.139 -2.051 1 96.5 395 GLN A CA 1
ATOM 3256 C C . GLN A 1 395 ? 16.141 -0.962 -1.545 1 96.5 395 GLN A C 1
ATOM 3258 O O . GLN A 1 395 ? 16.438 -1.623 -0.547 1 96.5 395 GLN A O 1
ATOM 3263 N N . VAL A 1 396 ? 15.016 -1.187 -2.203 1 97.88 396 VAL A N 1
ATOM 3264 C CA . VAL A 1 396 ? 14.062 -2.244 -1.873 1 97.88 396 VAL A CA 1
ATOM 3265 C C . VAL A 1 396 ? 14.414 -3.514 -2.645 1 97.88 396 VAL A C 1
ATOM 3267 O O . VAL A 1 396 ? 14.508 -4.598 -2.062 1 97.88 396 VAL A O 1
ATOM 3270 N N . LEU A 1 397 ? 14.68 -3.342 -3.928 1 97.19 397 LEU A N 1
ATOM 3271 C CA . LEU A 1 397 ? 14.906 -4.438 -4.867 1 97.19 397 LEU A CA 1
ATOM 3272 C C . LEU A 1 397 ? 16.109 -5.273 -4.453 1 97.19 397 LEU A C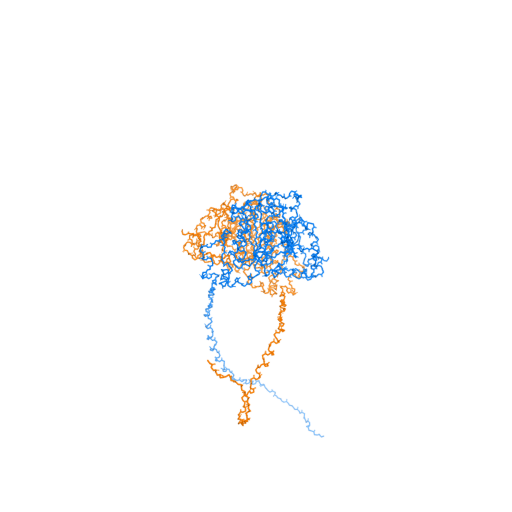 1
ATOM 3274 O O . LEU A 1 397 ? 16.141 -6.48 -4.699 1 97.19 397 LEU A O 1
ATOM 3278 N N . ARG A 1 398 ? 17.031 -4.68 -3.805 1 95.69 398 ARG A N 1
ATOM 3279 C CA . ARG A 1 398 ? 18.234 -5.406 -3.396 1 95.69 398 ARG A CA 1
ATOM 3280 C C . ARG A 1 398 ? 17.891 -6.527 -2.426 1 95.69 398 ARG A C 1
ATOM 3282 O O . ARG A 1 398 ? 18.531 -7.582 -2.43 1 95.69 398 ARG A O 1
ATOM 3289 N N . ASN A 1 399 ? 16.875 -6.328 -1.58 1 96.5 399 ASN A N 1
ATOM 3290 C CA . ASN A 1 399 ? 16.422 -7.383 -0.683 1 96.5 399 ASN A CA 1
ATOM 3291 C C . ASN A 1 399 ? 15.812 -8.555 -1.455 1 96.5 399 ASN A C 1
ATOM 3293 O O . ASN A 1 399 ? 15.734 -9.672 -0.938 1 96.5 399 ASN A O 1
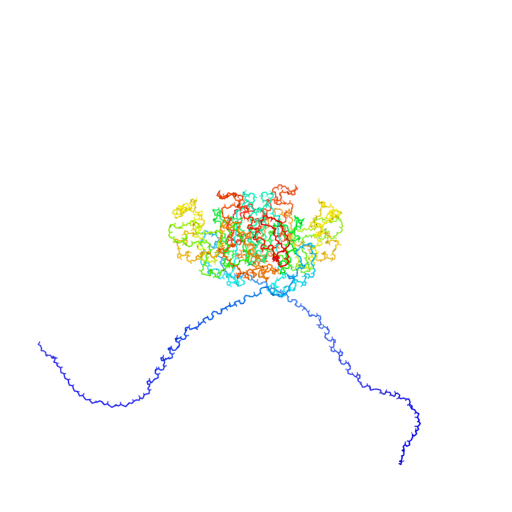ATOM 3297 N N . TYR A 1 400 ? 15.422 -8.297 -2.672 1 97.62 400 TYR A N 1
ATOM 3298 C CA . TYR A 1 400 ? 14.844 -9.312 -3.535 1 97.62 400 TYR A CA 1
ATOM 3299 C C . TYR A 1 400 ? 15.883 -9.875 -4.496 1 97.62 400 TYR A C 1
ATOM 3301 O O . TYR A 1 400 ? 15.547 -10.586 -5.445 1 97.62 400 TYR A O 1
ATOM 3309 N N . GLY A 1 401 ? 17.094 -9.445 -4.359 1 96.62 401 GLY A N 1
ATOM 3310 C CA . GLY A 1 401 ? 18.219 -10.031 -5.066 1 96.62 401 GLY A CA 1
ATOM 3311 C C . GLY A 1 401 ? 18.547 -9.32 -6.371 1 96.62 401 GLY A C 1
ATOM 3312 O O . GLY A 1 401 ? 19.359 -9.797 -7.156 1 96.62 401 GLY A O 1
ATOM 3313 N N . PHE A 1 402 ? 17.906 -8.172 -6.641 1 97.06 402 PHE A N 1
ATOM 3314 C CA . PHE A 1 402 ? 18.078 -7.527 -7.938 1 97.06 402 PHE A CA 1
ATOM 3315 C C . PHE A 1 402 ? 18.297 -6.027 -7.773 1 97.06 402 PHE A C 1
ATOM 3317 O O . PHE A 1 402 ? 17.938 -5.453 -6.742 1 97.06 402 PHE A O 1
ATOM 3324 N N . VAL A 1 403 ? 18.953 -5.363 -8.75 1 95.31 403 VAL A N 1
ATOM 3325 C CA . VAL A 1 403 ? 19.047 -3.912 -8.859 1 95.31 403 VAL A CA 1
ATOM 3326 C C . VAL A 1 403 ? 19 -3.5 -10.328 1 95.31 403 VAL A C 1
ATOM 3328 O O . VAL A 1 403 ? 19.344 -4.297 -11.211 1 95.31 403 VAL A O 1
ATOM 3331 N N . ARG A 1 404 ? 18.547 -2.312 -10.562 1 95.81 404 ARG A N 1
ATOM 3332 C CA . ARG A 1 404 ? 18.531 -1.775 -11.914 1 95.81 404 ARG A CA 1
ATOM 3333 C C . ARG A 1 404 ? 19.953 -1.532 -12.43 1 95.81 404 ARG A C 1
ATOM 3335 O O . ARG A 1 404 ? 20.859 -1.225 -11.648 1 95.81 404 ARG A O 1
ATOM 3342 N N . LYS A 1 405 ? 20.109 -1.591 -13.75 1 93.75 405 LYS A N 1
ATOM 3343 C CA . LYS A 1 405 ? 21.406 -1.321 -14.375 1 93.75 405 LYS A CA 1
ATOM 3344 C C . LYS A 1 405 ? 21.781 0.151 -14.242 1 93.75 405 LYS A C 1
ATOM 3346 O O . LYS A 1 405 ? 22.969 0.484 -14.109 1 93.75 405 LYS A O 1
ATOM 3351 N N . ASN A 1 406 ? 20.812 0.969 -14.352 1 94.31 406 ASN A N 1
ATOM 3352 C CA . ASN A 1 406 ? 20.938 2.398 -14.086 1 94.31 406 ASN A CA 1
ATOM 3353 C C . ASN A 1 406 ? 19.594 3.02 -13.711 1 94.31 406 ASN A C 1
ATOM 3355 O O . ASN A 1 406 ? 18.562 2.344 -13.734 1 94.31 406 ASN A O 1
ATOM 3359 N N . LEU A 1 407 ? 19.578 4.258 -13.352 1 94.69 407 LEU A N 1
ATOM 3360 C CA . LEU A 1 407 ? 18.391 4.871 -12.766 1 94.69 407 LEU A CA 1
ATOM 3361 C C . LEU A 1 407 ? 17.391 5.258 -13.844 1 94.69 407 LEU A C 1
ATOM 3363 O O . LEU A 1 407 ? 16.312 5.801 -13.547 1 94.69 407 LEU A O 1
ATOM 3367 N N . MET A 1 408 ? 17.641 4.938 -15.125 1 92.94 408 MET A N 1
ATOM 3368 C CA . MET A 1 408 ? 16.734 5.328 -16.203 1 92.94 408 MET A CA 1
ATOM 3369 C C . MET A 1 408 ? 16.234 4.105 -16.953 1 92.94 408 MET A C 1
ATOM 3371 O O . MET A 1 408 ? 15.578 4.238 -18 1 92.94 408 MET A O 1
ATOM 3375 N N . THR A 1 409 ? 16.547 2.93 -16.391 1 93.44 409 THR A N 1
ATOM 3376 C CA . THR A 1 409 ? 16.141 1.722 -17.094 1 93.44 409 THR A CA 1
ATOM 3377 C C . THR A 1 409 ? 15.266 0.835 -16.219 1 93.44 409 THR A C 1
ATOM 3379 O O . THR A 1 409 ? 15.258 0.99 -14.992 1 93.44 409 THR A O 1
ATOM 3382 N N . SER A 1 410 ? 14.477 0.02 -16.859 1 93.75 410 SER A N 1
ATOM 3383 C CA . SER A 1 410 ? 13.688 -0.985 -16.156 1 93.75 410 SER A CA 1
ATOM 3384 C C . SER A 1 410 ? 14.391 -2.34 -16.156 1 93.75 410 SER A C 1
ATOM 3386 O O . SER A 1 410 ? 13.875 -3.311 -15.594 1 93.75 410 SER A O 1
ATOM 3388 N N . SER A 1 411 ? 15.523 -2.424 -16.781 1 95.12 411 SER A N 1
ATOM 3389 C CA . SER A 1 411 ? 16.297 -3.656 -16.781 1 95.12 411 SER A CA 1
ATOM 3390 C C . SER A 1 411 ? 17.016 -3.865 -15.453 1 95.12 411 SER A C 1
ATOM 3392 O O . SER A 1 411 ? 17.625 -2.936 -14.922 1 95.12 411 SER A O 1
ATOM 3394 N N . VAL A 1 412 ? 16.891 -5.094 -14.961 1 96.44 412 VAL A N 1
ATOM 3395 C CA . VAL A 1 412 ? 17.516 -5.406 -13.68 1 96.44 412 VAL A CA 1
ATOM 3396 C C . VAL A 1 412 ? 18.5 -6.559 -13.852 1 96.44 412 VAL A C 1
ATOM 3398 O O . VAL A 1 412 ? 18.484 -7.258 -14.859 1 96.44 412 VAL A O 1
ATOM 3401 N N . TYR A 1 413 ? 19.406 -6.719 -12.984 1 95 413 TYR A N 1
ATOM 3402 C CA . TYR A 1 413 ? 20.297 -7.871 -12.891 1 95 413 TYR A CA 1
ATOM 3403 C C . TYR A 1 413 ? 20.375 -8.375 -11.453 1 95 413 TYR A C 1
ATOM 3405 O O . TYR A 1 413 ? 20.109 -7.629 -10.508 1 95 413 TYR A O 1
ATOM 3413 N N . GLU A 1 414 ? 20.609 -9.648 -11.312 1 95.25 414 GLU A N 1
ATOM 3414 C CA . GLU A 1 414 ? 20.766 -10.25 -9.992 1 95.25 414 GLU A CA 1
ATOM 3415 C C . GLU A 1 414 ? 22.062 -9.812 -9.336 1 95.25 414 GLU A C 1
ATOM 3417 O O . GLU A 1 414 ? 23.125 -9.852 -9.969 1 95.25 414 GLU A O 1
ATOM 3422 N N . VAL A 1 415 ? 21.969 -9.367 -8.094 1 93.44 415 VAL A N 1
ATOM 3423 C CA . VAL A 1 415 ? 23.172 -8.945 -7.398 1 93.44 415 VAL A CA 1
ATOM 3424 C C . VAL A 1 415 ? 23.734 -10.102 -6.57 1 93.44 415 VAL A C 1
ATOM 3426 O O . VAL A 1 415 ? 22.969 -10.898 -6.02 1 93.44 415 VAL A O 1
ATOM 3429 N N . PRO A 1 416 ? 25.047 -10.227 -6.484 1 89.31 416 PRO A N 1
ATOM 3430 C CA . PRO A 1 416 ? 25.641 -11.297 -5.672 1 89.31 416 PRO A CA 1
ATOM 3431 C C . PRO A 1 416 ? 25.375 -11.125 -4.18 1 89.31 416 PRO A C 1
ATOM 3433 O O . PRO A 1 416 ? 25.031 -10.023 -3.732 1 89.31 416 PRO A O 1
ATOM 3436 N N . PHE A 1 417 ? 25.516 -12.32 -3.561 1 87.94 417 PHE A N 1
ATOM 3437 C CA . PHE A 1 417 ? 25.438 -12.227 -2.107 1 87.94 417 PHE A CA 1
ATOM 3438 C C . PHE A 1 417 ? 26.625 -11.445 -1.557 1 87.94 417 PHE A C 1
ATOM 3440 O O . PHE A 1 417 ? 27.734 -11.547 -2.072 1 87.94 417 PHE A O 1
ATOM 3447 N N . GLY A 1 418 ? 26.562 -10.469 -0.746 1 79.25 418 GLY A N 1
ATOM 3448 C CA . GLY A 1 418 ? 27.578 -9.555 -0.256 1 79.25 418 GLY A CA 1
ATOM 3449 C C . GLY A 1 418 ? 27.75 -8.32 -1.117 1 79.25 418 GLY A C 1
ATOM 3450 O O . GLY A 1 418 ? 28.828 -7.746 -1.192 1 79.25 418 GLY A O 1
ATOM 3451 N N . TYR A 1 419 ? 26.891 -8.109 -1.974 1 81.56 419 TYR A N 1
ATOM 3452 C CA . TYR A 1 419 ? 26.859 -6.902 -2.793 1 81.56 419 TYR A CA 1
ATOM 3453 C C . TYR A 1 419 ? 26.984 -5.652 -1.93 1 81.56 419 TYR A C 1
ATOM 3455 O O . TYR A 1 419 ? 26.359 -5.566 -0.865 1 81.56 419 TYR A O 1
ATOM 3463 N N . PRO A 1 420 ? 27.781 -4.66 -2.383 1 78 420 PRO A N 1
ATOM 3464 C CA . PRO A 1 420 ? 28.531 -4.508 -3.637 1 78 420 PRO A CA 1
ATOM 3465 C C . PRO A 1 420 ? 29.891 -5.184 -3.598 1 78 420 PRO A C 1
ATOM 3467 O O . PRO A 1 420 ? 30.484 -5.328 -2.525 1 78 420 PRO A O 1
ATOM 3470 N N . ARG A 1 421 ? 30.266 -5.668 -4.773 1 70.19 421 ARG A N 1
ATOM 3471 C CA . ARG A 1 421 ? 31.562 -6.348 -4.852 1 70.19 421 ARG A CA 1
ATOM 3472 C C . ARG A 1 421 ? 32.719 -5.359 -4.699 1 70.19 421 ARG A C 1
ATOM 3474 O O . ARG A 1 421 ? 32.562 -4.172 -4.992 1 70.19 421 ARG A O 1
ATOM 3481 N N . ASP A 1 422 ? 33.844 -5.898 -4.09 1 62.41 422 ASP A N 1
ATOM 3482 C CA . ASP A 1 422 ? 35.062 -5.117 -3.928 1 62.41 422 ASP A CA 1
ATOM 3483 C C . ASP A 1 422 ? 35.562 -4.617 -5.273 1 62.41 422 ASP A C 1
ATOM 3485 O O . ASP A 1 422 ? 35.406 -5.289 -6.293 1 62.41 422 ASP A O 1
ATOM 3489 N N . MET B 1 1 ? -11.258 72.625 90.375 1 16.2 1 MET B N 1
ATOM 3490 C CA . MET B 1 1 ? -10.117 72.812 91.312 1 16.2 1 MET B CA 1
ATOM 3491 C C . MET B 1 1 ? -9.047 71.75 91.062 1 16.2 1 MET B C 1
ATOM 3493 O O . MET B 1 1 ? -7.949 72.062 90.625 1 16.2 1 MET B O 1
ATOM 3497 N N . THR B 1 2 ? -9 70.812 92.062 1 14.84 2 THR B N 1
ATOM 3498 C CA . THR B 1 2 ? -7.789 70.562 92.812 1 14.84 2 THR B CA 1
ATOM 3499 C C . THR B 1 2 ? -6.82 69.688 92.062 1 14.84 2 THR B C 1
ATOM 3501 O O . THR B 1 2 ? -5.652 70.062 91.875 1 14.84 2 THR B O 1
ATOM 3504 N N . ASN B 1 3 ? -6.637 68.375 92.375 1 14.8 3 ASN B N 1
ATOM 3505 C CA . ASN B 1 3 ? -5.574 67.875 93.25 1 14.8 3 ASN B CA 1
ATOM 3506 C C . ASN B 1 3 ? -4.473 67.188 92.438 1 14.8 3 ASN B C 1
ATOM 3508 O O . ASN B 1 3 ? -3.287 67.5 92.688 1 14.8 3 ASN B O 1
ATOM 3512 N N . ALA B 1 4 ? -4.512 65.875 92.062 1 17.19 4 ALA B N 1
ATOM 3513 C CA . ALA B 1 4 ? -3.896 64.75 92.812 1 17.19 4 ALA B CA 1
ATOM 3514 C C . ALA B 1 4 ? -2.672 64.25 92.062 1 17.19 4 ALA B C 1
ATOM 3516 O O . ALA B 1 4 ? -2.791 63.406 91.125 1 17.19 4 ALA B O 1
ATOM 3517 N N . LYS B 1 5 ? -1.813 65.062 91.688 1 17.22 5 LYS B N 1
ATOM 3518 C CA . LYS B 1 5 ? -0.89 64.875 90.562 1 17.22 5 LYS B CA 1
ATOM 3519 C C . LYS B 1 5 ? 0.081 63.719 90.875 1 17.22 5 LYS B C 1
ATOM 3521 O O . LYS B 1 5 ? 0.447 62.969 90 1 17.22 5 LYS B O 1
ATOM 3526 N N . ARG B 1 6 ? 0.674 63.688 92.125 1 16.38 6 ARG B N 1
ATOM 3527 C CA . ARG B 1 6 ? 2.127 63.781 92 1 16.38 6 ARG B CA 1
ATOM 3528 C C . ARG B 1 6 ? 2.723 62.406 91.625 1 16.38 6 ARG B C 1
ATOM 3530 O O . ARG B 1 6 ? 2.043 61.406 91.688 1 16.38 6 ARG B O 1
ATOM 3537 N N . LYS B 1 7 ? 4.004 62.031 92.188 1 16.08 7 LYS B N 1
ATOM 3538 C CA . LYS B 1 7 ? 5.395 61.719 91.875 1 16.08 7 LYS B CA 1
ATOM 3539 C C . LYS B 1 7 ? 5.668 60.219 92 1 16.08 7 LYS B C 1
ATOM 3541 O O . LYS B 1 7 ? 6.152 59.594 91.062 1 16.08 7 LYS B O 1
ATOM 3546 N N . ARG B 1 8 ? 6.324 59.594 93.25 1 15.27 8 ARG B N 1
ATOM 3547 C CA . ARG B 1 8 ? 7.754 59.312 93.312 1 15.27 8 ARG B CA 1
ATOM 3548 C C . ARG B 1 8 ? 8.039 57.844 93.25 1 15.27 8 ARG B C 1
ATOM 3550 O O . ARG B 1 8 ? 7.113 57.031 93.188 1 15.27 8 ARG B O 1
ATOM 3557 N N . GLY B 1 9 ? 8.805 57.188 94.25 1 15.2 9 GLY B N 1
ATOM 3558 C CA . GLY B 1 9 ? 10.148 56.656 94.375 1 15.2 9 GLY B CA 1
ATOM 3559 C C . GLY B 1 9 ? 10.172 55.125 94.438 1 15.2 9 GLY B C 1
ATOM 3560 O O . GLY B 1 9 ? 10.688 54.5 93.562 1 15.2 9 GLY B O 1
ATOM 3561 N N . CYS B 1 10 ? 10.328 54.469 95.688 1 15.73 10 CYS B N 1
ATOM 3562 C CA . CYS B 1 10 ? 11.539 53.781 96.188 1 15.73 10 CYS B CA 1
ATOM 3563 C C . CYS B 1 10 ? 11.461 52.281 95.938 1 15.73 10 CYS B C 1
ATOM 3565 O O . CYS B 1 10 ? 10.398 51.75 95.625 1 15.73 10 CYS B O 1
ATOM 3567 N N . SER B 1 11 ? 11.742 51.406 97.062 1 15.38 11 SER B N 1
ATOM 3568 C CA . SER B 1 11 ? 12.875 50.594 97.5 1 15.38 11 SER B CA 1
ATOM 3569 C C . SER B 1 11 ? 12.57 49.094 97.312 1 15.38 11 SER B C 1
ATOM 3571 O O . SER B 1 11 ? 13.352 48.344 96.75 1 15.38 11 SER B O 1
ATOM 3573 N N . ILE B 1 12 ? 11.75 48.438 98.25 1 17.11 12 ILE B N 1
ATOM 3574 C CA . ILE B 1 12 ? 12.453 47.438 99.062 1 17.11 12 ILE B CA 1
ATOM 3575 C C . ILE B 1 12 ? 12.531 46.125 98.25 1 17.11 12 ILE B C 1
ATOM 3577 O O . ILE B 1 12 ? 11.688 45.844 97.438 1 17.11 12 ILE B O 1
ATOM 3581 N N . PRO B 1 13 ? 13.039 44.938 99 1 17.06 13 PRO B N 1
ATOM 3582 C CA . PRO B 1 13 ? 14.156 44 99 1 17.06 13 PRO B CA 1
ATOM 3583 C C . PRO B 1 13 ? 13.797 42.625 98.438 1 17.06 13 PRO B C 1
ATOM 3585 O O . PRO B 1 13 ? 14.516 42.094 97.625 1 17.06 13 PRO B O 1
ATOM 3588 N N . ASN B 1 14 ? 13.047 41.875 99.312 1 18.19 14 ASN B N 1
ATOM 3589 C CA . ASN B 1 14 ? 13.516 40.594 99.812 1 18.19 14 ASN B CA 1
ATOM 3590 C C . ASN B 1 14 ? 13.109 39.438 98.875 1 18.19 14 ASN B C 1
ATOM 3592 O O . ASN B 1 14 ? 11.93 39.25 98.625 1 18.19 14 ASN B O 1
ATOM 3596 N N . ARG B 1 15 ? 14.008 38.875 98.25 1 18.5 15 ARG B N 1
ATOM 3597 C CA . ARG B 1 15 ? 14.258 38.062 97.062 1 18.5 15 ARG B CA 1
ATOM 3598 C C . ARG B 1 15 ? 13.859 36.594 97.25 1 18.5 15 ARG B C 1
ATOM 3600 O O . ARG B 1 15 ? 14.727 35.719 97.375 1 18.5 15 ARG B O 1
ATOM 3607 N N . ASN B 1 16 ? 12.773 36.312 98.062 1 17.36 16 ASN B N 1
ATOM 3608 C CA . ASN B 1 16 ? 12.844 35 98.625 1 17.36 16 ASN B CA 1
ATOM 3609 C C . ASN B 1 16 ? 13.008 33.906 97.562 1 17.36 16 ASN B C 1
ATOM 3611 O O . ASN B 1 16 ? 12.727 34.125 96.438 1 17.36 16 ASN B O 1
ATOM 3615 N N . GLY B 1 17 ? 12.961 32.594 98.062 1 16.78 17 GLY B N 1
ATOM 3616 C CA . GLY B 1 17 ? 13.742 31.375 98.125 1 16.78 17 GLY B CA 1
ATOM 3617 C C . GLY B 1 17 ? 13.422 30.422 97 1 16.78 17 GLY B C 1
ATOM 3618 O O . GLY B 1 17 ? 14.336 29.844 96.375 1 16.78 17 GLY B O 1
ATOM 3619 N N . TYR B 1 18 ? 12.078 30 96.875 1 18.31 18 TYR B N 1
ATOM 3620 C CA . TYR B 1 18 ? 12 28.547 97 1 18.31 18 TYR B CA 1
ATOM 3621 C C . TYR B 1 18 ? 12.406 27.891 95.688 1 18.31 18 TYR B C 1
ATOM 3623 O O . TYR B 1 18 ? 12.344 28.516 94.625 1 18.31 18 TYR B O 1
ATOM 3631 N N . GLY B 1 19 ? 12.641 26.562 95.688 1 17.69 19 GLY B N 1
ATOM 3632 C CA . GLY B 1 19 ? 13.562 25.5 95.312 1 17.69 19 GLY B CA 1
ATOM 3633 C C . GLY B 1 19 ? 13.297 24.969 93.875 1 17.69 19 GLY B C 1
ATOM 3634 O O . GLY B 1 19 ? 14.234 24.734 93.125 1 17.69 19 GLY B O 1
ATOM 3635 N N . GLU B 1 20 ? 11.93 24.594 93.688 1 17.84 20 GLU B N 1
ATOM 3636 C CA . GLU B 1 20 ? 11.867 23.172 93.375 1 17.84 20 GLU B CA 1
ATOM 3637 C C . GLU B 1 20 ? 12.336 22.906 91.938 1 17.84 20 GLU B C 1
ATOM 3639 O O . GLU B 1 20 ? 12.531 23.844 91.125 1 17.84 20 GLU B O 1
ATOM 3644 N N . PHE B 1 21 ? 11.547 22 91.125 1 20.03 21 PHE B N 1
ATOM 3645 C CA . PHE B 1 21 ? 11.906 20.703 90.562 1 20.03 21 PHE B CA 1
ATOM 3646 C C . PHE B 1 21 ? 12.336 20.844 89.125 1 20.03 21 PHE B C 1
ATOM 3648 O O . PHE B 1 21 ? 11.938 21.781 88.438 1 20.03 21 PHE B O 1
ATOM 3655 N N . PRO B 1 22 ? 13.297 19.938 88.75 1 18.89 22 PRO B N 1
ATOM 3656 C CA . PRO B 1 22 ? 14.383 19.859 87.75 1 18.89 22 PRO B CA 1
ATOM 3657 C C . PRO B 1 22 ? 13.883 19.938 86.312 1 18.89 22 PRO B C 1
ATOM 3659 O O . PRO B 1 22 ? 14.484 20.641 85.5 1 18.89 22 PRO B O 1
ATOM 3662 N N . ILE B 1 23 ? 12.977 19.016 85.938 1 20.59 23 ILE B N 1
ATOM 3663 C CA . ILE B 1 23 ? 13.453 18 85 1 20.59 23 ILE B CA 1
ATOM 3664 C C . ILE B 1 23 ? 13.188 18.469 83.562 1 20.59 23 ILE B C 1
ATOM 3666 O O . ILE B 1 23 ? 13.773 17.938 82.625 1 20.59 23 ILE B O 1
ATOM 3670 N N . LEU B 1 24 ? 12.133 19.281 83.438 1 19.31 24 LEU B N 1
ATOM 3671 C CA . LEU B 1 24 ? 11.344 18.969 82.25 1 19.31 24 LEU B CA 1
ATOM 3672 C C . LEU B 1 24 ? 12.078 19.375 81 1 19.31 24 LEU B C 1
ATOM 3674 O O . LEU B 1 24 ? 11.547 19.25 79.875 1 19.31 24 LEU B O 1
ATOM 3678 N N . LYS B 1 25 ? 12.984 20.312 81.125 1 22.45 25 LYS B N 1
ATOM 3679 C CA . LYS B 1 25 ? 13.125 21.188 79.938 1 22.45 25 LYS B CA 1
ATOM 3680 C C . LYS B 1 25 ? 13.68 20.422 78.75 1 22.45 25 LYS B C 1
ATOM 3682 O O . LYS B 1 25 ? 13.828 20.984 77.625 1 22.45 25 LYS B O 1
ATOM 3687 N N . ALA B 1 26 ? 14.539 19.5 79.188 1 20.41 26 ALA B N 1
ATOM 3688 C CA . ALA B 1 26 ? 15.664 19.375 78.25 1 20.41 26 ALA B CA 1
ATOM 3689 C C . ALA B 1 26 ? 15.188 18.969 76.875 1 20.41 26 ALA B C 1
ATOM 3691 O O . ALA B 1 26 ? 15.961 18.984 75.938 1 20.41 26 ALA B O 1
ATOM 3692 N N . THR B 1 27 ? 14.039 18.297 76.812 1 24.08 27 THR B N 1
ATOM 3693 C CA . THR B 1 27 ? 13.891 17.328 75.75 1 24.08 27 THR B CA 1
ATOM 3694 C C . THR B 1 27 ? 13.734 18.031 74.438 1 24.08 27 THR B C 1
ATOM 3696 O O . THR B 1 27 ? 13.609 17.391 73.375 1 24.08 27 THR B O 1
ATOM 3699 N N . LEU B 1 28 ? 13.438 19.328 74.5 1 23.91 28 LEU B N 1
ATOM 3700 C CA . LEU B 1 28 ? 12.906 19.859 73.25 1 23.91 28 LEU B CA 1
ATOM 3701 C C . LEU B 1 28 ? 13.977 19.859 72.188 1 23.91 28 LEU B C 1
ATOM 3703 O O . LEU B 1 28 ? 13.688 20.172 71.062 1 23.91 28 LEU B O 1
ATOM 3707 N N . PHE B 1 29 ? 15.234 20.016 72.625 1 25.02 29 PHE B N 1
ATOM 3708 C CA . PHE B 1 29 ? 16.234 20.469 71.688 1 25.02 29 PHE B CA 1
ATOM 3709 C C . PHE B 1 29 ? 16.359 19.484 70.562 1 25.02 29 PHE B C 1
ATOM 3711 O O . PHE B 1 29 ? 16.969 19.812 69.5 1 25.02 29 PHE B O 1
ATOM 3718 N N . VAL B 1 30 ? 16.234 18.234 70.938 1 28.27 30 VAL B N 1
ATOM 3719 C CA . VAL B 1 30 ? 16.797 17.25 70 1 28.27 30 VAL B CA 1
ATOM 3720 C C . VAL B 1 30 ? 16.062 17.297 68.688 1 28.27 30 VAL B C 1
ATOM 3722 O O . VAL B 1 30 ? 16.469 16.656 67.688 1 28.27 30 VAL B O 1
ATOM 3725 N N . LEU B 1 31 ? 14.852 17.812 68.75 1 26.81 31 LEU B N 1
ATOM 3726 C CA . LEU B 1 31 ? 14.047 17.594 67.562 1 26.81 31 LEU B CA 1
ATOM 3727 C C . LEU B 1 31 ? 14.625 18.375 66.375 1 26.81 31 LEU B C 1
ATOM 3729 O O . LEU B 1 31 ? 14.328 18.047 65.188 1 26.81 31 LEU B O 1
ATOM 3733 N N . LEU B 1 32 ? 15.203 19.516 66.688 1 28.25 32 LEU B N 1
ATOM 3734 C CA . LEU B 1 32 ? 15.492 20.406 65.562 1 28.25 32 LEU B CA 1
ATOM 3735 C C . LEU B 1 32 ? 16.547 19.781 64.625 1 28.25 32 LEU B C 1
ATOM 3737 O O . LEU B 1 32 ? 16.547 20.047 63.406 1 28.25 32 LEU B O 1
ATOM 3741 N N . LEU B 1 33 ? 17.547 19.172 65.25 1 28.77 33 LEU B N 1
ATOM 3742 C CA . LEU B 1 33 ? 18.672 18.766 64.438 1 28.77 33 LEU B CA 1
ATOM 3743 C C . LEU B 1 33 ? 18.219 17.797 63.344 1 28.77 33 LEU B C 1
ATOM 3745 O O . LEU B 1 33 ? 18.891 17.672 62.312 1 28.77 33 LEU B O 1
ATOM 3749 N N . LEU B 1 34 ? 17.297 16.938 63.719 1 29.22 34 LEU B N 1
ATOM 3750 C CA . LEU B 1 34 ? 17.047 15.875 62.75 1 29.22 34 LEU B CA 1
ATOM 3751 C C . LEU B 1 34 ? 16.469 16.438 61.469 1 29.22 34 LEU B C 1
ATOM 3753 O O . LEU B 1 34 ? 16.469 15.742 60.438 1 29.22 34 LEU B O 1
ATOM 3757 N N . LEU B 1 35 ? 15.812 17.562 61.531 1 30.25 35 LEU B N 1
ATOM 3758 C CA . LEU B 1 35 ? 15.172 17.984 60.312 1 30.25 35 LEU B CA 1
ATOM 3759 C C . LEU B 1 35 ? 16.203 18.438 59.281 1 30.25 35 LEU B C 1
ATOM 3761 O O . LEU B 1 35 ? 15.914 18.484 58.094 1 30.25 35 LEU B O 1
ATOM 3765 N N . CYS B 1 36 ? 17.266 19.062 59.781 1 29.22 36 CYS B N 1
ATOM 3766 C CA . CYS B 1 36 ? 18.172 19.656 58.781 1 29.22 36 CYS B CA 1
ATOM 3767 C C . CYS B 1 36 ? 18.781 18.578 57.906 1 29.22 36 CYS B C 1
ATOM 3769 O O . CYS B 1 36 ? 19.312 18.891 56.812 1 29.22 36 CYS B O 1
ATOM 3771 N N . ALA B 1 37 ? 19.203 17.516 58.562 1 29.88 37 ALA B N 1
ATOM 3772 C CA . ALA B 1 37 ? 20.016 16.562 57.781 1 29.88 37 ALA B CA 1
ATOM 3773 C C . ALA B 1 37 ? 19.234 16.031 56.594 1 29.88 37 ALA B C 1
ATOM 3775 O O . ALA B 1 37 ? 19.812 15.492 55.656 1 29.88 37 ALA B O 1
ATOM 3776 N N . LEU B 1 38 ? 17.922 15.906 56.781 1 30.06 38 LEU B N 1
ATOM 3777 C CA . LEU B 1 38 ? 17.266 15.273 55.656 1 30.06 38 LEU B CA 1
ATOM 3778 C C . LEU B 1 38 ? 17.266 16.188 54.438 1 30.06 38 LEU B C 1
ATOM 3780 O O . LEU B 1 38 ? 16.891 15.781 53.344 1 30.06 38 LEU B O 1
ATOM 3784 N N . TRP B 1 39 ? 17.438 17.469 54.656 1 29.64 39 TRP B N 1
ATOM 3785 C CA . TRP B 1 39 ? 17.234 18.312 53.5 1 29.64 39 TRP B CA 1
ATOM 3786 C C . TRP B 1 39 ? 18.344 18.109 52.469 1 29.64 39 TRP B C 1
ATOM 3788 O O . TRP B 1 39 ? 18.141 18.359 51.281 1 29.64 39 TRP B O 1
ATOM 3798 N N . PHE B 1 40 ? 19.578 18.094 53 1 30.48 40 PHE B N 1
ATOM 3799 C CA . PHE B 1 40 ? 20.656 18.188 52 1 30.48 40 PHE B CA 1
ATOM 3800 C C . PHE B 1 40 ? 20.594 17.031 51.031 1 30.48 40 PHE B C 1
ATOM 3802 O O . PHE B 1 40 ? 21.266 17.047 50 1 30.48 40 PHE B O 1
ATOM 3809 N N . LYS B 1 41 ? 20.391 15.875 51.531 1 28.14 41 LYS B N 1
ATOM 3810 C CA . LYS B 1 41 ? 20.672 14.758 50.656 1 28.14 41 LYS B CA 1
ATOM 3811 C C . LYS B 1 41 ? 19.734 14.742 49.469 1 28.14 41 LYS B C 1
ATOM 3813 O O . LYS B 1 41 ? 19.625 13.734 48.75 1 28.14 41 LYS B O 1
ATOM 3818 N N . ARG B 1 42 ? 18.891 15.711 49.406 1 29.58 42 ARG B N 1
ATOM 3819 C CA . ARG B 1 42 ? 17.969 15.516 48.281 1 29.58 42 ARG B CA 1
ATOM 3820 C C . ARG B 1 42 ? 18.703 15.57 46.969 1 29.58 42 ARG B C 1
ATOM 3822 O O . ARG B 1 42 ? 18.078 15.469 45.906 1 29.58 42 ARG B O 1
ATOM 3829 N N . ASN B 1 43 ? 19.844 16.281 47.031 1 25.88 43 ASN B N 1
ATOM 3830 C CA . ASN B 1 43 ? 20.203 16.672 45.688 1 25.88 43 ASN B CA 1
ATOM 3831 C C . ASN B 1 43 ? 20.406 15.461 44.781 1 25.88 43 ASN B C 1
ATOM 3833 O O . ASN B 1 43 ? 20.094 15.508 43.594 1 25.88 43 ASN B O 1
ATOM 3837 N N . GLN B 1 44 ? 21.438 14.656 45.25 1 26.19 44 GLN B N 1
ATOM 3838 C CA . GLN B 1 44 ? 22.094 13.945 44.188 1 26.19 44 GLN B CA 1
ATOM 3839 C C . GLN B 1 44 ? 21.219 12.812 43.625 1 26.19 44 GLN B C 1
ATOM 3841 O O . GLN B 1 44 ? 21.516 11.641 43.844 1 26.19 44 GLN B O 1
ATOM 3846 N N . LEU B 1 45 ? 20.016 12.641 43.969 1 27.27 45 LEU B N 1
ATOM 3847 C CA . LEU B 1 45 ? 19.516 11.477 43.25 1 27.27 45 LEU B CA 1
ATOM 3848 C C . LEU B 1 45 ? 19.812 11.586 41.75 1 27.27 45 LEU B C 1
ATOM 3850 O O . LEU B 1 45 ? 19.266 12.453 41.062 1 27.27 45 LEU B O 1
ATOM 3854 N N . THR B 1 46 ? 21.141 11.445 41.5 1 26.44 46 THR B N 1
ATOM 3855 C CA . THR B 1 46 ? 21.422 11.195 40.094 1 26.44 46 THR B CA 1
ATOM 3856 C C . THR B 1 46 ? 20.406 10.234 39.5 1 26.44 46 THR B C 1
ATOM 3858 O O . THR B 1 46 ? 20.234 9.109 39.969 1 26.44 46 THR B O 1
ATOM 3861 N N . ILE B 1 47 ? 19.234 10.758 39.188 1 28.95 47 ILE B N 1
ATOM 3862 C CA . ILE B 1 47 ? 18.422 9.945 38.281 1 28.95 47 ILE B CA 1
ATOM 3863 C C . ILE B 1 47 ? 19.344 9.188 37.344 1 28.95 47 ILE B C 1
ATOM 3865 O O . ILE B 1 47 ? 20.062 9.797 36.531 1 28.95 47 ILE B O 1
ATOM 3869 N N . LEU B 1 48 ? 20.047 8.211 37.938 1 28.22 48 LEU B N 1
ATOM 3870 C CA . LEU B 1 48 ? 20.531 7.301 36.906 1 28.22 48 LEU B CA 1
ATOM 3871 C C . LEU B 1 48 ? 19.469 7.113 35.812 1 28.22 48 LEU B C 1
ATOM 3873 O O . LEU B 1 48 ? 18.375 6.602 36.094 1 28.22 48 LEU B O 1
ATOM 3877 N N . CYS B 1 49 ? 19.281 8.234 35.156 1 28.16 49 CYS B N 1
ATOM 3878 C CA . CYS B 1 49 ? 18.625 7.852 33.906 1 28.16 49 CYS B CA 1
ATOM 3879 C C . CYS B 1 49 ? 19.141 6.508 33.406 1 28.16 49 CYS B C 1
ATOM 3881 O O . CYS B 1 49 ? 20.344 6.344 33.188 1 28.16 49 CYS B O 1
ATOM 3883 N N . PRO B 1 50 ? 18.641 5.434 34.094 1 31.06 50 PRO B N 1
ATOM 3884 C CA . PRO B 1 50 ? 19.172 4.297 33.344 1 31.06 50 PRO B CA 1
ATOM 3885 C C . PRO B 1 50 ? 19.453 4.641 31.875 1 31.06 50 PRO B C 1
ATOM 3887 O O . PRO B 1 50 ? 18.672 5.332 31.234 1 31.06 50 PRO B O 1
ATOM 3890 N N . ASN B 1 51 ? 20.656 5.074 31.656 1 29.41 51 ASN B N 1
ATOM 3891 C CA . ASN B 1 51 ? 20.984 4.816 30.25 1 29.41 51 ASN B CA 1
ATOM 3892 C C . ASN B 1 51 ? 20.281 3.568 29.734 1 29.41 51 ASN B C 1
ATOM 3894 O O . ASN B 1 51 ? 20.594 2.451 30.141 1 29.41 51 ASN B O 1
ATOM 3898 N N . LYS B 1 52 ? 19.016 3.584 29.75 1 33.06 52 LYS B N 1
ATOM 3899 C CA . LYS B 1 52 ? 18.516 2.52 28.891 1 33.06 52 LYS B CA 1
ATOM 3900 C C . LYS B 1 52 ? 19.453 2.285 27.703 1 33.06 52 LYS B C 1
ATOM 3902 O O . LYS B 1 52 ? 19.469 3.064 26.75 1 33.06 52 LYS B O 1
ATOM 3907 N N . THR B 1 53 ? 20.656 2.061 28.078 1 33.41 53 THR B N 1
ATOM 3908 C CA . THR B 1 53 ? 21.219 1.318 26.953 1 33.41 53 THR B CA 1
ATOM 3909 C C . THR B 1 53 ? 20.172 0.391 26.344 1 33.41 53 THR B C 1
ATOM 3911 O O . THR B 1 53 ? 19.828 -0.642 26.922 1 33.41 53 THR B O 1
ATOM 3914 N N . MET B 1 54 ? 19.094 0.817 26.062 1 36.19 54 MET B N 1
ATOM 3915 C CA . MET B 1 54 ? 18.375 -0.119 25.203 1 36.19 54 MET B CA 1
ATOM 3916 C C . MET B 1 54 ? 19.344 -1.004 24.438 1 36.19 54 MET B C 1
ATOM 3918 O O . MET B 1 54 ? 20.062 -0.528 23.547 1 36.19 54 MET B O 1
ATOM 3922 N N . SER B 1 55 ? 20.125 -1.729 25.078 1 41.09 55 SER B N 1
ATOM 3923 C CA . SER B 1 55 ? 20.797 -2.754 24.281 1 41.09 55 SER B CA 1
ATOM 3924 C C . SER B 1 55 ? 20.047 -3.023 22.984 1 41.09 55 SER B C 1
ATOM 3926 O O . SER B 1 55 ? 18.891 -3.457 23 1 41.09 55 SER B O 1
ATOM 3928 N N . GLU B 1 56 ? 20.109 -2.148 22.078 1 56.59 56 GLU B N 1
ATOM 3929 C CA . GLU B 1 56 ? 19.531 -2.328 20.75 1 56.59 56 GLU B CA 1
ATOM 3930 C C . GLU B 1 56 ? 19.5 -3.803 20.359 1 56.59 56 GLU B C 1
ATOM 3932 O O . GLU B 1 56 ? 20.547 -4.461 20.297 1 56.59 56 GLU B O 1
ATOM 3937 N N . ALA B 1 57 ? 18.422 -4.547 20.734 1 69.88 57 ALA B N 1
ATOM 3938 C CA . ALA B 1 57 ? 18.219 -5.957 20.406 1 69.88 57 ALA B CA 1
ATOM 3939 C C . ALA B 1 57 ? 18.734 -6.273 19.016 1 69.88 57 ALA B C 1
ATOM 3941 O O . ALA B 1 57 ? 18.469 -5.531 18.062 1 69.88 57 ALA B O 1
ATOM 3942 N N . ILE B 1 58 ? 19.75 -7.039 19 1 85.69 58 ILE B N 1
ATOM 3943 C CA . ILE B 1 58 ? 20.266 -7.555 17.734 1 85.69 58 ILE B CA 1
ATOM 3944 C C . ILE B 1 58 ? 19.141 -8.219 16.953 1 85.69 58 ILE B C 1
ATOM 3946 O O . ILE B 1 58 ? 18.594 -9.234 17.391 1 85.69 58 ILE B O 1
ATOM 3950 N N . GLN B 1 59 ? 18.75 -7.551 15.859 1 91.44 59 GLN B N 1
ATOM 3951 C CA . GLN B 1 59 ? 17.625 -8.078 15.07 1 91.44 59 GLN B CA 1
ATOM 3952 C C . GLN B 1 59 ? 18.109 -9.141 14.086 1 91.44 59 GLN B C 1
ATOM 3954 O O . GLN B 1 59 ? 17.328 -9.992 13.664 1 91.44 59 GLN B O 1
ATOM 3959 N N . ASP B 1 60 ? 19.359 -9.086 13.711 1 95.12 60 ASP B N 1
ATOM 3960 C CA . ASP B 1 60 ? 19.953 -10.086 12.828 1 95.12 60 ASP B CA 1
ATOM 3961 C C . ASP B 1 60 ? 21.234 -10.656 13.422 1 95.12 60 ASP B C 1
ATOM 3963 O O . ASP B 1 60 ? 22.312 -10.094 13.242 1 95.12 60 ASP B O 1
ATOM 3967 N N . PRO B 1 61 ? 21.188 -11.773 14.078 1 95.25 61 PRO B N 1
ATOM 3968 C CA . PRO B 1 61 ? 22.359 -12.352 14.742 1 95.25 61 PRO B CA 1
ATOM 3969 C C . PRO B 1 61 ? 23.469 -12.703 13.766 1 95.25 61 PRO B C 1
ATOM 3971 O O . PRO B 1 61 ? 23.219 -12.914 12.578 1 95.25 61 PRO B O 1
ATOM 3974 N N . PRO B 1 62 ? 24.703 -12.812 14.273 1 94.12 62 PRO B N 1
ATOM 3975 C CA . PRO B 1 62 ? 25.859 -13.008 13.398 1 94.12 62 PRO B CA 1
ATOM 3976 C C . PRO B 1 62 ? 25.969 -14.438 12.867 1 94.12 62 PRO B C 1
ATOM 3978 O O . PRO B 1 62 ? 26.75 -14.703 11.953 1 94.12 62 PRO B O 1
ATOM 3981 N N . GLU B 1 63 ? 25.266 -15.336 13.492 1 96.5 63 GLU B N 1
ATOM 3982 C CA . GLU B 1 63 ? 25.297 -16.719 13.008 1 96.5 63 GLU B CA 1
ATOM 3983 C C . GLU B 1 63 ? 24.984 -16.781 11.516 1 96.5 63 GLU B C 1
ATOM 3985 O O . GLU B 1 63 ? 24.109 -16.047 11.023 1 96.5 63 GLU B O 1
ATOM 3990 N N . LYS B 1 64 ? 25.625 -17.703 10.891 1 96.88 64 LYS B N 1
ATOM 3991 C CA . LYS B 1 64 ? 25.453 -17.812 9.445 1 96.88 64 LYS B CA 1
ATOM 3992 C C . LYS B 1 64 ? 24.109 -18.438 9.094 1 96.88 64 LYS B C 1
ATOM 3994 O O . LYS B 1 64 ? 23.656 -19.359 9.773 1 96.88 64 LYS B O 1
ATOM 3999 N N . THR B 1 65 ? 23.5 -17.984 8.062 1 97.75 65 THR B N 1
ATOM 4000 C CA . THR B 1 65 ? 22.281 -18.516 7.461 1 97.75 65 THR B CA 1
ATOM 4001 C C . THR B 1 65 ? 22.438 -18.672 5.949 1 97.75 65 THR B C 1
ATOM 4003 O O . THR B 1 65 ? 23.547 -18.516 5.418 1 97.75 65 THR B O 1
ATOM 4006 N N . PHE B 1 66 ? 21.297 -19 5.285 1 98.19 66 PHE B N 1
ATOM 4007 C CA . PHE B 1 66 ? 21.375 -19.141 3.836 1 98.19 66 PHE B CA 1
ATOM 4008 C C . PHE B 1 66 ? 21.734 -17.828 3.18 1 98.19 66 PHE B C 1
ATOM 4010 O O . PHE B 1 66 ? 22.203 -17.797 2.043 1 98.19 66 PHE B O 1
ATOM 4017 N N . TYR B 1 67 ? 21.578 -16.703 3.91 1 97.5 67 TYR B N 1
ATOM 4018 C CA . TYR B 1 67 ? 21.922 -15.391 3.393 1 97.5 67 TYR B CA 1
ATOM 4019 C C . TYR B 1 67 ? 23.438 -15.227 3.27 1 97.5 67 TYR B C 1
ATOM 4021 O O . TYR B 1 67 ? 23.922 -14.289 2.635 1 97.5 67 TYR B O 1
ATOM 4029 N N . ASP B 1 68 ? 24.172 -16.109 3.832 1 96.75 68 ASP B N 1
ATOM 4030 C CA . ASP B 1 68 ? 25.641 -16.016 3.82 1 96.75 68 ASP B CA 1
ATOM 4031 C C . ASP B 1 68 ? 26.234 -16.984 2.803 1 96.75 68 ASP B C 1
ATOM 4033 O O . ASP B 1 68 ? 27.453 -17.109 2.693 1 96.75 68 ASP B O 1
ATOM 4037 N N . ASP B 1 69 ? 25.406 -17.734 2.08 1 96.12 69 ASP B N 1
ATOM 4038 C CA . ASP B 1 69 ? 25.844 -18.688 1.071 1 96.12 69 ASP B CA 1
ATOM 4039 C C . ASP B 1 69 ? 25.922 -18.031 -0.307 1 96.12 69 ASP B C 1
ATOM 4041 O O . ASP B 1 69 ? 24.906 -17.859 -0.971 1 96.12 69 ASP B O 1
ATOM 4045 N N . PRO B 1 70 ? 27.062 -17.766 -0.803 1 93.25 70 PRO B N 1
ATOM 4046 C CA . PRO B 1 70 ? 27.188 -17.016 -2.057 1 93.25 70 PRO B CA 1
ATOM 4047 C C . PRO B 1 70 ? 26.812 -17.844 -3.281 1 93.25 70 PRO B C 1
ATOM 4049 O O . PRO B 1 70 ? 26.719 -17.297 -4.387 1 93.25 70 PRO B O 1
ATOM 4052 N N . THR B 1 71 ? 26.578 -19.078 -3.129 1 94.88 71 THR B N 1
ATOM 4053 C CA . THR B 1 71 ? 26.25 -19.938 -4.262 1 94.88 71 THR B CA 1
ATOM 4054 C C . THR B 1 71 ? 24.75 -19.922 -4.539 1 94.88 71 THR B C 1
ATOM 4056 O O . THR B 1 71 ? 24.297 -20.406 -5.578 1 94.88 71 THR B O 1
ATOM 4059 N N . LEU B 1 72 ? 24.016 -19.375 -3.631 1 96.38 72 LEU B N 1
ATOM 4060 C CA . LEU B 1 72 ? 22.578 -19.344 -3.805 1 96.38 72 LEU B CA 1
ATOM 4061 C C . LEU B 1 72 ? 22.156 -18.203 -4.73 1 96.38 72 LEU B C 1
ATOM 4063 O O . LEU B 1 72 ? 22.922 -17.281 -4.961 1 96.38 72 LEU B O 1
ATOM 4067 N N . SER B 1 73 ? 20.984 -18.344 -5.312 1 96.94 73 SER B N 1
ATOM 4068 C CA . SER B 1 73 ? 20.422 -17.375 -6.254 1 96.94 73 SER B CA 1
ATOM 4069 C C . SER B 1 73 ? 18.953 -17.078 -5.961 1 96.94 73 SER B C 1
ATOM 4071 O O . SER B 1 73 ? 18.234 -17.969 -5.508 1 96.94 73 SER B O 1
ATOM 4073 N N . TYR B 1 74 ? 18.578 -15.828 -6.199 1 97.62 74 TYR B N 1
ATOM 4074 C CA . TYR B 1 74 ? 17.172 -15.445 -6.105 1 97.62 74 TYR B CA 1
ATOM 4075 C C . TYR B 1 74 ? 16.422 -15.781 -7.391 1 97.62 74 TYR B C 1
ATOM 4077 O O . TYR B 1 74 ? 15.188 -15.734 -7.43 1 97.62 74 TYR B O 1
ATOM 4085 N N . SER B 1 75 ? 17.109 -16.109 -8.422 1 96.44 75 SER B N 1
ATOM 4086 C CA . SER B 1 75 ? 16.531 -16.312 -9.75 1 96.44 75 SER B CA 1
ATOM 4087 C C . SER B 1 75 ? 15.75 -17.625 -9.812 1 96.44 75 SER B C 1
ATOM 4089 O O . SER B 1 75 ? 16.188 -18.641 -9.273 1 96.44 75 SER B O 1
ATOM 4091 N N . VAL B 1 76 ? 14.602 -17.578 -10.484 1 96.5 76 VAL B N 1
ATOM 4092 C CA . VAL B 1 76 ? 13.75 -18.75 -10.672 1 96.5 76 VAL B CA 1
ATOM 4093 C C . VAL B 1 76 ? 14.453 -19.75 -11.57 1 96.5 76 VAL B C 1
ATOM 4095 O O . VAL B 1 76 ? 14.086 -20.922 -11.609 1 96.5 76 VAL B O 1
ATOM 4098 N N . GLU B 1 77 ? 15.531 -19.344 -12.211 1 95.44 77 GLU B N 1
ATOM 4099 C CA . GLU B 1 77 ? 16.281 -20.203 -13.125 1 95.44 77 GLU B CA 1
ATOM 4100 C C . GLU B 1 77 ? 17.094 -21.25 -12.359 1 95.44 77 GLU B C 1
ATOM 4102 O O . GLU B 1 77 ? 17.438 -22.297 -12.906 1 95.44 77 GLU B O 1
ATOM 4107 N N . GLU B 1 78 ? 17.453 -20.906 -11.148 1 96.38 78 GLU B N 1
ATOM 4108 C CA . GLU B 1 78 ? 18.312 -21.797 -10.344 1 96.38 78 GLU B CA 1
ATOM 4109 C C . GLU B 1 78 ? 17.484 -22.547 -9.305 1 96.38 78 GLU B C 1
ATOM 4111 O O . GLU B 1 78 ? 16.781 -21.938 -8.5 1 96.38 78 GLU B O 1
ATOM 4116 N N . PRO B 1 79 ? 17.594 -23.875 -9.32 1 97.12 79 PRO B N 1
ATOM 4117 C CA . PRO B 1 79 ? 16.859 -24.625 -8.312 1 97.12 79 PRO B CA 1
ATOM 4118 C C . PRO B 1 79 ? 17.344 -24.359 -6.891 1 97.12 79 PRO B C 1
ATOM 4120 O O . PRO B 1 79 ? 18.531 -24.109 -6.68 1 97.12 79 PRO B O 1
ATOM 4123 N N . MET B 1 80 ? 16.5 -24.344 -5.961 1 98 80 MET B N 1
ATOM 4124 C CA . MET B 1 80 ? 16.797 -24.219 -4.539 1 98 80 MET B CA 1
ATOM 4125 C C . MET B 1 80 ? 16.688 -25.562 -3.844 1 98 80 MET B C 1
ATOM 4127 O O . MET B 1 80 ? 15.719 -26.297 -4.047 1 98 80 MET B O 1
ATOM 4131 N N . LYS B 1 81 ? 17.719 -25.953 -3.121 1 98.19 81 LYS B N 1
ATOM 4132 C CA . LYS B 1 81 ? 17.703 -27.219 -2.379 1 98.19 81 LYS B CA 1
ATOM 4133 C C . LYS B 1 81 ? 17.656 -26.969 -0.875 1 98.19 81 LYS B C 1
ATOM 4135 O O . LYS B 1 81 ? 18.234 -25.984 -0.383 1 98.19 81 LYS B O 1
ATOM 4140 N N . GLN B 1 82 ? 16.906 -27.781 -0.153 1 98.56 82 GLN B N 1
ATOM 4141 C CA . GLN B 1 82 ? 16.828 -27.797 1.304 1 98.56 82 GLN B CA 1
ATOM 4142 C C . GLN B 1 82 ? 16.281 -26.469 1.839 1 98.56 82 GLN B C 1
ATOM 4144 O O . GLN B 1 82 ? 16.781 -25.953 2.838 1 98.56 82 GLN B O 1
ATOM 4149 N N . TRP B 1 83 ? 15.312 -25.922 1.145 1 98.81 83 TRP B N 1
ATOM 4150 C CA . TRP B 1 83 ? 14.773 -24.625 1.54 1 98.81 83 TRP B CA 1
ATOM 4151 C C . TRP B 1 83 ? 14.102 -24.703 2.908 1 98.81 83 TRP B C 1
ATOM 4153 O O . TRP B 1 83 ? 14.242 -23.797 3.729 1 98.81 83 TRP B O 1
ATOM 4163 N N . ASP B 1 84 ? 13.383 -25.812 3.191 1 98.75 84 ASP B N 1
ATOM 4164 C CA . ASP B 1 84 ? 12.711 -25.938 4.48 1 98.75 84 ASP B CA 1
ATOM 4165 C C . ASP B 1 84 ? 13.719 -25.875 5.629 1 98.75 84 ASP B C 1
ATOM 4167 O O . ASP B 1 84 ? 13.469 -25.219 6.645 1 98.75 84 ASP B O 1
ATOM 4171 N N . LYS B 1 85 ? 14.805 -26.547 5.422 1 98.69 85 LYS B N 1
ATOM 4172 C CA . LYS B 1 85 ? 15.852 -26.531 6.438 1 98.69 85 LYS B CA 1
ATOM 4173 C C . LYS B 1 85 ? 16.469 -25.141 6.578 1 98.69 85 LYS B C 1
ATOM 4175 O O . LYS B 1 85 ? 16.641 -24.656 7.691 1 98.69 85 LYS B O 1
ATOM 4180 N N . LYS B 1 86 ? 16.828 -24.562 5.461 1 98.69 86 LYS B N 1
ATOM 4181 C CA . LYS B 1 86 ? 17.406 -23.219 5.449 1 98.69 86 LYS B CA 1
ATOM 4182 C C . LYS B 1 86 ? 16.484 -22.219 6.125 1 98.69 86 LYS B C 1
ATOM 4184 O O . LYS B 1 86 ? 16.922 -21.438 6.973 1 98.69 86 LYS B O 1
ATOM 4189 N N . ARG B 1 87 ? 15.227 -22.234 5.773 1 98.25 87 ARG B N 1
ATOM 4190 C CA . ARG B 1 87 ? 14.227 -21.312 6.305 1 98.25 87 ARG B CA 1
ATOM 4191 C C . ARG B 1 87 ? 14 -21.547 7.793 1 98.25 87 ARG B C 1
ATOM 4193 O O . ARG B 1 87 ? 13.93 -20.594 8.57 1 98.25 87 ARG B O 1
ATOM 4200 N N . SER B 1 88 ? 13.867 -22.797 8.195 1 97.81 88 SER B N 1
ATOM 4201 C CA . SER B 1 88 ? 13.68 -23.125 9.602 1 97.81 88 SER B CA 1
ATOM 4202 C C . SER B 1 88 ? 14.859 -22.656 10.453 1 97.81 88 SER B C 1
ATOM 4204 O O . SER B 1 88 ? 14.664 -22.141 11.562 1 97.81 88 SER B O 1
ATOM 4206 N N . HIS B 1 89 ? 16.047 -22.875 9.922 1 98.38 89 HIS B N 1
ATOM 4207 C CA . HIS B 1 89 ? 17.234 -22.406 10.625 1 98.38 89 HIS B CA 1
ATOM 4208 C C . HIS B 1 89 ? 17.203 -20.891 10.82 1 98.38 89 HIS B C 1
ATOM 4210 O O . HIS B 1 89 ? 17.484 -20.391 11.914 1 98.38 89 HIS B O 1
ATOM 4216 N N . TRP B 1 90 ? 16.844 -20.141 9.766 1 98.06 90 TRP B N 1
ATOM 4217 C CA . TRP B 1 90 ? 16.75 -18.688 9.875 1 98.06 90 TRP B CA 1
ATOM 4218 C C . TRP B 1 90 ? 15.703 -18.281 10.906 1 98.06 90 TRP B C 1
ATOM 4220 O O . TRP B 1 90 ? 15.938 -17.375 11.719 1 98.06 90 TRP B O 1
ATOM 4230 N N . LEU B 1 91 ? 14.57 -18.922 10.945 1 97.44 91 LEU B N 1
ATOM 4231 C CA . LEU B 1 91 ? 13.484 -18.609 11.867 1 97.44 91 LEU B CA 1
ATOM 4232 C C . LEU B 1 91 ? 13.898 -18.875 13.312 1 97.44 91 LEU B C 1
ATOM 4234 O O . LEU B 1 91 ? 13.508 -18.141 14.227 1 97.44 91 LEU B O 1
ATOM 4238 N N . GLN B 1 92 ? 14.656 -19.891 13.508 1 97.12 92 GLN B N 1
ATOM 4239 C CA . GLN B 1 92 ? 15.141 -20.219 14.844 1 97.12 92 GLN B CA 1
ATOM 4240 C C . GLN B 1 92 ? 16.031 -19.094 15.383 1 97.12 92 GLN B C 1
ATOM 4242 O O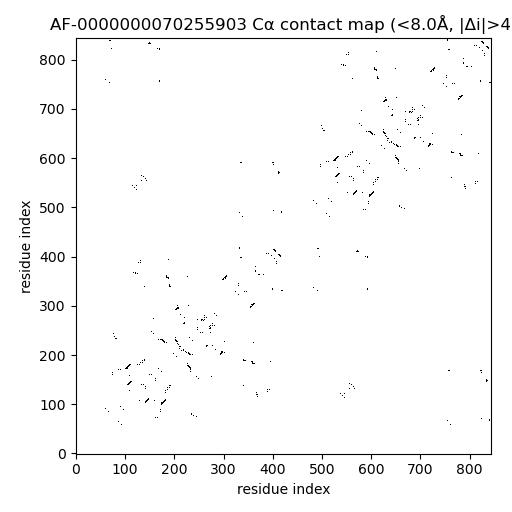 . GLN B 1 92 ? 16.031 -18.812 16.578 1 97.12 92 GLN B O 1
ATOM 4247 N N . LEU B 1 93 ? 16.734 -18.516 14.477 1 96.88 93 LEU B N 1
ATOM 4248 C CA . LEU B 1 93 ? 17.656 -17.453 14.859 1 96.88 93 LEU B CA 1
ATOM 4249 C C . LEU B 1 93 ? 16.922 -16.125 15.008 1 96.88 93 LEU B C 1
ATOM 4251 O O . LEU B 1 93 ? 17.484 -15.156 15.539 1 96.88 93 LEU B O 1
ATOM 4255 N N . HIS B 1 94 ? 15.68 -16.047 14.523 1 96.19 94 HIS B N 1
ATOM 4256 C CA . HIS B 1 94 ? 14.867 -14.828 14.578 1 96.19 94 HIS B CA 1
ATOM 4257 C C . HIS B 1 94 ? 13.508 -15.094 15.211 1 96.19 94 HIS B C 1
ATOM 4259 O O . HIS B 1 94 ? 12.477 -14.938 14.562 1 96.19 94 HIS B O 1
ATOM 4265 N N . PRO B 1 95 ? 13.453 -15.344 16.484 1 93.88 95 PRO B N 1
ATOM 4266 C CA . PRO B 1 95 ? 12.219 -15.797 17.141 1 93.88 95 PRO B CA 1
ATOM 4267 C C . PRO B 1 95 ? 11.117 -14.742 17.109 1 93.88 95 PRO B C 1
ATOM 4269 O O . PRO B 1 95 ? 9.93 -15.086 17.094 1 93.88 95 PRO B O 1
ATOM 4272 N N . SER B 1 96 ? 11.461 -13.484 17.062 1 90.56 96 SER B N 1
ATOM 4273 C CA . SER B 1 96 ? 10.453 -12.43 16.984 1 90.56 96 SER B CA 1
ATOM 4274 C C . SER B 1 96 ? 9.617 -12.539 15.719 1 90.56 96 SER B C 1
ATOM 4276 O O . SER B 1 96 ? 8.477 -12.078 15.68 1 90.56 96 SER B O 1
ATOM 4278 N N . PHE B 1 97 ? 10.156 -13.203 14.703 1 92.88 97 PHE B N 1
ATOM 4279 C CA . PHE B 1 97 ? 9.445 -13.344 13.438 1 92.88 97 PHE B CA 1
ATOM 4280 C C . PHE B 1 97 ? 8.828 -14.727 13.312 1 92.88 97 PHE B C 1
ATOM 4282 O O . PHE B 1 97 ? 8.016 -14.977 12.414 1 92.88 97 PHE B O 1
ATOM 4289 N N . ALA B 1 98 ? 9.234 -15.602 14.211 1 87.94 98 ALA B N 1
ATOM 4290 C CA . ALA B 1 98 ? 8.719 -16.969 14.164 1 87.94 98 ALA B CA 1
ATOM 4291 C C . ALA B 1 98 ? 7.312 -17.047 14.75 1 87.94 98 ALA B C 1
ATOM 4293 O O . ALA B 1 98 ? 6.484 -17.828 14.289 1 87.94 98 ALA B O 1
ATOM 4294 N N . ALA B 1 99 ? 7.082 -16.156 15.68 1 82.56 99 ALA B N 1
ATOM 4295 C CA . ALA B 1 99 ? 5.754 -16.125 16.281 1 82.56 99 ALA B CA 1
ATOM 4296 C C . ALA B 1 99 ? 4.703 -15.68 15.273 1 82.56 99 ALA B C 1
ATOM 4298 O O . ALA B 1 99 ? 4.836 -14.625 14.648 1 82.56 99 ALA B O 1
ATOM 4299 N N . GLY B 1 100 ? 3.744 -16.469 14.984 1 80.44 100 GLY B N 1
ATOM 4300 C CA . GLY B 1 100 ? 2.664 -16.125 14.078 1 80.44 100 GLY B CA 1
ATOM 4301 C C . GLY B 1 100 ? 3.029 -16.297 12.617 1 80.44 100 GLY B C 1
ATOM 4302 O O . GLY B 1 100 ? 2.264 -15.922 11.727 1 80.44 100 GLY B O 1
ATOM 4303 N N . ALA B 1 101 ? 4.164 -16.859 12.398 1 82.75 101 ALA B N 1
ATOM 4304 C CA . ALA B 1 101 ? 4.652 -17 11.023 1 82.75 101 ALA B CA 1
ATOM 4305 C C . ALA B 1 101 ? 3.719 -17.891 10.203 1 82.75 101 ALA B C 1
ATOM 4307 O O . ALA B 1 101 ? 3.529 -17.656 9.008 1 82.75 101 ALA B O 1
ATOM 4308 N N . SER B 1 102 ? 3.037 -18.75 10.844 1 86.31 102 SER B N 1
ATOM 4309 C CA . SER B 1 102 ? 2.248 -19.75 10.133 1 86.31 102 SER B CA 1
ATOM 4310 C C . SER B 1 102 ? 1.047 -19.125 9.445 1 86.31 102 SER B C 1
ATOM 4312 O O . SER B 1 102 ? 0.527 -19.656 8.469 1 86.31 102 SER B O 1
ATOM 4314 N N . ASP B 1 103 ? 0.684 -17.922 9.875 1 91.62 103 ASP B N 1
ATOM 4315 C CA . ASP B 1 103 ? -0.507 -17.297 9.297 1 91.62 103 ASP B CA 1
ATOM 4316 C C . ASP B 1 103 ? -0.151 -16.016 8.547 1 91.62 103 ASP B C 1
ATOM 4318 O O . ASP B 1 103 ? -1.038 -15.281 8.125 1 91.62 103 ASP B O 1
ATOM 4322 N N . ARG B 1 104 ? 1.1 -15.797 8.398 1 96.62 104 ARG B N 1
ATOM 4323 C CA . ARG B 1 104 ? 1.519 -14.539 7.785 1 96.62 104 ARG B CA 1
ATOM 4324 C C . ARG B 1 104 ? 1.389 -14.594 6.27 1 96.62 104 ARG B C 1
ATOM 4326 O O . ARG B 1 104 ? 1.87 -15.539 5.633 1 96.62 104 ARG B O 1
ATOM 4333 N N . ILE B 1 105 ? 0.695 -13.609 5.699 1 98.25 105 ILE B N 1
ATOM 4334 C CA . ILE B 1 105 ? 0.46 -13.508 4.266 1 98.25 105 ILE B CA 1
ATOM 4335 C C . ILE B 1 105 ? 1.16 -12.266 3.715 1 98.25 105 ILE B C 1
ATOM 4337 O O . ILE B 1 105 ? 1.125 -11.203 4.336 1 98.25 105 ILE B O 1
ATOM 4341 N N . LEU B 1 106 ? 1.891 -12.367 2.668 1 98.69 106 LEU B N 1
ATOM 4342 C CA . LEU B 1 106 ? 2.354 -11.25 1.851 1 98.69 106 LEU B CA 1
ATOM 4343 C C . LEU B 1 106 ? 1.688 -11.266 0.479 1 98.69 106 LEU B C 1
ATOM 4345 O O . LEU B 1 106 ? 1.841 -12.227 -0.277 1 98.69 106 LEU B O 1
ATOM 4349 N N . VAL B 1 107 ? 0.888 -10.242 0.16 1 98.88 107 VAL B N 1
ATOM 4350 C CA . VAL B 1 107 ? 0.223 -10.125 -1.135 1 98.88 107 VAL B CA 1
ATOM 4351 C C . VAL B 1 107 ? 1.185 -9.523 -2.156 1 98.88 107 VAL B C 1
ATOM 4353 O O . VAL B 1 107 ? 1.861 -8.531 -1.873 1 98.88 107 VAL B O 1
ATOM 4356 N N . LEU B 1 108 ? 1.306 -10.188 -3.301 1 98.75 108 LEU B N 1
ATOM 4357 C CA . LEU B 1 108 ? 2.117 -9.719 -4.418 1 98.75 108 LEU B CA 1
ATOM 4358 C C . LEU B 1 108 ? 1.241 -9.352 -5.609 1 98.75 108 LEU B C 1
ATOM 4360 O O . LEU B 1 108 ? 0.27 -10.047 -5.91 1 98.75 108 LEU B O 1
ATOM 4364 N N . THR B 1 109 ? 1.513 -8.273 -6.211 1 98.56 109 THR B N 1
ATOM 4365 C CA . THR B 1 109 ? 0.898 -7.844 -7.461 1 98.56 109 THR B CA 1
ATOM 4366 C C . THR B 1 109 ? 1.892 -7.051 -8.305 1 98.56 109 THR B C 1
ATOM 4368 O O . THR B 1 109 ? 3.031 -6.828 -7.891 1 98.56 109 THR B O 1
ATOM 4371 N N . GLY B 1 110 ? 1.561 -6.754 -9.523 1 96.56 110 GLY B N 1
ATOM 4372 C CA . GLY B 1 110 ? 2.531 -6.043 -10.344 1 96.56 110 GLY B CA 1
ATOM 4373 C C . GLY B 1 110 ? 2.025 -5.738 -11.742 1 96.56 110 GLY B C 1
ATOM 4374 O O . GLY B 1 110 ? 0.931 -6.16 -12.117 1 96.56 110 GLY B O 1
ATOM 4375 N N . SER B 1 111 ? 2.756 -4.98 -12.43 1 95.56 111 SER B N 1
ATOM 4376 C CA . SER B 1 111 ? 2.502 -4.59 -13.812 1 95.56 111 SER B CA 1
ATOM 4377 C C . SER B 1 111 ? 3.803 -4.43 -14.594 1 95.56 111 SER B C 1
ATOM 4379 O O . SER B 1 111 ? 4.891 -4.586 -14.031 1 95.56 111 SER B O 1
ATOM 4381 N N . GLN B 1 112 ? 3.691 -4.168 -15.859 1 94.81 112 GLN B N 1
ATOM 4382 C CA . GLN B 1 112 ? 4.852 -3.855 -16.688 1 94.81 112 GLN B CA 1
ATOM 4383 C C . GLN B 1 112 ? 5.5 -2.545 -16.25 1 94.81 112 GLN B C 1
ATOM 4385 O O . GLN B 1 112 ? 4.852 -1.699 -15.633 1 94.81 112 GLN B O 1
ATOM 4390 N N . PRO B 1 113 ? 6.75 -2.369 -16.578 1 94.88 113 PRO B N 1
ATOM 4391 C CA . PRO B 1 113 ? 7.484 -1.193 -16.109 1 94.88 113 PRO B CA 1
ATOM 4392 C C . PRO B 1 113 ? 7.102 0.081 -16.859 1 94.88 113 PRO B C 1
ATOM 4394 O O . PRO B 1 113 ? 7.289 1.186 -16.328 1 94.88 113 PRO B O 1
ATOM 4397 N N . THR B 1 114 ? 6.535 -0.011 -18.047 1 94.75 114 THR B N 1
ATOM 4398 C CA . THR B 1 114 ? 6.227 1.155 -18.859 1 94.75 114 THR B CA 1
ATOM 4399 C C . THR B 1 114 ? 4.789 1.617 -18.625 1 94.75 114 THR B C 1
ATOM 4401 O O . THR B 1 114 ? 3.945 0.834 -18.188 1 94.75 114 THR B O 1
ATOM 4404 N N . PRO B 1 115 ? 4.512 2.914 -18.922 1 95.94 115 PRO B N 1
ATOM 4405 C CA . PRO B 1 115 ? 3.119 3.359 -18.844 1 95.94 115 PRO B CA 1
ATOM 4406 C C . PRO B 1 115 ? 2.188 2.527 -19.719 1 95.94 115 PRO B C 1
ATOM 4408 O O . PRO B 1 115 ? 2.604 2.033 -20.766 1 95.94 115 PRO B O 1
ATOM 4411 N N . CYS B 1 116 ? 0.979 2.432 -19.281 1 96.38 116 CYS B N 1
ATOM 4412 C CA . CYS B 1 116 ? -0.032 1.722 -20.062 1 96.38 116 CYS B CA 1
ATOM 4413 C C . CYS B 1 116 ? -0.297 2.428 -21.375 1 96.38 116 CYS B C 1
ATOM 4415 O O . CYS B 1 116 ? -0.26 3.656 -21.453 1 96.38 116 CYS B O 1
ATOM 4417 N N . LYS B 1 117 ? -0.586 1.643 -22.391 1 95 117 LYS B N 1
ATOM 4418 C CA . LYS B 1 117 ? -1.021 2.182 -23.672 1 95 117 LYS B CA 1
ATOM 4419 C C . LYS B 1 117 ? -2.418 2.787 -23.562 1 95 117 LYS B C 1
ATOM 4421 O O . LYS B 1 117 ? -2.688 3.844 -24.141 1 95 117 LYS B O 1
ATOM 4426 N N . ASN B 1 118 ? -3.289 2.043 -22.875 1 92.69 118 ASN B N 1
ATOM 4427 C CA . ASN B 1 118 ? -4.621 2.566 -22.594 1 92.69 118 ASN B CA 1
ATOM 4428 C C . ASN B 1 118 ? -4.559 3.797 -21.688 1 92.69 118 ASN B C 1
ATOM 4430 O O . ASN B 1 118 ? -4.023 3.732 -20.578 1 92.69 118 ASN B O 1
ATOM 4434 N N . PRO B 1 119 ? -5.133 4.883 -22.125 1 91.56 119 PRO B N 1
ATOM 4435 C CA . PRO B 1 119 ? -4.984 6.148 -21.391 1 91.56 119 PRO B CA 1
ATOM 4436 C C . PRO B 1 119 ? -5.496 6.066 -19.953 1 91.56 119 PRO B C 1
ATOM 4438 O O . PRO B 1 119 ? -5.004 6.785 -19.078 1 91.56 119 PRO B O 1
ATOM 4441 N N . ILE B 1 120 ? -6.438 5.242 -19.703 1 93.69 120 ILE B N 1
ATOM 4442 C CA . ILE B 1 120 ? -6.957 5.18 -18.344 1 93.69 120 ILE B CA 1
ATOM 4443 C C . ILE B 1 120 ? -6.379 3.959 -17.625 1 93.69 120 ILE B C 1
ATOM 4445 O O . ILE B 1 120 ? -6.766 3.652 -16.5 1 93.69 120 ILE B O 1
ATOM 4449 N N . GLY B 1 121 ? -5.484 3.23 -18.328 1 95.88 121 GLY B N 1
ATOM 4450 C CA . GLY B 1 121 ? -4.961 1.974 -17.812 1 95.88 121 GLY B CA 1
ATOM 4451 C C . GLY B 1 121 ? -4.246 2.123 -16.484 1 95.88 121 GLY B C 1
ATOM 4452 O O . GLY B 1 121 ? -4.547 1.404 -15.531 1 95.88 121 GLY B O 1
ATOM 4453 N N . ASP B 1 122 ? -3.34 3.096 -16.422 1 97.62 122 ASP B N 1
ATOM 4454 C CA . ASP B 1 122 ? -2.57 3.275 -15.195 1 97.62 122 ASP B CA 1
ATOM 4455 C C . ASP B 1 122 ? -3.455 3.783 -14.062 1 97.62 122 ASP B C 1
ATOM 4457 O O . ASP B 1 122 ? -3.193 3.5 -12.891 1 97.62 122 ASP B O 1
ATOM 4461 N N . HIS B 1 123 ? -4.504 4.52 -14.367 1 97.44 123 HIS B N 1
ATOM 4462 C CA . HIS B 1 123 ? -5.469 4.926 -13.352 1 97.44 123 HIS B CA 1
ATOM 4463 C C . HIS B 1 123 ? -6.164 3.715 -12.734 1 97.44 123 HIS B C 1
ATOM 4465 O O . HIS B 1 123 ? -6.309 3.635 -11.516 1 97.44 123 HIS B O 1
ATOM 4471 N N . LEU B 1 124 ? -6.566 2.822 -13.578 1 96.88 124 LEU B N 1
ATOM 4472 C CA . LEU B 1 124 ? -7.211 1.604 -13.102 1 96.88 124 LEU B CA 1
ATOM 4473 C C . LEU B 1 124 ? -6.242 0.759 -12.281 1 96.88 124 LEU B C 1
ATOM 4475 O O . LEU B 1 124 ? -6.609 0.223 -11.234 1 96.88 124 LEU B O 1
ATOM 4479 N N . LEU B 1 125 ? -4.984 0.648 -12.727 1 97.69 125 LEU B N 1
ATOM 4480 C CA . LEU B 1 125 ? -3.982 -0.106 -11.984 1 97.69 125 LEU B CA 1
ATOM 4481 C C . LEU B 1 125 ? -3.738 0.518 -10.617 1 97.69 125 LEU B C 1
ATOM 4483 O O . LEU B 1 125 ? -3.574 -0.196 -9.625 1 97.69 125 LEU B O 1
ATOM 4487 N N . LEU B 1 126 ? -3.676 1.831 -10.57 1 98.38 126 LEU B N 1
ATOM 4488 C CA . LEU B 1 126 ? -3.512 2.547 -9.312 1 98.38 126 LEU B CA 1
ATOM 4489 C C . LEU B 1 126 ? -4.648 2.221 -8.352 1 98.38 126 LEU B C 1
ATOM 4491 O O . LEU B 1 126 ? -4.41 1.922 -7.176 1 98.38 126 LEU B O 1
ATOM 4495 N N . ARG B 1 127 ? -5.84 2.236 -8.828 1 98.25 127 ARG B N 1
ATOM 4496 C CA . ARG B 1 127 ? -7.004 1.958 -7.992 1 98.25 127 ARG B CA 1
ATOM 4497 C C . ARG B 1 127 ? -7.039 0.492 -7.57 1 98.25 127 ARG B C 1
ATOM 4499 O O . ARG B 1 127 ? -7.453 0.171 -6.457 1 98.25 127 ARG B O 1
ATOM 4506 N N . CYS B 1 128 ? -6.656 -0.392 -8.453 1 98.5 128 CYS B N 1
ATOM 4507 C CA . CYS B 1 128 ? -6.559 -1.805 -8.109 1 98.5 128 CYS B CA 1
ATOM 4508 C C . CYS B 1 128 ? -5.504 -2.025 -7.023 1 98.5 128 CYS B C 1
ATOM 4510 O O . CYS B 1 128 ? -5.711 -2.822 -6.109 1 98.5 128 CYS B O 1
ATOM 4512 N N . PHE B 1 129 ? -4.367 -1.326 -7.152 1 98.75 129 PHE B N 1
ATOM 4513 C CA . PHE B 1 129 ? -3.316 -1.418 -6.145 1 98.75 129 PHE B CA 1
ATOM 4514 C C . PHE B 1 129 ? -3.809 -0.896 -4.801 1 98.75 129 PHE B C 1
ATOM 4516 O O . PHE B 1 129 ? -3.598 -1.532 -3.766 1 98.75 129 PHE B O 1
ATOM 4523 N N . LYS B 1 130 ? -4.477 0.209 -4.793 1 98.88 130 LYS B N 1
ATOM 4524 C CA . LYS B 1 130 ? -5.09 0.745 -3.582 1 98.88 130 LYS B CA 1
ATOM 4525 C C . LYS B 1 130 ? -6 -0.288 -2.924 1 98.88 130 LYS B C 1
ATOM 4527 O O . LYS B 1 130 ? -5.996 -0.436 -1.699 1 98.88 130 LYS B O 1
ATOM 4532 N N . ASN B 1 131 ? -6.859 -0.917 -3.709 1 98.88 131 ASN B N 1
ATOM 4533 C CA . ASN B 1 131 ? -7.758 -1.965 -3.234 1 98.88 131 ASN B CA 1
ATOM 4534 C C . ASN B 1 131 ? -7.008 -3.031 -2.441 1 98.88 131 ASN B C 1
ATOM 4536 O O . ASN B 1 131 ? -7.426 -3.408 -1.347 1 98.88 131 ASN B O 1
ATOM 4540 N N . LYS B 1 132 ? -5.898 -3.484 -2.982 1 98.94 132 LYS B N 1
ATOM 4541 C CA . LYS B 1 132 ? -5.105 -4.527 -2.342 1 98.94 132 LYS B CA 1
ATOM 4542 C C . LYS B 1 132 ? -4.414 -4 -1.086 1 98.94 132 LYS B C 1
ATOM 4544 O O . LYS B 1 132 ? -4.312 -4.711 -0.083 1 98.94 132 LYS B O 1
ATOM 4549 N N . VAL B 1 133 ? -3.934 -2.771 -1.125 1 98.88 133 VAL B N 1
ATOM 4550 C CA . VAL B 1 133 ? -3.309 -2.146 0.036 1 98.88 133 VAL B CA 1
ATOM 4551 C C . VAL B 1 133 ? -4.336 -1.997 1.156 1 98.88 133 VAL B C 1
ATOM 4553 O O . VAL B 1 133 ? -4.035 -2.271 2.322 1 98.88 133 VAL B O 1
ATOM 4556 N N . ASP B 1 134 ? -5.586 -1.586 0.818 1 98.81 134 ASP B N 1
ATOM 4557 C CA . ASP B 1 134 ? -6.652 -1.453 1.806 1 98.81 134 ASP B CA 1
ATOM 4558 C C . ASP B 1 134 ? -6.969 -2.799 2.455 1 98.81 134 ASP B C 1
ATOM 4560 O O . ASP B 1 134 ? -7.102 -2.889 3.678 1 98.81 134 ASP B O 1
ATOM 4564 N N . TYR B 1 135 ? -7.117 -3.814 1.644 1 98.81 135 TYR B N 1
ATOM 4565 C CA . TYR B 1 135 ? -7.406 -5.137 2.186 1 98.81 135 TYR B CA 1
ATOM 4566 C C . TYR B 1 135 ? -6.328 -5.57 3.17 1 98.81 135 TYR B C 1
ATOM 4568 O O . TYR B 1 135 ? -6.629 -6.078 4.254 1 98.81 135 TYR B O 1
ATOM 4576 N N . CYS B 1 136 ? -5.039 -5.367 2.764 1 98.56 136 CYS B N 1
ATOM 4577 C CA . CYS B 1 136 ? -3.924 -5.793 3.602 1 98.56 136 CYS B CA 1
ATOM 4578 C C . CYS B 1 136 ? -3.863 -4.973 4.887 1 98.56 136 CYS B C 1
ATOM 4580 O O . CYS B 1 136 ? -3.549 -5.504 5.949 1 98.56 136 CYS B O 1
ATOM 4582 N N . ARG B 1 137 ? -4.203 -3.697 4.809 1 98.12 137 ARG B N 1
ATOM 4583 C CA . ARG B 1 137 ? -4.23 -2.867 6.008 1 98.12 137 ARG B CA 1
ATOM 4584 C C . ARG B 1 137 ? -5.281 -3.363 6.992 1 98.12 137 ARG B C 1
ATOM 4586 O O . ARG B 1 137 ? -5.012 -3.49 8.188 1 98.12 137 ARG B O 1
ATOM 4593 N N . ILE B 1 138 ? -6.445 -3.746 6.516 1 97.94 138 ILE B N 1
ATOM 4594 C CA . ILE B 1 138 ? -7.574 -4.195 7.32 1 97.94 138 ILE B CA 1
ATOM 4595 C C . ILE B 1 138 ? -7.25 -5.551 7.953 1 97.94 138 ILE B C 1
ATOM 4597 O O . ILE B 1 138 ? -7.594 -5.801 9.109 1 97.94 138 ILE B O 1
ATOM 4601 N N . HIS B 1 139 ? -6.539 -6.371 7.266 1 97.31 139 HIS B N 1
ATOM 4602 C CA . HIS B 1 139 ? -6.309 -7.746 7.699 1 97.31 139 HIS B CA 1
ATOM 4603 C C . HIS B 1 139 ? -4.922 -7.906 8.312 1 97.31 139 HIS B C 1
ATOM 4605 O O . HIS B 1 139 ? -4.504 -9.023 8.633 1 97.31 139 HIS B O 1
ATOM 4611 N N . ASN B 1 140 ? -4.199 -6.812 8.445 1 94.06 140 ASN B N 1
ATOM 4612 C CA . ASN B 1 140 ? -2.863 -6.828 9.031 1 94.06 140 ASN B CA 1
ATOM 4613 C C . ASN B 1 140 ? -1.911 -7.715 8.234 1 94.06 140 ASN B C 1
ATOM 4615 O O . ASN B 1 140 ? -1.225 -8.562 8.805 1 94.06 140 ASN B O 1
ATOM 4619 N N . CYS B 1 141 ? -1.991 -7.59 6.941 1 96.62 141 CYS B N 1
ATOM 4620 C CA . CYS B 1 141 ? -1.003 -8.195 6.059 1 96.62 141 CYS B CA 1
ATOM 4621 C C . CYS B 1 141 ? -0.295 -7.137 5.223 1 96.62 141 CYS B C 1
ATOM 4623 O O . CYS B 1 141 ? -0.615 -5.953 5.316 1 96.62 141 CYS B O 1
ATOM 4625 N N . GLU B 1 142 ? 0.771 -7.566 4.562 1 97.06 142 GLU B N 1
ATOM 4626 C CA . GLU B 1 142 ? 1.577 -6.633 3.783 1 97.06 142 GLU B CA 1
ATOM 4627 C C . GLU B 1 142 ? 1.425 -6.891 2.287 1 97.06 142 GLU B C 1
ATOM 4629 O O . GLU B 1 142 ? 0.893 -7.926 1.881 1 97.06 142 GLU B O 1
ATOM 4634 N N . VAL B 1 143 ? 1.791 -5.926 1.491 1 98.5 143 VAL B N 1
ATOM 4635 C CA . VAL B 1 143 ? 1.656 -6.031 0.042 1 98.5 143 VAL B CA 1
ATOM 4636 C C . VAL B 1 143 ? 2.924 -5.52 -0.635 1 98.5 143 VAL B C 1
ATOM 4638 O O . VAL B 1 143 ? 3.566 -4.59 -0.14 1 98.5 143 VAL B O 1
ATOM 4641 N N . TYR B 1 144 ? 3.361 -6.172 -1.63 1 98.56 144 TYR B N 1
ATOM 4642 C CA . TYR B 1 144 ? 4.465 -5.77 -2.492 1 98.56 144 TYR B CA 1
ATOM 4643 C C . TYR B 1 144 ? 4.012 -5.652 -3.941 1 98.56 144 TYR B C 1
ATOM 4645 O O . TYR B 1 144 ? 3.367 -6.559 -4.473 1 98.56 144 TYR B O 1
ATOM 4653 N N . TYR B 1 145 ? 4.215 -4.504 -4.574 1 98.56 145 TYR B N 1
ATOM 4654 C CA . TYR B 1 145 ? 3.924 -4.234 -5.977 1 98.56 145 TYR B CA 1
ATOM 4655 C C . TYR B 1 145 ? 5.199 -4.27 -6.812 1 98.56 145 TYR B C 1
ATOM 4657 O O . TYR B 1 145 ? 6.121 -3.484 -6.582 1 98.56 145 TYR B O 1
ATOM 4665 N N . SER B 1 146 ? 5.266 -5.109 -7.766 1 97.12 146 SER B N 1
ATOM 4666 C CA . SER B 1 146 ? 6.402 -5.152 -8.68 1 97.12 146 SER B CA 1
ATOM 4667 C C . SER B 1 146 ? 6.082 -4.441 -9.992 1 97.12 146 SER B C 1
ATOM 4669 O O . SER B 1 146 ? 5.188 -4.863 -10.727 1 97.12 146 SER B O 1
ATOM 4671 N N . ASN B 1 147 ? 6.766 -3.422 -10.289 1 95.31 147 ASN B N 1
ATOM 4672 C CA . ASN B 1 147 ? 6.621 -2.732 -11.562 1 95.31 147 ASN B CA 1
ATOM 4673 C C . ASN B 1 147 ? 7.797 -3.021 -12.492 1 95.31 147 ASN B C 1
ATOM 4675 O O . ASN B 1 147 ? 8.258 -2.137 -13.219 1 95.31 147 ASN B O 1
ATOM 4679 N N . LEU B 1 148 ? 8.383 -4.266 -12.336 1 94.62 148 LEU B N 1
ATOM 4680 C CA . LEU B 1 148 ? 9.523 -4.715 -13.125 1 94.62 148 LEU B CA 1
ATOM 4681 C C . LEU B 1 148 ? 9.367 -6.18 -13.523 1 94.62 148 LEU B C 1
ATOM 4683 O O . LEU B 1 148 ? 8.672 -6.938 -12.852 1 94.62 148 LEU B O 1
ATOM 4687 N N . HIS B 1 149 ? 9.992 -6.43 -14.68 1 94.81 149 HIS B N 1
ATOM 4688 C CA . HIS B 1 149 ? 10.258 -7.836 -14.977 1 94.81 149 HIS B CA 1
ATOM 4689 C C . HIS B 1 149 ? 11.609 -8.273 -14.43 1 94.81 149 HIS B C 1
ATOM 4691 O O . HIS B 1 149 ? 12.648 -7.797 -14.883 1 94.81 149 HIS B O 1
ATOM 4697 N N . LEU B 1 150 ? 11.586 -9.195 -13.453 1 94.5 150 LEU B N 1
ATOM 4698 C CA . LEU B 1 150 ? 12.836 -9.633 -12.852 1 94.5 150 LEU B CA 1
ATOM 4699 C C . LEU B 1 150 ? 13.648 -10.469 -13.836 1 94.5 150 LEU B C 1
ATOM 4701 O O . LEU B 1 150 ? 14.852 -10.672 -13.641 1 94.5 150 LEU B O 1
ATOM 4705 N N . HIS B 1 151 ? 12.977 -10.992 -14.82 1 93.06 151 HIS B N 1
ATOM 4706 C CA . HIS B 1 151 ? 13.609 -11.672 -15.953 1 93.06 151 HIS B CA 1
ATOM 4707 C C . HIS B 1 151 ? 13.117 -11.102 -17.281 1 93.06 151 HIS B C 1
ATOM 4709 O O . HIS B 1 151 ? 11.914 -11 -17.516 1 93.06 151 HIS B O 1
ATOM 4715 N N . PRO B 1 152 ? 14.008 -10.805 -18.156 1 90.31 152 PRO B N 1
ATOM 4716 C CA . PRO B 1 152 ? 13.617 -10.086 -19.359 1 90.31 152 PRO B CA 1
ATOM 4717 C C . PRO B 1 152 ? 12.688 -10.898 -20.266 1 90.31 152 PRO B C 1
ATOM 4719 O O . PRO B 1 152 ? 11.875 -10.336 -21 1 90.31 152 PRO B O 1
ATOM 4722 N N . LYS B 1 153 ? 12.797 -12.203 -20.25 1 92.88 153 LYS B N 1
ATOM 4723 C CA . LYS B 1 153 ? 11.984 -13.047 -21.125 1 92.88 153 LYS B CA 1
ATOM 4724 C C . LYS B 1 153 ? 10.641 -13.375 -20.469 1 92.88 153 LYS B C 1
ATOM 4726 O O . LYS B 1 153 ? 9.719 -13.844 -21.125 1 92.88 153 LYS B O 1
ATOM 4731 N N . MET B 1 154 ? 10.578 -13.227 -19.172 1 92.56 154 MET B N 1
ATOM 4732 C CA . MET B 1 154 ? 9.375 -13.602 -18.422 1 92.56 154 MET B CA 1
ATOM 4733 C C . MET B 1 154 ? 8.469 -12.391 -18.219 1 92.56 154 MET B C 1
ATOM 4735 O O . MET B 1 154 ? 8.312 -11.914 -17.094 1 92.56 154 MET B O 1
ATOM 4739 N N . ASP B 1 155 ? 7.812 -12.016 -19.25 1 90.31 155 ASP B N 1
ATOM 4740 C CA . ASP B 1 155 ? 6.895 -10.883 -19.188 1 90.31 155 ASP B CA 1
ATOM 4741 C C . ASP B 1 155 ? 5.449 -11.352 -19.078 1 90.31 155 ASP B C 1
ATOM 4743 O O . ASP B 1 155 ? 5.191 -12.539 -18.859 1 90.31 155 ASP B O 1
ATOM 4747 N N . SER B 1 156 ? 4.516 -10.438 -18.969 1 88 156 SER B N 1
ATOM 4748 C CA . SER B 1 156 ? 3.086 -10.719 -18.922 1 88 156 SER B CA 1
ATOM 4749 C C . SER B 1 156 ? 2.746 -11.695 -17.812 1 88 156 SER B C 1
ATOM 4751 O O . SER B 1 156 ? 3.174 -11.516 -16.672 1 88 156 SER B O 1
ATOM 4753 N N . TYR B 1 157 ? 2.074 -12.805 -18.172 1 91.88 157 TYR B N 1
ATOM 4754 C CA . TYR B 1 157 ? 1.576 -13.703 -17.125 1 91.88 157 TYR B CA 1
ATOM 4755 C C . TYR B 1 157 ? 2.701 -14.562 -16.578 1 91.88 157 TYR B C 1
ATOM 4757 O O . TYR B 1 157 ? 2.549 -15.188 -15.516 1 91.88 157 TYR B O 1
ATOM 4765 N N . TRP B 1 158 ? 3.879 -14.625 -17.172 1 96.69 158 TRP B N 1
ATOM 4766 C CA . TRP B 1 158 ? 5.016 -15.391 -16.672 1 96.69 158 TRP B CA 1
ATOM 4767 C C . TRP B 1 158 ? 5.766 -14.609 -15.594 1 96.69 158 TRP B C 1
ATOM 4769 O O . TRP B 1 158 ? 6.562 -15.18 -14.844 1 96.69 158 TRP B O 1
ATOM 4779 N N . SER B 1 159 ? 5.535 -13.281 -15.477 1 96.19 159 SER B N 1
ATOM 4780 C CA . SER B 1 159 ? 6.328 -12.398 -14.625 1 96.19 159 SER B CA 1
ATOM 4781 C C . SER B 1 159 ? 6.105 -12.711 -13.148 1 96.19 159 SER B C 1
ATOM 4783 O O . SER B 1 159 ? 6.945 -12.383 -12.305 1 96.19 159 SER B O 1
ATOM 4785 N N . LYS B 1 160 ? 5.004 -13.367 -12.805 1 97.5 160 LYS B N 1
ATOM 4786 C CA . LYS B 1 160 ? 4.684 -13.625 -11.398 1 97.5 160 LYS B CA 1
ATOM 4787 C C . LYS B 1 160 ? 5.645 -14.633 -10.789 1 97.5 160 LYS B C 1
ATOM 4789 O O . LYS B 1 160 ? 5.957 -14.57 -9.602 1 97.5 160 LYS B O 1
ATOM 4794 N N . LEU B 1 161 ? 6.184 -15.602 -11.602 1 98.38 161 LEU B N 1
ATOM 4795 C CA . LEU B 1 161 ? 6.961 -16.703 -11.047 1 98.38 161 LEU B CA 1
ATOM 4796 C C . LEU B 1 161 ? 8.297 -16.219 -10.508 1 98.38 161 LEU B C 1
ATOM 4798 O O . LEU B 1 161 ? 8.648 -16.484 -9.352 1 98.38 161 LEU B O 1
ATOM 4802 N N . PRO B 1 162 ? 9.062 -15.359 -11.281 1 98.12 162 PRO B N 1
ATOM 4803 C CA . PRO B 1 162 ? 10.305 -14.828 -10.711 1 98.12 162 PRO B CA 1
ATOM 4804 C C . PRO B 1 162 ? 10.062 -13.984 -9.469 1 98.12 162 PRO B C 1
ATOM 4806 O O . PRO B 1 162 ? 10.859 -14.023 -8.523 1 98.12 162 PRO B O 1
ATOM 4809 N N . ILE B 1 163 ? 8.992 -13.258 -9.422 1 98.06 163 ILE B N 1
ATOM 4810 C CA . ILE B 1 163 ? 8.727 -12.367 -8.297 1 98.06 163 ILE B CA 1
ATOM 4811 C C . ILE B 1 163 ? 8.383 -13.195 -7.059 1 98.06 163 ILE B C 1
ATOM 4813 O O . ILE B 1 163 ? 8.82 -12.883 -5.953 1 98.06 163 ILE B O 1
ATOM 4817 N N . ILE B 1 164 ? 7.555 -14.234 -7.211 1 98.75 164 ILE B N 1
ATOM 4818 C CA . ILE B 1 164 ? 7.211 -15.102 -6.09 1 98.75 164 ILE B CA 1
ATOM 4819 C C . ILE B 1 164 ? 8.469 -15.773 -5.551 1 98.75 164 ILE B C 1
ATOM 4821 O O . ILE B 1 164 ? 8.711 -15.773 -4.34 1 98.75 164 ILE B O 1
ATOM 4825 N N . ARG B 1 165 ? 9.281 -16.281 -6.441 1 98.62 165 ARG B N 1
ATOM 4826 C CA . ARG B 1 165 ? 10.531 -16.938 -6.066 1 98.62 165 ARG B CA 1
ATOM 4827 C C . ARG B 1 165 ? 11.43 -16 -5.266 1 98.62 165 ARG B C 1
ATOM 4829 O O . ARG B 1 165 ? 11.945 -16.391 -4.211 1 98.62 165 ARG B O 1
ATOM 4836 N N . SER B 1 166 ? 11.641 -14.852 -5.781 1 98.44 166 SER B N 1
ATOM 4837 C CA . SER B 1 166 ? 12.5 -13.875 -5.117 1 98.44 166 SER B CA 1
ATOM 4838 C C . SER B 1 166 ? 11.93 -13.477 -3.76 1 98.44 166 SER B C 1
ATOM 4840 O O . SER B 1 166 ? 12.672 -13.305 -2.793 1 98.44 166 SER B O 1
ATOM 4842 N N . THR B 1 167 ? 10.625 -13.344 -3.684 1 98.75 167 THR B N 1
ATOM 4843 C CA . THR B 1 167 ? 9.945 -12.93 -2.463 1 98.75 167 THR B CA 1
ATOM 4844 C C . THR B 1 167 ? 10.094 -13.984 -1.373 1 98.75 167 THR B C 1
ATOM 4846 O O . THR B 1 167 ? 10.234 -13.656 -0.194 1 98.75 167 THR B O 1
ATOM 4849 N N . MET B 1 168 ? 10.047 -15.258 -1.727 1 98.75 168 MET B N 1
ATOM 4850 C CA . MET B 1 168 ? 10.203 -16.344 -0.765 1 98.75 168 MET B CA 1
ATOM 4851 C C . MET B 1 168 ? 11.523 -16.219 -0.011 1 98.75 168 MET B C 1
ATOM 4853 O O . MET B 1 168 ? 11.586 -16.484 1.191 1 98.75 168 MET B O 1
ATOM 4857 N N . MET B 1 169 ? 12.539 -15.789 -0.68 1 98.56 169 MET B N 1
ATOM 4858 C CA . MET B 1 169 ? 13.852 -15.648 -0.056 1 98.56 169 MET B CA 1
ATOM 4859 C C . MET B 1 169 ? 13.969 -14.328 0.686 1 98.56 169 MET B C 1
ATOM 4861 O O . MET B 1 169 ? 14.586 -14.25 1.75 1 98.56 169 MET B O 1
ATOM 4865 N N . ALA B 1 170 ? 13.344 -13.281 0.143 1 98.56 170 ALA B N 1
ATOM 4866 C CA . ALA B 1 170 ? 13.398 -11.961 0.756 1 98.56 170 ALA B CA 1
ATOM 4867 C C . ALA B 1 170 ? 12.609 -11.922 2.062 1 98.56 170 ALA B C 1
ATOM 4869 O O . ALA B 1 170 ? 12.883 -11.094 2.938 1 98.56 170 ALA B O 1
ATOM 4870 N N . HIS B 1 171 ? 11.625 -12.844 2.172 1 98.44 171 HIS B N 1
ATOM 4871 C CA . HIS B 1 171 ? 10.727 -12.875 3.32 1 98.44 171 HIS B CA 1
ATOM 4872 C C . HIS B 1 171 ? 10.586 -14.281 3.879 1 98.44 171 HIS B C 1
ATOM 4874 O O . HIS B 1 171 ? 9.492 -14.859 3.854 1 98.44 171 HIS B O 1
ATOM 4880 N N . PRO B 1 172 ? 11.594 -14.75 4.512 1 98.25 172 PRO B N 1
ATOM 4881 C CA . PRO B 1 172 ? 11.484 -16.094 5.094 1 98.25 172 PRO B CA 1
ATOM 4882 C C . PRO B 1 172 ? 10.484 -16.156 6.242 1 98.25 172 PRO B C 1
ATOM 4884 O O . PRO B 1 172 ? 10.047 -17.25 6.625 1 98.25 172 PRO B O 1
ATOM 4887 N N . GLU B 1 173 ? 10.102 -15.039 6.805 1 97.81 173 GLU B N 1
ATOM 4888 C CA . GLU B 1 173 ? 9.148 -14.992 7.91 1 97.81 173 GLU B CA 1
ATOM 4889 C C . GLU B 1 173 ? 7.719 -15.195 7.414 1 97.81 173 GLU B C 1
ATOM 4891 O O . GLU B 1 173 ? 6.805 -15.43 8.211 1 97.81 173 GLU B O 1
ATOM 4896 N N . VAL B 1 174 ? 7.473 -15.133 6.117 1 98.25 174 VAL B N 1
ATOM 4897 C CA . VAL B 1 174 ? 6.137 -15.227 5.535 1 98.25 174 VAL B CA 1
ATOM 4898 C C . VAL B 1 174 ? 5.828 -16.688 5.191 1 98.25 174 VAL B C 1
ATOM 4900 O O . VAL B 1 174 ? 6.652 -17.375 4.586 1 98.25 174 VAL B O 1
ATOM 4903 N N . GLU B 1 175 ? 4.684 -17.125 5.559 1 98.25 175 GLU B N 1
ATOM 4904 C CA . GLU B 1 175 ? 4.27 -18.484 5.262 1 98.25 175 GLU B CA 1
ATOM 4905 C C . GLU B 1 175 ? 3.574 -18.578 3.906 1 98.25 175 GLU B C 1
ATOM 4907 O O . GLU B 1 175 ? 3.826 -19.5 3.131 1 98.25 175 GLU B O 1
ATOM 4912 N N . TRP B 1 176 ? 2.684 -17.625 3.621 1 98.69 176 TRP B N 1
ATOM 4913 C CA . TRP B 1 176 ? 1.883 -17.656 2.402 1 98.69 176 TRP B CA 1
ATOM 4914 C C . TRP B 1 176 ? 2.182 -16.453 1.521 1 98.69 176 TRP B C 1
ATOM 4916 O O . TRP B 1 176 ? 1.986 -15.305 1.94 1 98.69 176 TRP B O 1
ATOM 4926 N N . ILE B 1 177 ? 2.646 -16.688 0.372 1 98.75 177 ILE B N 1
ATOM 4927 C CA . ILE B 1 177 ? 2.744 -15.656 -0.665 1 98.75 177 ILE B CA 1
ATOM 4928 C C . ILE B 1 177 ? 1.488 -15.688 -1.533 1 98.75 177 ILE B C 1
ATOM 4930 O O . ILE B 1 177 ? 1.169 -16.703 -2.145 1 98.75 177 ILE B O 1
ATOM 4934 N N . TRP B 1 178 ? 0.738 -14.625 -1.545 1 98.88 178 TRP B N 1
ATOM 4935 C CA . TRP B 1 178 ? -0.511 -14.516 -2.293 1 98.88 178 TRP B CA 1
ATOM 4936 C C . TRP B 1 178 ? -0.333 -13.648 -3.529 1 98.88 178 TRP B C 1
ATOM 4938 O O . TRP B 1 178 ? -0.354 -12.414 -3.438 1 98.88 178 TRP B O 1
ATOM 4948 N N . TRP B 1 179 ? -0.19 -14.281 -4.652 1 98.75 179 TRP B N 1
ATOM 4949 C CA . TRP B 1 179 ? -0.165 -13.516 -5.898 1 98.75 179 TRP B CA 1
ATOM 4950 C C . TRP B 1 179 ? -1.573 -13.109 -6.312 1 98.75 179 TRP B C 1
ATOM 4952 O O . TRP B 1 179 ? -2.492 -13.93 -6.316 1 98.75 179 TRP B O 1
ATOM 4962 N N . MET B 1 180 ? -1.712 -11.852 -6.707 1 98.44 180 MET B N 1
ATOM 4963 C CA . MET B 1 180 ? -2.947 -11.32 -7.266 1 98.44 180 MET B CA 1
ATOM 4964 C C . MET B 1 180 ? -2.664 -10.5 -8.523 1 98.44 180 MET B C 1
ATOM 4966 O O . MET B 1 180 ? -1.921 -9.516 -8.477 1 98.44 180 MET B O 1
ATOM 4970 N N . ASP B 1 181 ? -3.299 -10.898 -9.656 1 97.94 181 ASP B N 1
ATOM 4971 C CA . ASP B 1 181 ? -3.154 -10.125 -10.891 1 97.94 181 ASP B CA 1
ATOM 4972 C C . ASP B 1 181 ? -3.555 -8.672 -10.672 1 97.94 181 ASP B C 1
ATOM 4974 O O . ASP B 1 181 ? -4.398 -8.367 -9.82 1 97.94 181 ASP B O 1
ATOM 4978 N N . ALA B 1 182 ? -2.938 -7.828 -11.469 1 97.12 182 ALA B N 1
ATOM 4979 C CA . ALA B 1 182 ? -3.162 -6.395 -11.305 1 97.12 182 ALA B CA 1
ATOM 4980 C C . ALA B 1 182 ? -4.633 -6.043 -11.508 1 97.12 182 ALA B C 1
ATOM 4982 O O . ALA B 1 182 ? -5.141 -5.094 -10.906 1 97.12 182 ALA B O 1
ATOM 4983 N N . ASP B 1 183 ? -5.348 -6.816 -12.312 1 96.38 183 ASP B N 1
ATOM 4984 C CA . ASP B 1 183 ? -6.734 -6.488 -12.633 1 96.38 183 ASP B CA 1
ATOM 4985 C C . ASP B 1 183 ? -7.703 -7.355 -11.828 1 96.38 183 ASP B C 1
ATOM 4987 O O . ASP B 1 183 ? -8.844 -7.57 -12.242 1 96.38 183 ASP B O 1
ATOM 4991 N N . ALA B 1 184 ? -7.258 -7.969 -10.766 1 97.94 184 ALA B N 1
ATOM 4992 C CA . ALA B 1 184 ? -8.117 -8.617 -9.781 1 97.94 184 ALA B CA 1
ATOM 4993 C C . ALA B 1 184 ? -8.438 -7.672 -8.633 1 97.94 184 ALA B C 1
ATOM 4995 O O . ALA B 1 184 ? -7.578 -6.914 -8.18 1 97.94 184 ALA B O 1
ATOM 4996 N N . VAL B 1 185 ? -9.695 -7.695 -8.148 1 98.31 185 VAL B N 1
ATOM 4997 C CA . VAL B 1 185 ? -10.188 -6.742 -7.156 1 98.31 185 VAL B CA 1
ATOM 4998 C C . VAL B 1 185 ? -10.812 -7.488 -5.98 1 98.31 185 VAL B C 1
ATOM 5000 O O . VAL B 1 185 ? -11.68 -8.344 -6.168 1 98.31 185 VAL B O 1
ATOM 5003 N N . PHE B 1 186 ? -10.328 -7.223 -4.73 1 98.62 186 PHE B N 1
ATOM 5004 C CA . PHE B 1 186 ? -11.086 -7.664 -3.564 1 98.62 186 PHE B CA 1
ATOM 5005 C C . PHE B 1 186 ? -12.453 -6.98 -3.514 1 98.62 186 PHE B C 1
ATOM 5007 O O . PHE B 1 186 ? -12.539 -5.75 -3.572 1 98.62 186 PHE B O 1
ATOM 5014 N N . SER B 1 187 ? -13.516 -7.723 -3.42 1 97.06 187 SER B N 1
ATOM 5015 C CA . SER B 1 187 ? -14.852 -7.137 -3.363 1 97.06 187 SER B CA 1
ATOM 5016 C C . SER B 1 187 ? -15.5 -7.371 -2.004 1 97.06 187 SER B C 1
ATOM 5018 O O . SER B 1 187 ? -16.562 -6.828 -1.716 1 97.06 187 SER B O 1
ATOM 5020 N N . ASP B 1 188 ? -14.984 -8.172 -1.201 1 96.94 188 ASP B N 1
ATOM 5021 C CA . ASP B 1 188 ? -15.359 -8.359 0.195 1 96.94 188 ASP B CA 1
ATOM 5022 C C . ASP B 1 188 ? -14.188 -8.07 1.127 1 96.94 188 ASP B C 1
ATOM 5024 O O . ASP B 1 188 ? -13.414 -8.969 1.455 1 96.94 188 ASP B O 1
ATOM 5028 N N . MET B 1 189 ? -14.125 -6.887 1.642 1 98 189 MET B N 1
ATOM 5029 C CA . MET B 1 189 ? -12.922 -6.344 2.264 1 98 189 MET B CA 1
ATOM 5030 C C . MET B 1 189 ? -12.742 -6.887 3.678 1 98 189 MET B C 1
ATOM 5032 O O . MET B 1 189 ? -11.664 -6.781 4.258 1 98 189 MET B O 1
ATOM 5036 N N . GLU B 1 190 ? -13.758 -7.488 4.266 1 96.81 190 GLU B N 1
ATOM 5037 C CA . GLU B 1 190 ? -13.672 -7.941 5.648 1 96.81 190 GLU B CA 1
ATOM 5038 C C . GLU B 1 190 ? -13.578 -9.461 5.727 1 96.81 190 GLU B C 1
ATOM 5040 O O . GLU B 1 190 ? -13.414 -10.023 6.812 1 96.81 190 GLU B O 1
ATOM 5045 N N . PHE B 1 191 ? -13.672 -10.125 4.582 1 97.06 191 PHE B N 1
ATOM 5046 C CA . PHE B 1 191 ? -13.586 -11.578 4.574 1 97.06 191 PHE B CA 1
ATOM 5047 C C . PHE B 1 191 ? -12.156 -12.047 4.812 1 97.06 191 PHE B C 1
ATOM 5049 O O . PHE B 1 191 ? -11.234 -11.633 4.098 1 97.06 191 PHE B O 1
ATOM 5056 N N . LYS B 1 192 ? -11.977 -12.875 5.777 1 96 192 LYS B N 1
ATOM 5057 C CA . LYS B 1 192 ? -10.672 -13.445 6.094 1 96 192 LYS B CA 1
ATOM 5058 C C . LYS B 1 192 ? -10.492 -14.812 5.441 1 96 192 LYS B C 1
ATOM 5060 O O . LYS B 1 192 ? -11.312 -15.711 5.633 1 96 192 LYS B O 1
ATOM 5065 N N . VAL B 1 193 ? -9.398 -14.93 4.703 1 96.44 193 VAL B N 1
ATOM 5066 C CA . VAL B 1 193 ? -9.125 -16.203 4.043 1 96.44 193 VAL B CA 1
ATOM 5067 C C . VAL B 1 193 ? -8.945 -17.297 5.09 1 96.44 193 VAL B C 1
ATOM 5069 O O . VAL B 1 193 ? -8.203 -17.125 6.059 1 96.44 193 VAL B O 1
ATOM 5072 N N . PRO B 1 194 ? -9.617 -18.453 5.004 1 96.44 194 PRO B N 1
ATOM 5073 C CA . PRO B 1 194 ? -9.539 -19.531 5.988 1 96.44 194 PRO B CA 1
ATOM 5074 C C . PRO B 1 194 ? -8.297 -20.406 5.805 1 96.44 194 PRO B C 1
ATOM 5076 O O . PRO B 1 194 ? -8.406 -21.531 5.336 1 96.44 194 PRO B O 1
ATOM 5079 N N . LEU B 1 195 ? -7.23 -20.031 6.289 1 96.88 195 LEU B N 1
ATOM 5080 C CA . LEU B 1 195 ? -5.949 -20.688 6.051 1 96.88 195 LEU B CA 1
ATOM 5081 C C . LEU B 1 195 ? -5.941 -22.078 6.652 1 96.88 195 LEU B C 1
ATOM 5083 O O . LEU B 1 195 ? -5.227 -22.969 6.168 1 96.88 195 LEU B O 1
ATOM 5087 N N . ASP B 1 196 ? -6.719 -22.328 7.676 1 95.88 196 ASP B N 1
ATOM 5088 C CA . ASP B 1 196 ? -6.773 -23.641 8.305 1 95.88 196 ASP B CA 1
ATOM 5089 C C . ASP B 1 196 ? -7.246 -24.703 7.312 1 95.88 196 ASP B C 1
ATOM 5091 O O . ASP B 1 196 ? -6.863 -25.875 7.418 1 95.88 196 ASP B O 1
ATOM 5095 N N . ARG B 1 197 ? -8.078 -24.266 6.352 1 96.5 197 ARG B N 1
ATOM 5096 C CA . ARG B 1 197 ? -8.578 -25.156 5.309 1 96.5 197 ARG B CA 1
ATOM 5097 C C . ARG B 1 197 ? -7.434 -25.672 4.445 1 96.5 197 ARG B C 1
ATOM 5099 O O . ARG B 1 197 ? -7.566 -26.719 3.797 1 96.5 197 ARG B O 1
ATOM 5106 N N . TYR B 1 198 ? -6.32 -24.969 4.523 1 98.12 198 TYR B N 1
ATOM 5107 C CA . TYR B 1 198 ? -5.25 -25.266 3.574 1 98.12 198 TYR B CA 1
ATOM 5108 C C . TYR B 1 198 ? -4.039 -25.844 4.285 1 98.12 198 TYR B C 1
ATOM 5110 O O . TYR B 1 198 ? -2.943 -25.906 3.721 1 98.12 198 TYR B O 1
ATOM 5118 N N . LYS B 1 199 ? -4.141 -26.297 5.504 1 96.06 199 LYS B N 1
ATOM 5119 C CA . LYS B 1 199 ? -3.025 -26.656 6.375 1 96.06 199 LYS B CA 1
ATOM 5120 C C . LYS B 1 199 ? -2.184 -27.766 5.762 1 96.06 199 LYS B C 1
ATOM 5122 O O . LYS B 1 199 ? -0.97 -27.828 5.969 1 96.06 199 LYS B O 1
ATOM 5127 N N . ASP B 1 200 ? -2.789 -28.641 4.887 1 97.5 200 ASP B N 1
ATOM 5128 C CA . ASP B 1 200 ? -2.082 -29.797 4.348 1 97.5 200 ASP B CA 1
ATOM 5129 C C . ASP B 1 200 ? -1.678 -29.578 2.893 1 97.5 200 ASP B C 1
ATOM 5131 O O . ASP B 1 200 ? -1.26 -30.5 2.201 1 97.5 200 ASP B O 1
ATOM 5135 N N . HIS B 1 201 ? -1.812 -28.375 2.41 1 98.69 201 HIS B N 1
ATOM 5136 C CA . HIS B 1 201 ? -1.517 -28.047 1.02 1 98.69 201 HIS B CA 1
ATOM 5137 C C . HIS B 1 201 ? -0.475 -26.938 0.919 1 98.69 201 HIS B C 1
ATOM 5139 O O . HIS B 1 201 ? -0.205 -26.25 1.902 1 98.69 201 HIS B O 1
ATOM 5145 N N . ASN B 1 202 ? 0.152 -26.859 -0.233 1 98.81 202 ASN B N 1
ATOM 5146 C CA . ASN B 1 202 ? 1.214 -25.875 -0.437 1 98.81 202 ASN B CA 1
ATOM 5147 C C . ASN B 1 202 ? 0.848 -24.875 -1.525 1 98.81 202 ASN B C 1
ATOM 5149 O O . ASN B 1 202 ? 1.496 -23.828 -1.66 1 98.81 202 ASN B O 1
ATOM 5153 N N . LEU B 1 203 ? -0.145 -25.172 -2.314 1 98.88 203 LEU B N 1
ATOM 5154 C CA . LEU B 1 203 ? -0.702 -24.281 -3.33 1 98.88 203 LEU B CA 1
ATOM 5155 C C . LEU B 1 203 ? -2.223 -24.25 -3.238 1 98.88 203 LEU B C 1
ATOM 5157 O O . LEU B 1 203 ? -2.871 -25.281 -3.119 1 98.88 203 LEU B O 1
ATOM 5161 N N . VAL B 1 204 ? -2.811 -23.078 -3.17 1 98.88 204 VAL B N 1
ATOM 5162 C CA . VAL B 1 204 ? -4.258 -22.875 -3.203 1 98.88 204 VAL B CA 1
ATOM 5163 C C . VAL B 1 204 ? -4.637 -22.047 -4.43 1 98.88 204 VAL B C 1
ATOM 5165 O O . VAL B 1 204 ? -4.102 -20.969 -4.641 1 98.88 204 VAL B O 1
ATOM 5168 N N . VAL B 1 205 ? -5.469 -22.547 -5.242 1 98.69 205 VAL B N 1
ATOM 5169 C CA . VAL B 1 205 ? -5.898 -21.906 -6.48 1 98.69 205 VAL B CA 1
ATOM 5170 C C . VAL B 1 205 ? -7.359 -22.266 -6.762 1 98.69 205 VAL B C 1
ATOM 5172 O O . VAL B 1 205 ? -7.848 -23.312 -6.328 1 98.69 205 VAL B O 1
ATOM 5175 N N . HIS B 1 206 ? -8.062 -21.328 -7.324 1 98.06 206 HIS B N 1
ATOM 5176 C CA . HIS B 1 206 ? -9.414 -21.672 -7.754 1 98.06 206 HIS B CA 1
ATOM 5177 C C . HIS B 1 206 ? -9.383 -22.594 -8.977 1 98.06 206 HIS B C 1
ATOM 5179 O O . HIS B 1 206 ? -8.617 -22.344 -9.914 1 98.06 206 HIS B O 1
ATOM 5185 N N . GLY B 1 207 ? -10.18 -23.609 -8.969 1 96.25 207 GLY B N 1
ATOM 5186 C CA . GLY B 1 207 ? -10.305 -24.516 -10.102 1 96.25 207 GLY B CA 1
ATOM 5187 C C . GLY B 1 207 ? -11.297 -25.641 -9.859 1 96.25 207 GLY B C 1
ATOM 5188 O O . GLY B 1 207 ? -11.805 -25.797 -8.75 1 96.25 207 GLY B O 1
ATOM 5189 N N . TRP B 1 208 ? -11.586 -26.328 -10.906 1 95.06 208 TRP B N 1
ATOM 5190 C CA . TRP B 1 208 ? -12.516 -27.453 -10.859 1 95.06 208 TRP B CA 1
ATOM 5191 C C . TRP B 1 208 ? -11.773 -28.781 -11.047 1 95.06 208 TRP B C 1
ATOM 5193 O O . TRP B 1 208 ? -11.141 -29 -12.086 1 95.06 208 TRP B O 1
ATOM 5203 N N . SER B 1 209 ? -11.977 -29.641 -10.117 1 94 209 SER B N 1
ATOM 5204 C CA . SER B 1 209 ? -11.234 -30.906 -10.102 1 94 209 SER B CA 1
ATOM 5205 C C . SER B 1 209 ? -11.461 -31.688 -11.391 1 94 209 SER B C 1
ATOM 5207 O O . SER B 1 209 ? -10.531 -32.281 -11.938 1 94 209 SER B O 1
ATOM 5209 N N . ASN B 1 210 ? -12.695 -31.703 -11.898 1 92.88 210 ASN B N 1
ATOM 5210 C CA . ASN B 1 210 ? -13.023 -32.469 -13.094 1 92.88 210 ASN B CA 1
ATOM 5211 C C . ASN B 1 210 ? -12.32 -31.906 -14.328 1 92.88 210 ASN B C 1
ATOM 5213 O O . ASN B 1 210 ? -12 -32.656 -15.258 1 92.88 210 ASN B O 1
ATOM 5217 N N . MET B 1 211 ? -12.086 -30.656 -14.305 1 94.19 211 MET B N 1
ATOM 5218 C CA . MET B 1 211 ? -11.461 -30.016 -15.461 1 94.19 211 MET B CA 1
ATOM 5219 C C . MET B 1 211 ? -9.938 -30.078 -15.352 1 94.19 211 MET B C 1
ATOM 5221 O O . MET B 1 211 ? -9.242 -30 -16.359 1 94.19 211 MET B O 1
ATOM 5225 N N . VAL B 1 212 ? -9.438 -30.234 -14.164 1 95.5 212 VAL B N 1
ATOM 5226 C CA . VAL B 1 212 ? -7.992 -30.234 -13.945 1 95.5 212 VAL B CA 1
ATOM 5227 C C . VAL B 1 212 ? -7.457 -31.656 -13.992 1 95.5 212 VAL B C 1
ATOM 5229 O O . VAL B 1 212 ? -6.441 -31.922 -14.641 1 95.5 212 VAL B O 1
ATOM 5232 N N . TYR B 1 213 ? -8.172 -32.656 -13.406 1 93.88 213 TYR B N 1
ATOM 5233 C CA . TYR B 1 213 ? -7.566 -33.938 -13.141 1 93.88 213 TYR B CA 1
ATOM 5234 C C . TYR B 1 213 ? -8.211 -35.031 -14 1 93.88 213 TYR B C 1
ATOM 5236 O O . TYR B 1 213 ? -7.613 -36.094 -14.227 1 93.88 213 TYR B O 1
ATOM 5244 N N . ASP B 1 214 ? -9.445 -34.844 -14.242 1 86.69 214 ASP B N 1
ATOM 5245 C CA . ASP B 1 214 ? -10.148 -35.938 -14.891 1 86.69 214 ASP B CA 1
ATOM 5246 C C . ASP B 1 214 ? -9.727 -36.062 -16.344 1 86.69 214 ASP B C 1
ATOM 5248 O O . ASP B 1 214 ? -8.969 -35.25 -16.859 1 86.69 214 ASP B O 1
ATOM 5252 N N . ASP B 1 215 ? -10.297 -37.094 -17.016 1 75.5 215 ASP B N 1
ATOM 5253 C CA . ASP B 1 215 ? -9.914 -37.562 -18.344 1 75.5 215 ASP B CA 1
ATOM 5254 C C . ASP B 1 215 ? -10.156 -36.469 -19.391 1 75.5 215 ASP B C 1
ATOM 5256 O O . ASP B 1 215 ? -10.898 -35.5 -19.141 1 75.5 215 ASP B O 1
ATOM 5260 N N . SER B 1 216 ? -9.547 -36.656 -20.469 1 65.56 216 SER B N 1
ATOM 5261 C CA . SER B 1 216 ? -9.203 -35.75 -21.547 1 65.56 216 SER B CA 1
ATOM 5262 C C . SER B 1 216 ? -10.445 -35.062 -22.094 1 65.56 216 SER B C 1
ATOM 5264 O O . SER B 1 216 ? -10.383 -33.875 -22.5 1 65.56 216 SER B O 1
ATOM 5266 N N . GLU B 1 217 ? -11.594 -35.5 -21.906 1 77.94 217 GLU B N 1
ATOM 5267 C CA . GLU B 1 217 ? -12.688 -34.844 -22.625 1 77.94 217 GLU B CA 1
ATOM 5268 C C . GLU B 1 217 ? -13.148 -33.594 -21.891 1 77.94 217 GLU B C 1
ATOM 5270 O O . GLU B 1 217 ? -13.664 -32.656 -22.516 1 77.94 217 GLU B O 1
ATOM 5275 N N . ASN B 1 218 ? -12.812 -33.469 -20.688 1 83.94 218 ASN B N 1
ATOM 5276 C CA . ASN B 1 218 ? -13.312 -32.312 -19.922 1 83.94 218 ASN B CA 1
ATOM 5277 C C . ASN B 1 218 ? -12.195 -31.359 -19.547 1 83.94 218 ASN B C 1
ATOM 5279 O O . ASN B 1 218 ? -12.438 -30.328 -18.922 1 83.94 218 ASN B O 1
ATOM 5283 N N . LYS B 1 219 ? -11.07 -31.672 -20.078 1 89.31 219 LYS B N 1
ATOM 5284 C CA . LYS B 1 219 ? -9.93 -30.828 -19.719 1 89.31 219 LYS B CA 1
ATOM 5285 C C . LYS B 1 219 ? -10 -29.484 -20.422 1 89.31 219 LYS B C 1
ATOM 5287 O O . LYS B 1 219 ? -10.359 -29.406 -21.594 1 89.31 219 LYS B O 1
ATOM 5292 N N . SER B 1 220 ? -9.703 -28.531 -19.672 1 93.81 220 SER B N 1
ATOM 5293 C CA . SER B 1 220 ? -9.75 -27.172 -20.188 1 93.81 220 SER B CA 1
ATOM 5294 C C . SER B 1 220 ? -8.547 -26.359 -19.719 1 93.81 220 SER B C 1
ATOM 5296 O O . SER B 1 220 ? -8.117 -26.484 -18.578 1 93.81 220 SER B O 1
ATOM 5298 N N . TRP B 1 221 ? -8.039 -25.5 -20.641 1 94.19 221 TRP B N 1
ATOM 5299 C CA . TRP B 1 221 ? -6.941 -24.609 -20.266 1 94.19 221 TRP B CA 1
ATOM 5300 C C . TRP B 1 221 ? -7.387 -23.609 -19.203 1 94.19 221 TRP B C 1
ATOM 5302 O O . TRP B 1 221 ? -6.559 -22.969 -18.562 1 94.19 221 TRP B O 1
ATOM 5312 N N . THR B 1 222 ? -8.711 -23.484 -18.969 1 92.94 222 THR B N 1
ATOM 5313 C CA . THR B 1 222 ? -9.273 -22.594 -17.953 1 92.94 222 THR B CA 1
ATOM 5314 C C . THR B 1 222 ? -9.82 -23.406 -16.781 1 92.94 222 THR B C 1
ATOM 5316 O O . THR B 1 222 ? -10.672 -22.906 -16.031 1 92.94 222 THR B O 1
ATOM 5319 N N . GLY B 1 223 ? -9.398 -24.656 -16.688 1 95.44 223 GLY B N 1
ATOM 5320 C CA . GLY B 1 223 ? -9.852 -25.484 -15.594 1 95.44 223 GLY B CA 1
ATOM 5321 C C . GLY B 1 223 ? -9.492 -24.922 -14.227 1 95.44 223 GLY B C 1
ATOM 5322 O O . GLY B 1 223 ? -10.078 -25.312 -13.211 1 95.44 223 GLY B O 1
ATOM 5323 N N . LEU B 1 224 ? -8.508 -24.078 -14.195 1 96.94 224 LEU B N 1
ATOM 5324 C CA . LEU B 1 224 ? -8.164 -23.281 -13.023 1 96.94 224 LEU B CA 1
ATOM 5325 C C . LEU B 1 224 ? -7.762 -21.859 -13.43 1 96.94 224 LEU B C 1
ATOM 5327 O O . LEU B 1 224 ? -7.652 -21.562 -14.625 1 96.94 224 LEU B O 1
ATOM 5331 N N . ASN B 1 225 ? -7.676 -21 -12.43 1 96.75 225 ASN B N 1
ATOM 5332 C CA . ASN B 1 225 ? -7.25 -19.625 -12.711 1 96.75 225 ASN B CA 1
ATOM 5333 C C . ASN B 1 225 ? -6.047 -19.234 -11.867 1 96.75 225 ASN B C 1
ATOM 5335 O O . ASN B 1 225 ? -6.125 -19.219 -10.633 1 96.75 225 ASN B O 1
ATOM 5339 N N . ALA B 1 226 ? -4.996 -18.828 -12.516 1 97.19 226 ALA B N 1
ATOM 5340 C CA . ALA B 1 226 ? -3.74 -18.531 -11.828 1 97.19 226 ALA B CA 1
ATOM 5341 C C . ALA B 1 226 ? -3.633 -17.031 -11.523 1 97.19 226 ALA B C 1
ATOM 5343 O O . ALA B 1 226 ? -2.537 -16.516 -11.297 1 97.19 226 ALA B O 1
ATOM 5344 N N . GLY B 1 227 ? -4.73 -16.281 -11.562 1 97.44 227 GLY B N 1
ATOM 5345 C CA . GLY B 1 227 ? -4.719 -14.836 -11.32 1 97.44 227 GLY B CA 1
ATOM 5346 C C . GLY B 1 227 ? -4.762 -14.477 -9.852 1 97.44 227 GLY B C 1
ATOM 5347 O O . GLY B 1 227 ? -4.504 -13.336 -9.477 1 97.44 227 GLY B O 1
ATOM 5348 N N . SER B 1 228 ? -5.137 -15.398 -9.039 1 98.44 228 SER B N 1
ATOM 5349 C CA . SER B 1 228 ? -5.117 -15.297 -7.586 1 98.44 228 SER B CA 1
ATOM 5350 C C . SER B 1 228 ? -4.723 -16.625 -6.945 1 98.44 228 SER B C 1
ATOM 5352 O O . SER B 1 228 ? -5.539 -17.547 -6.859 1 98.44 228 SER B O 1
ATOM 5354 N N . ILE B 1 229 ? -3.479 -16.75 -6.434 1 98.69 229 ILE B N 1
ATOM 5355 C CA . ILE B 1 229 ? -3.02 -18.016 -5.902 1 98.69 229 ILE B CA 1
ATOM 5356 C C . ILE B 1 229 ? -2.254 -17.797 -4.602 1 98.69 229 ILE B C 1
ATOM 5358 O O . ILE B 1 229 ? -1.557 -16.797 -4.449 1 98.69 229 ILE B O 1
ATOM 5362 N N . LEU B 1 230 ? -2.424 -18.672 -3.654 1 98.81 230 LEU B N 1
ATOM 5363 C CA . LEU B 1 230 ? -1.621 -18.734 -2.438 1 98.81 230 LEU B CA 1
ATOM 5364 C C . LEU B 1 230 ? -0.531 -19.797 -2.557 1 98.81 230 LEU B C 1
ATOM 5366 O O . LEU B 1 230 ? -0.817 -20.953 -2.873 1 98.81 230 LEU B O 1
ATOM 5370 N N . VAL B 1 231 ? 0.681 -19.406 -2.357 1 98.94 231 VAL B N 1
ATOM 5371 C CA . VAL B 1 231 ? 1.838 -20.297 -2.434 1 98.94 231 VAL B CA 1
ATOM 5372 C C . VAL B 1 231 ? 2.525 -20.359 -1.071 1 98.94 231 VAL B C 1
ATOM 5374 O O . VAL B 1 231 ? 2.973 -19.344 -0.541 1 98.94 231 VAL B O 1
ATOM 5377 N N . ARG B 1 232 ? 2.58 -21.578 -0.506 1 98.81 232 ARG B N 1
ATOM 5378 C CA . ARG B 1 232 ? 3.266 -21.75 0.772 1 98.81 232 ARG B CA 1
ATOM 5379 C C . ARG B 1 232 ? 4.773 -21.609 0.607 1 98.81 232 ARG B C 1
ATOM 5381 O O . ARG B 1 232 ? 5.348 -22.125 -0.359 1 98.81 232 ARG B O 1
ATOM 5388 N N . ASN B 1 233 ? 5.457 -20.938 1.492 1 98.75 233 ASN B N 1
ATOM 5389 C CA . ASN B 1 233 ? 6.906 -20.75 1.456 1 98.75 233 ASN B CA 1
ATOM 5390 C C . ASN B 1 233 ? 7.641 -22 1.932 1 98.75 233 ASN B C 1
ATOM 5392 O O . ASN B 1 233 ? 8.047 -22.094 3.09 1 98.75 233 ASN B O 1
ATOM 5396 N N . CYS B 1 234 ? 7.875 -22.938 0.975 1 98.75 234 CYS B N 1
ATOM 5397 C CA . CYS B 1 234 ? 8.477 -24.219 1.319 1 98.75 234 CYS B CA 1
ATOM 5398 C C . CYS B 1 234 ? 9.234 -24.812 0.13 1 98.75 234 CYS B C 1
ATOM 5400 O O . CYS B 1 234 ? 9.219 -24.234 -0.96 1 98.75 234 CYS B O 1
ATOM 5402 N N . GLN B 1 235 ? 9.914 -25.922 0.355 1 98.88 235 GLN B N 1
ATOM 5403 C CA . GLN B 1 235 ? 10.719 -26.562 -0.677 1 98.88 235 GLN B CA 1
ATOM 5404 C C . GLN B 1 235 ? 9.852 -27 -1.856 1 98.88 235 GLN B C 1
ATOM 5406 O O . GLN B 1 235 ? 10.242 -26.828 -3.014 1 98.88 235 GLN B O 1
ATOM 5411 N N . TRP B 1 236 ? 8.727 -27.578 -1.558 1 98.88 236 TRP B N 1
ATOM 5412 C CA . TRP B 1 236 ? 7.816 -28.047 -2.6 1 98.88 236 TRP B CA 1
ATOM 5413 C C . TRP B 1 236 ? 7.492 -26.922 -3.58 1 98.88 236 TRP B C 1
ATOM 5415 O O . TRP B 1 236 ? 7.535 -27.125 -4.797 1 98.88 236 TRP B O 1
ATOM 5425 N N . SER B 1 237 ? 7.184 -25.75 -3.053 1 98.94 237 SER B N 1
ATOM 5426 C CA . SER B 1 237 ? 6.832 -24.594 -3.871 1 98.94 237 SER B CA 1
ATOM 5427 C C . SER B 1 237 ? 8.023 -24.109 -4.695 1 98.94 237 SER B C 1
ATOM 5429 O O . SER B 1 237 ? 7.867 -23.719 -5.852 1 98.94 237 SER B O 1
ATOM 5431 N N . MET B 1 238 ? 9.227 -24.141 -4.078 1 98.81 238 MET B N 1
ATOM 5432 C CA . MET B 1 238 ? 10.43 -23.812 -4.824 1 98.81 238 MET B CA 1
ATOM 5433 C C . MET B 1 238 ? 10.586 -24.719 -6.043 1 98.81 238 MET B C 1
ATOM 5435 O O . MET B 1 238 ? 10.898 -24.234 -7.137 1 98.81 238 MET B O 1
ATOM 5439 N N . ASP B 1 239 ? 10.352 -25.953 -5.809 1 98.81 239 ASP B N 1
ATOM 5440 C CA . ASP B 1 239 ? 10.477 -26.938 -6.883 1 98.81 239 ASP B CA 1
ATOM 5441 C C . ASP B 1 239 ? 9.422 -26.703 -7.965 1 98.81 239 ASP B C 1
ATOM 5443 O O . ASP B 1 239 ? 9.727 -26.75 -9.156 1 98.81 239 ASP B O 1
ATOM 5447 N N . LEU B 1 240 ? 8.219 -26.469 -7.535 1 98.88 240 LEU B N 1
ATOM 5448 C CA . LEU B 1 240 ? 7.152 -26.219 -8.5 1 98.88 240 LEU B CA 1
ATOM 5449 C C . LEU B 1 240 ? 7.453 -25 -9.359 1 98.88 240 LEU B C 1
ATOM 5451 O O . LEU B 1 240 ? 7.297 -25.047 -10.578 1 98.88 240 LEU B O 1
ATOM 5455 N N . LEU B 1 241 ? 7.832 -23.906 -8.695 1 98.69 241 LEU B N 1
ATOM 5456 C CA . LEU B 1 241 ? 8.117 -22.672 -9.422 1 98.69 241 LEU B CA 1
ATOM 5457 C C . LEU B 1 241 ? 9.203 -22.891 -10.469 1 98.69 241 LEU B C 1
ATOM 5459 O O . LEU B 1 241 ? 9.117 -22.344 -11.57 1 98.69 241 LEU B O 1
ATOM 5463 N N . HIS B 1 242 ? 10.156 -23.672 -10.086 1 98.25 242 HIS B N 1
ATOM 5464 C CA . HIS B 1 242 ? 11.258 -23.938 -11 1 98.25 242 HIS B CA 1
ATOM 5465 C C . HIS B 1 242 ? 10.789 -24.688 -12.234 1 98.25 242 HIS B C 1
ATOM 5467 O O . HIS B 1 242 ? 11.07 -24.281 -13.359 1 98.25 242 HIS B O 1
ATOM 5473 N N . VAL B 1 243 ? 10.078 -25.797 -12.07 1 97.88 243 VAL B N 1
ATOM 5474 C CA . VAL B 1 243 ? 9.641 -26.625 -13.195 1 97.88 243 VAL B CA 1
ATOM 5475 C C . VAL B 1 243 ? 8.586 -25.875 -14.008 1 97.88 243 VAL B C 1
ATOM 5477 O O . VAL B 1 243 ? 8.562 -25.969 -15.242 1 97.88 243 VAL B O 1
ATOM 5480 N N . TRP B 1 244 ? 7.684 -25.141 -13.32 1 98.44 244 TRP B N 1
ATOM 5481 C CA . TRP B 1 244 ? 6.672 -24.297 -13.961 1 98.44 244 TRP B CA 1
ATOM 5482 C C . TRP B 1 244 ? 7.316 -23.266 -14.875 1 98.44 244 TRP B C 1
ATOM 5484 O O . TRP B 1 244 ? 6.91 -23.109 -16.031 1 98.44 244 TRP B O 1
ATOM 5494 N N . ALA B 1 245 ? 8.375 -22.625 -14.43 1 97.62 245 ALA B N 1
ATOM 5495 C CA . ALA B 1 245 ? 9.086 -21.609 -15.188 1 97.62 245 ALA B CA 1
ATOM 5496 C C . ALA B 1 245 ? 9.766 -22.203 -16.422 1 97.62 245 ALA B C 1
ATOM 5498 O O . ALA B 1 245 ? 9.891 -21.531 -17.453 1 97.62 245 ALA B O 1
ATOM 5499 N N . GLN B 1 246 ? 10.164 -23.438 -16.344 1 96.69 246 GLN B N 1
ATOM 5500 C CA . GLN B 1 246 ? 10.859 -24.094 -17.453 1 96.69 246 GLN B CA 1
ATOM 5501 C C . GLN B 1 246 ? 9.93 -24.312 -18.641 1 96.69 246 GLN B C 1
ATOM 5503 O O . GLN B 1 246 ? 10.391 -24.516 -19.766 1 96.69 246 GLN B O 1
ATOM 5508 N N . MET B 1 247 ? 8.648 -24.281 -18.391 1 96.94 247 MET B N 1
ATOM 5509 C CA . MET B 1 247 ? 7.684 -24.453 -19.469 1 96.94 247 MET B CA 1
ATOM 5510 C C . MET B 1 247 ? 7.445 -23.141 -20.203 1 96.94 247 MET B C 1
ATOM 5512 O O . MET B 1 247 ? 6.781 -23.109 -21.234 1 96.94 247 MET B O 1
ATOM 5516 N N . GLY B 1 248 ? 7.984 -22.062 -19.578 1 96.12 248 GLY B N 1
ATOM 5517 C CA . GLY B 1 248 ? 7.82 -20.734 -20.141 1 96.12 248 GLY B CA 1
ATOM 5518 C C . GLY B 1 248 ? 8.938 -20.344 -21.094 1 96.12 248 GLY B C 1
ATOM 5519 O O . GLY B 1 248 ? 9.641 -21.203 -21.625 1 96.12 248 GLY B O 1
ATOM 5520 N N . PRO B 1 249 ? 9.078 -19.031 -21.328 1 95.88 249 PRO B N 1
ATOM 5521 C CA . PRO B 1 249 ? 9.984 -18.547 -22.375 1 95.88 249 PRO B CA 1
ATOM 5522 C C . PRO B 1 249 ? 11.453 -18.625 -21.953 1 95.88 249 PRO B C 1
ATOM 5524 O O . PRO B 1 249 ? 12.336 -18.266 -22.734 1 95.88 249 PRO B O 1
ATOM 5527 N N . LEU B 1 250 ? 11.711 -19.125 -20.844 1 92.38 250 LEU B N 1
ATOM 5528 C CA . LEU B 1 250 ? 13.078 -19.219 -20.328 1 92.38 250 LEU B CA 1
ATOM 5529 C C . LEU B 1 250 ? 13.891 -20.219 -21.156 1 92.38 250 LEU B C 1
ATOM 5531 O O . LEU B 1 250 ? 15.117 -20.078 -21.266 1 92.38 250 LEU B O 1
ATOM 5535 N N . THR B 1 251 ? 13.195 -21.203 -21.625 1 91.06 251 THR B N 1
ATOM 5536 C CA . THR B 1 251 ? 13.938 -22.297 -22.234 1 91.06 251 THR B CA 1
ATOM 5537 C C . THR B 1 251 ? 13.656 -22.391 -23.719 1 91.06 251 THR B C 1
ATOM 5539 O O . THR B 1 251 ? 12.695 -21.797 -24.219 1 91.06 251 THR B O 1
ATOM 5542 N N . SER B 1 252 ? 14.5 -23.109 -24.391 1 92.5 252 SER B N 1
ATOM 5543 C CA . SER B 1 252 ? 14.336 -23.312 -25.828 1 92.5 252 SER B CA 1
ATOM 5544 C C . SER B 1 252 ? 13.164 -24.25 -26.125 1 92.5 252 SER B C 1
ATOM 5546 O O . SER B 1 252 ? 12.742 -24.375 -27.281 1 92.5 252 SER B O 1
ATOM 5548 N N . ASN B 1 253 ? 12.555 -24.781 -25.125 1 94.25 253 ASN B N 1
ATOM 5549 C CA . ASN B 1 253 ? 11.461 -25.719 -25.297 1 94.25 253 ASN B CA 1
ATOM 5550 C C . ASN B 1 253 ? 10.109 -25.016 -25.328 1 94.25 253 ASN B C 1
ATOM 5552 O O . ASN B 1 253 ? 9.062 -25.656 -25.344 1 94.25 253 ASN B O 1
ATOM 5556 N N . TYR B 1 254 ? 10.133 -23.766 -25.344 1 95.69 254 TYR B N 1
ATOM 5557 C CA . TYR B 1 254 ? 8.922 -22.953 -25.234 1 95.69 254 TYR B CA 1
ATOM 5558 C C . TYR B 1 254 ? 7.926 -23.328 -26.328 1 95.69 254 TYR B C 1
ATOM 5560 O O . TYR B 1 254 ? 6.762 -23.609 -26.047 1 95.69 254 TYR B O 1
ATOM 5568 N N . ALA B 1 255 ? 8.336 -23.422 -27.531 1 95.56 255 ALA B N 1
ATOM 5569 C CA . ALA B 1 255 ? 7.473 -23.766 -28.656 1 95.56 255 ALA B CA 1
ATOM 5570 C C . ALA B 1 255 ? 6.988 -25.219 -28.562 1 95.56 255 ALA B C 1
ATOM 5572 O O . ALA B 1 255 ? 5.844 -25.516 -28.906 1 95.56 255 ALA B O 1
ATOM 5573 N N . LYS B 1 256 ? 7.875 -26.047 -28.141 1 97 256 LYS B N 1
ATOM 5574 C CA . LYS B 1 256 ? 7.52 -27.453 -27.969 1 97 256 LYS B CA 1
ATOM 5575 C C . LYS B 1 256 ? 6.406 -27.625 -26.938 1 97 256 LYS B C 1
ATOM 5577 O O . LYS B 1 256 ? 5.461 -28.391 -27.156 1 97 256 LYS B O 1
ATOM 5582 N N . TRP B 1 257 ? 6.527 -26.922 -25.875 1 97.12 257 TRP B N 1
ATOM 5583 C CA . TRP B 1 257 ? 5.492 -26.969 -24.844 1 97.12 257 TRP B CA 1
ATOM 5584 C C . TRP B 1 257 ? 4.172 -26.438 -25.375 1 97.12 257 TRP B C 1
ATOM 5586 O O . TRP B 1 257 ? 3.1 -26.906 -24.984 1 97.12 257 TRP B O 1
ATOM 5596 N N . GLY B 1 258 ? 4.25 -25.453 -26.219 1 97.06 258 GLY B N 1
ATOM 5597 C CA . GLY B 1 258 ? 3.045 -24.938 -26.859 1 97.06 258 GLY B CA 1
ATOM 5598 C C . GLY B 1 258 ? 2.273 -26.016 -27.594 1 97.06 258 GLY B C 1
ATOM 5599 O O . GLY B 1 258 ? 1.054 -26.125 -27.453 1 97.06 258 GLY B O 1
ATOM 5600 N N . LYS B 1 259 ? 2.969 -26.844 -28.344 1 96.81 259 LYS B N 1
ATOM 5601 C CA . LYS B 1 259 ? 2.357 -27.938 -29.125 1 96.81 259 LYS B CA 1
ATOM 5602 C C . LYS B 1 259 ? 1.741 -28.984 -28.203 1 96.81 259 LYS B C 1
ATOM 5604 O O . LYS B 1 259 ? 0.639 -29.469 -28.453 1 96.81 259 LYS B O 1
ATOM 5609 N N . ILE B 1 260 ? 2.426 -29.266 -27.172 1 96.56 260 ILE B N 1
ATOM 5610 C CA . ILE B 1 260 ? 1.947 -30.266 -26.219 1 96.56 260 ILE B CA 1
ATOM 5611 C C . ILE B 1 260 ? 0.663 -29.766 -25.562 1 96.56 260 ILE B C 1
ATOM 5613 O O . ILE B 1 260 ? -0.339 -30.484 -25.516 1 96.56 260 ILE B O 1
ATOM 5617 N N . LEU B 1 261 ? 0.662 -28.547 -25.094 1 96.56 261 LEU B N 1
ATOM 5618 C CA . LEU B 1 261 ? -0.486 -28.016 -24.375 1 96.56 261 LEU B CA 1
ATOM 5619 C C . LEU B 1 261 ? -1.692 -27.875 -25.297 1 96.56 261 LEU B C 1
ATOM 5621 O O . LEU B 1 261 ? -2.824 -28.141 -24.891 1 96.56 261 LEU B O 1
ATOM 5625 N N . THR B 1 262 ? -1.454 -27.516 -26.547 1 95.81 262 THR B N 1
ATOM 5626 C CA . THR B 1 262 ? -2.562 -27.375 -27.484 1 95.81 262 THR B CA 1
ATOM 5627 C C . THR B 1 262 ? -3.141 -28.734 -27.844 1 95.81 262 THR B C 1
ATOM 5629 O O . THR B 1 262 ? -4.324 -28.844 -28.172 1 95.81 262 THR B O 1
ATOM 5632 N N . SER B 1 263 ? -2.338 -29.75 -27.797 1 94.19 263 SER B N 1
ATOM 5633 C CA . SER B 1 263 ? -2.828 -31.094 -28.078 1 94.19 263 SER B CA 1
ATOM 5634 C C . SER B 1 263 ? -3.684 -31.609 -26.922 1 94.19 263 SER B C 1
ATOM 5636 O O . SER B 1 263 ? -4.605 -32.406 -27.141 1 94.19 263 SER B O 1
ATOM 5638 N N . ILE B 1 264 ? -3.4 -31.172 -25.766 1 92.5 264 ILE B N 1
ATOM 5639 C CA . ILE B 1 264 ? -4.094 -31.641 -24.578 1 92.5 264 ILE B CA 1
ATOM 5640 C C . ILE B 1 264 ? -5.348 -30.812 -24.344 1 92.5 264 ILE B C 1
ATOM 5642 O O . ILE B 1 264 ? -6.41 -31.344 -24.016 1 92.5 264 ILE B O 1
ATOM 5646 N N . PHE B 1 265 ? -5.145 -29.516 -24.453 1 94.75 265 PHE B N 1
ATOM 5647 C CA . PHE B 1 265 ? -6.246 -28.594 -24.219 1 94.75 265 PHE B CA 1
ATOM 5648 C C . PHE B 1 265 ? -6.797 -28.078 -25.547 1 94.75 265 PHE B C 1
ATOM 5650 O O . PHE B 1 265 ? -6.344 -27.031 -26.047 1 94.75 265 PHE B O 1
ATOM 5657 N N . LYS B 1 266 ? -7.84 -28.609 -25.984 1 91.5 266 LYS B N 1
ATOM 5658 C CA . LYS B 1 266 ? -8.367 -28.328 -27.328 1 91.5 266 LYS B CA 1
ATOM 5659 C C . LYS B 1 266 ? -8.992 -26.938 -27.375 1 91.5 266 LYS B C 1
ATOM 5661 O O . LYS B 1 266 ? -9.117 -26.344 -28.453 1 91.5 266 LYS B O 1
ATOM 5666 N N . ASP B 1 267 ? -9.344 -26.391 -26.234 1 92.62 267 ASP B N 1
ATOM 5667 C CA . ASP B 1 267 ? -10 -25.094 -26.203 1 92.62 267 ASP B CA 1
ATOM 5668 C C . ASP B 1 267 ? -8.992 -23.969 -25.953 1 92.62 267 ASP B C 1
ATOM 5670 O O . ASP B 1 267 ? -9.375 -22.828 -25.719 1 92.62 267 ASP B O 1
ATOM 5674 N N . LYS B 1 268 ? -7.738 -24.297 -26.016 1 93.31 268 LYS B N 1
ATOM 5675 C CA . LYS B 1 268 ? -6.707 -23.281 -25.859 1 93.31 268 LYS B CA 1
ATOM 5676 C C . LYS B 1 268 ? -6.602 -22.406 -27.094 1 93.31 268 LYS B C 1
ATOM 5678 O O . LYS B 1 268 ? -6.391 -22.906 -28.203 1 93.31 268 LYS B O 1
ATOM 5683 N N . PRO B 1 269 ? -6.699 -21.047 -26.875 1 87.06 269 PRO B N 1
ATOM 5684 C CA . PRO B 1 269 ? -6.832 -20.188 -28.047 1 87.06 269 PRO B CA 1
ATOM 5685 C C . PRO B 1 269 ? -5.484 -19.75 -28.609 1 87.06 269 PRO B C 1
ATOM 5687 O O . PRO B 1 269 ? -5.426 -19.125 -29.672 1 87.06 269 PRO B O 1
ATOM 5690 N N . PHE B 1 270 ? -4.309 -19.953 -27.938 1 87.94 270 PHE B N 1
ATOM 5691 C CA . PHE B 1 270 ? -3.023 -19.469 -28.438 1 87.94 270 PHE B CA 1
ATOM 5692 C C . PHE B 1 270 ? -1.992 -20.594 -28.438 1 87.94 270 PHE B C 1
ATOM 5694 O O . PHE B 1 270 ? -2.027 -21.484 -27.578 1 87.94 270 PHE B O 1
ATOM 5701 N N . PRO B 1 271 ? -1.09 -20.547 -29.344 1 92.75 271 PRO B N 1
ATOM 5702 C CA . PRO B 1 271 ? -0.179 -21.672 -29.594 1 92.75 271 PRO B CA 1
ATOM 5703 C C . PRO B 1 271 ? 0.935 -21.75 -28.547 1 92.75 271 PRO B C 1
ATOM 5705 O O . PRO B 1 271 ? 1.486 -22.828 -28.312 1 92.75 271 PRO B O 1
ATOM 5708 N N . LEU B 1 272 ? 1.3 -20.625 -27.969 1 93.5 272 LEU B N 1
ATOM 5709 C CA . LEU B 1 272 ? 2.396 -20.641 -27.016 1 93.5 272 LEU B CA 1
ATOM 5710 C C . LEU B 1 272 ? 1.89 -20.969 -25.609 1 93.5 272 LEU B C 1
ATOM 5712 O O . LEU B 1 272 ? 0.718 -20.734 -25.297 1 93.5 272 LEU B O 1
ATOM 5716 N N . PRO B 1 273 ? 2.783 -21.516 -24.781 1 95.88 273 PRO B N 1
ATOM 5717 C CA . PRO B 1 273 ? 2.389 -21.828 -23.406 1 95.88 273 PRO B CA 1
ATOM 5718 C C . PRO B 1 273 ? 2.018 -20.578 -22.609 1 95.88 273 PRO B C 1
ATOM 5720 O O . PRO B 1 273 ? 2.605 -19.516 -22.812 1 95.88 273 PRO B O 1
ATOM 5723 N N . ASP B 1 274 ? 1.055 -20.75 -21.781 1 95.56 274 ASP B N 1
ATOM 5724 C CA . ASP B 1 274 ? 0.729 -19.766 -20.75 1 95.56 274 ASP B CA 1
ATOM 5725 C C . ASP B 1 274 ? 0.867 -20.375 -19.359 1 95.56 274 ASP B C 1
ATOM 5727 O O . ASP B 1 274 ? 0.979 -21.594 -19.203 1 95.56 274 ASP B O 1
ATOM 5731 N N . ASP B 1 275 ? 0.908 -19.516 -18.375 1 96.25 275 ASP B N 1
ATOM 5732 C CA . ASP B 1 275 ? 1.146 -19.953 -17 1 96.25 275 ASP B CA 1
ATOM 5733 C C . ASP B 1 275 ? 0.04 -20.891 -16.531 1 96.25 275 ASP B C 1
ATOM 5735 O O . ASP B 1 275 ? 0.311 -21.891 -15.852 1 96.25 275 ASP B O 1
ATOM 5739 N N . GLN B 1 276 ? -1.146 -20.688 -16.922 1 96.81 276 GLN B N 1
ATOM 5740 C CA . GLN B 1 276 ? -2.299 -21.406 -16.406 1 96.81 276 GLN B CA 1
ATOM 5741 C C . GLN B 1 276 ? -2.348 -22.828 -16.953 1 96.81 276 GLN B C 1
ATOM 5743 O O . GLN B 1 276 ? -2.426 -23.797 -16.203 1 96.81 276 GLN B O 1
ATOM 5748 N N . SER B 1 277 ? -2.357 -22.969 -18.312 1 96.81 277 SER B N 1
ATOM 5749 C CA . SER B 1 277 ? -2.4 -24.297 -18.906 1 96.81 277 SER B CA 1
ATOM 5750 C C . SER B 1 277 ? -1.17 -25.109 -18.516 1 96.81 277 SER B C 1
ATOM 5752 O O . SER B 1 277 ? -1.251 -26.344 -18.359 1 96.81 277 SER B O 1
ATOM 5754 N N . SER B 1 278 ? -0.028 -24.453 -18.359 1 97.88 278 SER B N 1
ATOM 5755 C CA . SER B 1 278 ? 1.185 -25.141 -17.906 1 97.88 278 SER B CA 1
ATOM 5756 C C . SER B 1 278 ? 1.018 -25.703 -16.5 1 97.88 278 SER B C 1
ATOM 5758 O O . SER B 1 278 ? 1.435 -26.828 -16.234 1 97.88 278 SER B O 1
ATOM 5760 N N . LEU B 1 279 ? 0.424 -24.906 -15.641 1 98.5 279 LEU B N 1
ATOM 5761 C CA . LEU B 1 279 ? 0.186 -25.375 -14.281 1 98.5 279 LEU B CA 1
ATOM 5762 C C . LEU B 1 279 ? -0.768 -26.562 -14.273 1 98.5 279 LEU B C 1
ATOM 5764 O O . LEU B 1 279 ? -0.531 -27.562 -13.57 1 98.5 279 LEU B O 1
ATOM 5768 N N . ILE B 1 280 ? -1.846 -26.5 -15.062 1 97.69 280 ILE B N 1
ATOM 5769 C CA . ILE B 1 280 ? -2.807 -27.594 -15.141 1 97.69 280 ILE B CA 1
ATOM 5770 C C . ILE B 1 280 ? -2.105 -28.859 -15.617 1 97.69 280 ILE B C 1
ATOM 5772 O O . ILE B 1 280 ? -2.35 -29.953 -15.086 1 97.69 280 ILE B O 1
ATOM 5776 N N . TYR B 1 281 ? -1.276 -28.703 -16.609 1 96.88 281 TYR B N 1
ATOM 5777 C CA . TYR B 1 281 ? -0.509 -29.844 -17.109 1 96.88 281 TYR B CA 1
ATOM 5778 C C . TYR B 1 281 ? 0.302 -30.5 -16 1 96.88 281 TYR B C 1
ATOM 5780 O O . TYR B 1 281 ? 0.263 -31.719 -15.836 1 96.88 281 TYR B O 1
ATOM 5788 N N . LEU B 1 282 ? 1.051 -29.703 -15.227 1 98.06 282 LEU B N 1
ATOM 5789 C CA . LEU B 1 282 ? 1.876 -30.234 -14.141 1 98.06 282 LEU B CA 1
ATOM 5790 C C . LEU B 1 282 ? 1.018 -30.938 -13.094 1 98.06 282 LEU B C 1
ATOM 5792 O O . LEU B 1 282 ? 1.342 -32.062 -12.664 1 98.06 282 LEU B O 1
ATOM 5796 N N . LEU B 1 283 ? -0.084 -30.328 -12.75 1 97.94 283 LEU B N 1
ATOM 5797 C CA . LEU B 1 283 ? -0.962 -30.875 -11.719 1 97.94 283 LEU B CA 1
ATOM 5798 C C . LEU B 1 283 ? -1.569 -32.219 -12.172 1 97.94 283 LEU B C 1
ATOM 5800 O O . LEU B 1 283 ? -1.725 -33.125 -11.367 1 97.94 283 LEU B O 1
ATOM 5804 N N . SER B 1 284 ? -1.953 -32.281 -13.383 1 95.5 284 SER B N 1
ATOM 5805 C CA . SER B 1 284 ? -2.658 -33.469 -13.898 1 95.5 284 SER B CA 1
ATOM 5806 C C . SER B 1 284 ? -1.69 -34.594 -14.227 1 95.5 284 SER B C 1
ATOM 5808 O O . SER B 1 284 ? -1.962 -35.75 -13.922 1 95.5 284 SER B O 1
ATOM 5810 N N . ARG B 1 285 ? -0.546 -34.281 -14.812 1 94.44 285 ARG B N 1
ATOM 5811 C CA . ARG B 1 285 ? 0.371 -35.312 -15.297 1 94.44 285 ARG B CA 1
ATOM 5812 C C . ARG B 1 285 ? 1.262 -35.812 -14.164 1 94.44 285 ARG B C 1
ATOM 5814 O O . ARG B 1 285 ? 1.73 -36.969 -14.211 1 94.44 285 ARG B O 1
ATOM 5821 N N . GLN B 1 286 ? 1.541 -34.969 -13.258 1 95.88 286 GLN B N 1
ATOM 5822 C CA . GLN B 1 286 ? 2.297 -35.375 -12.07 1 95.88 286 GLN B CA 1
ATOM 5823 C C . GLN B 1 286 ? 1.479 -35.156 -10.805 1 95.88 286 GLN B C 1
ATOM 5825 O O . GLN B 1 286 ? 1.939 -34.5 -9.859 1 95.88 286 GLN B O 1
ATOM 5830 N N . ARG B 1 287 ? 0.386 -35.781 -10.789 1 95.38 287 ARG B N 1
ATOM 5831 C CA . ARG B 1 287 ? -0.646 -35.562 -9.781 1 95.38 287 ARG B CA 1
ATOM 5832 C C . ARG B 1 287 ? -0.141 -35.906 -8.391 1 95.38 287 ARG B C 1
ATOM 5834 O O . ARG B 1 287 ? -0.436 -35.219 -7.422 1 95.38 287 ARG B O 1
ATOM 5841 N N . ARG B 1 288 ? 0.606 -36.969 -8.227 1 96.56 288 ARG B N 1
ATOM 5842 C CA . ARG B 1 288 ? 1.102 -37.406 -6.922 1 96.56 288 ARG B CA 1
ATOM 5843 C C . ARG B 1 288 ? 2.031 -36.344 -6.32 1 96.56 288 ARG B C 1
ATOM 5845 O O . ARG B 1 288 ? 2.004 -36.094 -5.113 1 96.56 288 ARG B O 1
ATOM 5852 N N . LYS B 1 289 ? 2.73 -35.75 -7.16 1 97.5 289 LYS B N 1
ATOM 5853 C CA . LYS B 1 289 ? 3.725 -34.781 -6.68 1 97.5 289 LYS B CA 1
ATOM 5854 C C . LYS B 1 289 ? 3.117 -33.406 -6.512 1 97.5 289 LYS B C 1
ATOM 5856 O O . LYS B 1 289 ? 3.32 -32.75 -5.488 1 97.5 289 LYS B O 1
ATOM 5861 N N . TRP B 1 290 ? 2.377 -32.969 -7.551 1 98.56 290 TRP B N 1
ATOM 5862 C CA . TRP B 1 290 ? 1.926 -31.578 -7.562 1 98.56 290 TRP B CA 1
ATOM 5863 C C . TRP B 1 290 ? 0.445 -31.484 -7.211 1 98.56 290 TRP B C 1
ATOM 5865 O O . TRP B 1 290 ? 0.042 -30.625 -6.422 1 98.56 290 TRP B O 1
ATOM 5875 N N . GLY B 1 291 ? -0.373 -32.344 -7.719 1 97.88 291 GLY B N 1
ATOM 5876 C CA . GLY B 1 291 ? -1.809 -32.312 -7.488 1 97.88 291 GLY B CA 1
ATOM 5877 C C . GLY B 1 291 ? -2.186 -32.562 -6.039 1 97.88 291 GLY B C 1
ATOM 5878 O O . GLY B 1 291 ? -3.07 -31.891 -5.504 1 97.88 291 GLY B O 1
ATOM 5879 N N . ALA B 1 292 ? -1.491 -33.438 -5.41 1 97.56 292 ALA B N 1
ATOM 5880 C CA . ALA B 1 292 ? -1.809 -33.875 -4.051 1 97.56 292 ALA B CA 1
ATOM 5881 C C . ALA B 1 292 ? -1.59 -32.719 -3.057 1 97.56 292 ALA B C 1
ATOM 5883 O O . ALA B 1 292 ? -2.234 -32.688 -2.006 1 97.56 292 ALA B O 1
ATOM 5884 N N . LYS B 1 293 ? -0.738 -31.797 -3.381 1 98.5 293 LYS B N 1
ATOM 5885 C CA . LYS B 1 293 ? -0.415 -30.688 -2.482 1 98.5 293 LYS B CA 1
ATOM 5886 C C . LYS B 1 293 ? -1.055 -29.391 -2.959 1 98.5 293 LYS B C 1
ATOM 5888 O O . LYS B 1 293 ? -0.744 -28.312 -2.443 1 98.5 293 LYS B O 1
ATOM 5893 N N . THR B 1 294 ? -1.945 -29.484 -3.941 1 98.81 294 THR B N 1
ATOM 5894 C CA . THR B 1 294 ? -2.684 -28.328 -4.438 1 98.81 294 THR B CA 1
ATOM 5895 C C . THR B 1 294 ? -4.152 -28.406 -4.023 1 98.81 294 THR B C 1
ATOM 5897 O O . THR B 1 294 ? -4.801 -29.438 -4.207 1 98.81 294 THR B O 1
ATOM 5900 N N . PHE B 1 295 ? -4.598 -27.375 -3.373 1 98.69 295 PHE B N 1
ATOM 5901 C CA . PHE B 1 295 ? -6.008 -27.266 -3.021 1 98.69 295 PHE B CA 1
ATOM 5902 C C . PHE B 1 295 ? -6.758 -26.453 -4.07 1 98.69 295 PHE B C 1
ATOM 5904 O O . PHE B 1 295 ? -6.445 -25.281 -4.301 1 98.69 295 PHE B O 1
ATOM 5911 N N . LEU B 1 296 ? -7.691 -27.062 -4.758 1 98.19 296 LEU B N 1
ATOM 5912 C CA . LEU B 1 296 ? -8.586 -26.344 -5.66 1 98.19 296 LEU B CA 1
ATOM 5913 C C . LEU B 1 296 ? -9.758 -25.734 -4.895 1 98.19 296 LEU B C 1
ATOM 5915 O O . LEU B 1 296 ? -10.711 -26.453 -4.555 1 98.19 296 LEU B O 1
ATOM 5919 N N . GLU B 1 297 ? -9.727 -24.422 -4.613 1 97.81 297 GLU B N 1
ATOM 5920 C CA . GLU B 1 297 ? -10.711 -23.734 -3.787 1 97.81 297 GLU B CA 1
ATOM 5921 C C . GLU B 1 297 ? -11.992 -23.438 -4.57 1 97.81 297 GLU B C 1
ATOM 5923 O O . GLU B 1 297 ? -11.984 -22.656 -5.516 1 97.81 297 GLU B O 1
ATOM 5928 N N . GLU B 1 298 ? -13.078 -24.047 -4.168 1 94.38 298 GLU B N 1
ATOM 5929 C CA . GLU B 1 298 ? -14.375 -23.875 -4.816 1 94.38 298 GLU B CA 1
ATOM 5930 C C . GLU B 1 298 ? -15.422 -23.359 -3.832 1 94.38 298 GLU B C 1
ATOM 5932 O O . GLU B 1 298 ? -16.562 -23.094 -4.215 1 94.38 298 GLU B O 1
ATOM 5937 N N . GLY B 1 299 ? -15 -23.203 -2.633 1 94.38 299 GLY B N 1
ATOM 5938 C CA . GLY B 1 299 ? -15.938 -22.812 -1.598 1 94.38 299 GLY B CA 1
ATOM 5939 C C . GLY B 1 299 ? -16.297 -21.344 -1.645 1 94.38 299 GLY B C 1
ATOM 5940 O O . GLY B 1 299 ? -17.359 -20.938 -1.174 1 94.38 299 GLY B O 1
ATOM 5941 N N . TYR B 1 300 ? -15.469 -20.531 -2.105 1 96.19 300 TYR B N 1
ATOM 5942 C CA . TYR B 1 300 ? -15.656 -19.094 -2.355 1 96.19 300 TYR B CA 1
ATOM 5943 C C . TYR B 1 300 ? -14.82 -18.641 -3.543 1 96.19 300 TYR B C 1
ATOM 5945 O O . TYR B 1 300 ? -14.008 -19.406 -4.07 1 96.19 300 TYR B O 1
ATOM 5953 N N . ASP B 1 301 ? -15.031 -17.453 -4.004 1 96.56 301 ASP B N 1
ATOM 5954 C CA . ASP B 1 301 ? -14.305 -16.953 -5.164 1 96.56 301 ASP B CA 1
ATOM 5955 C C . ASP B 1 301 ? -12.93 -16.422 -4.762 1 96.56 301 ASP B C 1
ATOM 5957 O O . ASP B 1 301 ? -12.703 -15.211 -4.719 1 96.56 301 ASP B O 1
ATOM 5961 N N . LEU B 1 302 ? -12.023 -17.422 -4.523 1 98.06 302 LEU B N 1
ATOM 5962 C CA . LEU B 1 302 ? -10.641 -16.969 -4.43 1 98.06 302 LEU B CA 1
ATOM 5963 C C . LEU B 1 302 ? -10.234 -16.219 -5.684 1 98.06 302 LEU B C 1
ATOM 5965 O O . LEU B 1 302 ? -9.383 -15.32 -5.625 1 98.06 302 LEU B O 1
ATOM 5969 N N . GLU B 1 303 ? -10.812 -16.625 -6.707 1 96.75 303 GLU B N 1
ATOM 5970 C CA . GLU B 1 303 ? -10.852 -15.922 -7.984 1 96.75 303 GLU B CA 1
ATOM 5971 C C . GLU B 1 303 ? -12.188 -16.141 -8.688 1 96.75 303 GLU B C 1
ATOM 5973 O O . GLU B 1 303 ? -12.617 -17.266 -8.883 1 96.75 303 GLU B O 1
ATOM 5978 N N . GLY B 1 304 ? -12.914 -15.062 -8.953 1 95.25 304 GLY B N 1
ATOM 5979 C CA . GLY B 1 304 ? -14.148 -15.117 -9.727 1 95.25 304 GLY B CA 1
ATOM 5980 C C . GLY B 1 304 ? -14.133 -14.211 -10.945 1 95.25 304 GLY B C 1
ATOM 5981 O O . GLY B 1 304 ? -13.75 -13.047 -10.852 1 95.25 304 GLY B O 1
ATOM 5982 N N . TYR B 1 305 ? -14.562 -14.781 -12.062 1 93.12 305 TYR B N 1
ATOM 5983 C CA . TYR B 1 305 ? -14.625 -13.984 -13.281 1 93.12 305 TYR B CA 1
ATOM 5984 C C . TYR B 1 305 ? -15.672 -12.883 -13.164 1 93.12 305 TYR B C 1
ATOM 5986 O O . TYR B 1 305 ? -16.797 -13.133 -12.703 1 93.12 305 TYR B O 1
ATOM 5994 N N . TRP B 1 306 ? -15.352 -11.711 -13.609 1 92.94 306 TRP B N 1
ATOM 5995 C CA . TRP B 1 306 ? -16.188 -10.531 -13.438 1 92.94 306 TRP B CA 1
ATOM 5996 C C . TRP B 1 306 ? -17.531 -10.711 -14.148 1 92.94 306 TRP B C 1
ATOM 5998 O O . TRP B 1 306 ? -18.562 -10.219 -13.68 1 92.94 306 TRP B O 1
ATOM 6008 N N . ILE B 1 307 ? -17.594 -11.414 -15.172 1 89.38 307 ILE B N 1
ATOM 6009 C CA . ILE B 1 307 ? -18.797 -11.586 -15.984 1 89.38 307 ILE B CA 1
ATOM 6010 C C . ILE B 1 307 ? -19.844 -12.344 -15.188 1 89.38 307 ILE B C 1
ATOM 6012 O O . ILE B 1 307 ? -21.047 -12.086 -15.336 1 89.38 307 ILE B O 1
ATOM 6016 N N . ALA B 1 308 ? -19.375 -13.211 -14.367 1 85.31 308 ALA B N 1
ATOM 6017 C CA . ALA B 1 308 ? -20.297 -14.047 -13.602 1 85.31 308 ALA B CA 1
ATOM 6018 C C . ALA B 1 308 ? -21.047 -13.227 -12.57 1 85.31 308 ALA B C 1
ATOM 6020 O O . ALA B 1 308 ? -22.156 -13.586 -12.172 1 85.31 308 ALA B O 1
ATOM 6021 N N . THR B 1 309 ? -20.531 -12.109 -12.172 1 83.31 309 THR B N 1
ATOM 6022 C CA . THR B 1 309 ? -21.156 -11.32 -11.109 1 83.31 309 THR B CA 1
ATOM 6023 C C . THR B 1 309 ? -21.562 -9.945 -11.625 1 83.31 309 THR B C 1
ATOM 6025 O O . THR B 1 309 ? -21.844 -9.039 -10.836 1 83.31 309 THR B O 1
ATOM 6028 N N . MET B 1 310 ? -21.578 -9.859 -12.875 1 85.44 310 MET B N 1
ATOM 6029 C CA . MET B 1 310 ? -21.969 -8.578 -13.461 1 85.44 310 MET B CA 1
ATOM 6030 C C . MET B 1 310 ? -23.375 -8.188 -13.023 1 85.44 310 MET B C 1
ATOM 6032 O O . MET B 1 310 ? -24.297 -9.008 -13.055 1 85.44 310 MET B O 1
ATOM 6036 N N . GLY B 1 311 ? -23.469 -6.938 -12.539 1 85.94 311 GLY B N 1
ATOM 6037 C CA . GLY B 1 311 ? -24.781 -6.41 -12.172 1 85.94 311 GLY B CA 1
ATOM 6038 C C . GLY B 1 311 ? -25.234 -6.855 -10.789 1 85.94 311 GLY B C 1
ATOM 6039 O O . GLY B 1 311 ? -26.344 -6.535 -10.367 1 85.94 311 GLY B O 1
ATOM 6040 N N . LYS B 1 312 ? -24.391 -7.496 -10.062 1 90.88 312 LYS B N 1
ATOM 6041 C CA . LYS B 1 312 ? -24.844 -8.086 -8.805 1 90.88 312 LYS B CA 1
ATOM 6042 C C . LYS B 1 312 ? -24.359 -7.266 -7.609 1 90.88 312 LYS B C 1
ATOM 6044 O O . LYS B 1 312 ? -24.781 -7.512 -6.477 1 90.88 312 LYS B O 1
ATOM 6049 N N . LEU B 1 313 ? -23.578 -6.266 -7.805 1 93.25 313 LEU B N 1
ATOM 6050 C CA . LEU B 1 313 ? -22.922 -5.559 -6.715 1 93.25 313 LEU B CA 1
ATOM 6051 C C . LEU B 1 313 ? -23.938 -4.82 -5.852 1 93.25 313 LEU B C 1
ATOM 6053 O O . LEU B 1 313 ? -23.844 -4.84 -4.621 1 93.25 313 LEU B O 1
ATOM 6057 N N . GLU B 1 314 ? -24.938 -4.215 -6.473 1 92.38 314 GLU B N 1
ATOM 6058 C CA . GLU B 1 314 ? -25.969 -3.508 -5.711 1 92.38 314 GLU B CA 1
ATOM 6059 C C . GLU B 1 314 ? -26.781 -4.473 -4.852 1 92.38 314 GLU B C 1
ATOM 6061 O O . GLU B 1 314 ? -27.141 -4.145 -3.723 1 92.38 314 GLU B O 1
ATOM 6066 N N . GLY B 1 315 ? -27.047 -5.617 -5.438 1 91.38 315 GLY B N 1
ATOM 6067 C CA . GLY B 1 315 ? -27.734 -6.645 -4.676 1 91.38 315 GLY B CA 1
ATOM 6068 C C . GLY B 1 315 ? -26.969 -7.105 -3.457 1 91.38 315 GLY B C 1
ATOM 6069 O O . GLY B 1 315 ? -27.531 -7.316 -2.389 1 91.38 315 GLY B O 1
ATOM 6070 N N . ILE B 1 316 ? -25.688 -7.242 -3.623 1 91.62 316 ILE B N 1
ATOM 6071 C CA . ILE B 1 316 ? -24.828 -7.641 -2.514 1 91.62 316 ILE B CA 1
ATOM 6072 C C . ILE B 1 316 ? -24.828 -6.551 -1.443 1 91.62 316 ILE B C 1
ATOM 6074 O O . ILE B 1 316 ? -24.938 -6.844 -0.25 1 91.62 316 ILE B O 1
ATOM 6078 N N . GLN B 1 317 ? -24.734 -5.305 -1.825 1 91.31 317 GLN B N 1
ATOM 6079 C CA . GLN B 1 317 ? -24.797 -4.184 -0.894 1 91.31 317 GLN B CA 1
ATOM 6080 C C . GLN B 1 317 ? -26.094 -4.191 -0.1 1 91.31 317 GLN B C 1
ATOM 6082 O O . GLN B 1 317 ? -26.094 -3.975 1.113 1 91.31 317 GLN B O 1
ATOM 6087 N N . ASN B 1 318 ? -27.188 -4.41 -0.841 1 91.19 318 ASN B N 1
ATOM 6088 C CA . ASN B 1 318 ? -28.484 -4.477 -0.191 1 91.19 318 ASN B CA 1
ATOM 6089 C C . ASN B 1 318 ? -28.547 -5.594 0.845 1 91.19 318 ASN B C 1
ATOM 6091 O O . ASN B 1 318 ? -29.125 -5.43 1.915 1 91.19 318 ASN B O 1
ATOM 6095 N N . LYS B 1 319 ? -27.984 -6.676 0.46 1 90.25 319 LYS B N 1
ATOM 6096 C CA . LYS B 1 319 ? -27.922 -7.801 1.391 1 90.25 319 LYS B CA 1
ATOM 6097 C C . LYS B 1 319 ? -27.172 -7.422 2.664 1 90.25 319 LYS B C 1
ATOM 6099 O O . LYS B 1 319 ? -27.625 -7.742 3.77 1 90.25 319 LYS B O 1
ATOM 6104 N N . TYR B 1 320 ? -26.031 -6.762 2.582 1 90.12 320 TYR B N 1
ATOM 6105 C CA . TYR B 1 320 ? -25.266 -6.309 3.738 1 90.12 320 TYR B CA 1
ATOM 6106 C C . TYR B 1 320 ? -26.078 -5.336 4.582 1 90.12 320 TYR B C 1
ATOM 6108 O O . TYR B 1 320 ? -26.109 -5.445 5.812 1 90.12 320 TYR B O 1
ATOM 6116 N N . ASP B 1 321 ? -26.75 -4.441 3.912 1 90.38 321 ASP B N 1
ATOM 6117 C CA . ASP B 1 321 ? -27.578 -3.455 4.609 1 90.38 321 ASP B CA 1
ATOM 6118 C C . ASP B 1 321 ? -28.688 -4.129 5.402 1 90.38 321 ASP B C 1
ATOM 6120 O O . ASP B 1 321 ? -28.969 -3.748 6.543 1 90.38 321 ASP B O 1
ATOM 6124 N N . GLU B 1 322 ? -29.312 -5.102 4.777 1 91.69 322 GLU B N 1
ATOM 6125 C CA . GLU B 1 322 ? -30.406 -5.82 5.434 1 91.69 322 GLU B CA 1
ATOM 6126 C C . GLU B 1 322 ? -29.906 -6.57 6.664 1 91.69 322 GLU B C 1
ATOM 6128 O O . GLU B 1 322 ? -30.594 -6.598 7.695 1 91.69 322 GLU B O 1
ATOM 6133 N N . ILE B 1 323 ? -28.766 -7.129 6.547 1 92.5 323 ILE B N 1
ATOM 6134 C CA . ILE B 1 323 ? -28.172 -7.848 7.672 1 92.5 323 ILE B CA 1
ATOM 6135 C C . ILE B 1 323 ? -27.891 -6.875 8.812 1 92.5 323 ILE B C 1
ATOM 6137 O O . ILE B 1 323 ? -28.203 -7.172 9.977 1 92.5 323 ILE B O 1
ATOM 6141 N N . GLU B 1 324 ? -27.344 -5.746 8.484 1 90.94 324 GLU B N 1
ATOM 6142 C CA . GLU B 1 324 ? -27 -4.766 9.508 1 90.94 324 GLU B CA 1
ATOM 6143 C C . GLU B 1 324 ? -28.234 -4.148 10.133 1 90.94 324 GLU B C 1
ATOM 6145 O O . GLU B 1 324 ? -28.234 -3.771 11.305 1 90.94 324 GLU B O 1
ATOM 6150 N N . LYS B 1 325 ? -29.344 -4.078 9.398 1 89.06 325 LYS B N 1
ATOM 6151 C CA . LYS B 1 325 ? -30.609 -3.6 9.953 1 89.06 325 LYS B CA 1
ATOM 6152 C C . LYS B 1 325 ? -31.188 -4.602 10.945 1 89.06 325 LYS B C 1
ATOM 6154 O O . LYS B 1 325 ? -31.797 -4.211 11.945 1 89.06 325 LYS B O 1
ATOM 6159 N N . LYS B 1 326 ? -30.953 -5.816 10.656 1 88.56 326 LYS B N 1
ATOM 6160 C CA . LYS B 1 326 ? -31.469 -6.879 11.516 1 88.56 326 LYS B CA 1
ATOM 6161 C C . LYS B 1 326 ? -30.594 -7.07 12.75 1 88.56 326 LYS B C 1
ATOM 6163 O O . LYS B 1 326 ? -31.094 -7.242 13.859 1 88.56 326 LYS B O 1
ATOM 6168 N N . ALA B 1 327 ? -29.312 -7.094 12.516 1 90.56 327 ALA B N 1
ATOM 6169 C CA . ALA B 1 327 ? -28.344 -7.215 13.609 1 90.56 327 ALA B CA 1
ATOM 6170 C C . ALA B 1 327 ? -27.734 -5.859 13.969 1 90.56 327 ALA B C 1
ATOM 6172 O O . ALA B 1 327 ? -26.656 -5.516 13.508 1 90.56 327 ALA B O 1
ATOM 6173 N N . ARG B 1 328 ? -28.328 -5.191 14.914 1 86.19 328 ARG B N 1
ATOM 6174 C CA . ARG B 1 328 ? -28.016 -3.799 15.219 1 86.19 328 ARG B CA 1
ATOM 6175 C C . ARG B 1 328 ? -26.578 -3.654 15.695 1 86.19 328 ARG B C 1
ATOM 6177 O O . ARG B 1 328 ? -25.938 -2.617 15.469 1 86.19 328 ARG B O 1
ATOM 6184 N N . VAL B 1 329 ? -26.078 -4.711 16.281 1 89 329 VAL B N 1
ATOM 6185 C CA . VAL B 1 329 ? -24.719 -4.668 16.812 1 89 329 VAL B CA 1
ATOM 6186 C C . VAL B 1 329 ? -23.719 -4.449 15.672 1 89 329 VAL B C 1
ATOM 6188 O O . VAL B 1 329 ? -22.672 -3.834 15.859 1 89 329 VAL B O 1
ATOM 6191 N N . LEU B 1 330 ? -24.047 -4.793 14.445 1 91.94 330 LEU B N 1
ATOM 6192 C CA . LEU B 1 330 ? -23.156 -4.699 13.289 1 91.94 330 LEU B CA 1
ATOM 6193 C C . LEU B 1 330 ? -23.156 -3.281 12.727 1 91.94 330 LEU B C 1
ATOM 6195 O O . LEU B 1 330 ? -22.297 -2.936 11.906 1 91.94 330 LEU B O 1
ATOM 6199 N N . ARG B 1 331 ? -24.016 -2.416 13.25 1 91.38 331 ARG B N 1
ATOM 6200 C CA . ARG B 1 331 ? -24.125 -1.043 12.773 1 91.38 331 ARG B CA 1
ATOM 6201 C C . ARG B 1 331 ? -23.234 -0.108 13.57 1 91.38 331 ARG B C 1
ATOM 6203 O O . ARG B 1 331 ? -23.031 1.05 13.188 1 91.38 331 ARG B O 1
ATOM 6210 N N . ARG B 1 332 ? -22.766 -0.617 14.578 1 93.38 332 ARG B N 1
ATOM 6211 C CA . ARG B 1 332 ? -21.953 0.228 15.445 1 93.38 332 ARG B CA 1
ATOM 6212 C C . ARG B 1 332 ? -20.75 0.771 14.703 1 93.38 332 ARG B C 1
ATOM 6214 O O . ARG B 1 332 ? -19.984 0.009 14.094 1 93.38 332 ARG B O 1
ATOM 6221 N N . ARG B 1 333 ? -20.656 2.121 14.727 1 95.44 333 ARG B N 1
ATOM 6222 C CA . ARG B 1 333 ? -19.422 2.725 14.242 1 95.44 333 ARG B CA 1
ATOM 6223 C C . ARG B 1 333 ? -18.219 2.242 15.039 1 95.44 333 ARG B C 1
ATOM 6225 O O . ARG B 1 333 ? -18.312 2.023 16.25 1 95.44 333 ARG B O 1
ATOM 6232 N N . HIS B 1 334 ? -17.125 2 14.352 1 96.62 334 HIS B N 1
ATOM 6233 C CA . HIS B 1 334 ? -15.945 1.466 15.023 1 96.62 334 HIS B CA 1
ATOM 6234 C C . HIS B 1 334 ? -14.672 1.81 14.258 1 96.62 334 HIS B C 1
ATOM 6236 O O . HIS B 1 334 ? -14.734 2.289 13.125 1 96.62 334 HIS B O 1
ATOM 6242 N N . SER B 1 335 ? -13.555 1.63 14.93 1 97.56 335 SER B N 1
ATOM 6243 C CA . SER B 1 335 ? -12.242 1.797 14.297 1 97.56 335 SER B CA 1
ATOM 6244 C C . SER B 1 335 ? -12.031 0.774 13.188 1 97.56 335 SER B C 1
ATOM 6246 O O . SER B 1 335 ? -12.523 -0.353 13.273 1 97.56 335 SER B O 1
ATOM 6248 N N . GLU B 1 336 ? -11.289 1.171 12.172 1 97.94 336 GLU B N 1
ATOM 6249 C CA . GLU B 1 336 ? -10.961 0.234 11.102 1 97.94 336 GLU B CA 1
ATOM 6250 C C . GLU B 1 336 ? -10.266 -1.009 11.648 1 97.94 336 GLU B C 1
ATOM 6252 O O . GLU B 1 336 ? -10.422 -2.104 11.102 1 97.94 336 GLU B O 1
ATOM 6257 N N . LYS B 1 337 ? -9.547 -0.889 12.758 1 96.12 337 LYS B N 1
ATOM 6258 C CA . LYS B 1 337 ? -8.711 -1.96 13.289 1 96.12 337 LYS B CA 1
ATOM 6259 C C . LYS B 1 337 ? -9.562 -3.123 13.797 1 96.12 337 LYS B C 1
ATOM 6261 O O . LYS B 1 337 ? -9.055 -4.234 13.977 1 96.12 337 LYS B O 1
ATOM 6266 N N . VAL B 1 338 ? -10.812 -2.895 14.039 1 97 338 VAL B N 1
ATOM 6267 C CA . VAL B 1 338 ? -11.633 -3.988 14.547 1 97 338 VAL B CA 1
ATOM 6268 C C . VAL B 1 338 ? -12.648 -4.406 13.484 1 97 338 VAL B C 1
ATOM 6270 O O . VAL B 1 338 ? -13.594 -5.137 13.773 1 97 338 VAL B O 1
ATOM 6273 N N . SER B 1 339 ? -12.469 -3.961 12.219 1 96.19 339 SER B N 1
ATOM 6274 C CA . SER B 1 339 ? -13.406 -4.23 11.133 1 96.19 339 SER B CA 1
ATOM 6275 C C . SER B 1 339 ? -13.5 -5.727 10.844 1 96.19 339 SER B C 1
ATOM 6277 O O . SER B 1 339 ? -14.578 -6.242 10.555 1 96.19 339 SER B O 1
ATOM 6279 N N . VAL B 1 340 ? -12.375 -6.398 10.883 1 96 340 VAL B N 1
ATOM 6280 C CA . VAL B 1 340 ? -12.367 -7.832 10.594 1 96 340 VAL B CA 1
ATOM 6281 C C . VAL B 1 340 ? -13.227 -8.57 11.617 1 96 340 VAL B C 1
ATOM 6283 O O . VAL B 1 340 ? -13.906 -9.547 11.281 1 96 340 VAL B O 1
ATOM 6286 N N . TRP B 1 341 ? -13.148 -8.156 12.859 1 95.75 341 TRP B N 1
ATOM 6287 C CA . TRP B 1 341 ? -13.969 -8.758 13.914 1 95.75 341 TRP B CA 1
ATOM 6288 C C . TRP B 1 341 ? -15.453 -8.594 13.602 1 95.75 341 TRP B C 1
ATOM 6290 O O . TRP B 1 341 ? -16.234 -9.531 13.805 1 95.75 341 TRP B O 1
ATOM 6300 N N . TYR B 1 342 ? -15.883 -7.461 13.133 1 95 342 TYR B N 1
ATOM 6301 C CA . TYR B 1 342 ? -17.266 -7.238 12.742 1 95 342 TYR B CA 1
ATOM 6302 C C . TYR B 1 342 ? -17.641 -8.094 11.531 1 95 342 TYR B C 1
ATOM 6304 O O . TYR B 1 342 ? -18.766 -8.562 11.414 1 95 342 TYR B O 1
ATOM 6312 N N . GLY B 1 343 ? -16.625 -8.242 10.609 1 94.56 343 GLY B N 1
ATOM 6313 C CA . GLY B 1 343 ? -16.844 -9.164 9.508 1 94.56 343 GLY B CA 1
ATOM 6314 C C . GLY B 1 343 ? -17.125 -10.578 9.961 1 94.56 343 GLY B C 1
ATOM 6315 O O . GLY B 1 343 ? -18.016 -11.242 9.43 1 94.56 343 GLY B O 1
ATOM 6316 N N . GLU B 1 344 ? -16.391 -11 10.922 1 94.69 344 GLU B N 1
ATOM 6317 C CA . GLU B 1 344 ? -16.594 -12.336 11.484 1 94.69 344 GLU B CA 1
ATOM 6318 C C . GLU B 1 344 ? -17.969 -12.445 12.164 1 94.69 344 GLU B C 1
ATOM 6320 O O . GLU B 1 344 ? -18.641 -13.477 12.047 1 94.69 344 GLU B O 1
ATOM 6325 N N . MET B 1 345 ? -18.359 -11.453 12.844 1 93.44 345 MET B N 1
ATOM 6326 C CA . MET B 1 345 ? -19.656 -11.438 13.516 1 93.44 345 MET B CA 1
ATOM 6327 C C . MET B 1 345 ? -20.797 -11.5 12.508 1 93.44 345 MET B C 1
ATOM 6329 O O . MET B 1 345 ? -21.875 -11.984 12.812 1 93.44 345 MET B O 1
ATOM 6333 N N . ARG B 1 346 ? -20.562 -11.055 11.328 1 94.38 346 ARG B N 1
ATOM 6334 C CA . ARG B 1 346 ? -21.578 -11.023 10.281 1 94.38 346 ARG B CA 1
ATOM 6335 C C . ARG B 1 346 ? -21.766 -12.398 9.648 1 94.38 346 ARG B C 1
ATOM 6337 O O . ARG B 1 346 ? -22.781 -12.672 9.016 1 94.38 346 ARG B O 1
ATOM 6344 N N . GLU B 1 347 ? -20.812 -13.32 9.797 1 93.62 347 GLU B N 1
ATOM 6345 C CA . GLU B 1 347 ? -20.719 -14.586 9.07 1 93.62 347 GLU B CA 1
ATOM 6346 C C . GLU B 1 347 ? -21.984 -15.422 9.266 1 93.62 347 GLU B C 1
ATOM 6348 O O . GLU B 1 347 ? -22.531 -15.961 8.297 1 93.62 347 GLU B O 1
ATOM 6353 N N . PRO B 1 348 ? -22.531 -15.477 10.484 1 92.5 348 PRO B N 1
ATOM 6354 C CA . PRO B 1 348 ? -23.719 -16.312 10.68 1 92.5 348 PRO B CA 1
ATOM 6355 C C . PRO B 1 348 ? -24.938 -15.789 9.922 1 92.5 348 PRO B C 1
ATOM 6357 O O . PRO B 1 348 ? -25.891 -16.547 9.672 1 92.5 348 PRO B O 1
ATOM 6360 N N . TYR B 1 349 ? -24.891 -14.547 9.531 1 92.56 349 TYR B N 1
ATOM 6361 C CA . TYR B 1 349 ? -26.031 -13.938 8.859 1 92.56 349 TYR B CA 1
ATOM 6362 C C . TYR B 1 349 ? -25.891 -14.047 7.344 1 92.56 349 TYR B C 1
ATOM 6364 O O . TYR B 1 349 ? -26.844 -13.797 6.605 1 92.56 349 TYR B O 1
ATOM 6372 N N . LEU B 1 350 ? -24.688 -14.367 6.941 1 90.12 350 LEU B N 1
ATOM 6373 C CA . LEU B 1 350 ? -24.406 -14.398 5.508 1 90.12 350 LEU B CA 1
ATOM 6374 C C . LEU B 1 350 ? -24.781 -15.758 4.918 1 90.12 350 LEU B C 1
ATOM 6376 O O . LEU B 1 350 ? -24.297 -16.797 5.387 1 90.12 350 LEU B O 1
ATOM 6380 N N . LYS B 1 351 ? -25.766 -15.797 4.098 1 85.44 351 LYS B N 1
ATOM 6381 C CA . LYS B 1 351 ? -26.125 -16.969 3.303 1 85.44 351 LYS B CA 1
ATOM 6382 C C . LYS B 1 351 ? -25.953 -16.688 1.811 1 85.44 351 LYS B C 1
ATOM 6384 O O . LYS B 1 351 ? -26.516 -15.734 1.279 1 85.44 351 LYS B O 1
ATOM 6389 N N . TRP B 1 352 ? -25.062 -17.5 1.229 1 83.81 352 TRP B N 1
ATOM 6390 C C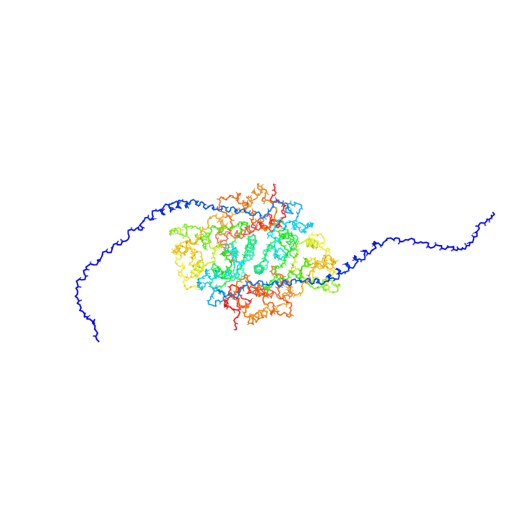A . TRP B 1 352 ? -24.812 -17.312 -0.197 1 83.81 352 TRP B CA 1
ATOM 6391 C C . TRP B 1 352 ? -25.484 -18.422 -1.015 1 83.81 352 TRP B C 1
ATOM 6393 O O . TRP B 1 352 ? -25.375 -19.594 -0.687 1 83.81 352 TRP B O 1
ATOM 6403 N N . SER B 1 353 ? -26.25 -17.969 -1.977 1 80 353 SER B N 1
ATOM 6404 C CA . SER B 1 353 ? -26.797 -18.938 -2.924 1 80 353 SER B CA 1
ATOM 6405 C C . SER B 1 353 ? -25.75 -19.391 -3.928 1 80 353 SER B C 1
ATOM 6407 O O . SER B 1 353 ? -25.859 -20.469 -4.52 1 80 353 SER B O 1
ATOM 6409 N N . GLU B 1 354 ? -24.797 -18.578 -4.117 1 86.81 354 GLU B N 1
ATOM 6410 C CA . GLU B 1 354 ? -23.641 -18.828 -4.957 1 86.81 354 GLU B CA 1
ATOM 6411 C C . GLU B 1 354 ? -22.344 -18.656 -4.168 1 86.81 354 GLU B C 1
ATOM 6413 O O . GLU B 1 354 ? -22.375 -18.422 -2.957 1 86.81 354 GLU B O 1
ATOM 6418 N N . ARG B 1 355 ? -21.297 -18.953 -4.867 1 91 355 ARG B N 1
ATOM 6419 C CA . ARG B 1 355 ? -20.016 -18.766 -4.188 1 91 355 ARG B CA 1
ATOM 6420 C C . ARG B 1 355 ? -19.859 -17.328 -3.701 1 91 355 ARG B C 1
ATOM 6422 O O . ARG B 1 355 ? -20.219 -16.391 -4.41 1 91 355 ARG B O 1
ATOM 6429 N N . ARG B 1 356 ? -19.312 -17.188 -2.561 1 93.81 356 ARG B N 1
ATOM 6430 C CA . ARG B 1 356 ? -19.047 -15.867 -2.002 1 93.81 356 ARG B CA 1
ATOM 6431 C C . ARG B 1 356 ? -18.156 -15.047 -2.934 1 93.81 356 ARG B C 1
ATOM 6433 O O . ARG B 1 356 ? -17.062 -15.484 -3.311 1 93.81 356 ARG B O 1
ATOM 6440 N N . PRO B 1 357 ? -18.609 -13.891 -3.342 1 94.31 357 PRO B N 1
ATOM 6441 C CA . PRO B 1 357 ? -17.812 -13.055 -4.254 1 94.31 357 PRO B CA 1
ATOM 6442 C C . PRO B 1 357 ? -16.688 -12.312 -3.541 1 94.31 357 PRO B C 1
ATOM 6444 O O . PRO B 1 357 ? -16.812 -11.109 -3.287 1 94.31 357 PRO B O 1
ATOM 6447 N N . PHE B 1 358 ? -15.617 -12.93 -3.385 1 97.31 358 PHE B N 1
ATOM 6448 C CA . PHE B 1 358 ? -14.508 -12.406 -2.607 1 97.31 358 PHE B CA 1
ATOM 6449 C C . PHE B 1 358 ? -13.523 -11.664 -3.504 1 97.31 358 PHE B C 1
ATOM 6451 O O . PHE B 1 358 ? -13.148 -10.523 -3.223 1 97.31 358 PHE B O 1
ATOM 6458 N N . VAL B 1 359 ? -13.031 -12.25 -4.602 1 98.31 359 VAL B N 1
ATOM 6459 C CA . VAL B 1 359 ? -12.117 -11.641 -5.562 1 98.31 359 VAL B CA 1
ATOM 6460 C C . VAL B 1 359 ? -12.758 -11.648 -6.953 1 98.31 359 VAL B C 1
ATOM 6462 O O . VAL B 1 359 ? -13.102 -12.711 -7.48 1 98.31 359 VAL B O 1
ATOM 6465 N N . LYS B 1 360 ? -12.914 -10.492 -7.477 1 97.19 360 LYS B N 1
ATOM 6466 C CA . LYS B 1 360 ? -13.398 -10.336 -8.844 1 97.19 360 LYS B CA 1
ATOM 6467 C C . LYS B 1 360 ? -12.242 -10.094 -9.812 1 97.19 360 LYS B C 1
ATOM 6469 O O . LYS B 1 360 ? -11.516 -9.109 -9.688 1 97.19 360 LYS B O 1
ATOM 6474 N N . HIS B 1 361 ? -12.102 -10.961 -10.758 1 97 361 HIS B N 1
ATOM 6475 C CA . HIS B 1 361 ? -11 -10.906 -11.711 1 97 361 HIS B CA 1
ATOM 6476 C C . HIS B 1 361 ? -11.477 -10.469 -13.094 1 97 361 HIS B C 1
ATOM 6478 O O . HIS B 1 361 ? -12.336 -11.117 -13.688 1 97 361 HIS B O 1
ATOM 6484 N N . PHE B 1 362 ? -10.914 -9.422 -13.57 1 95.38 362 PHE B N 1
ATOM 6485 C CA . PHE B 1 362 ? -11.352 -8.828 -14.828 1 95.38 362 PHE B CA 1
ATOM 6486 C C . PHE B 1 362 ? -10.492 -9.336 -15.984 1 95.38 362 PHE B C 1
ATOM 6488 O O . PHE B 1 362 ? -10.008 -8.547 -16.797 1 95.38 362 PHE B O 1
ATOM 6495 N N . THR B 1 363 ? -10.422 -10.641 -15.969 1 90.94 363 THR B N 1
ATOM 6496 C CA . THR B 1 363 ? -9.695 -11.32 -17.031 1 90.94 363 THR B CA 1
ATOM 6497 C C . THR B 1 363 ? -10.203 -10.875 -18.406 1 90.94 363 THR B C 1
ATOM 6499 O O . THR B 1 363 ? -11.414 -10.773 -18.625 1 90.94 363 THR B O 1
ATOM 6502 N N . GLY B 1 364 ? -9.305 -10.633 -19.312 1 89.44 364 GLY B N 1
ATOM 6503 C CA . GLY B 1 364 ? -9.664 -10.297 -20.672 1 89.44 364 GLY B CA 1
ATOM 6504 C C . GLY B 1 364 ? -9.914 -8.812 -20.875 1 89.44 364 GLY B C 1
ATOM 6505 O O . GLY B 1 364 ? -9.961 -8.336 -22.016 1 89.44 364 GLY B O 1
ATOM 6506 N N . CYS B 1 365 ? -10.086 -8.062 -19.781 1 91.62 365 CYS B N 1
ATOM 6507 C CA . CYS B 1 365 ? -10.336 -6.629 -19.906 1 91.62 365 CYS B CA 1
ATOM 6508 C C . CYS B 1 365 ? -9.055 -5.883 -20.266 1 91.62 365 CYS B C 1
ATOM 6510 O O . CYS B 1 365 ? -9.109 -4.836 -20.922 1 91.62 365 CYS B O 1
ATOM 6512 N N . GLN B 1 366 ? -7.906 -6.367 -19.812 1 89.31 366 GLN B N 1
ATOM 6513 C CA . GLN B 1 366 ? -6.59 -5.855 -20.172 1 89.31 366 GLN B CA 1
ATOM 6514 C C . GLN B 1 366 ? -6.523 -4.34 -20 1 89.31 366 GLN B C 1
ATOM 6516 O O . GLN B 1 366 ? -6.238 -3.609 -20.953 1 89.31 366 GLN B O 1
ATOM 6521 N N . PRO B 1 367 ? -6.68 -3.92 -18.828 1 88.31 367 PRO B N 1
ATOM 6522 C CA . PRO B 1 367 ? -6.758 -2.477 -18.594 1 88.31 367 PRO B CA 1
ATOM 6523 C C . PRO B 1 367 ? -5.516 -1.732 -19.062 1 88.31 367 PRO B C 1
ATOM 6525 O O . PRO B 1 367 ? -5.609 -0.586 -19.516 1 88.31 367 PRO B O 1
ATOM 6528 N N . CYS B 1 368 ? -4.41 -2.328 -19.109 1 90.81 368 CYS B N 1
ATOM 6529 C CA . CYS B 1 368 ? -3.189 -1.605 -19.453 1 90.81 368 CYS B CA 1
ATOM 6530 C C . CYS B 1 368 ? -3.008 -1.521 -20.953 1 90.81 368 CYS B C 1
ATOM 6532 O O . CYS B 1 368 ? -2.678 -0.458 -21.484 1 90.81 368 CYS B O 1
ATOM 6534 N N . SER B 1 369 ? -3.182 -2.588 -21.688 1 88.94 369 SER B N 1
ATOM 6535 C CA . SER B 1 369 ? -2.98 -2.562 -23.125 1 88.94 369 SER B CA 1
ATOM 6536 C C . SER B 1 369 ? -4.176 -1.941 -23.844 1 88.94 369 SER B C 1
ATOM 6538 O O . SER B 1 369 ? -4.023 -1.331 -24.906 1 88.94 369 SER B O 1
ATOM 6540 N N . GLY B 1 370 ? -5.328 -2.072 -23.328 1 85.31 370 GLY B N 1
ATOM 6541 C CA . GLY B 1 370 ? -6.555 -1.631 -23.969 1 85.31 370 GLY B CA 1
ATOM 6542 C C . GLY B 1 370 ? -7.098 -2.635 -24.969 1 85.31 370 GLY B C 1
ATOM 6543 O O . GLY B 1 370 ? -8.195 -2.459 -25.5 1 85.31 370 GLY B O 1
ATOM 6544 N N . ASP B 1 371 ? -6.316 -3.695 -25.188 1 84.81 371 ASP B N 1
ATOM 6545 C CA . ASP B 1 371 ? -6.715 -4.715 -26.141 1 84.81 371 ASP B CA 1
ATOM 6546 C C . ASP B 1 371 ? -7.613 -5.766 -25.5 1 84.81 371 ASP B C 1
ATOM 6548 O O . ASP B 1 371 ? -7.242 -6.938 -25.406 1 84.81 371 ASP B O 1
ATOM 6552 N N . HIS B 1 372 ? -8.812 -5.367 -25.141 1 83.56 372 HIS B N 1
ATOM 6553 C CA . HIS B 1 372 ? -9.711 -6.262 -24.422 1 83.56 372 HIS B CA 1
ATOM 6554 C C . HIS B 1 372 ? -10.25 -7.355 -25.328 1 83.56 372 HIS B C 1
ATOM 6556 O O . HIS B 1 372 ? -10.164 -7.242 -26.562 1 83.56 372 HIS B O 1
ATOM 6562 N N . ASN B 1 373 ? -10.68 -8.43 -24.688 1 83.06 373 ASN B N 1
ATOM 6563 C CA . ASN B 1 373 ? -11.383 -9.484 -25.406 1 83.06 373 ASN B CA 1
ATOM 6564 C C . ASN B 1 373 ? -12.477 -8.914 -26.312 1 83.06 373 ASN B C 1
ATOM 6566 O O . ASN B 1 373 ? -13.375 -8.211 -25.828 1 83.06 373 ASN B O 1
ATOM 6570 N N . PRO B 1 374 ? -12.406 -9.18 -27.562 1 82.69 374 PRO B N 1
ATOM 6571 C CA . PRO B 1 374 ? -13.352 -8.594 -28.5 1 82.69 374 PRO B CA 1
ATOM 6572 C C . PRO B 1 374 ? -14.805 -8.969 -28.203 1 82.69 374 PRO B C 1
ATOM 6574 O O . PRO B 1 374 ? -15.727 -8.281 -28.656 1 82.69 374 PRO B O 1
ATOM 6577 N N . SER B 1 375 ? -14.945 -10.039 -27.484 1 81.69 375 SER B N 1
ATOM 6578 C CA . SER B 1 375 ? -16.297 -10.461 -27.156 1 81.69 375 SER B CA 1
ATOM 6579 C C . SER B 1 375 ? -16.938 -9.547 -26.109 1 81.69 375 SER B C 1
ATOM 6581 O O . SER B 1 375 ? -18.141 -9.586 -25.906 1 81.69 375 SER B O 1
ATOM 6583 N N . TYR B 1 376 ? -16.062 -8.836 -25.453 1 81.62 376 TYR B N 1
ATOM 6584 C CA . TYR B 1 376 ? -16.578 -7.902 -24.469 1 81.62 376 TYR B CA 1
ATOM 6585 C C . TYR B 1 376 ? -16.969 -6.574 -25.109 1 81.62 376 TYR B C 1
ATOM 6587 O O . TYR B 1 376 ? -16.328 -6.141 -26.078 1 81.62 376 TYR B O 1
ATOM 6595 N N . LYS B 1 377 ? -18.188 -6.164 -24.906 1 71.12 377 LYS B N 1
ATOM 6596 C CA . LYS B 1 377 ? -18.609 -4.887 -25.469 1 71.12 377 LYS B CA 1
ATOM 6597 C C . LYS B 1 377 ? -17.828 -3.73 -24.859 1 71.12 377 LYS B C 1
ATOM 6599 O O . LYS B 1 377 ? -17.703 -3.637 -23.625 1 71.12 377 LYS B O 1
ATOM 6604 N N . GLY B 1 378 ? -17.188 -2.887 -25.594 1 60.94 378 GLY B N 1
ATOM 6605 C CA . GLY B 1 378 ? -16.547 -1.6 -25.422 1 60.94 378 GLY B CA 1
ATOM 6606 C C . GLY B 1 378 ? -16.062 -1.362 -24 1 60.94 378 GLY B C 1
ATOM 6607 O O . GLY B 1 378 ? -15.242 -2.113 -23.469 1 60.94 378 GLY B O 1
ATOM 6608 N N . ASP B 1 379 ? -16.797 -0.375 -23.406 1 73.81 379 ASP B N 1
ATOM 6609 C CA . ASP B 1 379 ? -16.406 0.253 -22.156 1 73.81 379 ASP B CA 1
ATOM 6610 C C . ASP B 1 379 ? -17.031 -0.451 -20.953 1 73.81 379 ASP B C 1
ATOM 6612 O O . ASP B 1 379 ? -16.891 0.001 -19.812 1 73.81 379 ASP B O 1
ATOM 6616 N N . VAL B 1 380 ? -17.562 -1.653 -21.266 1 84.75 380 VAL B N 1
ATOM 6617 C CA . VAL B 1 380 ? -18.297 -2.338 -20.188 1 84.75 380 VAL B CA 1
ATOM 6618 C C . VAL B 1 380 ? -17.312 -2.855 -19.156 1 84.75 380 VAL B C 1
ATOM 6620 O O . VAL B 1 380 ? -17.547 -2.721 -17.938 1 84.75 380 VAL B O 1
ATOM 6623 N N . CYS B 1 381 ? -16.203 -3.342 -19.641 1 88.62 381 CYS B N 1
ATOM 6624 C CA . CYS B 1 381 ? -15.188 -3.889 -18.75 1 88.62 381 CYS B CA 1
ATOM 6625 C C . CYS B 1 381 ? -14.688 -2.824 -17.781 1 88.62 381 CYS B C 1
ATOM 6627 O O . CYS B 1 381 ? -14.641 -3.053 -16.562 1 88.62 381 CYS B O 1
ATOM 6629 N N . TRP B 1 382 ? -14.391 -1.736 -18.344 1 88.56 382 TRP B N 1
ATOM 6630 C CA . TRP B 1 382 ? -13.797 -0.678 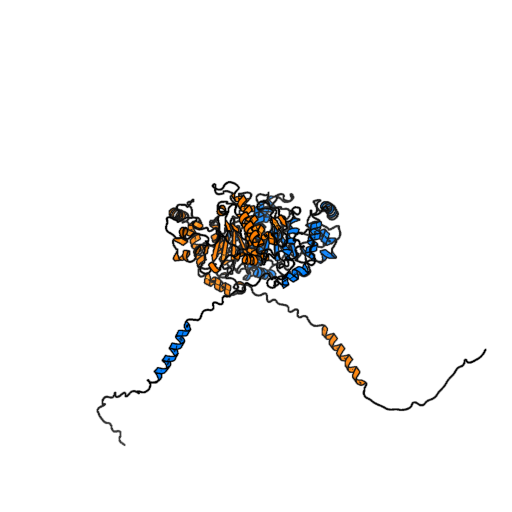-17.531 1 88.56 382 TRP B CA 1
ATOM 6631 C C . TRP B 1 382 ? -14.82 -0.088 -16.562 1 88.56 382 TRP B C 1
ATOM 6633 O O . TRP B 1 382 ? -14.492 0.227 -15.422 1 88.56 382 TRP B O 1
ATOM 6643 N N . LYS B 1 383 ? -16.031 -0.003 -17.047 1 90.56 383 LYS B N 1
ATOM 6644 C CA . LYS B 1 383 ? -17.094 0.489 -16.188 1 90.56 383 LYS B CA 1
ATOM 6645 C C . LYS B 1 383 ? -17.359 -0.47 -15.023 1 90.56 383 LYS B C 1
ATOM 6647 O O . LYS B 1 383 ? -17.531 -0.038 -13.883 1 90.56 383 LYS B O 1
ATOM 6652 N N . GLU B 1 384 ? -17.391 -1.74 -15.336 1 93.75 384 GLU B N 1
ATOM 6653 C CA . GLU B 1 384 ? -17.625 -2.73 -14.289 1 93.75 384 GLU B CA 1
ATOM 6654 C C . GLU B 1 384 ? -16.453 -2.793 -13.312 1 93.75 384 GLU B C 1
ATOM 6656 O O . GLU B 1 384 ? -16.656 -3.041 -12.117 1 93.75 384 GLU B O 1
ATOM 6661 N N . MET B 1 385 ? -15.281 -2.59 -13.82 1 95.12 385 MET B N 1
ATOM 6662 C CA . MET B 1 385 ? -14.117 -2.518 -12.938 1 95.12 385 MET B CA 1
ATOM 6663 C C . MET B 1 385 ? -14.25 -1.344 -11.969 1 95.12 385 MET B C 1
ATOM 6665 O O . MET B 1 385 ? -13.984 -1.488 -10.773 1 95.12 385 MET B O 1
ATOM 6669 N N . GLU B 1 386 ? -14.641 -0.232 -12.508 1 94.94 386 GLU B N 1
ATOM 6670 C CA . GLU B 1 386 ? -14.852 0.946 -11.672 1 94.94 386 GLU B CA 1
ATOM 6671 C C . GLU B 1 386 ? -15.914 0.687 -10.602 1 94.94 386 GLU B C 1
ATOM 6673 O O . GLU B 1 386 ? -15.75 1.066 -9.445 1 94.94 386 GLU B O 1
ATOM 6678 N N . ARG B 1 387 ? -16.969 0.075 -11 1 96.38 387 ARG B N 1
ATOM 6679 C CA . ARG B 1 387 ? -18.047 -0.245 -10.07 1 96.38 387 ARG B CA 1
ATOM 6680 C C . ARG B 1 387 ? -17.547 -1.172 -8.961 1 96.38 387 ARG B C 1
ATOM 6682 O O . ARG B 1 387 ? -17.859 -0.959 -7.785 1 96.38 387 ARG B O 1
ATOM 6689 N N . ALA B 1 388 ? -16.812 -2.211 -9.344 1 97.31 388 ALA B N 1
ATOM 6690 C CA . ALA B 1 388 ? -16.281 -3.15 -8.367 1 97.31 388 ALA B CA 1
ATOM 6691 C C . ALA B 1 388 ? -15.328 -2.455 -7.395 1 97.31 388 ALA B C 1
ATOM 6693 O O . ALA B 1 388 ? -15.367 -2.703 -6.188 1 97.31 388 ALA B O 1
ATOM 6694 N N . LEU B 1 389 ? -14.492 -1.578 -7.926 1 97.81 389 LEU B N 1
ATOM 6695 C CA . LEU B 1 389 ? -13.531 -0.834 -7.109 1 97.81 389 LEU B CA 1
ATOM 6696 C C . LEU B 1 389 ? -14.258 0.106 -6.152 1 97.81 389 LEU B C 1
ATOM 6698 O O . LEU B 1 389 ? -13.883 0.209 -4.98 1 97.81 389 LEU B O 1
ATOM 6702 N N . ASN B 1 390 ? -15.281 0.773 -6.656 1 97.69 390 ASN B N 1
ATOM 6703 C CA . ASN B 1 390 ? -16.062 1.668 -5.805 1 97.69 390 ASN B CA 1
ATOM 6704 C C . ASN B 1 390 ? -16.828 0.898 -4.734 1 97.69 390 ASN B C 1
ATOM 6706 O O . ASN B 1 390 ? -16.938 1.354 -3.598 1 97.69 390 ASN B O 1
ATOM 6710 N N . PHE B 1 391 ? -17.406 -0.251 -5.129 1 97.56 391 PHE B N 1
ATOM 6711 C CA . PHE B 1 391 ? -18.109 -1.123 -4.191 1 97.56 391 PHE B CA 1
ATOM 6712 C C . PHE B 1 391 ? -17.188 -1.537 -3.049 1 97.56 391 PHE B C 1
ATOM 6714 O O . PHE B 1 391 ? -17.562 -1.446 -1.879 1 97.56 391 PHE B O 1
ATOM 6721 N N . ALA B 1 392 ? -15.977 -1.979 -3.379 1 98.12 392 ALA B N 1
ATOM 6722 C CA . ALA B 1 392 ? -14.977 -2.363 -2.389 1 98.12 392 ALA B CA 1
ATOM 6723 C C . ALA B 1 392 ? -14.547 -1.165 -1.546 1 98.12 392 ALA B C 1
ATOM 6725 O O . ALA B 1 392 ? -14.43 -1.269 -0.322 1 98.12 392 ALA B O 1
ATOM 6726 N N . ASP B 1 393 ? -14.32 -0.046 -2.168 1 97.94 393 ASP B N 1
ATOM 6727 C CA . ASP B 1 393 ? -13.867 1.163 -1.484 1 97.94 393 ASP B CA 1
ATOM 6728 C C . ASP B 1 393 ? -14.906 1.644 -0.473 1 97.94 393 ASP B C 1
ATOM 6730 O O . ASP B 1 393 ? -14.555 2.18 0.58 1 97.94 393 ASP B O 1
ATOM 6734 N N . ASN B 1 394 ? -16.188 1.483 -0.769 1 97.06 394 ASN B N 1
ATOM 6735 C CA . ASN B 1 394 ? -17.25 1.868 0.16 1 97.06 394 ASN B CA 1
ATOM 6736 C C . ASN B 1 394 ? -17.141 1.093 1.471 1 97.06 394 ASN B C 1
ATOM 6738 O O . ASN B 1 394 ? -17.469 1.623 2.535 1 97.06 394 ASN B O 1
ATOM 6742 N N . GLN B 1 395 ? -16.719 -0.135 1.393 1 96.56 395 GLN B N 1
ATOM 6743 C CA . GLN B 1 395 ? -16.547 -0.955 2.588 1 96.56 395 GLN B CA 1
ATOM 6744 C C . GLN B 1 395 ? -15.414 -0.427 3.459 1 96.56 395 GLN B C 1
ATOM 6746 O O . GLN B 1 395 ? -15.383 -0.684 4.664 1 96.56 395 GLN B O 1
ATOM 6751 N N . VAL B 1 396 ? -14.477 0.31 2.883 1 97.88 396 VAL B N 1
ATOM 6752 C CA . VAL B 1 396 ? -13.367 0.931 3.602 1 97.88 396 VAL B CA 1
ATOM 6753 C C . VAL B 1 396 ? -13.766 2.334 4.051 1 97.88 396 VAL B C 1
ATOM 6755 O O . VAL B 1 396 ? -13.594 2.689 5.219 1 97.88 396 VAL B O 1
ATOM 6758 N N . LEU B 1 397 ? -14.367 3.076 3.139 1 97.25 397 LEU B N 1
ATOM 6759 C CA . LEU B 1 397 ? -14.703 4.484 3.322 1 97.25 397 LEU B CA 1
ATOM 6760 C C . LEU B 1 397 ? -15.672 4.664 4.488 1 97.25 397 LEU B C 1
ATOM 6762 O O . LEU B 1 397 ? -15.641 5.688 5.176 1 97.25 397 LEU B O 1
ATOM 6766 N N . ARG B 1 398 ? -16.453 3.699 4.746 1 95.75 398 ARG B N 1
ATOM 6767 C CA . ARG B 1 398 ? -17.438 3.805 5.828 1 95.75 398 ARG B CA 1
ATOM 6768 C C . ARG B 1 398 ? -16.734 3.961 7.176 1 95.75 398 ARG B C 1
ATOM 6770 O O . ARG B 1 398 ? -17.25 4.641 8.07 1 95.75 398 ARG B O 1
ATOM 6777 N N . ASN B 1 399 ? -15.57 3.342 7.34 1 96.56 399 ASN B N 1
ATOM 6778 C CA . ASN B 1 399 ? -14.789 3.514 8.562 1 96.56 399 ASN B CA 1
ATOM 6779 C C . ASN B 1 399 ? -14.281 4.945 8.703 1 96.56 399 ASN B C 1
ATOM 6781 O O . ASN B 1 399 ? -13.953 5.383 9.812 1 96.56 399 ASN B O 1
ATOM 6785 N N . TYR B 1 400 ? -14.242 5.648 7.609 1 97.69 400 TYR B N 1
ATOM 6786 C CA . TYR B 1 400 ? -13.789 7.035 7.594 1 97.69 400 TYR B CA 1
ATOM 6787 C C . TYR B 1 400 ? -14.977 7.992 7.598 1 97.69 400 TYR B C 1
ATOM 6789 O O . TYR B 1 400 ? -14.812 9.195 7.371 1 97.69 400 TYR B O 1
ATOM 6797 N N . GLY B 1 401 ? -16.156 7.461 7.703 1 96.69 401 GLY B N 1
ATOM 6798 C CA . GLY B 1 401 ? -17.359 8.25 7.922 1 96.69 401 GLY B CA 1
ATOM 6799 C C . GLY B 1 401 ? -18.078 8.617 6.637 1 96.69 401 GLY B C 1
ATOM 6800 O O . GLY B 1 401 ? -19.016 9.422 6.648 1 96.69 401 GLY B O 1
ATOM 6801 N N . PHE B 1 402 ? -17.656 8.055 5.488 1 97.12 402 PHE B N 1
ATOM 6802 C CA . PHE B 1 402 ? -18.219 8.484 4.215 1 97.12 402 PHE B CA 1
ATOM 6803 C C . PHE B 1 402 ? -18.547 7.281 3.336 1 97.12 402 PHE B C 1
ATOM 6805 O O . PHE B 1 402 ? -18 6.191 3.539 1 97.12 402 PHE B O 1
ATOM 6812 N N . VAL B 1 403 ? -19.484 7.41 2.383 1 95.44 403 VAL B N 1
ATOM 6813 C CA . VAL B 1 403 ? -19.75 6.445 1.32 1 95.44 403 VAL B CA 1
ATOM 6814 C C . VAL B 1 403 ? -20.125 7.18 0.037 1 95.44 403 VAL B C 1
ATOM 6816 O O . VAL B 1 403 ? -20.594 8.328 0.083 1 95.44 403 VAL B O 1
ATOM 6819 N N . ARG B 1 404 ? -19.859 6.551 -1.062 1 95.88 404 ARG B N 1
ATOM 6820 C CA . ARG B 1 404 ? -20.25 7.117 -2.352 1 95.88 404 ARG B CA 1
ATOM 6821 C C . ARG B 1 404 ? -21.766 7.152 -2.506 1 95.88 404 ARG B C 1
ATOM 6823 O O . ARG B 1 404 ? -22.469 6.297 -1.965 1 95.88 404 ARG B O 1
ATOM 6830 N N . LYS B 1 405 ? -22.25 8.102 -3.311 1 93.81 405 LYS B N 1
ATOM 6831 C CA . LYS B 1 405 ? -23.688 8.211 -3.588 1 93.81 405 LYS B CA 1
ATOM 6832 C C . LYS B 1 405 ? -24.172 7.039 -4.43 1 93.81 405 LYS B C 1
ATOM 6834 O O . LYS B 1 405 ? -25.312 6.586 -4.273 1 93.81 405 LYS B O 1
ATOM 6839 N N . ASN B 1 406 ? -23.344 6.629 -5.312 1 94.25 406 ASN B N 1
ATOM 6840 C CA . ASN B 1 406 ? -23.547 5.41 -6.09 1 94.25 406 ASN B CA 1
ATOM 6841 C C . ASN B 1 406 ? -22.234 4.848 -6.609 1 94.25 406 ASN B C 1
ATOM 6843 O O . ASN B 1 406 ? -21.172 5.453 -6.422 1 94.25 406 ASN B O 1
ATOM 6847 N N . LEU B 1 407 ? -22.266 3.717 -7.238 1 94.69 407 LEU B N 1
ATOM 6848 C CA . LEU B 1 407 ? -21.031 2.994 -7.578 1 94.69 407 LEU B CA 1
ATOM 6849 C C . LEU B 1 407 ? -20.391 3.576 -8.828 1 94.69 407 LEU B C 1
ATOM 6851 O O . LEU B 1 407 ? -19.344 3.088 -9.281 1 94.69 407 LEU B O 1
ATOM 6855 N N . MET B 1 408 ? -20.922 4.672 -9.391 1 92.94 408 MET B N 1
ATOM 6856 C CA . MET B 1 408 ? -20.359 5.23 -10.617 1 92.94 408 MET B CA 1
ATOM 6857 C C . MET B 1 408 ? -19.938 6.684 -10.414 1 92.94 408 MET B C 1
ATOM 6859 O O . MET B 1 408 ? -19.594 7.375 -11.367 1 92.94 408 MET B O 1
ATOM 6863 N N . THR B 1 409 ? -19.969 7.09 -9.125 1 93.38 409 THR B N 1
ATOM 6864 C CA . THR B 1 409 ? -19.641 8.484 -8.875 1 93.38 409 THR B CA 1
ATOM 6865 C C . THR B 1 409 ? -18.484 8.594 -7.887 1 93.38 409 THR B C 1
ATOM 6867 O O . THR B 1 409 ? -18.172 7.633 -7.176 1 93.38 409 THR B O 1
ATOM 6870 N N . SER B 1 410 ? -17.797 9.703 -7.945 1 93.75 410 SER B N 1
ATOM 6871 C CA . SER B 1 410 ? -16.766 10.016 -6.973 1 93.75 410 SER B CA 1
ATOM 6872 C C . SER B 1 410 ? -17.297 10.906 -5.855 1 93.75 410 SER B C 1
ATOM 6874 O O . SER B 1 410 ? -16.547 11.258 -4.934 1 93.75 410 SER B O 1
ATOM 6876 N N . SER B 1 411 ? -18.531 11.273 -5.934 1 95.06 411 SER B N 1
ATOM 6877 C CA . SER B 1 411 ? -19.156 12.078 -4.883 1 95.06 411 SER B CA 1
ATOM 6878 C C . SER B 1 411 ? -19.484 11.227 -3.66 1 95.06 411 SER B C 1
ATOM 6880 O O . SER B 1 411 ? -20.031 10.125 -3.791 1 95.06 411 SER B O 1
ATOM 6882 N N . VAL B 1 412 ? -19.109 11.758 -2.502 1 96.5 412 VAL B N 1
ATOM 6883 C CA . VAL B 1 412 ? -19.359 11.023 -1.266 1 96.5 412 VAL B CA 1
ATOM 6884 C C . VAL B 1 412 ? -20.234 11.859 -0.331 1 96.5 412 VAL B C 1
ATOM 6886 O O . VAL B 1 412 ? -20.391 13.062 -0.532 1 96.5 412 VAL B O 1
ATOM 6889 N N . TYR B 1 413 ? -20.859 11.281 0.585 1 95.06 413 TYR B N 1
ATOM 6890 C CA . TYR B 1 413 ? -21.578 11.938 1.679 1 95.06 413 TYR B CA 1
ATOM 6891 C C . TYR B 1 413 ? -21.234 11.289 3.016 1 95.06 413 TYR B C 1
ATOM 6893 O O . TYR B 1 413 ? -20.812 10.133 3.061 1 95.06 413 TYR B O 1
ATOM 6901 N N . GLU B 1 414 ? -21.281 12.062 4.043 1 95.31 414 GLU B N 1
ATOM 6902 C CA . GLU B 1 414 ? -21.031 11.562 5.391 1 95.31 414 GLU B CA 1
ATOM 6903 C C . GLU B 1 414 ? -22.172 10.656 5.859 1 95.31 414 GLU B C 1
ATOM 6905 O O . GLU B 1 414 ? -23.344 11.008 5.723 1 95.31 414 GLU B O 1
ATOM 6910 N N . VAL B 1 415 ? -21.797 9.5 6.363 1 93.56 415 VAL B N 1
ATOM 6911 C CA . VAL B 1 415 ? -22.828 8.578 6.848 1 93.56 415 VAL B CA 1
ATOM 6912 C C . VAL B 1 415 ? -23.031 8.773 8.344 1 93.56 415 VAL B C 1
ATOM 6914 O O . VAL B 1 415 ? -22.078 9.055 9.078 1 93.56 415 VAL B O 1
ATOM 6917 N N . PRO B 1 416 ? -24.266 8.656 8.828 1 89.25 416 PRO B N 1
ATOM 6918 C CA . PRO B 1 416 ? -24.516 8.797 10.258 1 89.25 416 PRO B CA 1
ATOM 6919 C C . PRO B 1 416 ? -23.906 7.668 11.078 1 89.25 416 PRO B C 1
ATOM 6921 O O . PRO B 1 416 ? -23.562 6.613 10.531 1 89.25 416 PRO B O 1
ATOM 6924 N N . PHE B 1 417 ? -23.75 8.07 12.359 1 88.12 417 PHE B N 1
ATOM 6925 C CA . PHE B 1 417 ? -23.344 7 13.258 1 88.12 417 PHE B CA 1
ATOM 6926 C C . PHE B 1 417 ? -24.422 5.934 13.375 1 88.12 417 PHE B C 1
ATOM 6928 O O . PHE B 1 417 ? -25.609 6.25 13.367 1 88.12 417 PHE B O 1
ATOM 6935 N N . GLY B 1 418 ? -24.25 4.684 13.258 1 79.5 418 GLY B N 1
ATOM 6936 C CA . GLY B 1 418 ? -25.203 3.592 13.211 1 79.5 418 GLY B CA 1
ATOM 6937 C C . GLY B 1 418 ? -25.703 3.297 11.805 1 79.5 418 GLY B C 1
ATOM 6938 O O . GLY B 1 418 ? -26.828 2.85 11.625 1 79.5 418 GLY B O 1
ATOM 6939 N N . TYR B 1 419 ? -25.094 3.814 10.867 1 81.69 419 TYR B N 1
ATOM 6940 C CA . TYR B 1 419 ? -25.406 3.535 9.469 1 81.69 419 TYR B CA 1
ATOM 6941 C C . TYR B 1 419 ? -25.438 2.035 9.203 1 81.69 419 TYR B C 1
ATOM 6943 O O . TYR B 1 419 ? -24.594 1.29 9.711 1 81.69 419 TYR B O 1
ATOM 6951 N N . PRO B 1 420 ? -26.438 1.558 8.406 1 79.12 420 PRO B N 1
ATOM 6952 C CA . PRO B 1 420 ? -27.484 2.252 7.645 1 79.12 420 PRO B CA 1
ATOM 6953 C C . PRO B 1 420 ? -28.719 2.564 8.492 1 79.12 420 PRO B C 1
ATOM 6955 O O . PRO B 1 420 ? -29 1.854 9.453 1 79.12 420 PRO B O 1
ATOM 6958 N N . ARG B 1 421 ? -29.297 3.693 8.141 1 70.44 421 ARG B N 1
ATOM 6959 C CA . ARG B 1 421 ? -30.484 4.098 8.891 1 70.44 421 ARG B CA 1
ATOM 6960 C C . ARG B 1 421 ? -31.656 3.172 8.594 1 70.44 421 ARG B C 1
ATOM 6962 O O . ARG B 1 421 ? -31.719 2.545 7.531 1 70.44 421 ARG B O 1
ATOM 6969 N N . ASP B 1 422 ? -32.562 3.029 9.648 1 62.66 422 ASP B N 1
ATOM 6970 C CA . ASP B 1 422 ? -33.781 2.234 9.523 1 62.66 422 ASP B CA 1
ATOM 6971 C C . ASP B 1 422 ? -34.656 2.746 8.383 1 62.66 422 ASP B C 1
ATOM 6973 O O . ASP B 1 422 ? -34.688 3.947 8.102 1 62.66 422 ASP B O 1
#

Solvent-accessible surface area (backbone atoms only — not comparable to full-atom values): 46741 Å² total; per-residue (Å²): 135,88,83,79,81,81,85,89,85,88,83,85,73,92,75,78,70,78,72,77,86,83,72,78,68,69,77,65,64,67,67,58,62,66,58,60,64,64,56,66,69,57,66,70,63,66,70,67,59,67,70,67,64,63,69,71,73,78,74,72,63,87,70,83,48,66,51,69,43,64,85,63,69,46,48,46,87,50,86,72,79,64,41,51,59,43,42,50,55,46,34,69,69,30,56,86,46,45,64,67,17,85,74,29,47,37,38,34,34,46,49,69,63,62,69,40,73,20,74,55,11,28,37,52,43,36,53,30,49,45,47,52,44,50,36,19,59,50,68,73,38,47,67,48,75,37,54,50,42,82,39,88,67,30,48,80,78,46,32,56,52,40,51,53,47,12,44,45,65,19,36,63,52,39,27,31,41,30,42,36,40,46,62,36,37,60,48,41,68,43,69,74,82,65,61,77,82,42,71,84,39,42,34,40,31,22,34,41,66,59,21,40,60,43,65,68,87,51,31,38,42,71,21,41,47,75,50,27,32,38,36,35,63,41,42,69,44,48,49,47,50,30,58,58,46,51,48,31,65,79,34,92,50,20,65,59,41,7,55,52,48,44,69,59,16,75,76,47,91,60,66,59,57,49,60,43,43,52,48,40,48,47,28,45,76,37,30,80,74,46,32,67,30,41,42,60,44,67,79,35,20,62,52,28,59,41,78,83,51,62,89,40,63,65,58,52,51,50,52,53,50,51,50,32,65,71,41,58,79,68,16,56,46,56,42,45,85,46,41,40,59,52,37,57,68,44,48,87,75,63,77,69,95,53,64,46,70,34,22,38,26,45,78,55,41,40,56,37,68,54,72,37,44,81,89,47,64,74,67,52,47,60,51,50,48,46,29,45,51,40,53,24,43,34,71,54,33,48,37,43,31,26,37,53,81,45,53,87,51,70,53,49,45,76,53,61,60,41,45,72,78,132,138,83,81,89,71,86,86,91,84,92,81,90,82,86,78,79,79,87,79,82,85,85,74,77,70,68,69,66,62,67,62,61,62,62,58,58,64,63,60,65,68,60,64,71,66,67,71,67,59,66,71,68,64,61,68,74,74,76,74,69,63,87,70,84,46,67,50,70,42,66,85,65,70,47,49,47,87,49,84,72,74,63,41,50,58,43,44,50,53,48,35,69,69,30,56,86,45,45,65,67,17,84,72,29,46,37,36,35,35,46,50,69,63,62,68,40,72,20,74,55,12,28,38,51,42,36,52,29,49,46,49,53,44,51,37,21,60,49,66,73,38,48,66,47,75,38,55,52,41,83,41,88,67,30,50,78,80,47,32,55,53,40,52,52,46,11,42,46,65,19,35,62,53,39,27,29,42,31,41,36,39,44,61,36,37,60,49,40,69,42,69,73,82,66,61,78,81,43,70,83,38,43,33,40,30,21,34,42,65,60,21,41,60,42,66,70,88,51,32,38,43,71,22,40,46,76,50,28,31,38,36,34,62,42,42,67,44,48,50,48,49,31,60,57,46,50,48,31,66,79,35,92,48,21,65,59,41,6,56,54,48,44,70,58,16,74,75,47,90,59,64,59,58,48,60,42,42,52,49,40,48,47,30,43,76,39,29,82,74,45,33,67,30,41,41,61,44,68,79,37,19,61,50,28,58,40,77,82,52,61,88,40,63,66,58,53,51,50,50,53,50,52,49,31,65,70,40,58,79,69,17,55,45,55,42,42,84,45,40,40,60,53,37,57,68,42,48,86,74,62,79,66,96,55,63,46,70,34,21,40,26,44,78,54,41,40,57,36,67,53,72,37,46,81,87,52,64,82,65,50,52,60,50,51,49,47,29,45,51,41,54,24,45,34,72,54,34,47,37,42,30,27,35,53,80,44,54,86,50,70,52,52,46,77,52,61,60,42,45,71,78,132